Protein AF-A0A0G4NI22-F1 (afdb_monomer_lite)

Sequence (1110 aa):
MLSGRLVSCSNNASRALAFSVPRPTSPIKALARFSTSAVIMAPDKTALDFIDFVNASPTPYHACANAAARLEKAGFSKIKERDSWASTLRPGGKYYLTRNGSSIVAFAIGKKWRPGNPVGMIGAHTDSPCLRIKPVSKKGNNGFLQVGVETYGGGIWHSWFDRDLSIAGRVLVKDSTGTFTQKLIKVDKPLLRIPTLAIHLDRSSSFDPNKEVELFPIAGLASAELNKSASETQVEGNEETEEDFKPLRDLTERHHPHIIDVIASHAEVDVSNVVDFELVLYDTQPACLGGLNDEFVFSPRLDNLGMTYCSIMGLITSLRDSAALDEDHTIRLVTCFDHEEIGSTSAQGANSNLLPAILRRLSVLPAGRSDTASDASYDSVNDAIPHLEESIQSTAYEQTLSRSFLVSADMAHSVHPNYAGKYEASHQPAMNGGTVIKINANQRYATNSPGIVLLQESARHAGVPLQLFVVRNDSPCGSTIGPMLSAKLGVRTLDLGNPQLSMHSIRETGGSKDVEFAVRLFESFYERYGELEEKILTAVDAPFAENPRIAAEADLSRDEDAVNTIAIGQKKPGGSNKAPTFVYAGINSSTAELEKGKNEHFRVFSMAPSSSKSEKTAHTAVLSEVSRTALFQHGEGDKETYQRLLRVSAPNPQRPGQKQVGAVATGFAKRSQIVIFEVTPGQAPKSRGVLDISREATDLDVIQTGDDSFQVAYCDEREVFIINVTKNDVTGPDLAYSMPEDGTGVQPSFRAIRYISPVFIMALSNLPRNSGVCLNGIRLPSGDIEEGRLAVSAKLPRFMTRAASFAVRNVNTPPGPGDRLGNTQFVIAVASFQAISLYTVEHRSAAHLDLLIELVPVMALKDVHPLNITSLALSAFAPPKAPNPTNLVINLASVSLNNDVAIHTIPLKKLKQEGAPAKKAGGPPRPSRYAVALAPPSKATRPLILLAVVVVILAAIAQYVLKSGVDPSEFFPKGTMVTPREGGARAVEAVLPEVLTPGEFLARLVPGATTPQEGEVYVVREDAMPHADLERAQGKENVAVPPQIKAELHKDTLKGKPAQSWDELSAEQKALWKARLENAGHWAEHLGTGVFKGLVFSQIAGAVGQAVGG

InterPro domains:
  IPR001948 Peptidase M18 [PF02127] (53-526)
  IPR001948 Peptidase M18 [PR00932] (119-135)
  IPR001948 Peptidase M18 [PR00932] (152-172)
  IPR001948 Peptidase M18 [PR00932] (188-205)
  IPR001948 Peptidase M18 [PR00932] (337-355)
  IPR001948 Peptidase M18 [PR00932] (493-508)
  IPR001948 Peptidase M18 [PTHR28570] (44-537)
  IPR015943 WD40/YVTN repeat-like-containing domain superfamily [G3DSA:2.130.10.10] (535-813)
  IPR023358 Peptidase M18, domain 2 [G3DSA:2.30.250.10] (130-286)

pLDDT: mean 76.21, std 23.01, range [23.28, 98.88]

Organism: Verticillium longisporum (NCBI:txid100787)

Foldseek 3Di:
DDDDDDDDDDDDDDDDDDDDDDDDDDDDDDPDDPDPDPPLPDFDPLLVVLLVQQLQQQALLSNLVSLVVVQVVLVADEDEPPDACQVPDAAQHKYKYDDPSRKIKIKHHFLQAAQLAAAAEEEAASDFWFWKFDQQQADDDPQFTWGFTATFFDFPLVLQAPFQKDKWFWFWFQDPVRDTDIDTFDDLGRQWHQYDDDCVVPVDPDDDDDRGPRSITTRGGNVVVVVVVVVVDDDDDDDDDPPDDDPDDQPCRSHPVVVLVSVCVRRVHDSVRTDGTIMTMAGSPRWAQDDPSSFKIKHFCVFPSLQSSLQSLLNSLLPPDSCSRHPDRYMYMYMHFYSFSVPQPDCGGLLHCVVVVVLLSVSQHDSDDDPDDDDDDPDDPDDDDDPPVVVSSVCSSVSRQALYEYEHEGADAAQDPVPNVQFDPQQHHHFLQAKEWEDDPVPLWLDDDLVVVLLVVLLVVLVAGYGYGDGDPPDDDHHGSFSVNCVVRVHHYTYIYFHWAPGSRSIIMGTSNNSVRSSSSSSSSSSCVSVVSLVSADPVRPPDPDDDDQQEDDDDDPQKADFQDKDWDAFDPPDDVQTWTKMKTFIWGGLVCLVVVDTQGIWIKTWGADPDPDDPDDHRTYIDTLDTGDQDDDDPPFSPKGWNAKDKADDDPLDGPQWIKMWIWIPPTPWTKIWIWTDDPRHDTHTPDIDTDPDGFLYKYKYFQASFKIKIWTDDFFWIFIWIGGNNDIDDRDTWDGHDDPPPPFAWTWRYWDDPAPQWIWTKIQGPPLQFIKIWIKGTDDDPRPHIGTQDMDTDDRVQSDWQDKEKAWQDDDNGRNPDPAWTKMWMWTFGWQKIWIWIWIWHDDDDDIHIHRGATQDMDGNQDPTGWNDKYKDYFDPDPDPDDDFRWIWMWIAGPVRDIDIDIFTKDWDDDPDDDDDDPPDDDDDIYMDTPGDGPPPPCVVVVVVVVVVVVVVVVVVVCVVVVDDPCVVPPPDDPPDPDPDDPDDPDPDFFDFDDQQQVVCVVAPPDGDDDDPWDKDKDFDDDDPVVVVVVVVDPDDDDDTDIDIDTDDPDDPDDDDDAPVPDDPVRVVVVQVVCVVVVQDDPPPDPVCRVPNVPPPSRRVVRPPDSD

Secondary structure (DSSP, 8-state):
----------------------------------------PPPPHHHHHHHHHHHH-SSHHHHHHHHHHHHHHTTPEE--TTS--TTT--TT-EEEEEETTTEEEEEEE-TT--TT--EEEEEEE----EEEEEEEEEEEETTEEEEEEEEESS--GGGGTT--EEEEEEEEEE-TTS-EEEEEEE--S--BB-PPPPTTT---S-----TTTTS--EEEEHHHHHHHHHHS--------------SS--HHHHS-HHHHHHHHHHTTS-GGGEEEEEEEEEE-S--EEESSSS-EEEETTHHHHHHHHHHHHHHHHTT-STTTTTS--SEEEEEEES-GGGTS-SSSSTTSSHHHHHHHHHTTPPPPPPS---S--S---SSS--HHHHHHHHTHHHHHHHH-EEEEE--EEPPPGGGGGGS-TT--PPTTS-EEEE--TTTTS---HHHHHHHHHHHHHHT--EEEE---TTS-----HHHHHHHHH--EEEEEE-EEESTTSSSEEEEHHHHHHHHHHHHHHHHHHHHHHTT---TTTSPPSSS-------PPPTTSPP--EEEEPPPPTT--TTPPEEEEEE-PPPHHHHTTT----EEEEEEEE------SS---EEEEEEEEE--S---TT-TT-EEEEEEEPPP-TTSTT--EEEEEEEES-SSEEEEEEEE-TTSPPEEEEEEEESS--SEEEEEEEETTEEEEEEE-SSEEEEEEE-SS-EEEEEEEEEPPP-SSS---EEEEEEEEETTEEEEEEEPGGG--EEEEEEEPPBTTB-S-EEEEEEEPPTT-S---EEEEEESS--SSTT----SEEEEEEEEETTEEEEEEEEEEEETTEEEEEEEEEEEEE-S-SSS-EEEEEEPPP---SSSS-S--EEEEEEEETTS-EEEEEEEEEEEPPPSPPPPPTTPPPPPPEEEE-SPPPP---HHHHHHHHHHHHHHHHHHHHHHHT--GGGTS-TT------S-S--------PPPPPHHHHHHHHTTTPPPPPTT--EEEEEEPPPHHHHHHHHTSTT--PPPEEEEEE--TT-SSPPPPPGGGS-HHHHHHHHHHHHHTT---TTS-GGGGTS-TTTTHHHHSTTTS--

Radius of gyration: 41.21 Å; chains: 1; bounding box: 103×124×120 Å

Structure (mmCIF, N/CA/C/O backbone):
data_AF-A0A0G4NI22-F1
#
_entry.id   AF-A0A0G4NI22-F1
#
loop_
_atom_site.group_PDB
_atom_site.id
_atom_site.type_symbol
_atom_site.label_atom_id
_atom_site.label_alt_id
_atom_site.label_comp_id
_atom_site.label_asym_id
_atom_site.label_entity_id
_atom_site.label_seq_id
_atom_site.pdbx_PDB_ins_code
_atom_site.Cartn_x
_atom_site.Cartn_y
_atom_site.Cartn_z
_atom_site.occupancy
_atom_site.B_iso_or_equiv
_atom_site.auth_seq_id
_atom_site.auth_comp_id
_atom_site.auth_asym_id
_atom_site.auth_atom_id
_atom_site.pdbx_PDB_model_num
ATOM 1 N N . MET A 1 1 ? -44.911 -48.246 -53.755 1.00 34.31 1 MET A N 1
ATOM 2 C CA . MET A 1 1 ? -45.136 -49.709 -53.756 1.00 34.31 1 MET A CA 1
ATOM 3 C C . MET A 1 1 ? -44.261 -50.327 -52.669 1.00 34.31 1 MET A C 1
ATOM 5 O O . MET A 1 1 ? -43.132 -49.880 -52.572 1.00 34.31 1 MET A O 1
ATOM 9 N N . LEU A 1 2 ? -44.809 -51.270 -51.882 1.00 34.28 2 LEU A N 1
ATOM 10 C CA . LEU A 1 2 ? -44.167 -52.420 -51.187 1.00 34.28 2 LEU A CA 1
ATOM 11 C C . LEU A 1 2 ? -42.784 -52.205 -50.500 1.00 34.28 2 LEU A C 1
ATOM 13 O O . LEU A 1 2 ? -41.808 -51.892 -51.159 1.00 34.28 2 LEU A O 1
ATOM 17 N N . SER A 1 3 ? -42.693 -52.314 -49.161 1.00 35.72 3 SER A N 1
ATOM 18 C CA . SER A 1 3 ? -42.321 -53.543 -48.392 1.00 35.72 3 SER A CA 1
ATOM 19 C C . SER A 1 3 ? -40.799 -53.832 -48.363 1.00 35.72 3 SER A C 1
ATOM 21 O O . SER A 1 3 ? -40.170 -53.761 -49.404 1.00 35.72 3 SER A O 1
ATOM 23 N N . GLY A 1 4 ? -40.118 -54.208 -47.267 1.00 32.03 4 GLY A N 1
ATOM 24 C CA . GLY A 1 4 ? -40.501 -54.408 -45.859 1.00 32.03 4 GLY A CA 1
ATOM 25 C C . GLY A 1 4 ? -39.488 -55.316 -45.110 1.00 32.03 4 GLY A C 1
ATOM 26 O O . GLY A 1 4 ? -39.093 -56.333 -45.660 1.00 32.03 4 GLY A O 1
ATOM 27 N N . ARG A 1 5 ? -39.127 -54.979 -43.851 1.00 30.58 5 ARG A N 1
ATOM 28 C CA . ARG A 1 5 ? -38.324 -55.754 -42.849 1.00 30.58 5 ARG A CA 1
ATOM 29 C C . ARG A 1 5 ? -36.886 -56.225 -43.199 1.00 30.58 5 ARG A C 1
ATOM 31 O O . ARG A 1 5 ? -36.727 -57.159 -43.970 1.00 30.58 5 ARG A O 1
ATOM 38 N N . LEU A 1 6 ? -35.882 -55.780 -42.419 1.00 26.77 6 LEU A N 1
ATOM 39 C CA . LEU A 1 6 ? -35.139 -56.605 -41.425 1.00 26.77 6 LEU A CA 1
ATOM 40 C C . LEU A 1 6 ? -34.053 -55.801 -40.666 1.00 26.77 6 LEU A C 1
ATOM 42 O O . LEU A 1 6 ? -33.779 -54.652 -40.998 1.00 26.77 6 LEU A O 1
ATOM 46 N N . VAL A 1 7 ? -33.497 -56.395 -39.602 1.00 26.72 7 VAL A N 1
ATOM 47 C CA . VAL A 1 7 ? -32.613 -55.772 -38.593 1.00 26.72 7 VAL A CA 1
ATOM 48 C C . VAL A 1 7 ? -31.165 -56.262 -38.727 1.00 26.72 7 VAL A C 1
ATOM 50 O O . VAL A 1 7 ? -30.954 -57.471 -38.713 1.00 26.72 7 VAL A O 1
ATOM 53 N N . SER A 1 8 ? -30.176 -55.357 -38.708 1.00 24.33 8 SER A N 1
ATOM 54 C CA . SER A 1 8 ? -28.879 -55.561 -38.023 1.00 24.33 8 SER A CA 1
ATOM 55 C C . SER A 1 8 ? -28.103 -54.240 -37.853 1.00 24.33 8 SER A C 1
ATOM 57 O O . SER A 1 8 ? -28.353 -53.257 -38.549 1.00 24.33 8 SER A O 1
ATOM 59 N N . CYS A 1 9 ? -27.193 -54.196 -36.877 1.00 23.94 9 CYS A N 1
ATOM 60 C CA . CYS A 1 9 ? -26.447 -52.997 -36.485 1.00 23.94 9 CYS A CA 1
ATOM 61 C C . CYS A 1 9 ? -25.287 -52.645 -37.435 1.00 23.94 9 CYS A C 1
ATOM 63 O O . CYS A 1 9 ? -24.419 -53.486 -37.657 1.00 23.94 9 CYS A O 1
ATOM 65 N N . SER A 1 10 ? -25.148 -51.367 -37.807 1.00 24.12 10 SER A N 1
ATOM 66 C CA . SER A 1 10 ? -23.854 -50.652 -37.813 1.00 24.12 10 SER A CA 1
ATOM 67 C C . SER A 1 10 ? -24.042 -49.132 -37.963 1.00 24.12 10 SER A C 1
ATOM 69 O O . SER A 1 10 ? -24.979 -48.660 -38.603 1.00 24.12 10 SER A O 1
ATOM 71 N N . ASN A 1 11 ? -23.153 -48.347 -37.348 1.00 24.86 11 ASN A N 1
ATOM 72 C CA . ASN A 1 11 ? -23.120 -46.889 -37.504 1.00 24.86 11 ASN A CA 1
ATOM 73 C C . ASN A 1 11 ? -22.604 -46.495 -38.900 1.00 24.86 11 ASN A C 1
ATOM 75 O O . ASN A 1 11 ? -21.512 -46.928 -39.263 1.00 24.86 11 ASN A O 1
ATOM 79 N N . ASN A 1 12 ? -23.263 -45.547 -39.584 1.00 23.30 12 ASN A N 1
ATOM 80 C CA . ASN A 1 12 ? -22.648 -44.223 -39.803 1.00 23.30 12 ASN A CA 1
ATOM 81 C C . ASN A 1 12 ? -23.550 -43.165 -40.479 1.00 23.30 12 ASN A C 1
ATOM 83 O O . ASN A 1 12 ? -24.084 -43.358 -41.562 1.00 23.30 12 ASN A O 1
ATOM 87 N N . ALA A 1 13 ? -23.595 -42.006 -39.817 1.00 26.69 13 ALA A N 1
ATOM 88 C CA . ALA A 1 13 ? -23.632 -40.628 -40.322 1.00 26.69 13 ALA A CA 1
ATOM 89 C C . ALA A 1 13 ? -24.213 -40.282 -41.719 1.00 26.69 13 ALA A C 1
ATOM 91 O O . ALA A 1 13 ? -23.634 -40.568 -42.763 1.00 26.69 13 ALA A O 1
ATOM 92 N N . SER A 1 14 ? -25.207 -39.388 -41.698 1.00 23.33 14 SER A N 1
ATOM 93 C CA . SER A 1 14 ? -25.353 -38.261 -42.644 1.00 23.33 14 SER A CA 1
ATOM 94 C C . SER A 1 14 ? -25.295 -36.975 -41.790 1.00 23.33 14 SER A C 1
ATOM 96 O O . SER A 1 14 ? -25.897 -36.959 -40.721 1.00 23.33 14 SER A O 1
ATOM 98 N N . ARG A 1 15 ? -24.452 -35.951 -42.016 1.00 27.30 15 ARG A N 1
ATOM 99 C CA . ARG A 1 15 ? -24.302 -35.042 -43.181 1.00 27.30 15 ARG A CA 1
ATOM 100 C C . ARG A 1 15 ? -25.642 -34.426 -43.634 1.00 27.30 15 ARG A C 1
ATOM 102 O O . ARG A 1 15 ? -26.572 -35.172 -43.882 1.00 27.30 15 ARG A O 1
ATOM 109 N N . ALA A 1 16 ? -25.778 -33.111 -43.835 1.00 26.52 16 ALA A N 1
ATOM 110 C CA . ALA A 1 16 ? -24.878 -31.971 -43.576 1.00 26.52 16 ALA A CA 1
ATOM 111 C C . ALA A 1 16 ? -25.655 -30.629 -43.684 1.00 26.52 16 ALA A C 1
ATOM 113 O O . ALA A 1 16 ? -26.835 -30.657 -44.019 1.00 26.52 16 ALA A O 1
ATOM 114 N N . LEU A 1 17 ? -24.927 -29.500 -43.541 1.00 27.00 17 LEU A N 1
ATOM 115 C CA . LEU A 1 17 ? -25.322 -28.084 -43.756 1.00 27.00 17 LEU A CA 1
ATOM 116 C C . LEU A 1 17 ? -26.060 -27.440 -42.556 1.00 27.00 17 LEU A C 1
ATOM 118 O O . LEU A 1 17 ? -26.987 -28.038 -42.031 1.00 27.00 17 LEU A O 1
ATOM 122 N N . ALA A 1 18 ? -25.751 -26.225 -42.071 1.00 26.52 18 ALA A N 1
ATOM 123 C CA . ALA A 1 18 ? -24.691 -25.224 -42.340 1.00 26.52 18 ALA A CA 1
ATOM 124 C C . ALA A 1 18 ? -24.815 -24.080 -41.286 1.00 26.52 18 ALA A C 1
ATOM 126 O O . ALA A 1 18 ? -25.938 -23.836 -40.861 1.00 26.52 18 ALA A O 1
ATOM 127 N N . PHE A 1 19 ? -23.842 -23.272 -40.824 1.00 26.38 19 PHE A N 1
ATOM 128 C CA . PHE A 1 19 ? -22.364 -23.236 -40.641 1.00 26.38 19 PHE A CA 1
ATOM 129 C C . PHE A 1 19 ? -22.204 -22.330 -39.367 1.00 26.38 19 PHE A C 1
ATOM 131 O O . PHE A 1 19 ? -22.878 -21.309 -39.295 1.00 26.38 19 PHE A O 1
ATOM 138 N N . SER A 1 20 ? -21.575 -22.693 -38.234 1.00 25.27 20 SER A N 1
ATOM 139 C CA . SER A 1 20 ? -20.126 -22.677 -37.882 1.00 25.27 20 SER A CA 1
ATOM 140 C C . SER A 1 20 ? -19.413 -21.326 -38.138 1.00 25.27 20 SER A C 1
ATOM 142 O O . SER A 1 20 ? -19.685 -20.715 -39.163 1.00 25.27 20 SER A O 1
ATOM 144 N N . VAL A 1 21 ? -18.481 -20.789 -37.326 1.00 29.05 21 VAL A N 1
ATOM 145 C CA . VAL A 1 21 ? -17.215 -21.310 -36.715 1.00 29.05 21 VAL A CA 1
ATOM 146 C C . VAL A 1 21 ? -16.710 -20.266 -35.655 1.00 29.05 21 VAL A C 1
ATOM 148 O O . VAL A 1 21 ? -17.130 -19.118 -35.797 1.00 29.05 21 VAL A O 1
ATOM 151 N N . PRO A 1 22 ? -15.769 -20.497 -34.690 1.00 30.41 22 PRO A N 1
ATOM 152 C CA . PRO A 1 22 ? -15.272 -21.712 -34.009 1.00 30.41 22 PRO A CA 1
ATOM 153 C C . PRO A 1 22 ? -15.441 -21.714 -32.460 1.00 30.41 22 PRO A C 1
ATOM 155 O O . PRO A 1 22 ? -15.470 -20.675 -31.806 1.00 30.41 22 PRO A O 1
ATOM 158 N N . ARG A 1 23 ? -15.346 -22.904 -31.848 1.00 24.48 23 ARG A N 1
ATOM 159 C CA . ARG A 1 23 ? -14.772 -23.106 -30.496 1.00 24.48 23 ARG A CA 1
ATOM 160 C C . ARG A 1 23 ? -13.546 -24.026 -30.619 1.00 24.48 23 ARG A C 1
ATOM 162 O O . ARG A 1 23 ? -13.605 -24.936 -31.447 1.00 24.48 23 ARG A O 1
ATOM 169 N N . PRO A 1 24 ? -12.481 -23.864 -29.813 1.00 29.17 24 PRO A N 1
ATOM 170 C CA . PRO A 1 24 ? -11.438 -24.877 -29.705 1.00 29.17 24 PRO A CA 1
ATOM 171 C C . PRO A 1 24 ? -11.923 -26.095 -28.896 1.00 29.17 24 PRO A C 1
ATOM 173 O O . PRO A 1 24 ? -12.610 -25.968 -27.882 1.00 29.17 24 PRO A O 1
ATOM 176 N N . THR A 1 25 ? -11.564 -27.281 -29.381 1.00 28.39 25 THR A N 1
ATOM 177 C CA . THR A 1 25 ? -11.714 -28.604 -28.744 1.00 28.39 25 THR A CA 1
ATOM 178 C C . THR A 1 25 ? -10.692 -28.759 -27.597 1.00 28.39 25 THR A C 1
ATOM 180 O O . THR A 1 25 ? -9.658 -28.103 -27.630 1.00 28.39 25 THR A O 1
ATOM 183 N N . SER A 1 26 ? -10.877 -29.571 -26.547 1.00 26.66 26 SER A N 1
ATOM 184 C CA . SER A 1 26 ? -11.292 -30.988 -26.536 1.00 26.66 26 SER A CA 1
ATOM 185 C C . SER A 1 26 ? -11.802 -31.431 -25.142 1.00 26.66 26 SER A C 1
ATOM 187 O O . SER A 1 26 ? -11.435 -30.805 -24.151 1.00 26.66 26 SER A O 1
ATOM 189 N N . PRO A 1 27 ? -12.596 -32.517 -25.017 1.00 28.78 27 PRO A N 1
ATOM 190 C CA . PRO A 1 27 ? -13.159 -32.955 -23.736 1.00 28.78 27 PRO A CA 1
ATOM 191 C C . PRO A 1 27 ? -12.311 -34.024 -23.019 1.00 28.78 27 PRO A C 1
ATOM 193 O O . PRO A 1 27 ? -11.946 -35.038 -23.616 1.00 28.78 27 PRO A O 1
ATOM 196 N N . ILE A 1 28 ? -12.098 -33.866 -21.708 1.00 28.12 28 ILE A N 1
ATOM 197 C CA . ILE A 1 28 ? -11.627 -34.951 -20.830 1.00 28.12 28 ILE A CA 1
ATOM 198 C C . ILE A 1 28 ? -12.846 -35.660 -20.229 1.00 28.12 28 ILE A C 1
ATOM 200 O O . ILE A 1 28 ? -13.726 -35.030 -19.646 1.00 28.12 28 ILE A O 1
ATOM 204 N N . LYS A 1 29 ? -12.902 -36.990 -20.367 1.00 31.83 29 LYS A N 1
ATOM 205 C CA . LYS A 1 29 ? -13.912 -37.827 -19.705 1.00 31.83 29 LYS A CA 1
ATOM 206 C C . LYS A 1 29 ? -13.604 -37.931 -18.209 1.00 31.83 29 LYS A C 1
ATOM 208 O O . LYS A 1 29 ? -12.635 -38.588 -17.843 1.00 31.83 29 LYS A O 1
ATOM 213 N N . ALA A 1 30 ? -14.486 -37.408 -17.364 1.00 27.61 30 ALA A N 1
ATOM 214 C CA . ALA A 1 30 ? -14.576 -37.791 -15.957 1.00 27.61 30 ALA A CA 1
ATOM 215 C C . ALA A 1 30 ? -16.007 -38.266 -15.670 1.00 27.61 30 ALA A C 1
ATOM 217 O O . ALA A 1 30 ? -16.941 -37.471 -15.602 1.00 27.61 30 ALA A O 1
ATOM 218 N N . LEU A 1 31 ? -16.190 -39.585 -15.556 1.00 32.88 31 LEU A N 1
ATOM 219 C CA . LEU A 1 31 ? -17.489 -40.193 -15.269 1.00 32.88 31 LEU A CA 1
ATOM 220 C C . LEU A 1 31 ? -17.731 -40.194 -13.750 1.00 32.88 31 LEU A C 1
ATOM 222 O O . LEU A 1 31 ? -17.595 -41.223 -13.089 1.00 32.88 31 LEU A O 1
ATOM 226 N N . ALA A 1 32 ? -18.052 -39.032 -13.182 1.00 29.80 32 ALA A N 1
ATOM 227 C CA . ALA A 1 32 ? -18.428 -38.934 -11.775 1.00 29.80 32 ALA A CA 1
ATOM 228 C C . ALA A 1 32 ? -19.846 -39.494 -11.573 1.00 29.80 32 ALA A C 1
ATOM 230 O O . ALA A 1 32 ? -20.826 -38.953 -12.088 1.00 29.80 32 ALA A O 1
ATOM 231 N N . ARG A 1 33 ? -19.963 -40.594 -10.820 1.00 29.12 33 ARG A N 1
ATOM 232 C CA . ARG A 1 33 ? -21.258 -41.086 -10.334 1.00 29.12 33 ARG A CA 1
ATOM 233 C C . ARG A 1 33 ? -21.850 -40.037 -9.391 1.00 29.12 33 ARG A C 1
ATOM 235 O O . ARG A 1 33 ? -21.222 -39.714 -8.386 1.00 29.12 33 ARG A O 1
ATOM 242 N N . PHE A 1 34 ? -23.063 -39.565 -9.669 1.00 34.69 34 PHE A N 1
ATOM 243 C CA . PHE A 1 34 ? -23.845 -38.814 -8.687 1.00 34.69 34 PHE A CA 1
ATOM 244 C C . PHE A 1 34 ? -24.236 -39.751 -7.539 1.00 34.69 34 PHE A C 1
ATOM 246 O O . PHE A 1 34 ? -25.210 -40.494 -7.632 1.00 34.69 34 PHE A O 1
ATOM 253 N N . SER A 1 35 ? -23.449 -39.731 -6.464 1.00 28.94 35 SER A N 1
ATOM 254 C CA . SER A 1 35 ? -23.831 -40.334 -5.191 1.00 28.94 35 SER A CA 1
ATOM 255 C C . SER A 1 35 ? -24.686 -39.330 -4.430 1.00 28.94 35 SER A C 1
ATOM 257 O O . SER A 1 35 ? -24.164 -38.363 -3.879 1.00 28.94 35 SER A O 1
ATOM 259 N N . THR A 1 36 ? -26.001 -39.544 -4.395 1.00 36.59 36 THR A N 1
ATOM 260 C CA . THR A 1 36 ? -26.929 -38.768 -3.560 1.00 36.59 36 THR A CA 1
ATOM 261 C C . THR A 1 36 ? -26.802 -39.186 -2.097 1.00 36.59 36 THR A C 1
ATOM 263 O O . THR A 1 36 ? -27.689 -39.804 -1.513 1.00 36.59 36 THR A O 1
ATOM 266 N N . SER A 1 37 ? -25.669 -38.834 -1.503 1.00 32.56 37 SER A N 1
ATOM 267 C CA . SER A 1 37 ? -25.500 -38.745 -0.061 1.00 32.56 37 SER A CA 1
ATOM 268 C C . SER A 1 37 ? -25.000 -37.340 0.209 1.00 32.56 37 SER A C 1
ATOM 270 O O . SER A 1 37 ? -23.852 -37.024 -0.099 1.00 32.56 37 SER A O 1
ATOM 272 N N . ALA A 1 38 ? -25.878 -36.491 0.743 1.00 38.69 38 ALA A N 1
ATOM 273 C CA . ALA A 1 38 ? -25.471 -35.223 1.322 1.00 38.69 38 ALA A CA 1
ATOM 274 C C . ALA A 1 38 ? -24.629 -35.545 2.561 1.00 38.69 38 ALA A C 1
ATOM 276 O O . ALA A 1 38 ? -25.144 -35.702 3.666 1.00 38.69 38 ALA A O 1
ATOM 277 N N . VAL A 1 39 ? -23.326 -35.732 2.347 1.00 37.66 39 VAL A N 1
ATOM 278 C CA . VAL A 1 39 ? -22.353 -35.740 3.430 1.00 37.66 39 VAL A CA 1
ATOM 279 C C . VAL A 1 39 ? -22.415 -34.342 4.018 1.00 37.66 39 VAL A C 1
ATOM 281 O O . VAL A 1 39 ? -21.981 -33.388 3.374 1.00 37.66 39 VAL A O 1
ATOM 284 N N . ILE A 1 40 ? -22.979 -34.233 5.221 1.00 43.50 40 ILE A N 1
ATOM 285 C CA . ILE A 1 40 ? -22.802 -33.059 6.070 1.00 43.50 40 ILE A CA 1
ATOM 286 C C . ILE A 1 40 ? -21.297 -32.994 6.328 1.00 43.50 40 ILE A C 1
ATOM 288 O O . ILE A 1 40 ? -20.752 -33.751 7.134 1.00 43.50 40 ILE A O 1
ATOM 292 N N . MET A 1 41 ? -20.606 -32.192 5.521 1.00 55.06 41 MET A N 1
ATOM 293 C CA . MET A 1 41 ? -19.178 -31.968 5.670 1.00 55.06 41 MET A CA 1
ATOM 294 C C . MET A 1 41 ? -18.983 -31.282 7.015 1.00 55.06 41 MET A C 1
ATOM 296 O O . MET A 1 41 ? -19.703 -30.337 7.330 1.00 55.06 41 MET A O 1
ATOM 300 N N . ALA A 1 42 ? -18.039 -31.774 7.816 1.00 63.06 42 ALA A N 1
ATOM 301 C CA . ALA A 1 42 ? -17.708 -31.109 9.066 1.00 63.06 42 ALA A CA 1
ATOM 302 C C . ALA A 1 42 ? -17.315 -29.644 8.777 1.00 63.06 42 ALA A C 1
ATOM 304 O O . ALA A 1 42 ? -16.629 -29.410 7.774 1.00 63.06 42 ALA A O 1
ATOM 305 N N . PRO A 1 43 ? -17.732 -28.683 9.621 1.00 71.06 43 PRO A N 1
ATOM 306 C CA . PRO A 1 43 ? -17.433 -27.270 9.422 1.00 71.06 43 PRO A CA 1
ATOM 307 C C . PRO A 1 43 ? -15.928 -27.017 9.275 1.00 71.06 43 PRO A C 1
ATOM 309 O O . PRO A 1 43 ? -15.097 -27.701 9.883 1.00 71.06 43 PRO A O 1
ATOM 312 N N . ASP A 1 44 ? -15.586 -26.025 8.452 1.00 83.94 44 ASP A N 1
ATOM 313 C CA . ASP A 1 44 ? -14.202 -25.670 8.144 1.00 83.94 44 ASP A CA 1
ATOM 314 C C . ASP A 1 44 ? -13.449 -25.276 9.424 1.00 83.94 44 ASP A C 1
ATOM 316 O O . ASP A 1 44 ? -13.810 -24.327 10.125 1.00 83.94 44 ASP A O 1
ATOM 320 N N . LYS A 1 45 ? -12.377 -26.014 9.731 1.00 92.88 45 LYS A N 1
ATOM 321 C CA . LYS A 1 45 ? -11.563 -25.799 10.936 1.00 92.88 45 LYS A CA 1
ATOM 322 C C . LYS A 1 45 ? -10.904 -24.418 10.962 1.00 92.88 45 LYS A C 1
ATOM 324 O O . LYS A 1 45 ? -10.673 -23.888 12.043 1.00 92.88 45 LYS A O 1
ATOM 329 N N . THR A 1 46 ? -10.612 -23.850 9.797 1.00 95.31 46 THR A N 1
ATOM 330 C CA . THR A 1 46 ? -10.021 -22.516 9.636 1.00 95.31 46 THR A CA 1
ATOM 331 C C . THR A 1 46 ? -11.057 -21.439 9.933 1.00 95.31 46 THR A C 1
ATOM 333 O O . THR A 1 46 ? -10.765 -20.477 10.637 1.00 95.31 46 THR A O 1
ATOM 336 N N . ALA A 1 47 ? -12.296 -21.631 9.471 1.00 96.56 47 ALA A N 1
ATOM 337 C CA . ALA A 1 47 ? -13.404 -20.733 9.787 1.00 96.56 47 ALA A CA 1
ATOM 338 C C . ALA A 1 47 ? -13.774 -20.773 11.282 1.00 96.56 47 ALA A C 1
ATOM 340 O O . ALA A 1 47 ? -14.066 -19.732 11.867 1.00 96.56 47 ALA A O 1
ATOM 341 N N . LEU A 1 48 ? -13.707 -21.947 11.922 1.00 97.75 48 LEU A N 1
ATOM 342 C CA . LEU A 1 48 ? -13.896 -22.081 13.372 1.00 97.75 48 LEU A CA 1
ATOM 343 C C . LEU A 1 48 ? -12.775 -21.397 14.176 1.00 97.75 48 LEU A C 1
ATOM 345 O O . LEU A 1 48 ? -13.065 -20.644 15.099 1.00 97.75 48 LEU A O 1
ATOM 349 N N . ASP A 1 49 ? -11.507 -21.582 13.799 1.00 98.12 49 ASP A N 1
ATOM 350 C CA . ASP A 1 49 ? -10.379 -20.905 14.459 1.00 98.12 49 ASP A CA 1
ATOM 351 C C . ASP A 1 49 ? -10.392 -19.375 14.236 1.00 98.12 49 ASP A C 1
ATOM 353 O O . ASP A 1 49 ? -9.975 -18.613 15.112 1.00 98.12 49 ASP A O 1
ATOM 357 N N . PHE A 1 50 ? -10.939 -18.905 13.107 1.00 98.50 50 PHE A N 1
ATOM 358 C CA . PHE A 1 50 ? -11.263 -17.491 12.905 1.00 98.50 50 PHE A CA 1
ATOM 359 C C . PHE A 1 50 ? -12.388 -17.005 13.836 1.00 98.50 50 PHE A C 1
ATOM 361 O O . PHE A 1 50 ? -12.275 -15.921 14.410 1.00 98.50 50 PHE A O 1
ATOM 368 N N . ILE A 1 51 ? -13.448 -17.795 14.036 1.00 98.44 51 ILE A N 1
ATOM 369 C CA . ILE A 1 51 ? -14.533 -17.471 14.980 1.00 98.44 51 ILE A CA 1
ATOM 370 C C . ILE A 1 51 ? -13.992 -17.329 16.411 1.00 98.44 51 ILE A C 1
ATOM 372 O O . ILE A 1 51 ? -14.325 -16.361 17.098 1.00 98.44 51 ILE A O 1
ATOM 376 N N . ASP A 1 52 ? -13.103 -18.226 16.839 1.00 98.38 52 ASP A N 1
ATOM 377 C CA . ASP A 1 52 ? -12.413 -18.110 18.129 1.00 98.38 52 ASP A CA 1
ATOM 378 C C . ASP A 1 52 ? -11.537 -16.846 18.191 1.00 98.38 52 ASP A C 1
ATOM 380 O O . ASP A 1 52 ? -11.519 -16.144 19.207 1.00 98.38 52 ASP A O 1
ATOM 384 N N . PHE A 1 53 ? -10.847 -16.502 17.095 1.00 98.69 53 PHE A N 1
ATOM 385 C CA . PHE A 1 53 ? -10.056 -15.274 17.006 1.00 98.69 53 PHE A CA 1
ATOM 386 C C . PHE A 1 53 ? -10.915 -14.013 17.188 1.00 98.69 53 PHE A C 1
ATOM 388 O O . PHE A 1 53 ? -10.652 -13.214 18.086 1.00 98.69 53 PHE A O 1
ATOM 395 N N . VAL A 1 54 ? -11.969 -13.841 16.386 1.00 98.44 54 VAL A N 1
ATOM 396 C CA . VAL A 1 54 ? -12.791 -12.619 16.391 1.00 98.44 54 VAL A CA 1
ATOM 397 C C . VAL A 1 54 ? -13.623 -12.461 17.671 1.00 98.44 54 VAL A C 1
ATOM 399 O O . VAL A 1 54 ? -13.809 -11.335 18.142 1.00 98.44 54 VAL A O 1
ATOM 402 N N . ASN A 1 55 ? -14.051 -13.564 18.299 1.00 98.44 55 ASN A N 1
ATOM 403 C CA . ASN A 1 55 ? -14.739 -13.553 19.598 1.00 98.44 55 ASN A CA 1
ATOM 404 C C . ASN A 1 55 ? -13.821 -13.139 20.759 1.00 98.44 55 ASN A C 1
ATOM 406 O O . ASN A 1 55 ? -14.246 -12.413 21.662 1.00 98.44 55 ASN A O 1
ATOM 410 N N . ALA A 1 56 ? -12.552 -13.552 20.725 1.00 98.25 56 ALA A N 1
ATOM 411 C CA . ALA A 1 56 ? -11.539 -13.119 21.686 1.00 98.25 56 ALA A CA 1
ATOM 412 C C . ALA A 1 56 ? -10.988 -11.706 21.398 1.00 98.25 56 ALA A C 1
ATOM 414 O O . ALA A 1 56 ? -10.262 -11.152 22.223 1.00 98.25 56 ALA A O 1
ATOM 415 N N . SER A 1 57 ? -11.349 -11.098 20.263 1.00 98.50 57 SER A N 1
ATOM 416 C CA . SER A 1 57 ? -10.824 -9.808 19.804 1.00 98.50 57 SER A CA 1
ATOM 417 C C . SER A 1 57 ? -11.925 -8.751 19.595 1.00 98.50 57 SER A C 1
ATOM 419 O O . SER A 1 57 ? -12.213 -8.373 18.459 1.00 98.50 57 SER A O 1
ATOM 421 N N . PRO A 1 58 ? -12.548 -8.229 20.677 1.00 98.19 58 PRO A N 1
ATOM 422 C CA . PRO A 1 58 ? -13.540 -7.151 20.597 1.00 98.19 58 PRO A CA 1
ATOM 423 C C . PRO A 1 58 ? -12.953 -5.777 20.237 1.00 98.19 58 PRO A C 1
ATOM 425 O O . PRO A 1 58 ? -13.708 -4.891 19.849 1.00 98.19 58 PRO A O 1
ATOM 428 N N . THR A 1 59 ? -11.635 -5.579 20.374 1.00 98.69 59 THR A N 1
ATOM 429 C CA . THR A 1 59 ? -10.945 -4.300 20.113 1.00 98.69 59 THR A CA 1
ATOM 430 C C . THR A 1 59 ? -9.582 -4.513 19.436 1.00 98.69 59 THR A C 1
ATOM 432 O O . THR A 1 59 ? -9.030 -5.613 19.565 1.00 98.69 59 THR A O 1
ATOM 435 N N . PRO A 1 60 ? -8.973 -3.475 18.820 1.00 98.62 60 PRO A N 1
ATOM 436 C CA . PRO A 1 60 ? -7.625 -3.552 18.238 1.00 98.62 60 PRO A CA 1
ATOM 437 C C . PRO A 1 60 ? -6.562 -4.088 19.206 1.00 98.62 60 PRO A C 1
ATOM 439 O O . PRO A 1 60 ? -5.707 -4.889 18.828 1.00 98.62 60 PRO A O 1
ATOM 442 N N . TYR A 1 61 ? -6.647 -3.710 20.488 1.00 98.62 61 TYR A N 1
ATOM 443 C CA . TYR A 1 61 ? -5.715 -4.184 21.513 1.00 98.62 61 TYR A CA 1
ATOM 444 C C . TYR A 1 61 ? -5.833 -5.696 21.756 1.00 98.62 61 TYR A C 1
ATOM 446 O O . TYR A 1 61 ? -4.825 -6.389 21.893 1.00 98.62 61 TYR A O 1
ATOM 454 N N . HIS A 1 62 ? -7.061 -6.223 21.763 1.00 98.81 62 HIS A N 1
ATOM 455 C CA . HIS A 1 62 ? -7.304 -7.659 21.892 1.00 98.81 62 HIS A CA 1
ATOM 456 C C . HIS A 1 62 ? -6.965 -8.417 20.601 1.00 98.81 62 HIS A C 1
ATOM 458 O O . HIS A 1 62 ? -6.508 -9.554 20.673 1.00 98.81 62 HIS A O 1
ATOM 464 N N . ALA A 1 63 ? -7.147 -7.808 19.424 1.00 98.75 63 ALA A N 1
ATOM 465 C CA . ALA A 1 63 ? -6.695 -8.367 18.148 1.00 98.75 63 ALA A CA 1
ATOM 466 C C . ALA A 1 63 ? -5.169 -8.546 18.131 1.00 98.75 63 ALA A C 1
ATOM 468 O O . ALA A 1 63 ? -4.677 -9.640 17.855 1.00 98.75 63 ALA A O 1
ATOM 469 N N . CYS A 1 64 ? -4.418 -7.516 18.532 1.00 98.75 64 CYS A N 1
ATOM 470 C CA . CYS A 1 64 ? -2.964 -7.596 18.662 1.00 98.75 64 CYS A CA 1
ATOM 471 C C . CYS A 1 64 ? -2.504 -8.596 19.729 1.00 98.75 64 CYS A C 1
ATOM 473 O O . CYS A 1 64 ? -1.557 -9.338 19.480 1.00 98.75 64 CYS A O 1
ATOM 475 N N . ALA A 1 65 ? -3.158 -8.656 20.894 1.00 98.69 65 ALA A N 1
ATOM 476 C CA . ALA A 1 65 ? -2.814 -9.621 21.942 1.00 98.69 65 ALA A CA 1
ATOM 477 C C . ALA A 1 65 ? -3.046 -11.079 21.494 1.00 98.69 65 ALA A C 1
ATOM 479 O O . ALA A 1 65 ? -2.191 -11.939 21.704 1.00 98.69 65 ALA A O 1
ATOM 480 N N . ASN A 1 66 ? -4.164 -11.347 20.815 1.00 98.56 66 ASN A N 1
ATOM 481 C CA . ASN A 1 66 ? -4.508 -12.666 20.278 1.00 98.56 66 ASN A CA 1
ATOM 482 C C . ASN A 1 66 ? -3.560 -13.079 19.135 1.00 98.56 66 ASN A C 1
ATOM 484 O O . ASN A 1 66 ? -3.031 -14.192 19.124 1.00 98.56 66 ASN A O 1
ATOM 488 N N . ALA A 1 67 ? -3.257 -12.156 18.215 1.00 98.75 67 ALA A N 1
ATOM 489 C CA . ALA A 1 67 ? -2.270 -12.372 17.158 1.00 98.75 67 ALA A CA 1
ATOM 490 C C . ALA A 1 67 ? -0.864 -12.638 17.727 1.00 98.75 67 ALA A C 1
ATOM 492 O O . ALA A 1 67 ? -0.193 -13.571 17.288 1.00 98.75 67 ALA A O 1
ATOM 493 N N . ALA A 1 68 ? -0.440 -11.881 18.745 1.00 98.75 68 ALA A N 1
ATOM 494 C CA . ALA A 1 68 ? 0.827 -12.091 19.443 1.00 98.75 68 ALA A CA 1
ATOM 495 C C . ALA A 1 68 ? 0.911 -13.485 20.089 1.00 98.75 68 ALA A C 1
ATOM 497 O O . ALA A 1 68 ? 1.880 -14.199 19.849 1.00 98.75 68 ALA A O 1
ATOM 498 N N . ALA A 1 69 ? -0.123 -13.921 20.816 1.00 98.69 69 ALA A N 1
ATOM 499 C CA . ALA A 1 69 ? -0.158 -15.255 21.425 1.00 98.69 69 ALA A CA 1
ATOM 500 C C . ALA A 1 69 ? -0.073 -16.388 20.379 1.00 98.69 69 ALA A C 1
ATOM 502 O O . ALA A 1 69 ? 0.584 -17.409 20.600 1.00 98.69 69 ALA A O 1
ATOM 503 N N . ARG A 1 70 ? -0.698 -16.205 19.207 1.00 98.56 70 ARG A N 1
ATOM 504 C CA . ARG A 1 70 ? -0.619 -17.145 18.072 1.00 98.56 70 ARG A CA 1
ATOM 505 C C . ARG A 1 70 ? 0.780 -17.185 17.446 1.00 98.56 70 ARG A C 1
ATOM 507 O O . ARG A 1 70 ? 1.274 -18.272 17.150 1.00 98.56 70 ARG A O 1
ATOM 514 N N . LEU A 1 71 ? 1.434 -16.033 17.300 1.00 98.81 71 LEU A N 1
ATOM 515 C CA . LEU A 1 71 ? 2.815 -15.916 16.822 1.00 98.81 71 LEU A CA 1
ATOM 516 C C . LEU A 1 71 ? 3.818 -16.544 17.807 1.00 98.81 71 LEU A C 1
ATOM 518 O O . LEU A 1 71 ? 4.679 -17.317 17.391 1.00 98.81 71 LEU A O 1
ATOM 522 N N . GLU A 1 72 ? 3.683 -16.285 19.109 1.00 98.62 72 GLU A N 1
ATOM 523 C CA . GLU A 1 72 ? 4.527 -16.884 20.155 1.00 98.62 72 GLU A CA 1
ATOM 524 C C . GLU A 1 72 ? 4.395 -18.412 20.172 1.00 98.62 72 GLU A C 1
ATOM 526 O O . GLU A 1 72 ? 5.400 -19.123 20.175 1.00 98.62 72 GLU A O 1
ATOM 531 N N . LYS A 1 73 ? 3.167 -18.936 20.046 1.00 98.25 73 LYS A N 1
ATOM 532 C CA . LYS A 1 73 ? 2.903 -20.377 19.881 1.00 98.25 73 LYS A CA 1
ATOM 533 C C . LYS A 1 73 ? 3.533 -20.972 18.607 1.00 98.25 73 LYS A C 1
ATOM 535 O O . LYS A 1 73 ? 3.812 -22.167 18.575 1.00 98.25 73 LYS A O 1
ATOM 540 N N . ALA A 1 74 ? 3.786 -20.157 17.580 1.00 97.88 74 ALA A N 1
ATOM 541 C CA . ALA A 1 74 ? 4.500 -20.529 16.353 1.00 97.88 74 ALA A CA 1
ATOM 542 C C . ALA A 1 74 ? 6.033 -20.309 16.423 1.00 97.88 74 ALA A C 1
ATOM 544 O O . ALA A 1 74 ? 6.739 -20.486 15.421 1.00 97.88 74 ALA A O 1
ATOM 545 N N . GLY A 1 75 ? 6.561 -19.935 17.595 1.00 97.81 75 GLY A N 1
ATOM 546 C CA . GLY A 1 75 ? 7.990 -19.734 17.840 1.00 97.81 75 GLY A CA 1
ATOM 547 C C . GLY A 1 75 ? 8.528 -18.364 17.418 1.00 97.81 75 GLY A C 1
ATOM 548 O O . GLY A 1 75 ? 9.715 -18.255 17.116 1.00 97.81 75 GLY A O 1
ATOM 549 N N . PHE A 1 76 ? 7.685 -17.329 17.356 1.00 98.50 76 PHE A N 1
ATOM 550 C CA . PHE A 1 76 ? 8.137 -15.947 17.167 1.00 98.50 76 PHE A CA 1
ATOM 551 C C . PHE A 1 76 ? 8.550 -15.307 18.495 1.00 98.50 76 PHE A C 1
ATOM 553 O O . PHE A 1 76 ? 7.816 -15.364 19.480 1.00 98.50 76 PHE A O 1
ATOM 560 N N . SER A 1 77 ? 9.683 -14.608 18.492 1.00 98.19 77 SER A N 1
ATOM 561 C CA . SER A 1 77 ? 10.181 -13.863 19.651 1.00 98.19 77 SER A CA 1
ATOM 562 C C . SER A 1 77 ? 9.698 -12.413 19.645 1.00 98.19 77 SER A C 1
ATOM 564 O O . SER A 1 77 ? 9.857 -11.696 18.653 1.00 98.19 77 SER A O 1
ATOM 566 N N . LYS A 1 78 ? 9.163 -11.940 20.775 1.00 98.19 78 LYS A N 1
ATOM 567 C CA . LYS A 1 78 ? 8.810 -10.526 20.954 1.00 98.19 78 LYS A CA 1
ATOM 568 C C . LYS A 1 78 ? 10.066 -9.656 21.014 1.00 98.19 78 LYS A C 1
ATOM 570 O O . LYS A 1 78 ? 10.934 -9.886 21.854 1.00 98.19 78 LYS A O 1
ATOM 575 N N . ILE A 1 79 ? 10.131 -8.615 20.189 1.00 97.62 79 ILE A N 1
ATOM 576 C CA . ILE A 1 79 ? 11.168 -7.577 20.248 1.00 97.62 79 ILE A CA 1
ATOM 577 C C . ILE A 1 79 ? 10.553 -6.234 20.648 1.00 97.62 79 ILE A C 1
ATOM 579 O O . ILE A 1 79 ? 9.392 -5.943 20.351 1.00 97.62 79 ILE A O 1
ATOM 583 N N . LYS A 1 80 ? 11.327 -5.391 21.335 1.00 95.62 80 LYS A N 1
ATOM 584 C CA . LYS A 1 80 ? 10.903 -4.028 21.677 1.00 95.62 80 LYS A CA 1
ATOM 585 C C . LYS A 1 80 ? 11.363 -3.063 20.594 1.00 95.62 80 LYS A C 1
ATOM 587 O O . LYS A 1 80 ? 12.496 -3.129 20.127 1.00 95.62 80 LYS A O 1
ATOM 592 N N . GLU A 1 81 ? 10.498 -2.124 20.223 1.00 93.75 81 GLU A N 1
ATOM 593 C CA . GLU A 1 81 ? 10.826 -1.122 19.201 1.00 93.75 81 GLU A CA 1
ATOM 594 C C . GLU A 1 81 ? 11.948 -0.167 19.649 1.00 93.75 81 GLU A C 1
ATOM 596 O O . GLU A 1 81 ? 12.756 0.265 18.829 1.00 93.75 81 GLU A O 1
ATOM 601 N N . ARG A 1 82 ? 12.018 0.129 20.955 1.00 93.75 82 ARG A N 1
ATOM 602 C CA . ARG A 1 82 ? 12.994 1.052 21.563 1.00 93.75 82 ARG A CA 1
ATOM 603 C C . ARG A 1 82 ? 14.415 0.488 21.663 1.00 93.75 82 ARG A C 1
ATOM 605 O O . ARG A 1 82 ? 15.352 1.268 21.788 1.00 93.75 82 ARG A O 1
ATOM 612 N N . ASP A 1 83 ? 14.571 -0.831 21.615 1.00 93.12 83 ASP A N 1
ATOM 613 C CA . ASP A 1 83 ? 15.859 -1.493 21.830 1.00 93.12 83 ASP A CA 1
ATOM 614 C C . ASP A 1 83 ? 16.649 -1.557 20.511 1.00 93.12 83 ASP A C 1
ATOM 616 O O . ASP A 1 83 ? 16.063 -1.558 19.422 1.00 93.12 83 ASP A O 1
ATOM 620 N N . SER A 1 84 ? 17.982 -1.651 20.581 1.00 89.19 84 SER A N 1
ATOM 621 C CA . SER A 1 84 ? 18.789 -1.997 19.401 1.00 89.19 84 SER A CA 1
ATOM 622 C C . SER A 1 84 ? 18.504 -3.437 18.975 1.00 89.19 84 SER A C 1
ATOM 624 O O . SER A 1 84 ? 18.316 -4.316 19.810 1.00 89.19 84 SER A O 1
ATOM 626 N N . TRP A 1 85 ? 18.468 -3.686 17.666 1.00 91.69 85 TRP A N 1
ATOM 627 C CA . TRP A 1 85 ? 18.121 -4.998 17.104 1.00 91.69 85 TRP A CA 1
ATOM 628 C C . TRP A 1 85 ? 19.325 -5.792 16.591 1.00 91.69 85 TRP A C 1
ATOM 630 O O . TRP A 1 85 ? 19.183 -6.979 16.308 1.00 91.69 85 TRP A O 1
ATOM 640 N N . ALA A 1 86 ? 20.502 -5.165 16.491 1.00 81.50 86 ALA A N 1
ATOM 641 C CA . ALA A 1 86 ? 21.680 -5.737 15.834 1.00 81.50 86 ALA A CA 1
ATOM 642 C C . ALA A 1 86 ? 22.201 -7.032 16.491 1.00 81.50 86 ALA A C 1
ATOM 644 O O . ALA A 1 86 ? 22.749 -7.886 15.804 1.00 81.50 86 ALA A O 1
ATOM 645 N N . SER A 1 87 ? 22.009 -7.200 17.803 1.00 80.62 87 SER A N 1
ATOM 646 C CA . SER A 1 87 ? 22.375 -8.415 18.548 1.00 80.62 87 SER A CA 1
ATOM 647 C C . SER A 1 87 ? 21.260 -9.470 18.606 1.00 80.62 87 SER A C 1
ATOM 649 O O . SER A 1 87 ? 21.520 -10.626 18.948 1.00 80.62 87 SER A O 1
ATOM 651 N N . THR A 1 88 ? 20.017 -9.086 18.295 1.00 88.25 88 THR A N 1
ATOM 652 C CA . THR A 1 88 ? 18.810 -9.911 18.473 1.00 88.25 88 THR A CA 1
ATOM 653 C C . THR A 1 88 ? 18.338 -10.549 17.171 1.00 88.25 88 THR A C 1
ATOM 655 O O . THR A 1 88 ? 17.948 -11.719 17.171 1.00 88.25 88 THR A O 1
ATOM 658 N N . LEU A 1 89 ? 18.351 -9.793 16.070 1.00 92.25 89 LEU A N 1
ATOM 659 C CA . LEU A 1 89 ? 17.873 -10.247 14.768 1.00 92.25 89 LEU A CA 1
ATOM 660 C C . LEU A 1 89 ? 18.954 -11.053 14.045 1.00 92.25 89 LEU A C 1
ATOM 662 O O . LEU A 1 89 ? 20.080 -10.591 13.879 1.00 92.25 89 LEU A O 1
ATOM 666 N N . ARG A 1 90 ? 18.601 -12.266 13.611 1.00 88.38 90 ARG A N 1
ATOM 667 C CA . ARG A 1 90 ? 19.489 -13.200 12.908 1.00 88.38 90 ARG A CA 1
ATOM 668 C C . ARG A 1 90 ? 18.771 -13.808 11.695 1.00 88.38 90 ARG A C 1
ATOM 670 O O . ARG A 1 90 ? 17.565 -14.055 11.785 1.00 88.38 90 ARG A O 1
ATOM 677 N N . PRO A 1 91 ? 19.478 -14.103 10.588 1.00 91.12 91 PRO A N 1
ATOM 678 C CA . PRO A 1 91 ? 18.938 -14.927 9.507 1.00 91.12 91 PRO A CA 1
ATOM 679 C C . PRO A 1 91 ? 18.431 -16.279 10.038 1.00 91.12 91 PRO A C 1
ATOM 681 O O . PRO A 1 91 ? 19.075 -16.901 10.882 1.00 91.12 91 PRO A O 1
ATOM 684 N N . GLY A 1 92 ? 17.261 -16.718 9.576 1.00 93.50 92 GLY A N 1
ATOM 685 C CA . GLY A 1 92 ? 16.516 -17.864 10.113 1.00 93.50 92 GLY A CA 1
ATOM 686 C C . GLY A 1 92 ? 15.631 -17.556 11.333 1.00 93.50 92 GLY A C 1
ATOM 687 O O . GLY A 1 92 ? 14.882 -18.429 11.768 1.00 93.50 92 GLY A O 1
ATOM 688 N N . GLY A 1 93 ? 15.698 -16.348 11.903 1.00 95.25 93 GLY A N 1
ATOM 689 C CA . GLY A 1 93 ? 14.906 -15.958 13.072 1.00 95.25 93 GLY A CA 1
ATOM 690 C C . GLY A 1 93 ? 13.487 -15.474 12.741 1.00 95.25 93 GLY A C 1
ATOM 691 O O . GLY A 1 93 ? 13.222 -14.950 11.655 1.00 95.25 93 GLY A O 1
ATOM 692 N N . LYS A 1 94 ? 12.579 -15.623 13.716 1.00 98.12 94 LYS A N 1
ATOM 693 C CA . LYS A 1 94 ? 11.162 -15.221 13.660 1.00 98.12 94 LYS A CA 1
ATOM 694 C C . LYS A 1 94 ? 10.874 -14.210 14.774 1.00 98.12 94 LYS A C 1
ATOM 696 O O . LYS A 1 94 ? 11.138 -14.505 15.941 1.00 98.12 94 LYS A O 1
ATOM 701 N N . TYR A 1 95 ? 10.336 -13.038 14.446 1.00 98.56 95 TYR A N 1
ATOM 702 C CA . TYR A 1 95 ? 10.212 -11.925 15.394 1.00 98.56 95 TYR A CA 1
ATOM 703 C C . TYR A 1 95 ? 8.920 -11.134 15.220 1.00 98.56 95 TYR A C 1
ATOM 705 O O . TYR A 1 95 ? 8.395 -11.026 14.113 1.00 98.56 95 TYR A O 1
ATOM 713 N N . TYR A 1 96 ? 8.420 -10.539 16.302 1.00 98.75 96 TYR A N 1
ATOM 714 C CA . TYR A 1 96 ? 7.277 -9.632 16.235 1.00 98.75 96 TYR A CA 1
ATOM 715 C C . TYR A 1 96 ? 7.394 -8.467 17.224 1.00 98.75 96 TYR A C 1
ATOM 717 O O . TYR A 1 96 ? 8.050 -8.574 18.260 1.00 98.75 96 TYR A O 1
ATOM 725 N N . LEU A 1 97 ? 6.732 -7.351 16.920 1.00 98.56 97 LEU A N 1
ATOM 726 C CA . LEU A 1 97 ? 6.562 -6.217 17.826 1.00 98.56 97 LEU A CA 1
ATOM 727 C C . LEU A 1 97 ? 5.158 -5.617 17.717 1.00 98.56 97 LEU A C 1
ATOM 729 O O . LEU A 1 97 ? 4.448 -5.819 16.734 1.00 98.56 97 LEU A O 1
ATOM 733 N N . THR A 1 98 ? 4.783 -4.824 18.717 1.00 98.31 98 THR A N 1
ATOM 734 C CA . THR A 1 98 ? 3.519 -4.077 18.746 1.00 98.31 98 THR A CA 1
ATOM 735 C C . THR A 1 98 ? 3.775 -2.599 19.003 1.00 98.31 98 THR A C 1
ATOM 737 O O . THR A 1 98 ? 4.527 -2.270 19.926 1.00 98.31 98 THR A O 1
ATOM 740 N N . ARG A 1 99 ? 3.093 -1.708 18.278 1.00 97.94 99 ARG A N 1
ATOM 741 C CA . ARG A 1 99 ? 3.064 -0.263 18.560 1.00 97.94 99 ARG A CA 1
ATOM 742 C C . ARG A 1 99 ? 1.691 0.130 19.099 1.00 97.94 99 ARG A C 1
ATOM 744 O O . ARG A 1 99 ? 0.676 -0.379 18.636 1.00 97.94 99 ARG A O 1
ATOM 751 N N . ASN A 1 100 ? 1.668 0.975 20.136 1.00 97.25 100 ASN A N 1
ATOM 752 C CA . ASN A 1 100 ? 0.475 1.334 20.926 1.00 97.25 100 ASN A CA 1
ATOM 753 C C . ASN A 1 100 ? -0.283 0.141 21.566 1.00 97.25 100 ASN A C 1
ATOM 755 O O . ASN A 1 100 ? -1.280 0.339 22.249 1.00 97.25 100 ASN A O 1
ATOM 759 N N . GLY A 1 101 ? 0.166 -1.099 21.349 1.00 96.88 101 GLY A N 1
ATOM 760 C CA . GLY A 1 101 ? -0.605 -2.304 21.650 1.00 96.88 101 GLY A CA 1
ATOM 761 C C . GLY A 1 101 ? -1.778 -2.551 20.694 1.00 96.88 101 GLY A C 1
ATOM 762 O O . GLY A 1 101 ? -2.427 -3.575 20.851 1.00 96.88 101 GLY A O 1
ATOM 763 N N . SER A 1 102 ? -2.046 -1.656 19.735 1.00 98.44 102 SER A N 1
ATOM 764 C CA . SER A 1 102 ? -3.142 -1.764 18.761 1.00 98.44 102 SER A CA 1
ATOM 765 C C . SER A 1 102 ? -2.682 -2.049 17.333 1.00 98.44 102 SER A C 1
ATOM 767 O O . SER A 1 102 ? -3.501 -2.487 16.547 1.00 98.44 102 SER A O 1
ATOM 769 N N . SER A 1 103 ? -1.399 -1.891 16.993 1.00 98.81 103 SER A N 1
ATOM 770 C CA . SER A 1 103 ? -0.843 -2.382 15.719 1.00 98.81 103 SER A CA 1
ATOM 771 C C . SER A 1 103 ? 0.270 -3.392 15.960 1.00 98.81 103 SER A C 1
ATOM 773 O O . SER A 1 103 ? 1.075 -3.222 16.882 1.00 98.81 103 SER A O 1
ATOM 775 N N . ILE A 1 104 ? 0.352 -4.416 15.110 1.00 98.81 104 ILE A N 1
ATOM 776 C CA . ILE A 1 104 ? 1.314 -5.519 15.219 1.00 98.81 104 ILE A CA 1
ATOM 777 C C . ILE A 1 104 ? 2.080 -5.710 13.909 1.00 98.81 104 ILE A C 1
ATOM 779 O O . ILE A 1 104 ? 1.506 -5.667 12.823 1.00 98.81 104 ILE A O 1
ATOM 783 N N . VAL A 1 105 ? 3.388 -5.937 14.021 1.00 98.88 105 VAL A N 1
ATOM 784 C CA . VAL A 1 105 ? 4.263 -6.305 12.903 1.00 98.88 105 VAL A CA 1
ATOM 785 C C . VAL A 1 105 ? 4.983 -7.587 13.266 1.00 98.88 105 VAL A C 1
ATOM 787 O O . VAL A 1 105 ? 5.610 -7.654 14.322 1.00 98.88 105 VAL A O 1
ATOM 790 N N . ALA A 1 106 ? 4.919 -8.588 12.395 1.00 98.88 106 ALA A N 1
ATOM 791 C CA . ALA A 1 106 ? 5.650 -9.838 12.551 1.00 98.88 106 ALA A CA 1
ATOM 792 C C . ALA A 1 106 ? 6.402 -10.170 11.265 1.00 98.88 106 ALA A C 1
ATOM 794 O O . ALA A 1 106 ? 5.924 -9.894 10.166 1.00 98.88 106 ALA A O 1
ATOM 795 N N . PHE A 1 107 ? 7.596 -10.735 11.397 1.00 98.75 107 PHE A N 1
ATOM 796 C CA . PHE A 1 107 ? 8.431 -11.084 10.259 1.00 98.75 107 PHE A CA 1
ATOM 797 C C . PHE A 1 107 ? 9.341 -12.277 10.549 1.00 98.75 107 PHE A C 1
ATOM 799 O O . PHE A 1 107 ? 9.752 -12.519 11.685 1.00 98.75 107 PHE A O 1
ATOM 806 N N . ALA A 1 108 ? 9.674 -13.010 9.494 1.00 98.50 108 ALA A N 1
ATOM 807 C CA . ALA A 1 108 ? 10.648 -14.089 9.506 1.00 98.50 108 ALA A CA 1
ATOM 808 C C . ALA A 1 108 ? 11.719 -13.825 8.445 1.00 98.50 108 ALA A C 1
ATOM 810 O O . ALA A 1 108 ? 11.409 -13.426 7.321 1.00 98.50 108 ALA A O 1
ATOM 811 N N . ILE A 1 109 ? 12.982 -14.012 8.825 1.00 97.62 109 ILE A N 1
ATOM 812 C CA . ILE A 1 109 ? 14.143 -13.665 8.003 1.00 97.62 109 ILE A CA 1
ATOM 813 C C . ILE A 1 109 ? 14.680 -14.946 7.364 1.00 97.62 109 ILE A C 1
ATOM 815 O O . ILE A 1 109 ? 15.099 -15.849 8.086 1.00 97.62 109 ILE A O 1
ATOM 819 N N . GLY A 1 110 ? 14.709 -15.039 6.034 1.00 96.62 110 GLY A N 1
ATOM 820 C CA . GLY A 1 110 ? 15.331 -16.168 5.339 1.00 96.62 110 GLY A CA 1
ATOM 821 C C . GLY A 1 110 ? 16.835 -16.277 5.624 1.00 96.62 110 GLY A C 1
ATOM 822 O O . GLY A 1 110 ? 17.529 -15.264 5.739 1.00 96.62 110 GLY A O 1
ATOM 823 N N . LYS A 1 111 ? 17.384 -17.495 5.739 1.00 95.25 111 LYS A N 1
ATOM 824 C CA . LYS A 1 111 ? 18.824 -17.715 6.000 1.00 95.25 111 LYS A CA 1
ATOM 825 C C . LYS A 1 111 ? 19.707 -17.188 4.857 1.00 95.25 111 LYS A C 1
ATOM 827 O O . LYS A 1 111 ? 20.857 -16.791 5.086 1.00 95.25 111 LYS A O 1
ATOM 832 N N . LYS A 1 112 ? 19.173 -17.120 3.632 1.00 93.31 112 LYS A N 1
ATOM 833 C CA . LYS A 1 112 ? 19.853 -16.559 2.452 1.00 93.31 112 LYS A CA 1
ATOM 834 C C . LYS A 1 112 ? 19.551 -15.080 2.212 1.00 93.31 112 LYS A C 1
ATOM 836 O O . LYS A 1 112 ? 20.107 -14.515 1.275 1.00 93.31 112 LYS A O 1
ATOM 841 N N . TRP A 1 113 ? 18.733 -14.429 3.046 1.00 93.12 113 TRP A N 1
ATOM 842 C CA . TRP A 1 113 ? 18.482 -12.993 2.913 1.00 93.12 113 TRP A CA 1
ATOM 843 C C . TRP A 1 113 ? 19.764 -12.179 3.145 1.00 93.12 113 TRP A C 1
ATOM 845 O O . TRP A 1 113 ? 20.576 -12.506 4.018 1.00 93.12 113 TRP A O 1
ATOM 855 N N . ARG A 1 114 ? 19.962 -11.128 2.347 1.00 90.00 114 ARG A N 1
ATOM 856 C CA . ARG A 1 114 ? 21.087 -10.182 2.411 1.00 90.00 114 ARG A CA 1
ATOM 857 C C . ARG A 1 114 ? 20.570 -8.751 2.183 1.00 90.00 114 ARG A C 1
ATOM 859 O O . ARG A 1 114 ? 19.537 -8.606 1.533 1.00 90.00 114 ARG A O 1
ATOM 866 N N . PRO A 1 115 ? 21.271 -7.703 2.655 1.00 89.81 115 PRO A N 1
ATOM 867 C CA . PRO A 1 115 ? 20.951 -6.312 2.323 1.00 89.81 115 PRO A CA 1
ATOM 868 C C . PRO A 1 115 ? 20.693 -6.115 0.819 1.00 89.81 115 PRO A C 1
ATOM 870 O O . PRO A 1 115 ? 21.516 -6.512 -0.002 1.00 89.81 115 PRO A O 1
ATOM 873 N N . GLY A 1 116 ? 19.537 -5.542 0.467 1.00 88.25 116 GLY A N 1
ATOM 874 C CA . GLY A 1 116 ? 19.076 -5.375 -0.920 1.00 88.25 116 GLY A CA 1
ATOM 875 C C . GLY A 1 116 ? 18.134 -6.476 -1.440 1.00 88.25 116 GLY A C 1
ATOM 876 O O . GLY A 1 116 ? 17.491 -6.281 -2.471 1.00 88.25 116 GLY A O 1
ATOM 877 N N . ASN A 1 117 ? 17.992 -7.607 -0.738 1.00 93.38 117 ASN A N 1
ATOM 878 C CA . ASN A 1 117 ? 17.029 -8.654 -1.096 1.00 93.38 117 ASN A CA 1
ATOM 879 C C . ASN A 1 117 ? 15.578 -8.266 -0.744 1.00 93.38 117 ASN A C 1
ATOM 881 O O . ASN A 1 117 ? 15.353 -7.561 0.243 1.00 93.38 117 ASN A O 1
ATOM 885 N N . PRO A 1 118 ? 14.576 -8.780 -1.483 1.00 95.31 118 PRO A N 1
ATOM 886 C CA . PRO A 1 118 ? 13.182 -8.370 -1.335 1.00 95.31 118 PRO A CA 1
ATOM 887 C C . PRO A 1 118 ? 12.532 -8.766 -0.000 1.00 95.31 118 PRO A C 1
ATOM 889 O O . PRO A 1 118 ? 12.891 -9.757 0.645 1.00 95.31 118 PRO A O 1
ATOM 892 N N . VAL A 1 119 ? 11.491 -8.012 0.362 1.00 97.94 119 VAL A N 1
ATOM 893 C CA . VAL A 1 119 ? 10.534 -8.336 1.425 1.00 97.94 119 VAL A CA 1
ATOM 894 C C . VAL A 1 119 ? 9.180 -8.648 0.787 1.00 97.94 119 VAL A C 1
ATOM 896 O O . VAL A 1 119 ? 8.608 -7.811 0.084 1.00 97.94 119 VAL A O 1
ATOM 899 N N . GLY A 1 120 ? 8.657 -9.846 1.044 1.00 98.19 120 GLY A N 1
ATOM 900 C CA . GLY A 1 120 ? 7.267 -10.187 0.750 1.00 98.19 120 GLY A CA 1
ATOM 901 C C . GLY A 1 120 ? 6.396 -9.694 1.895 1.00 98.19 120 GLY A C 1
ATOM 902 O O . GLY A 1 120 ? 6.556 -10.159 3.025 1.00 98.19 120 GLY A O 1
ATOM 903 N N . MET A 1 121 ? 5.511 -8.734 1.634 1.00 98.69 121 MET A N 1
ATOM 904 C CA . MET A 1 121 ? 4.712 -8.074 2.668 1.00 98.69 121 MET A CA 1
ATOM 905 C C . MET A 1 121 ? 3.217 -8.319 2.489 1.00 98.69 121 MET A C 1
ATOM 907 O O . MET A 1 121 ? 2.701 -8.245 1.375 1.00 98.69 121 MET A O 1
ATOM 911 N N . ILE A 1 122 ? 2.511 -8.501 3.604 1.00 98.88 122 ILE A N 1
ATOM 912 C CA . ILE A 1 122 ? 1.049 -8.410 3.677 1.00 98.88 122 ILE A CA 1
ATOM 913 C C . ILE A 1 122 ? 0.678 -7.345 4.717 1.00 98.88 122 ILE A C 1
ATOM 915 O O . ILE A 1 122 ? 1.205 -7.343 5.830 1.00 98.88 122 ILE A O 1
ATOM 919 N N . GLY A 1 123 ? -0.190 -6.409 4.348 1.00 98.56 123 GLY A N 1
ATOM 920 C CA . GLY A 1 123 ? -0.730 -5.368 5.217 1.00 98.56 123 GLY A CA 1
ATOM 921 C C . GLY A 1 123 ? -2.226 -5.577 5.441 1.00 98.56 123 GLY A C 1
ATOM 922 O O . GLY A 1 123 ? -2.929 -5.807 4.471 1.00 98.56 123 GLY A O 1
ATOM 923 N N . ALA A 1 124 ? -2.719 -5.457 6.670 1.00 98.75 124 ALA A N 1
ATOM 924 C CA . ALA A 1 124 ? -4.148 -5.476 7.017 1.00 98.75 124 ALA A CA 1
ATOM 925 C C . ALA A 1 124 ? -4.440 -4.419 8.102 1.00 98.75 124 ALA A C 1
ATOM 927 O O . ALA A 1 124 ? -3.536 -3.655 8.462 1.00 98.75 124 ALA A O 1
ATOM 928 N N . HIS A 1 125 ? -5.654 -4.380 8.665 1.00 98.81 125 HIS A N 1
ATOM 929 C CA . HIS A 1 125 ? -5.945 -3.577 9.863 1.00 98.81 125 HIS A CA 1
ATOM 930 C C . HIS A 1 125 ? -6.741 -4.309 10.948 1.00 98.81 125 HIS A C 1
ATOM 932 O O . HIS A 1 125 ? -7.440 -5.293 10.708 1.00 98.81 125 HIS A O 1
ATOM 938 N N . THR A 1 126 ? -6.549 -3.840 12.179 1.00 98.81 126 THR A N 1
ATOM 939 C CA . THR A 1 126 ? -7.056 -4.410 13.434 1.00 98.81 126 THR A CA 1
ATOM 940 C C . THR A 1 126 ? -8.279 -3.682 13.983 1.00 98.81 126 THR A C 1
ATOM 942 O O . THR A 1 126 ? -8.886 -4.158 14.943 1.00 98.81 126 THR A O 1
ATOM 945 N N . ASP A 1 127 ? -8.577 -2.497 13.452 1.00 98.69 127 ASP A N 1
ATOM 946 C CA . ASP A 1 127 ? -9.741 -1.694 13.804 1.00 98.69 127 ASP A CA 1
ATOM 947 C C . ASP A 1 127 ? -10.927 -1.927 12.868 1.00 98.69 127 ASP A C 1
ATOM 949 O O . ASP A 1 127 ? -10.783 -2.447 11.762 1.00 98.69 127 ASP A O 1
ATOM 953 N N . SER A 1 128 ? -12.093 -1.553 13.389 1.00 98.69 128 SER A N 1
ATOM 954 C CA . SER A 1 128 ? -13.416 -1.660 12.779 1.00 98.69 128 SER A CA 1
ATOM 955 C C . SER A 1 128 ? -14.276 -0.498 13.296 1.00 98.69 128 SER A C 1
ATOM 957 O O . SER A 1 128 ? -13.999 0.019 14.392 1.00 98.69 128 SER A O 1
ATOM 959 N N . PRO A 1 129 ? -15.371 -0.121 12.615 1.00 98.62 129 PRO A N 1
ATOM 960 C CA . PRO A 1 129 ? -16.251 0.936 13.085 1.00 98.62 129 PRO A CA 1
ATOM 961 C C . PRO A 1 129 ? -16.921 0.545 14.402 1.00 98.62 129 PRO A C 1
ATOM 963 O O . PRO A 1 129 ? -17.442 -0.562 14.547 1.00 98.62 129 PRO A O 1
ATOM 966 N N . CYS A 1 130 ? -16.920 1.450 15.378 1.00 98.50 130 CYS A N 1
ATOM 967 C CA . CYS A 1 130 ? -17.465 1.180 16.706 1.00 98.50 130 CYS A CA 1
ATOM 968 C C . CYS A 1 130 ? -17.942 2.443 17.429 1.00 98.50 130 CYS A C 1
ATOM 970 O O . CYS A 1 130 ? -17.733 3.568 16.974 1.00 98.50 130 CYS A O 1
ATOM 972 N N . LEU A 1 131 ? -18.598 2.254 18.574 1.00 98.62 131 LEU A N 1
ATOM 973 C CA . LEU A 1 131 ? -18.916 3.334 19.505 1.00 98.62 131 LEU A CA 1
ATOM 974 C C . LEU A 1 131 ? -17.889 3.330 20.642 1.00 98.62 131 LEU A C 1
ATOM 976 O O . LEU A 1 131 ? -17.782 2.338 21.362 1.00 98.62 131 LEU A O 1
ATOM 980 N N . ARG A 1 132 ? -17.129 4.415 20.819 1.00 98.31 132 ARG A N 1
ATOM 981 C CA . ARG A 1 132 ? -16.150 4.553 21.917 1.00 98.31 132 ARG A CA 1
ATOM 982 C C . ARG A 1 132 ? -16.764 5.328 23.081 1.00 98.31 132 ARG A C 1
ATOM 984 O O . ARG A 1 132 ? -17.606 6.197 22.867 1.00 98.31 132 ARG A O 1
ATOM 991 N N . ILE A 1 133 ? -16.371 5.023 24.316 1.00 98.38 133 ILE A N 1
ATOM 992 C CA . ILE A 1 133 ? -16.828 5.774 25.496 1.00 98.38 133 ILE A CA 1
ATOM 993 C C . ILE A 1 133 ? -16.125 7.138 25.518 1.00 98.38 133 ILE A C 1
ATOM 995 O O . ILE A 1 133 ? -14.899 7.195 25.469 1.00 98.38 133 ILE A O 1
ATOM 999 N N . LYS A 1 134 ? -16.887 8.237 25.613 1.00 98.25 134 LYS A N 1
ATOM 1000 C CA . LYS A 1 134 ? -16.320 9.597 25.674 1.00 98.25 134 LYS A CA 1
ATOM 1001 C C . LYS A 1 134 ? -15.511 9.809 26.973 1.00 98.25 134 LYS A C 1
ATOM 1003 O O . LYS A 1 134 ? -15.945 9.327 28.022 1.00 98.25 134 LYS A O 1
ATOM 1008 N N . PRO A 1 135 ? -14.435 10.628 26.972 1.00 96.62 135 PRO A N 1
ATOM 1009 C CA . PRO A 1 135 ? -13.652 10.961 28.178 1.00 96.62 135 PRO A CA 1
ATOM 1010 C C . PRO A 1 135 ? -14.448 11.612 29.323 1.00 96.62 135 PRO A C 1
ATOM 1012 O O . PRO A 1 135 ? -13.988 11.636 30.462 1.00 96.62 135 PRO A O 1
ATOM 1015 N N . VAL A 1 136 ? -15.641 12.136 29.022 1.00 97.12 136 VAL A N 1
ATOM 1016 C CA . VAL A 1 136 ? -16.696 12.472 29.987 1.00 97.12 136 VAL A CA 1
ATOM 1017 C C . VAL A 1 136 ? -17.988 11.829 29.481 1.00 97.12 136 VAL A C 1
ATOM 1019 O O . VAL A 1 136 ? -18.672 12.376 28.611 1.00 97.12 136 VAL A O 1
ATOM 1022 N N . SER A 1 137 ? -18.300 10.636 29.988 1.00 97.44 137 SER A N 1
ATOM 1023 C CA . SER A 1 137 ? -19.439 9.829 29.533 1.00 97.44 137 SER A CA 1
ATOM 1024 C C . SER A 1 137 ? -20.626 9.817 30.493 1.00 97.44 137 SER A C 1
ATOM 1026 O O . SER A 1 137 ? -21.666 9.268 30.135 1.00 97.44 137 SER A O 1
ATOM 1028 N N . LYS A 1 138 ? -20.534 10.442 31.674 1.00 96.69 138 LYS A N 1
ATOM 1029 C CA . LYS A 1 138 ? -21.665 10.557 32.606 1.00 96.69 138 LYS A CA 1
ATOM 1030 C C . LYS A 1 138 ? -22.810 11.347 31.960 1.00 96.69 138 LYS A C 1
ATOM 1032 O O . LYS A 1 138 ? -22.713 12.559 31.762 1.00 96.69 138 LYS A O 1
ATOM 1037 N N . LYS A 1 139 ? -23.888 10.651 31.592 1.00 95.94 139 LYS A N 1
ATOM 1038 C CA . LYS A 1 139 ? -25.122 11.216 31.025 1.00 95.94 139 LYS A CA 1
ATOM 1039 C C . LYS A 1 139 ? -26.334 10.618 31.737 1.00 95.94 139 LYS A C 1
ATOM 1041 O O . LYS A 1 139 ? -26.259 9.539 32.321 1.00 95.94 139 LYS A O 1
ATOM 1046 N N . GLY A 1 140 ? -27.466 11.300 31.680 1.00 92.94 140 GLY A N 1
ATOM 1047 C CA . GLY A 1 140 ? -28.716 10.773 32.208 1.00 92.94 140 GLY A CA 1
ATOM 1048 C C . GLY A 1 140 ? -29.894 11.624 31.771 1.00 92.94 140 GLY A C 1
ATOM 1049 O O . GLY A 1 140 ? -29.752 12.831 31.576 1.00 92.94 140 GLY A O 1
ATOM 1050 N N . ASN A 1 141 ? -31.041 10.980 31.591 1.00 93.19 141 ASN A N 1
ATOM 1051 C CA . ASN A 1 141 ? -32.283 11.627 31.190 1.00 93.19 141 ASN A CA 1
ATOM 1052 C C . ASN A 1 141 ? -33.474 10.758 31.620 1.00 93.19 141 ASN A C 1
ATOM 1054 O O . ASN A 1 141 ? -33.368 9.534 31.620 1.00 93.19 141 ASN A O 1
ATOM 1058 N N . ASN A 1 142 ? -34.602 11.371 31.989 1.00 94.19 142 ASN A N 1
ATOM 1059 C CA . ASN A 1 142 ? -35.857 10.682 32.334 1.00 94.19 142 ASN A CA 1
ATOM 1060 C C . ASN A 1 142 ? -35.707 9.488 33.309 1.00 94.19 142 ASN A C 1
ATOM 1062 O O . ASN A 1 142 ? -36.372 8.466 33.162 1.00 94.19 142 ASN A O 1
ATOM 1066 N N . GLY A 1 143 ? -34.812 9.598 34.299 1.00 93.25 143 GLY A N 1
ATOM 1067 C CA . GLY A 1 143 ? -34.553 8.541 35.288 1.00 93.25 143 GLY A CA 1
ATOM 1068 C C . GLY A 1 143 ? -33.629 7.406 34.825 1.00 93.25 143 GLY A C 1
ATOM 1069 O O . GLY A 1 143 ? -33.357 6.504 35.616 1.00 93.25 143 GLY A O 1
ATOM 1070 N N . PHE A 1 144 ? -33.102 7.451 33.599 1.00 95.69 144 PHE A N 1
ATOM 1071 C CA . PHE A 1 144 ? -32.099 6.510 33.097 1.00 95.69 144 PHE A CA 1
ATOM 1072 C C . PHE A 1 144 ? -30.676 7.043 33.275 1.00 95.69 144 PHE A C 1
ATOM 1074 O O . PHE A 1 144 ? -30.394 8.216 33.020 1.00 95.69 144 PHE A O 1
ATOM 1081 N N . LEU A 1 145 ? -29.767 6.140 33.640 1.00 95.81 145 LEU A N 1
ATOM 1082 C CA . LEU A 1 145 ? -28.326 6.335 33.532 1.00 95.81 145 LEU A CA 1
ATOM 1083 C C . LEU A 1 145 ? -27.918 6.027 32.090 1.00 95.81 145 LEU A C 1
ATOM 1085 O O . LEU A 1 145 ? -28.205 4.940 31.585 1.00 95.81 145 LEU A O 1
ATOM 1089 N N . GLN A 1 146 ? -27.256 6.973 31.431 1.00 97.38 146 GLN A N 1
ATOM 1090 C CA . GLN A 1 146 ? -26.784 6.837 30.052 1.00 97.38 146 GLN A CA 1
ATOM 1091 C C . GLN A 1 146 ? -25.267 7.008 29.964 1.00 97.38 146 GLN A C 1
ATOM 1093 O O . GLN A 1 146 ? -24.663 7.711 30.778 1.00 97.38 146 GLN A O 1
ATOM 1098 N N . VAL A 1 147 ? -24.656 6.403 28.946 1.00 97.75 147 VAL A N 1
ATOM 1099 C CA . VAL A 1 147 ? -23.222 6.554 28.662 1.00 97.75 147 VAL A CA 1
ATOM 1100 C C . VAL A 1 147 ? -23.041 7.381 27.398 1.00 97.75 147 VAL A C 1
ATOM 1102 O O . VAL A 1 147 ? -23.491 7.003 26.323 1.00 97.75 147 VAL A O 1
ATOM 1105 N N . GLY A 1 148 ? -22.364 8.519 27.520 1.00 98.00 148 GLY A N 1
ATOM 1106 C CA . GLY A 1 148 ? -21.943 9.319 26.376 1.00 98.00 148 GLY A CA 1
ATOM 1107 C C . GLY A 1 148 ? -20.915 8.561 25.537 1.00 98.00 148 GLY A C 1
ATOM 1108 O O . GLY A 1 148 ? -19.846 8.207 26.040 1.00 98.00 148 GLY A O 1
ATOM 1109 N N . VAL A 1 149 ? -21.229 8.349 24.262 1.00 98.44 149 VAL A N 1
ATOM 1110 C CA . VAL A 1 149 ? -20.361 7.668 23.290 1.00 98.44 149 VAL A CA 1
ATOM 1111 C C . VAL A 1 149 ? -20.050 8.557 22.087 1.00 98.44 149 VAL A C 1
ATOM 1113 O O . VAL A 1 149 ? -20.751 9.539 21.831 1.00 98.44 149 VAL A O 1
ATOM 1116 N N . GLU A 1 150 ? -18.977 8.229 21.374 1.00 97.62 150 GLU A N 1
ATOM 1117 C CA . GLU A 1 150 ? -18.571 8.826 20.099 1.00 97.62 150 GLU A CA 1
ATOM 1118 C C . GLU A 1 150 ? -18.537 7.769 18.986 1.00 97.62 150 GLU A C 1
ATOM 1120 O O . GLU A 1 150 ? -18.246 6.597 19.233 1.00 97.62 150 GLU A O 1
ATOM 1125 N N . THR A 1 151 ? -18.830 8.183 17.754 1.00 98.38 151 THR A N 1
ATOM 1126 C CA . THR A 1 151 ? -18.762 7.327 16.563 1.00 98.38 151 THR A CA 1
ATOM 1127 C C . THR A 1 151 ? -17.338 7.259 16.021 1.00 98.38 151 THR A C 1
ATOM 1129 O O . THR A 1 151 ? -16.783 8.287 15.633 1.00 98.38 151 THR A O 1
ATOM 1132 N N . TYR A 1 152 ? -16.782 6.055 15.927 1.00 98.38 152 TYR A N 1
ATOM 1133 C CA . TYR A 1 152 ? -15.484 5.775 15.321 1.00 98.38 152 TYR A CA 1
ATOM 1134 C C . TYR A 1 152 ? -15.666 5.022 13.999 1.00 98.38 152 TYR A C 1
ATOM 1136 O O . TYR A 1 152 ? -16.355 4.004 13.965 1.00 98.38 152 TYR A O 1
ATOM 1144 N N . GLY A 1 153 ? -15.038 5.495 12.922 1.00 97.25 153 GLY A N 1
ATOM 1145 C CA . GLY A 1 153 ? -15.120 4.867 11.599 1.00 97.25 153 GLY A CA 1
ATOM 1146 C C . GLY A 1 153 ? -16.442 5.077 10.852 1.00 97.25 153 GLY A C 1
ATOM 1147 O O . GLY A 1 153 ? -17.318 5.843 11.269 1.00 97.25 153 GLY A O 1
ATOM 1148 N N . GLY A 1 154 ? -16.593 4.389 9.718 1.00 96.31 154 GLY A N 1
ATOM 1149 C CA . GLY A 1 154 ? -17.721 4.544 8.790 1.00 96.31 154 GLY A CA 1
ATOM 1150 C C . GLY A 1 154 ? -18.983 3.737 9.127 1.00 96.31 154 GLY A C 1
ATOM 1151 O O . GLY A 1 154 ? -19.625 3.233 8.207 1.00 96.31 154 GLY A O 1
ATOM 1152 N N . GLY A 1 155 ? -19.325 3.567 10.408 1.00 96.75 155 GLY A N 1
ATOM 1153 C CA . GLY A 1 155 ? -20.291 2.565 10.885 1.00 96.75 155 GLY A CA 1
ATOM 1154 C C . GLY A 1 155 ? -21.735 2.689 10.373 1.00 96.75 155 GLY A C 1
ATOM 1155 O O . GLY A 1 155 ? -22.291 3.783 10.241 1.00 96.75 155 GLY A O 1
ATOM 1156 N N . ILE A 1 156 ? -22.398 1.542 10.175 1.00 97.31 156 ILE A N 1
ATOM 1157 C CA . ILE A 1 156 ? -23.847 1.454 9.932 1.00 97.31 156 ILE A CA 1
ATOM 1158 C C . ILE A 1 156 ? -24.578 1.557 11.280 1.00 97.31 156 ILE A C 1
ATOM 1160 O O . ILE A 1 156 ? -24.992 0.559 11.874 1.00 97.31 156 ILE A O 1
ATOM 1164 N N . TRP A 1 157 ? -24.718 2.780 11.796 1.00 97.56 157 TRP A N 1
ATOM 1165 C CA . TRP A 1 157 ? -25.145 3.036 13.181 1.00 97.56 157 TRP A CA 1
ATOM 1166 C C . TRP A 1 157 ? -26.519 2.478 13.556 1.00 97.56 157 TRP A C 1
ATOM 1168 O O . TRP A 1 157 ? -26.699 2.054 14.692 1.00 97.56 157 TRP A O 1
ATOM 1178 N N . HIS A 1 158 ? -27.463 2.370 12.616 1.00 95.75 158 HIS A N 1
ATOM 1179 C CA . HIS A 1 158 ? -28.756 1.746 12.908 1.00 95.75 158 HIS A CA 1
ATOM 1180 C C . HIS A 1 158 ? -28.648 0.261 13.297 1.00 95.75 158 HIS A C 1
ATOM 1182 O O . HIS A 1 158 ? -29.504 -0.237 14.018 1.00 95.75 158 HIS A O 1
ATOM 1188 N N . SER A 1 159 ? -27.592 -0.446 12.873 1.00 97.62 159 SER A N 1
ATOM 1189 C CA . SER A 1 159 ? -27.381 -1.855 13.242 1.00 97.62 159 SER A CA 1
ATOM 1190 C C . SER A 1 159 ? -27.001 -2.050 14.718 1.00 97.62 159 SER A C 1
ATOM 1192 O O . SER A 1 159 ? -27.172 -3.151 15.241 1.00 97.62 159 SER A O 1
ATOM 1194 N N . TRP A 1 160 ? -26.536 -0.986 15.389 1.00 98.44 160 TRP A N 1
ATOM 1195 C CA . TRP A 1 160 ? -26.165 -0.966 16.810 1.00 98.44 160 TRP A CA 1
ATOM 1196 C C . TRP A 1 160 ? -27.367 -0.820 17.754 1.00 98.44 160 TRP A C 1
ATOM 1198 O O . TRP A 1 160 ? -27.228 -1.043 18.958 1.00 98.44 160 TRP A O 1
ATOM 1208 N N . PHE A 1 161 ? -28.540 -0.460 17.229 1.00 98.31 161 PHE A N 1
ATOM 1209 C CA . PHE A 1 161 ? -29.765 -0.383 18.018 1.00 98.31 161 PHE A CA 1
ATOM 1210 C C . PHE A 1 161 ? -30.285 -1.775 18.374 1.00 98.31 161 PHE A C 1
ATOM 1212 O O . PHE A 1 161 ? -30.130 -2.736 17.622 1.00 98.31 161 PHE A O 1
ATOM 1219 N N . ASP A 1 162 ? -30.909 -1.867 19.547 1.00 98.00 162 ASP A N 1
ATOM 1220 C CA . ASP A 1 162 ? -31.508 -3.075 20.116 1.00 98.00 162 ASP A CA 1
ATOM 1221 C C . ASP A 1 162 ? -30.571 -4.291 20.221 1.00 98.00 162 ASP A C 1
ATOM 1223 O O . ASP A 1 162 ? -31.012 -5.435 20.367 1.00 98.00 162 ASP A O 1
ATOM 1227 N N . ARG A 1 163 ? -29.265 -4.011 20.235 1.00 98.38 163 ARG A N 1
ATOM 1228 C CA . ARG A 1 163 ? -28.184 -4.941 20.546 1.00 98.38 163 ARG A CA 1
ATOM 1229 C C . ARG A 1 163 ? -27.917 -4.984 22.044 1.00 98.38 163 ARG A C 1
ATOM 1231 O O . ARG A 1 163 ? -28.006 -3.967 22.733 1.00 98.38 163 ARG A O 1
ATOM 1238 N N . ASP A 1 164 ? -27.524 -6.162 22.507 1.00 98.56 164 ASP A N 1
ATOM 1239 C CA . ASP A 1 164 ? -27.031 -6.373 23.860 1.00 98.56 164 ASP A CA 1
ATOM 1240 C C . ASP A 1 164 ? -25.522 -6.090 23.847 1.00 98.56 164 ASP A C 1
ATOM 1242 O O . ASP A 1 164 ? -24.724 -6.844 23.287 1.00 98.56 164 ASP A O 1
ATOM 1246 N N . LEU A 1 165 ? -25.148 -4.920 24.367 1.00 98.69 165 LEU A N 1
ATOM 1247 C CA . LEU A 1 165 ? -23.809 -4.354 24.237 1.00 98.69 165 LEU A CA 1
ATOM 1248 C C . LEU A 1 165 ? -23.048 -4.454 25.559 1.00 98.69 165 LEU A C 1
ATOM 1250 O O . LEU A 1 165 ? -23.610 -4.347 26.652 1.00 98.69 165 LEU A O 1
ATOM 1254 N N . SER A 1 166 ? -21.735 -4.600 25.461 1.00 98.50 166 SER A N 1
ATOM 1255 C CA . SER A 1 166 ? -20.819 -4.515 26.596 1.00 98.50 166 SER A CA 1
ATOM 1256 C C . SER A 1 166 ? -19.586 -3.687 26.246 1.00 98.50 166 SER A C 1
ATOM 1258 O O . SER A 1 166 ? -19.485 -3.169 25.137 1.00 98.50 166 SER A O 1
ATOM 1260 N N . ILE A 1 167 ? -18.666 -3.527 27.197 1.00 98.56 167 ILE A N 1
ATOM 1261 C CA . ILE A 1 167 ? -17.467 -2.697 27.091 1.00 98.56 167 ILE A CA 1
ATOM 1262 C C . ILE A 1 167 ? -16.199 -3.558 27.066 1.00 98.56 167 ILE A C 1
ATOM 1264 O O . ILE A 1 167 ? -16.055 -4.520 27.825 1.00 98.56 167 ILE A O 1
ATOM 1268 N N . ALA A 1 168 ? -15.260 -3.196 26.196 1.00 98.69 168 ALA A N 1
ATOM 1269 C CA . ALA A 1 168 ? -13.930 -3.794 26.143 1.00 98.69 168 ALA A CA 1
ATOM 1270 C C . ALA A 1 168 ? -12.886 -2.766 25.691 1.00 98.69 168 ALA A C 1
ATOM 1272 O O . ALA A 1 168 ? -13.217 -1.792 25.016 1.00 98.69 168 ALA A O 1
ATOM 1273 N N . GLY A 1 169 ? -11.615 -2.978 26.026 1.00 98.38 169 GLY A N 1
ATOM 1274 C CA . GLY A 1 169 ? -10.524 -2.102 25.594 1.00 98.38 169 GLY A CA 1
ATOM 1275 C C . GLY A 1 169 ? -9.323 -2.135 26.528 1.00 98.38 169 GLY A C 1
ATOM 1276 O O . GLY A 1 169 ? -9.004 -3.190 27.075 1.00 98.38 169 GLY A O 1
ATOM 1277 N N . ARG A 1 170 ? -8.646 -0.991 26.680 1.00 98.00 170 ARG A N 1
ATOM 1278 C CA . ARG A 1 170 ? -7.499 -0.842 27.585 1.00 98.00 170 ARG A CA 1
ATOM 1279 C C . ARG A 1 170 ? -7.793 0.105 28.740 1.00 98.00 170 ARG A C 1
ATOM 1281 O O . ARG A 1 170 ? -8.493 1.099 28.572 1.00 98.00 170 ARG A O 1
ATOM 1288 N N . VAL A 1 171 ? -7.186 -0.188 29.880 1.00 98.06 171 VAL A N 1
ATOM 1289 C CA . VAL A 1 171 ? -7.219 0.617 31.102 1.00 98.06 171 VAL A CA 1
ATOM 1290 C C . VAL A 1 171 ? -5.778 0.900 31.503 1.00 98.06 171 VAL A C 1
ATOM 1292 O O . VAL A 1 171 ? -4.946 -0.012 31.508 1.00 98.06 171 VAL A O 1
ATOM 1295 N N . LEU A 1 172 ? -5.472 2.155 31.814 1.00 97.50 172 LEU A N 1
ATOM 1296 C CA . LEU A 1 172 ? -4.202 2.541 32.412 1.00 97.50 172 LEU A CA 1
ATOM 1297 C C . LEU A 1 172 ? -4.394 2.539 33.926 1.00 97.50 172 LEU A C 1
ATOM 1299 O O . LEU A 1 172 ? -5.257 3.245 34.451 1.00 97.50 172 LEU A O 1
ATOM 1303 N N . VAL A 1 173 ? -3.602 1.721 34.612 1.00 96.81 173 VAL A N 1
ATOM 1304 C CA . VAL A 1 173 ? -3.653 1.554 36.066 1.00 96.81 173 VAL A CA 1
ATOM 1305 C C . VAL A 1 173 ? -2.318 1.933 36.691 1.00 96.81 173 VAL A C 1
ATOM 1307 O O . VAL A 1 173 ? -1.257 1.709 36.102 1.00 96.81 173 VAL A O 1
ATOM 1310 N N . LYS A 1 174 ? -2.367 2.508 37.889 1.00 95.38 174 LYS A N 1
ATOM 1311 C CA . LYS A 1 174 ? -1.198 2.738 38.736 1.00 95.38 174 LYS A CA 1
ATOM 1312 C C . LYS A 1 174 ? -0.986 1.491 39.592 1.00 95.38 174 LYS A C 1
ATOM 1314 O O . LYS A 1 174 ? -1.903 1.062 40.285 1.00 95.38 174 LYS A O 1
ATOM 1319 N N . ASP A 1 175 ? 0.193 0.885 39.516 1.00 90.38 175 ASP A N 1
ATOM 1320 C CA . ASP A 1 175 ? 0.540 -0.244 40.381 1.00 90.38 175 ASP A CA 1
ATOM 1321 C C . ASP A 1 175 ? 1.063 0.213 41.756 1.00 90.38 175 ASP A C 1
ATOM 1323 O O . ASP A 1 175 ? 1.271 1.402 42.013 1.00 90.38 175 ASP A O 1
ATOM 1327 N N . SER A 1 176 ? 1.301 -0.748 42.651 1.00 87.31 176 SER A N 1
ATOM 1328 C CA . SER A 1 176 ? 1.802 -0.500 44.010 1.00 87.31 176 SER A CA 1
ATOM 1329 C C . SER A 1 176 ? 3.213 0.101 44.070 1.00 87.31 176 SER A C 1
ATOM 1331 O O . SER A 1 176 ? 3.621 0.576 45.127 1.00 87.31 176 SER A O 1
ATOM 1333 N N . THR A 1 177 ? 3.957 0.120 42.958 1.00 89.31 177 THR A N 1
ATOM 1334 C CA . THR A 1 177 ? 5.258 0.804 42.842 1.00 89.31 177 THR A CA 1
ATOM 1335 C C . THR A 1 177 ? 5.118 2.257 42.382 1.00 89.31 177 THR A C 1
ATOM 1337 O O . THR A 1 177 ? 6.101 2.995 42.351 1.00 89.31 177 THR A O 1
ATOM 1340 N N . GLY A 1 178 ? 3.902 2.681 42.020 1.00 89.56 178 GLY A N 1
ATOM 1341 C CA . GLY A 1 178 ? 3.630 3.965 41.381 1.00 89.56 178 GLY A CA 1
ATOM 1342 C C . GLY A 1 178 ? 3.863 3.965 39.868 1.00 89.56 178 GLY A C 1
ATOM 1343 O O . GLY A 1 178 ? 3.777 5.028 39.252 1.00 89.56 178 GLY A O 1
ATOM 1344 N N . THR A 1 179 ? 4.129 2.806 39.257 1.00 94.19 179 THR A N 1
ATOM 1345 C CA . THR A 1 179 ? 4.329 2.687 37.809 1.00 94.19 179 THR A CA 1
ATOM 1346 C C . THR A 1 179 ? 2.981 2.595 37.095 1.00 94.19 179 THR A C 1
ATOM 1348 O O . THR A 1 179 ? 2.061 1.907 37.535 1.00 94.19 179 THR A O 1
ATOM 1351 N N . PHE A 1 180 ? 2.857 3.285 35.960 1.00 95.94 180 PHE A N 1
ATOM 1352 C CA . PHE A 1 180 ? 1.667 3.226 35.113 1.00 95.94 180 PHE A CA 1
ATOM 1353 C C . PHE A 1 180 ? 1.768 2.054 34.135 1.00 95.94 180 PHE A C 1
ATOM 1355 O O . PHE A 1 180 ? 2.681 2.000 33.307 1.00 95.94 180 PHE A O 1
ATOM 1362 N N . THR A 1 181 ? 0.819 1.124 34.210 1.00 95.00 181 THR A N 1
ATOM 1363 C CA . THR A 1 181 ? 0.773 -0.079 33.370 1.00 95.00 181 THR A CA 1
ATOM 1364 C C . THR A 1 181 ? -0.557 -0.182 32.625 1.00 95.00 181 THR A C 1
ATOM 1366 O O . THR A 1 181 ? -1.575 0.367 33.043 1.00 95.00 181 THR A O 1
ATOM 1369 N N . GLN A 1 182 ? -0.549 -0.860 31.476 1.00 95.81 182 GLN A N 1
ATOM 1370 C CA . GLN A 1 182 ? -1.750 -1.095 30.677 1.00 95.81 182 GLN A CA 1
ATOM 1371 C C . GLN A 1 182 ? -2.310 -2.486 30.990 1.00 95.81 182 GLN A C 1
ATOM 1373 O O . GLN A 1 182 ? -1.624 -3.482 30.762 1.00 95.81 182 GLN A O 1
ATOM 1378 N N . LYS A 1 183 ? -3.574 -2.559 31.410 1.00 97.31 183 LYS A N 1
ATOM 1379 C CA . LYS A 1 183 ? -4.359 -3.801 31.451 1.00 97.31 183 LYS A CA 1
ATOM 1380 C C . LYS A 1 183 ? -5.407 -3.794 30.334 1.00 97.31 183 LYS A C 1
ATOM 1382 O O . LYS A 1 183 ? -5.873 -2.733 29.918 1.00 97.31 183 LYS A O 1
ATOM 1387 N N . LEU A 1 184 ? -5.747 -4.971 29.810 1.00 98.31 184 LEU A N 1
ATOM 1388 C CA . LEU A 1 184 ? -6.864 -5.141 28.875 1.00 98.31 184 LEU A CA 1
ATOM 1389 C C . LEU A 1 184 ? -8.068 -5.683 29.636 1.00 98.31 184 LEU A C 1
ATOM 1391 O O . LEU A 1 184 ? -7.900 -6.572 30.467 1.00 98.31 184 LEU A O 1
ATOM 1395 N N . ILE A 1 185 ? -9.259 -5.162 29.340 1.00 98.38 185 ILE A N 1
ATOM 1396 C CA . ILE A 1 185 ? -10.514 -5.661 29.908 1.00 98.38 185 ILE A CA 1
ATOM 1397 C C . ILE A 1 185 ? -11.519 -5.991 28.807 1.00 98.38 185 ILE A C 1
ATOM 1399 O O . ILE A 1 185 ? -11.610 -5.291 27.794 1.00 98.38 185 ILE A O 1
ATOM 1403 N N . LYS A 1 186 ? -12.315 -7.029 29.053 1.00 98.12 186 LYS A N 1
ATOM 1404 C CA . LYS A 1 186 ? -13.474 -7.447 28.263 1.00 98.12 186 LYS A CA 1
ATOM 1405 C C . LYS A 1 186 ? -14.543 -7.887 29.255 1.00 98.12 186 LYS A C 1
ATOM 1407 O O . LYS A 1 186 ? -14.316 -8.829 30.008 1.00 98.12 186 LYS A O 1
ATOM 1412 N N . VAL A 1 187 ? -15.668 -7.177 29.307 1.00 98.06 187 VAL A N 1
ATOM 1413 C CA . VAL A 1 187 ? -16.741 -7.490 30.258 1.00 98.06 187 VAL A CA 1
ATOM 1414 C C . VAL A 1 187 ? -17.739 -8.438 29.601 1.00 98.06 187 VAL A C 1
ATOM 1416 O O . VAL A 1 187 ? -18.572 -8.014 28.806 1.00 98.06 187 VAL A O 1
ATOM 1419 N N . ASP A 1 188 ? -17.706 -9.723 29.947 1.00 95.38 188 ASP A N 1
ATOM 1420 C CA . ASP A 1 188 ? -18.586 -10.745 29.355 1.00 95.38 188 ASP A CA 1
ATOM 1421 C C . ASP A 1 188 ? -19.991 -10.784 29.989 1.00 95.38 188 ASP A C 1
ATOM 1423 O O . ASP A 1 188 ? -20.489 -11.809 30.449 1.00 95.38 188 ASP A O 1
ATOM 1427 N N . LYS A 1 189 ? -20.643 -9.618 30.002 1.00 95.25 189 LYS A N 1
ATOM 1428 C CA . LYS A 1 189 ? -22.017 -9.389 30.460 1.00 95.25 189 LYS A CA 1
ATOM 1429 C C . LYS A 1 189 ? -22.630 -8.251 29.637 1.00 95.25 189 LYS A C 1
ATOM 1431 O O . LYS A 1 189 ? -21.978 -7.220 29.522 1.00 95.25 189 LYS A O 1
ATOM 1436 N N . PRO A 1 190 ? -23.870 -8.355 29.129 1.00 97.25 190 PRO A N 1
ATOM 1437 C CA . PRO A 1 190 ? -24.534 -7.220 28.497 1.00 97.25 190 PRO A CA 1
ATOM 1438 C C . PRO A 1 190 ? -24.822 -6.136 29.547 1.00 97.25 190 PRO A C 1
ATOM 1440 O O . PRO A 1 190 ? -25.582 -6.346 30.495 1.00 97.25 190 PRO A O 1
ATOM 1443 N N . LEU A 1 191 ? -24.149 -4.994 29.409 1.00 97.06 191 LEU A N 1
ATOM 1444 C CA . LEU A 1 191 ? -24.232 -3.842 30.316 1.00 97.06 191 LEU A CA 1
ATOM 1445 C C . LEU A 1 191 ? -25.063 -2.697 29.738 1.00 97.06 191 LEU A C 1
ATOM 1447 O O . LEU A 1 191 ? -25.575 -1.866 30.484 1.00 97.06 191 LEU A O 1
ATOM 1451 N N . LEU A 1 192 ? -25.105 -2.604 28.410 1.00 98.25 192 LEU A N 1
ATOM 1452 C CA . LEU A 1 192 ? -25.514 -1.424 27.667 1.00 98.25 192 LEU A CA 1
ATOM 1453 C C . LEU A 1 192 ? -26.500 -1.816 26.570 1.00 98.25 192 LEU A C 1
ATOM 1455 O O . LEU A 1 192 ? -26.382 -2.876 25.961 1.00 98.25 192 LEU A O 1
ATOM 1459 N N . ARG A 1 193 ? -27.456 -0.934 26.280 1.00 98.44 193 ARG A N 1
ATOM 1460 C CA . ARG A 1 193 ? -28.377 -1.096 25.148 1.00 98.44 193 ARG A CA 1
ATOM 1461 C C . ARG A 1 193 ? -28.761 0.259 24.576 1.00 98.44 193 ARG A C 1
ATOM 1463 O O . ARG A 1 193 ? -29.020 1.188 25.336 1.00 98.44 193 ARG A O 1
ATOM 1470 N N . ILE A 1 194 ? -28.825 0.366 23.252 1.00 98.44 194 ILE A N 1
ATOM 1471 C CA . ILE A 1 194 ? -29.352 1.543 22.548 1.00 98.44 194 ILE A CA 1
ATOM 1472 C C . ILE A 1 194 ? -30.757 1.170 22.043 1.00 98.44 194 ILE A C 1
ATOM 1474 O O . ILE A 1 194 ? -30.859 0.501 21.018 1.00 98.44 194 ILE A O 1
ATOM 1478 N N . PRO A 1 195 ? -31.844 1.479 22.772 1.00 97.31 195 PRO A N 1
ATOM 1479 C CA . PRO A 1 195 ? -33.193 1.083 22.364 1.00 97.31 195 PRO A CA 1
ATOM 1480 C C . PRO A 1 195 ? -33.677 1.907 21.165 1.00 97.31 195 PRO A C 1
ATOM 1482 O O . PRO A 1 195 ? -33.439 3.115 21.108 1.00 97.31 195 PRO A O 1
ATOM 1485 N N . THR A 1 196 ? -34.401 1.291 20.225 1.00 95.94 196 THR A N 1
ATOM 1486 C CA . THR A 1 196 ? -35.147 2.064 19.216 1.00 95.94 196 THR A CA 1
ATOM 1487 C C . THR A 1 196 ? -36.286 2.864 19.855 1.00 95.94 196 THR A C 1
ATOM 1489 O O . THR A 1 196 ? -36.897 2.452 20.845 1.00 95.94 196 THR A O 1
ATOM 1492 N N . LEU A 1 197 ? -36.620 4.015 19.261 1.00 95.56 197 LEU A N 1
ATOM 1493 C CA . LEU A 1 197 ? -37.888 4.680 19.546 1.00 95.56 197 LEU A CA 1
ATOM 1494 C C . LEU A 1 197 ? -39.029 3.834 18.965 1.00 95.56 197 LEU A C 1
ATOM 1496 O O . LEU A 1 197 ? -38.980 3.411 17.811 1.00 95.56 197 LEU A O 1
ATOM 1500 N N . ALA A 1 198 ? -40.077 3.596 19.753 1.00 95.75 198 ALA A N 1
ATOM 1501 C CA . ALA A 1 198 ? -41.215 2.810 19.295 1.00 95.75 198 ALA A CA 1
ATOM 1502 C C . ALA A 1 198 ? -41.912 3.481 18.095 1.00 95.75 198 ALA A C 1
ATOM 1504 O O . ALA A 1 198 ? -42.321 4.637 18.186 1.00 95.75 198 ALA A O 1
ATOM 1505 N N . ILE A 1 199 ? -42.165 2.713 17.027 1.00 94.94 199 ILE A N 1
ATOM 1506 C CA . ILE A 1 199 ? -42.822 3.150 15.770 1.00 94.94 199 ILE A CA 1
ATOM 1507 C C . ILE A 1 199 ? -44.197 3.836 15.946 1.00 94.94 199 ILE A C 1
ATOM 1509 O O . ILE A 1 199 ? -44.735 4.485 15.052 1.00 94.94 199 ILE A O 1
ATOM 1513 N N . HIS A 1 200 ? -44.810 3.701 17.119 1.00 96.00 200 HIS A N 1
ATOM 1514 C CA . HIS A 1 200 ? -46.041 4.408 17.465 1.00 96.00 200 HIS A CA 1
ATOM 1515 C C . HIS A 1 200 ? -45.823 5.915 17.690 1.00 96.00 200 HIS A C 1
ATOM 1517 O O . HIS A 1 200 ? -46.776 6.677 17.535 1.00 96.00 200 HIS A O 1
ATOM 1523 N N . LEU A 1 201 ? -44.597 6.315 18.051 1.00 95.25 201 LEU A N 1
ATOM 1524 C CA . LEU A 1 201 ? -44.179 7.681 18.383 1.00 95.25 201 LEU A CA 1
ATOM 1525 C C . LEU A 1 201 ? -43.437 8.371 17.229 1.00 95.25 201 LEU A C 1
ATOM 1527 O O . LEU A 1 201 ? -43.585 9.579 17.073 1.00 95.25 201 LEU A O 1
ATOM 1531 N N . ASP A 1 202 ? -42.719 7.614 16.395 1.00 89.25 202 ASP A N 1
ATOM 1532 C CA . ASP A 1 202 ? -42.263 8.075 15.081 1.00 89.25 202 ASP A CA 1
ATOM 1533 C C . ASP A 1 202 ? -42.670 7.078 13.986 1.00 89.25 202 ASP A C 1
ATOM 1535 O O . ASP A 1 202 ? -42.339 5.896 14.040 1.00 89.25 202 ASP A O 1
ATOM 1539 N N . ARG A 1 203 ? -43.405 7.578 12.987 1.00 91.06 203 ARG A N 1
ATOM 1540 C CA . ARG A 1 203 ? -43.877 6.827 11.812 1.00 91.06 203 ARG A CA 1
ATOM 1541 C C . ARG A 1 203 ? -43.126 7.211 10.535 1.00 91.06 203 ARG A C 1
ATOM 1543 O O . ARG A 1 203 ? -43.629 6.963 9.437 1.00 91.06 203 ARG A O 1
ATOM 1550 N N . SER A 1 204 ? -41.971 7.864 10.660 1.00 88.88 204 SER A N 1
ATOM 1551 C CA . SER A 1 2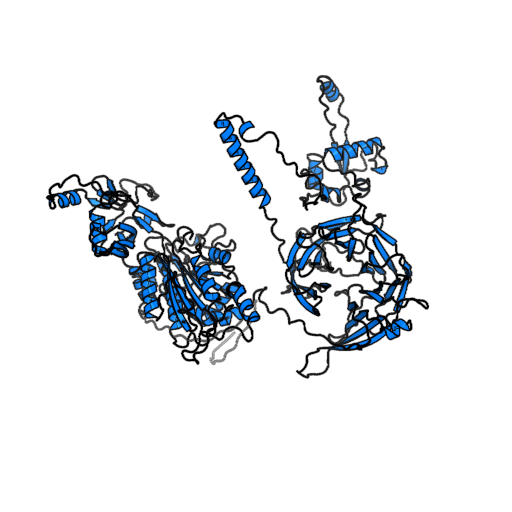04 ? -41.097 8.170 9.534 1.00 88.88 204 SER A CA 1
ATOM 1552 C C . SER A 1 204 ? -40.740 6.898 8.752 1.00 88.88 204 SER A C 1
ATOM 1554 O O . SER A 1 204 ? -40.603 5.802 9.294 1.00 88.88 204 SER A O 1
ATOM 1556 N N . SER A 1 205 ? -40.606 7.027 7.431 1.00 82.56 205 SER A N 1
ATOM 1557 C CA . SER A 1 205 ? -40.221 5.912 6.554 1.00 82.56 205 SER A CA 1
ATOM 1558 C C . SER A 1 205 ? -38.706 5.668 6.515 1.00 82.56 205 SER A C 1
ATOM 1560 O O . SER A 1 205 ? -38.242 4.819 5.755 1.00 82.56 205 SER A O 1
ATOM 1562 N N . SER A 1 206 ? -37.925 6.448 7.265 1.00 87.88 206 SER A N 1
ATOM 1563 C CA . SER A 1 206 ? -36.464 6.500 7.210 1.00 87.88 206 SER A CA 1
ATOM 1564 C C . SER A 1 206 ? -35.889 6.585 8.618 1.00 87.88 206 SER A C 1
ATOM 1566 O O . SER A 1 206 ? -36.075 7.589 9.298 1.00 87.88 206 SER A O 1
ATOM 1568 N N . PHE A 1 207 ? -35.149 5.559 9.027 1.00 91.50 207 PHE A N 1
ATOM 1569 C CA . PHE A 1 207 ? -34.496 5.519 10.330 1.00 91.50 207 PHE A CA 1
ATOM 1570 C C . PHE A 1 207 ? -33.068 6.081 10.230 1.00 91.50 207 PHE A C 1
ATOM 1572 O O . PHE A 1 207 ? -32.139 5.366 9.848 1.00 91.50 207 PHE A O 1
ATOM 1579 N N . ASP A 1 208 ? -32.915 7.373 10.536 1.00 90.69 208 ASP A N 1
ATOM 1580 C CA . ASP A 1 208 ? -31.639 8.110 10.534 1.00 90.69 208 ASP A CA 1
ATOM 1581 C C . ASP A 1 208 ? -31.416 8.808 11.894 1.00 90.69 208 ASP A C 1
ATOM 1583 O O . ASP A 1 208 ? -31.697 9.999 12.037 1.00 90.69 208 ASP A O 1
ATOM 1587 N N . PRO A 1 209 ? -30.998 8.058 12.932 1.00 92.12 209 PRO A N 1
ATOM 1588 C CA . PRO A 1 209 ? -30.911 8.573 14.294 1.00 92.12 209 PRO A CA 1
ATOM 1589 C C . PRO A 1 209 ? -29.769 9.581 14.475 1.00 92.12 209 PRO A C 1
ATOM 1591 O O . PRO A 1 209 ? -28.651 9.403 13.975 1.00 92.12 209 PRO A O 1
ATOM 1594 N N . ASN A 1 210 ? -30.017 10.622 15.270 1.00 94.88 210 ASN A N 1
ATOM 1595 C CA . ASN A 1 210 ? -29.030 11.647 15.575 1.00 94.88 210 ASN A CA 1
ATOM 1596 C C . ASN A 1 210 ? -27.853 11.073 16.381 1.00 94.88 210 ASN A C 1
ATOM 1598 O O . ASN A 1 210 ? -27.983 10.680 17.543 1.00 94.88 210 ASN A O 1
ATOM 1602 N N . LYS A 1 211 ? -26.663 11.110 15.777 1.00 95.94 211 LYS A N 1
ATOM 1603 C CA . LYS A 1 211 ? -25.448 10.476 16.308 1.00 95.94 211 LYS A CA 1
ATOM 1604 C C . LYS A 1 211 ? -24.963 11.022 17.657 1.00 95.94 211 LYS A C 1
ATOM 1606 O O . LYS A 1 211 ? -24.234 10.313 18.342 1.00 95.94 211 LYS A O 1
ATOM 1611 N N . GLU A 1 212 ? -25.342 12.242 18.047 1.00 95.50 212 GLU A N 1
ATOM 1612 C CA . GLU A 1 212 ? -24.929 12.827 19.334 1.00 95.50 212 GLU A CA 1
ATOM 1613 C C . GLU A 1 212 ? -25.939 12.585 20.460 1.00 95.50 212 GLU A C 1
ATOM 1615 O O . GLU A 1 212 ? -25.524 12.525 21.610 1.00 95.50 212 GLU A O 1
ATOM 1620 N N . VAL A 1 213 ? -27.241 12.449 20.175 1.00 92.94 213 VAL A N 1
ATOM 1621 C CA . VAL A 1 213 ? -28.277 12.379 21.233 1.00 92.94 213 VAL A CA 1
ATOM 1622 C C . VAL A 1 213 ? -29.100 11.090 21.254 1.00 92.94 213 VAL A C 1
ATOM 1624 O O . VAL A 1 213 ? -29.624 10.734 22.306 1.00 92.94 213 VAL A O 1
ATOM 1627 N N . GLU A 1 214 ? -29.171 10.352 20.145 1.00 95.56 214 GLU A N 1
ATOM 1628 C CA . GLU A 1 214 ? -29.968 9.118 20.017 1.00 95.56 214 GLU A CA 1
ATOM 1629 C C . GLU A 1 214 ? -29.109 7.838 20.014 1.00 95.56 214 GLU A C 1
ATOM 1631 O O . GLU A 1 214 ? -29.651 6.738 20.055 1.00 95.56 214 GLU A O 1
ATOM 1636 N N . LEU A 1 215 ? -27.773 7.959 20.037 1.00 96.50 215 LEU A N 1
ATOM 1637 C CA . LEU A 1 215 ? -26.836 6.827 20.165 1.00 96.50 215 LEU A CA 1
ATOM 1638 C C . LEU A 1 215 ? -26.366 6.539 21.601 1.00 96.50 215 LEU A C 1
ATOM 1640 O O . LEU A 1 215 ? -25.560 5.633 21.798 1.00 96.50 215 LEU A O 1
ATOM 1644 N N . PHE A 1 216 ? -26.817 7.286 22.613 1.00 96.50 216 PHE A N 1
ATOM 1645 C CA . PHE A 1 216 ? -26.378 7.067 23.996 1.00 96.50 216 PHE A CA 1
ATOM 1646 C C . PHE A 1 216 ? -27.059 5.836 24.615 1.00 96.50 216 PHE A C 1
ATOM 1648 O O . PHE A 1 216 ? -28.254 5.909 24.930 1.00 96.50 216 PHE A O 1
ATOM 1655 N N . PRO A 1 217 ? -26.334 4.723 24.853 1.00 97.88 217 PRO A N 1
ATOM 1656 C CA . PRO A 1 217 ? -26.911 3.551 25.493 1.00 97.88 217 PRO A CA 1
ATOM 1657 C C . PRO A 1 217 ? -27.383 3.858 26.915 1.00 97.88 217 PRO A C 1
ATOM 1659 O O . PRO A 1 217 ? -26.741 4.612 27.656 1.00 97.88 217 PRO A O 1
ATOM 1662 N N . ILE A 1 218 ? -28.465 3.196 27.317 1.00 97.81 218 ILE A N 1
ATOM 1663 C CA . ILE A 1 218 ? -28.848 3.075 28.723 1.00 97.81 218 ILE A CA 1
ATOM 1664 C C . ILE A 1 218 ? -27.952 2.038 29.414 1.00 97.81 218 ILE A C 1
ATOM 1666 O O . ILE A 1 218 ? -27.628 1.006 28.827 1.00 97.81 218 ILE A O 1
ATOM 1670 N N . ALA A 1 219 ? -27.566 2.327 30.657 1.00 95.44 219 ALA A N 1
ATOM 1671 C CA . ALA A 1 219 ? -26.770 1.458 31.533 1.00 95.44 219 ALA A CA 1
ATOM 1672 C C . ALA A 1 219 ? -27.536 1.004 32.790 1.00 95.44 219 ALA A C 1
ATOM 1674 O O . ALA A 1 219 ? -27.136 0.058 33.462 1.00 95.44 219 ALA A O 1
ATOM 1675 N N . GLY A 1 220 ? -28.631 1.687 33.135 1.00 93.00 220 GLY A N 1
ATOM 1676 C CA . GLY A 1 220 ? -29.430 1.387 34.320 1.00 93.00 220 GLY A CA 1
ATOM 1677 C C . GLY A 1 220 ? -30.461 2.471 34.629 1.00 93.00 220 GLY A C 1
ATOM 1678 O O . GLY A 1 220 ? -30.641 3.417 33.861 1.00 93.00 220 GLY A O 1
ATOM 1679 N N . LEU A 1 221 ? -31.126 2.334 35.775 1.00 92.69 221 LEU A N 1
ATOM 1680 C CA . LEU A 1 221 ? -32.050 3.327 36.325 1.00 92.69 221 LEU A CA 1
ATOM 1681 C C . LEU A 1 221 ? -31.367 4.099 37.457 1.00 92.69 221 LEU A C 1
ATOM 1683 O O . LEU A 1 221 ? -30.700 3.496 38.295 1.00 92.69 221 LEU A O 1
ATOM 1687 N N . ALA A 1 222 ? -31.592 5.409 37.537 1.00 84.81 222 ALA A N 1
ATOM 1688 C CA . ALA A 1 222 ? -31.028 6.262 38.586 1.00 84.81 222 ALA A CA 1
ATOM 1689 C C . ALA A 1 222 ? -31.472 5.837 40.001 1.00 84.81 222 ALA A C 1
ATOM 1691 O O . ALA A 1 222 ? -30.722 5.979 40.963 1.00 84.81 222 ALA A O 1
ATOM 1692 N N . SER A 1 223 ? -32.660 5.237 40.129 1.00 79.50 223 SER A N 1
ATOM 1693 C CA . SER A 1 223 ? -33.137 4.640 41.382 1.00 79.50 223 SER A CA 1
ATOM 1694 C C . SER A 1 223 ? -32.263 3.484 41.880 1.00 79.50 223 SER A C 1
ATOM 1696 O O . SER A 1 223 ? -32.146 3.299 43.087 1.00 79.50 223 SER A O 1
ATOM 1698 N N . ALA A 1 224 ? -31.619 2.721 40.991 1.00 70.12 224 ALA A N 1
ATOM 1699 C CA . ALA A 1 224 ? -30.734 1.628 41.389 1.00 70.12 224 ALA A CA 1
ATOM 1700 C C . ALA A 1 224 ? -29.424 2.148 42.009 1.00 70.12 224 ALA A C 1
ATOM 1702 O O . ALA A 1 224 ? -28.924 1.561 42.965 1.00 70.12 224 ALA A O 1
ATOM 1703 N N . GLU A 1 225 ? -28.905 3.273 41.511 1.00 68.69 225 GLU A N 1
ATOM 1704 C CA . GLU A 1 225 ? -27.705 3.923 42.051 1.00 68.69 225 GLU A CA 1
ATOM 1705 C C . GLU A 1 225 ? -27.997 4.608 43.398 1.00 68.69 225 GLU A C 1
ATOM 1707 O O . GLU A 1 225 ? -27.244 4.419 44.351 1.00 68.69 225 GLU A O 1
ATOM 1712 N N . LEU A 1 226 ? -29.149 5.285 43.522 1.00 61.38 226 LEU A N 1
ATOM 1713 C CA . LEU A 1 226 ? -29.642 5.847 44.791 1.00 61.38 226 LEU A CA 1
ATOM 1714 C C . LEU A 1 226 ? -29.876 4.777 45.872 1.00 61.38 226 LEU A C 1
ATOM 1716 O O . LEU A 1 226 ? -29.606 5.010 47.047 1.00 61.38 226 LEU A O 1
ATOM 1720 N N . ASN A 1 227 ? -30.354 3.589 45.489 1.00 58.91 227 ASN A N 1
ATOM 1721 C CA . ASN A 1 227 ? -30.536 2.481 46.428 1.00 58.91 227 ASN A CA 1
ATOM 1722 C C . ASN A 1 227 ? -29.199 1.866 46.880 1.00 58.91 227 ASN A C 1
ATOM 1724 O O . ASN A 1 227 ? -29.116 1.381 48.007 1.00 58.91 227 ASN A O 1
ATOM 1728 N N . LYS A 1 228 ? -28.152 1.895 46.038 1.00 61.94 228 LYS A N 1
ATOM 1729 C CA . LYS A 1 228 ? -26.811 1.409 46.406 1.00 61.94 228 LYS A CA 1
ATOM 1730 C C . LYS A 1 228 ? -26.138 2.361 47.402 1.00 61.94 228 LYS A C 1
ATOM 1732 O O . LYS A 1 228 ? -25.696 1.910 48.458 1.00 61.94 228 LYS A O 1
ATOM 1737 N N . SER A 1 229 ? -26.155 3.670 47.135 1.00 54.78 229 SER A N 1
ATOM 1738 C CA . SER A 1 229 ? -25.599 4.673 48.058 1.00 54.78 229 SER A CA 1
ATOM 1739 C C . SER A 1 229 ? -26.341 4.732 49.401 1.00 54.78 229 SER A C 1
ATOM 1741 O O . SER A 1 229 ? -25.708 4.945 50.432 1.00 54.78 229 SER A O 1
ATOM 1743 N N . ALA A 1 230 ? -27.646 4.436 49.428 1.00 48.50 230 ALA A N 1
ATOM 1744 C CA . ALA A 1 230 ? -28.411 4.290 50.670 1.00 48.50 230 ALA A CA 1
ATOM 1745 C C . ALA A 1 230 ? -28.036 3.049 51.512 1.00 48.50 230 ALA A C 1
ATOM 1747 O O . ALA A 1 230 ? -28.291 3.042 52.715 1.00 48.50 230 ALA A O 1
ATOM 1748 N N . SER A 1 231 ? -27.434 2.007 50.920 1.00 45.16 231 SER A N 1
ATOM 1749 C CA . SER A 1 231 ? -26.886 0.857 51.669 1.00 45.16 231 SER A CA 1
ATOM 1750 C C . SER A 1 231 ? -25.425 1.033 52.099 1.00 45.16 231 SER A C 1
ATOM 1752 O O . SER A 1 231 ? -24.983 0.379 53.039 1.00 45.16 231 SER A O 1
ATOM 1754 N N . GLU A 1 232 ? -24.695 1.944 51.453 1.00 46.50 232 GLU A N 1
ATOM 1755 C CA . GLU A 1 232 ? -23.285 2.264 51.717 1.00 46.50 232 GLU A CA 1
ATOM 1756 C C . GLU A 1 232 ? -23.153 3.674 52.331 1.00 46.50 232 GLU A C 1
ATOM 1758 O O . GLU A 1 232 ? -22.331 4.487 51.915 1.00 46.50 232 GLU A O 1
ATOM 1763 N N . THR A 1 233 ? -23.979 3.993 53.336 1.00 35.41 233 THR A N 1
ATOM 1764 C CA . THR A 1 233 ? -23.873 5.256 54.088 1.00 35.41 233 THR A CA 1
ATOM 1765 C C . THR A 1 233 ? -23.223 5.033 55.456 1.00 35.41 233 THR A C 1
ATOM 1767 O O . THR A 1 233 ? -23.919 4.743 56.423 1.00 35.41 233 THR A O 1
ATOM 1770 N N . GLN A 1 234 ? -21.898 5.191 55.530 1.00 35.06 234 GLN A N 1
ATOM 1771 C CA . GLN A 1 234 ? -21.178 5.961 56.563 1.00 35.06 234 GLN A CA 1
ATOM 1772 C C . GLN A 1 234 ? -19.660 5.832 56.347 1.00 35.06 234 GLN A C 1
ATOM 1774 O O . GLN A 1 234 ? -19.029 4.871 56.780 1.00 35.06 234 GLN A O 1
ATOM 1779 N N . VAL A 1 235 ? -19.069 6.849 55.723 1.00 34.41 235 VAL A N 1
ATOM 1780 C CA . VAL A 1 235 ? -17.705 7.277 56.050 1.00 34.41 235 VAL A CA 1
ATOM 1781 C C . VAL A 1 235 ? -17.858 8.699 56.564 1.00 34.41 235 VAL A C 1
ATOM 1783 O O . VAL A 1 235 ? -18.406 9.556 55.870 1.00 34.41 235 VAL A O 1
ATOM 1786 N N . GLU A 1 236 ? -17.490 8.908 57.824 1.00 34.44 236 GLU A N 1
ATOM 1787 C CA . GLU A 1 236 ? -17.593 10.206 58.485 1.00 34.44 236 GLU A CA 1
ATOM 1788 C C . GLU A 1 236 ? -16.650 11.215 57.818 1.00 34.44 236 GLU A C 1
ATOM 1790 O O . GLU A 1 236 ? -15.598 10.853 57.287 1.00 34.44 236 GLU A O 1
ATOM 1795 N N . GLY A 1 237 ? -17.047 12.489 57.811 1.00 45.47 237 GLY A N 1
ATOM 1796 C CA . GLY A 1 237 ? -16.229 13.543 57.225 1.00 45.47 237 GLY A CA 1
ATOM 1797 C C . GLY A 1 237 ? -14.953 13.749 58.034 1.00 45.47 237 GLY A C 1
ATOM 1798 O O . GLY A 1 237 ? -15.032 14.102 59.208 1.00 45.47 237 GLY A O 1
ATOM 1799 N N . ASN A 1 238 ? -13.800 13.594 57.386 1.00 32.88 238 ASN A N 1
ATOM 1800 C CA . ASN A 1 238 ? -12.524 14.070 57.902 1.00 32.88 238 ASN A CA 1
ATOM 1801 C C . ASN A 1 238 ? -12.094 15.312 57.120 1.00 32.88 238 ASN A C 1
ATOM 1803 O O . ASN A 1 238 ? -11.976 15.254 55.902 1.00 32.88 238 ASN A O 1
ATOM 1807 N N . GLU A 1 239 ? -11.914 16.386 57.889 1.00 37.62 239 GLU A N 1
ATOM 1808 C CA . GLU A 1 239 ? -10.915 17.462 57.803 1.00 37.62 239 GLU A CA 1
ATOM 1809 C C . GLU A 1 239 ? -10.463 17.990 56.427 1.00 37.62 239 GLU A C 1
ATOM 1811 O O . GLU A 1 239 ? -10.105 17.254 55.514 1.00 37.62 239 GLU A O 1
ATOM 1816 N N . GLU A 1 240 ? -10.368 19.321 56.338 1.00 40.81 240 GLU A N 1
ATOM 1817 C CA . GLU A 1 240 ? -9.754 20.065 55.231 1.00 40.81 240 GLU A CA 1
ATOM 1818 C C . GLU A 1 240 ? -8.235 19.794 55.143 1.00 40.81 240 GLU A C 1
ATOM 1820 O O . GLU A 1 240 ? -7.403 20.636 55.482 1.00 40.81 240 GLU A O 1
ATOM 1825 N N . THR A 1 241 ? -7.846 18.607 54.675 1.00 46.47 241 THR A N 1
ATOM 1826 C CA . THR A 1 241 ? -6.519 18.395 54.089 1.00 46.47 241 THR A CA 1
ATOM 1827 C C . THR A 1 241 ? -6.426 19.196 52.795 1.00 46.47 241 THR A C 1
ATOM 1829 O O . THR A 1 241 ? -7.385 19.183 52.022 1.00 46.47 241 THR A O 1
ATOM 1832 N N . GLU A 1 242 ? -5.289 19.860 52.543 1.00 46.62 242 GLU A N 1
ATOM 1833 C CA . GLU A 1 242 ? -5.037 20.576 51.282 1.00 46.62 242 GLU A CA 1
ATOM 1834 C C . GLU A 1 242 ? -5.458 19.707 50.085 1.00 46.62 242 GLU A C 1
ATOM 1836 O O . GLU A 1 242 ? -5.023 18.558 49.978 1.00 46.62 242 GLU A O 1
ATOM 1841 N N . GLU A 1 243 ? -6.326 20.225 49.207 1.00 59.53 243 GLU A N 1
ATOM 1842 C CA . GLU A 1 243 ? -6.756 19.479 48.021 1.00 59.53 243 GLU A CA 1
ATOM 1843 C C . GLU A 1 243 ? -5.540 19.211 47.124 1.00 59.53 243 GLU A C 1
ATOM 1845 O O . GLU A 1 243 ? -5.066 20.100 46.411 1.00 59.53 243 GLU A O 1
ATOM 1850 N N . ASP A 1 244 ? -5.046 17.968 47.160 1.00 71.12 244 ASP A N 1
ATOM 1851 C CA . ASP A 1 244 ? -4.006 17.467 46.262 1.00 71.12 244 ASP A CA 1
ATOM 1852 C C . ASP A 1 244 ? -4.338 17.876 44.820 1.00 71.12 244 ASP A C 1
ATOM 1854 O O . ASP A 1 244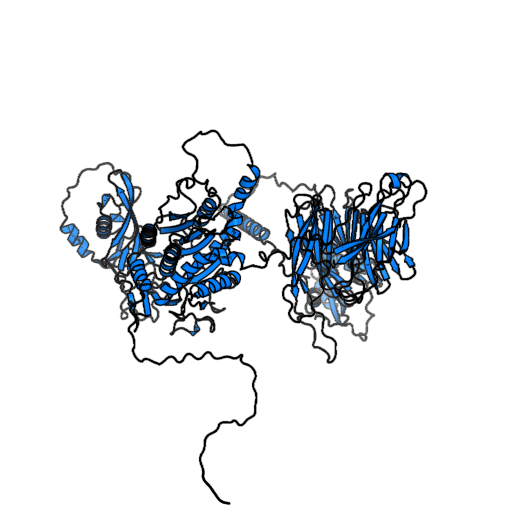 ? -5.446 17.640 44.332 1.00 71.12 244 ASP A O 1
ATOM 1858 N N . PHE A 1 245 ? -3.384 18.495 44.119 1.00 83.38 245 PHE A N 1
ATOM 1859 C CA . PHE A 1 245 ? -3.635 19.068 42.796 1.00 83.38 245 PHE A CA 1
ATOM 1860 C C . PHE A 1 245 ? -4.097 17.999 41.788 1.00 83.38 245 PHE A C 1
ATOM 1862 O O . PHE A 1 245 ? -3.304 17.198 41.282 1.00 83.38 245 PHE A O 1
ATOM 1869 N N . LYS A 1 246 ? -5.389 18.029 41.439 1.00 82.94 246 LYS A N 1
ATOM 1870 C CA . LYS A 1 246 ? -5.993 17.154 40.428 1.00 82.94 246 LYS A CA 1
ATOM 1871 C C . LYS A 1 246 ? -5.983 17.833 39.050 1.00 82.94 246 LYS A C 1
ATOM 1873 O O . LYS A 1 246 ? -6.687 18.824 38.856 1.00 82.94 246 LYS A O 1
ATOM 1878 N N . PRO A 1 247 ? -5.250 17.307 38.047 1.00 86.94 247 PRO A N 1
ATOM 1879 C CA . PRO A 1 247 ? -5.189 17.911 36.710 1.00 86.94 247 PRO A CA 1
ATOM 1880 C C . PRO A 1 247 ? -6.476 17.722 35.887 1.00 86.94 247 PRO A C 1
ATOM 1882 O O . PRO A 1 247 ? -6.660 18.387 34.869 1.00 86.94 247 PRO A O 1
ATOM 1885 N N . LEU A 1 248 ? -7.357 16.807 36.304 1.00 90.56 248 LEU A N 1
ATOM 1886 C CA . LEU A 1 248 ? -8.674 16.535 35.728 1.00 90.56 248 LEU A CA 1
ATOM 1887 C C . LEU A 1 248 ? -9.661 16.223 36.859 1.00 90.56 248 LEU A C 1
ATOM 1889 O O . LEU A 1 248 ? -9.253 15.813 37.942 1.00 90.56 248 LEU A O 1
ATOM 1893 N N . ARG A 1 249 ? -10.962 16.350 36.576 1.00 91.31 249 ARG A N 1
ATOM 1894 C CA . ARG A 1 249 ? -12.029 15.851 37.459 1.00 91.31 249 ARG A CA 1
ATOM 1895 C C . ARG A 1 249 ? -11.913 14.344 37.687 1.00 91.31 249 ARG A C 1
ATOM 1897 O O . ARG A 1 249 ? -11.540 13.607 36.764 1.00 91.31 249 ARG A O 1
ATOM 1904 N N . ASP A 1 250 ? -12.314 13.905 38.878 1.00 89.69 250 ASP A N 1
ATOM 1905 C CA . ASP A 1 250 ? -12.307 12.496 39.275 1.00 89.69 250 ASP A CA 1
ATOM 1906 C C . ASP A 1 250 ? -13.109 11.622 38.296 1.00 89.69 250 ASP A C 1
ATOM 1908 O O . ASP A 1 250 ? -14.114 12.040 37.709 1.00 89.69 250 ASP A O 1
ATOM 1912 N N . LEU A 1 251 ? -12.688 10.366 38.125 1.00 91.38 251 LEU A N 1
ATOM 1913 C CA . LEU A 1 251 ? -13.337 9.425 37.202 1.00 91.38 251 LEU A CA 1
ATOM 1914 C C . LEU A 1 251 ? -14.826 9.204 37.525 1.00 91.38 251 LEU A C 1
ATOM 1916 O O . LEU A 1 251 ? -15.630 9.032 36.613 1.00 91.38 251 LEU A O 1
ATOM 1920 N N . THR A 1 252 ? -15.211 9.268 38.799 1.00 91.81 252 THR A N 1
ATOM 1921 C CA . THR A 1 252 ? -16.597 9.142 39.291 1.00 91.81 252 THR A CA 1
ATOM 1922 C C . THR A 1 252 ? -17.460 10.392 39.049 1.00 91.81 252 THR A C 1
ATOM 1924 O O . THR A 1 252 ? -18.693 10.325 39.124 1.00 91.81 252 THR A O 1
ATOM 1927 N N . GLU A 1 253 ? -16.845 11.528 38.706 1.00 92.56 253 GLU A N 1
ATOM 1928 C CA . GLU A 1 253 ? -17.528 12.709 38.167 1.00 92.56 253 GLU A CA 1
ATOM 1929 C C . GLU A 1 253 ? -17.640 12.642 36.640 1.00 92.56 253 GLU A C 1
ATOM 1931 O O . GLU A 1 253 ? -18.687 12.972 36.076 1.00 92.56 253 GLU A O 1
ATOM 1936 N N . ARG A 1 254 ? -16.570 12.199 35.961 1.00 95.62 254 ARG A N 1
ATOM 1937 C CA . ARG A 1 254 ? -16.522 12.074 34.492 1.00 95.62 254 ARG A CA 1
ATOM 1938 C C . ARG A 1 254 ? -17.395 10.936 33.956 1.00 95.62 254 ARG A C 1
ATOM 1940 O O . ARG A 1 254 ? -17.907 11.034 32.837 1.00 95.62 254 ARG A O 1
ATOM 1947 N N . HIS A 1 255 ? -17.598 9.890 34.750 1.00 96.56 255 HIS A N 1
ATOM 1948 C CA . HIS A 1 255 ? -18.324 8.665 34.410 1.00 96.56 255 HIS A CA 1
ATOM 1949 C C . HIS A 1 255 ? -19.253 8.254 35.567 1.00 96.56 255 HIS A C 1
ATOM 1951 O O . HIS A 1 255 ? -19.147 8.774 36.677 1.00 96.56 255 HIS A O 1
ATOM 1957 N N . HIS A 1 256 ? -20.189 7.330 35.336 1.00 95.00 256 HIS A N 1
ATOM 1958 C CA . HIS A 1 256 ? -21.000 6.783 36.435 1.00 95.00 256 HIS A CA 1
ATOM 1959 C C . HIS A 1 256 ? -20.126 5.907 37.349 1.00 95.00 256 HIS A C 1
ATOM 1961 O O . HIS A 1 256 ? -19.450 5.024 36.815 1.00 95.00 256 HIS A O 1
ATOM 1967 N N . PRO A 1 257 ? -20.143 6.094 38.686 1.00 93.25 257 PRO A N 1
ATOM 1968 C CA . PRO A 1 257 ? -19.372 5.289 39.636 1.00 93.25 257 PRO A CA 1
ATOM 1969 C C . PRO A 1 257 ? -19.446 3.784 39.376 1.00 93.25 257 PRO A C 1
ATOM 1971 O O . PRO A 1 257 ? -18.412 3.132 39.292 1.00 93.25 257 PRO A O 1
ATOM 1974 N N . HIS A 1 258 ? -20.641 3.247 39.106 1.00 91.38 258 HIS A N 1
ATOM 1975 C CA . HIS A 1 258 ? -20.798 1.814 38.857 1.00 91.38 258 HIS A CA 1
ATOM 1976 C C . HIS A 1 258 ? -20.069 1.300 37.597 1.00 91.38 258 HIS A C 1
ATOM 1978 O O . HIS A 1 258 ? -19.665 0.141 37.539 1.00 91.38 258 HIS A O 1
ATOM 1984 N N . ILE A 1 259 ? -19.847 2.153 36.590 1.00 93.75 259 ILE A N 1
ATOM 1985 C CA . ILE A 1 259 ? -19.023 1.792 35.425 1.00 93.75 259 ILE A CA 1
ATOM 1986 C C . ILE A 1 259 ? -17.551 1.703 35.837 1.00 93.75 259 ILE A C 1
ATOM 1988 O O . ILE A 1 259 ? -16.850 0.799 35.385 1.00 93.75 259 ILE A O 1
ATOM 1992 N N . ILE A 1 260 ? -17.091 2.588 36.726 1.00 96.31 260 ILE A N 1
ATOM 1993 C CA . ILE A 1 260 ? -15.728 2.538 37.261 1.00 96.31 260 ILE A CA 1
ATOM 1994 C C . ILE A 1 260 ? -15.536 1.309 38.165 1.00 96.31 260 ILE A C 1
ATOM 1996 O O . ILE A 1 260 ? -14.517 0.642 38.012 1.00 96.31 260 ILE A O 1
ATOM 2000 N N . ASP A 1 261 ? -16.521 0.932 38.998 1.00 94.81 261 ASP A N 1
ATOM 2001 C CA . ASP A 1 261 ? -16.505 -0.336 39.759 1.00 94.81 261 ASP A CA 1
ATOM 2002 C C . ASP A 1 261 ? -16.243 -1.535 38.829 1.00 94.81 261 ASP A C 1
ATOM 2004 O O . ASP A 1 261 ? -15.384 -2.379 39.088 1.00 94.81 261 ASP A O 1
ATOM 2008 N N . VAL A 1 262 ? -16.990 -1.608 37.719 1.00 95.88 262 VAL A N 1
ATOM 2009 C CA . VAL A 1 262 ? -16.890 -2.694 36.735 1.00 95.88 262 VAL A CA 1
ATOM 2010 C C . VAL A 1 262 ? -15.522 -2.695 36.054 1.00 95.88 262 VAL A C 1
ATOM 2012 O O . VAL A 1 262 ? -14.926 -3.763 35.907 1.00 95.88 262 VAL A O 1
ATOM 2015 N N . ILE A 1 263 ? -15.008 -1.523 35.668 1.00 97.31 263 ILE A N 1
ATOM 2016 C CA . ILE A 1 263 ? -13.682 -1.367 35.054 1.00 97.31 263 ILE A CA 1
ATOM 2017 C C . ILE A 1 263 ? -12.580 -1.806 36.023 1.00 97.31 263 ILE A C 1
ATOM 2019 O O . ILE A 1 263 ? -11.735 -2.611 35.641 1.00 97.31 263 ILE A O 1
ATOM 2023 N N . ALA A 1 264 ? -12.609 -1.323 37.267 1.00 96.75 264 ALA A N 1
ATOM 2024 C CA . ALA A 1 264 ? -11.633 -1.641 38.306 1.00 96.75 264 ALA A CA 1
ATOM 2025 C C . ALA A 1 264 ? -11.633 -3.144 38.637 1.00 96.75 264 ALA A C 1
ATOM 2027 O O . ALA A 1 264 ? -10.583 -3.784 38.629 1.00 96.75 264 ALA A O 1
ATOM 2028 N N . SER A 1 265 ? -12.824 -3.736 38.795 1.00 96.81 265 SER A N 1
ATOM 2029 C CA . SER A 1 265 ? -13.000 -5.170 39.041 1.00 96.81 265 SER A CA 1
ATOM 2030 C C . SER A 1 265 ? -12.436 -6.043 37.912 1.00 96.81 265 SER A C 1
ATOM 2032 O O . SER A 1 265 ? -11.698 -6.983 38.198 1.00 96.81 265 SER A O 1
ATOM 2034 N N . HIS A 1 266 ? -12.707 -5.724 36.639 1.00 97.06 266 HIS A N 1
ATOM 2035 C CA . HIS A 1 266 ? -12.161 -6.487 35.502 1.00 97.06 266 HIS A CA 1
ATOM 2036 C C . HIS A 1 266 ? -10.684 -6.180 35.225 1.00 97.06 266 HIS A C 1
ATOM 2038 O O . HIS A 1 266 ? -9.996 -6.983 34.600 1.00 97.06 266 HIS A O 1
ATOM 2044 N N . ALA A 1 267 ? -10.191 -5.029 35.680 1.00 96.38 267 ALA A N 1
ATOM 2045 C CA . ALA A 1 267 ? -8.775 -4.703 35.679 1.00 96.38 267 ALA A CA 1
ATOM 2046 C C . ALA A 1 267 ? -8.042 -5.261 36.911 1.00 96.38 267 ALA A C 1
ATOM 2048 O O . ALA A 1 267 ? -6.836 -5.064 37.002 1.00 96.38 267 ALA A O 1
ATOM 2049 N N . GLU A 1 268 ? -8.704 -5.956 37.843 1.00 96.06 268 GLU A N 1
ATOM 2050 C CA . GLU A 1 268 ? -8.098 -6.492 39.073 1.00 96.06 268 GLU A CA 1
ATOM 2051 C C . GLU A 1 268 ? -7.282 -5.423 39.835 1.00 96.06 268 GLU A C 1
ATOM 2053 O O . GLU A 1 268 ? -6.094 -5.609 40.120 1.00 96.06 268 GLU A O 1
ATOM 2058 N N . VAL A 1 269 ? -7.891 -4.256 40.074 1.00 95.62 269 VAL A N 1
ATOM 2059 C CA . VAL A 1 269 ? -7.334 -3.143 40.866 1.00 95.62 269 VAL A CA 1
ATOM 2060 C C . VAL A 1 269 ? -8.443 -2.422 41.636 1.00 95.62 269 VAL A C 1
ATOM 2062 O O . VAL A 1 269 ? -9.615 -2.514 41.276 1.00 95.62 269 VAL A O 1
ATOM 2065 N N . ASP A 1 270 ? -8.079 -1.650 42.659 1.00 93.38 270 ASP A N 1
ATOM 2066 C CA . ASP A 1 270 ? -9.002 -0.709 43.303 1.00 93.38 270 ASP A CA 1
ATOM 2067 C C . ASP A 1 270 ? -9.381 0.455 42.374 1.00 93.38 270 ASP A C 1
ATOM 2069 O O . ASP A 1 270 ? -8.603 0.870 41.512 1.00 93.38 270 ASP A O 1
ATOM 2073 N N . VAL A 1 271 ? -10.556 1.048 42.604 1.00 92.62 271 VAL A N 1
ATOM 2074 C CA . VAL A 1 271 ? -11.069 2.205 41.844 1.00 92.62 271 VAL A CA 1
ATOM 2075 C C . VAL A 1 271 ? -10.088 3.386 41.834 1.00 92.62 271 VAL A C 1
ATOM 2077 O O . VAL A 1 271 ? -9.912 4.022 40.799 1.00 92.62 271 VAL A O 1
ATOM 2080 N N . SER A 1 272 ? -9.398 3.642 42.949 1.00 91.62 272 SER A N 1
ATOM 2081 C CA . SER A 1 272 ? -8.384 4.702 43.085 1.00 91.62 272 SER A CA 1
ATOM 2082 C C . SER A 1 272 ? -7.111 4.470 42.260 1.00 91.62 272 SER A C 1
ATOM 2084 O O . SER A 1 272 ? -6.356 5.411 42.023 1.00 91.62 272 SER A O 1
ATOM 2086 N N . ASN A 1 273 ? -6.871 3.235 41.812 1.00 94.38 273 ASN A N 1
ATOM 2087 C CA . ASN A 1 273 ? -5.723 2.860 40.990 1.00 94.38 273 ASN A CA 1
ATOM 2088 C C . ASN A 1 273 ? -6.038 2.882 39.483 1.00 94.38 273 ASN A C 1
ATOM 2090 O O . ASN A 1 273 ? -5.123 2.735 38.670 1.00 94.38 273 ASN A O 1
ATOM 2094 N N . VAL A 1 274 ? -7.299 3.099 39.085 1.00 95.56 274 VAL A N 1
ATOM 2095 C CA . VAL A 1 274 ? -7.677 3.375 37.690 1.00 95.56 274 VAL A CA 1
ATOM 2096 C C . VAL A 1 274 ? -7.341 4.832 37.365 1.00 95.56 274 VAL A C 1
ATOM 2098 O O . VAL A 1 274 ? -7.752 5.739 38.081 1.00 95.56 274 VAL A O 1
ATOM 2101 N N . VAL A 1 275 ? -6.593 5.067 36.284 1.00 94.50 275 VAL A N 1
ATOM 2102 C CA . VAL A 1 275 ? -6.090 6.406 35.923 1.00 94.50 275 VAL A CA 1
ATOM 2103 C C . VAL A 1 275 ? -6.889 6.998 34.764 1.00 94.50 275 VAL A C 1
ATOM 2105 O O . VAL A 1 275 ? -7.453 8.082 34.888 1.00 94.50 275 VAL A O 1
ATOM 2108 N N . ASP A 1 276 ? -6.965 6.274 33.648 1.00 96.19 276 ASP A N 1
ATOM 2109 C CA . ASP A 1 276 ? -7.864 6.566 32.525 1.00 96.19 276 ASP A CA 1
ATOM 2110 C C . ASP A 1 276 ? -8.016 5.313 31.639 1.00 96.19 276 ASP A C 1
ATOM 2112 O O . ASP A 1 276 ? -7.355 4.293 31.871 1.00 96.19 276 ASP A O 1
ATOM 2116 N N . PHE A 1 277 ? -8.884 5.350 30.629 1.00 97.62 277 PHE A N 1
ATOM 2117 C CA . PHE A 1 277 ? -9.165 4.192 29.780 1.00 97.62 277 PHE A CA 1
ATOM 2118 C C . PHE A 1 277 ? -9.568 4.551 28.345 1.00 97.62 277 PHE A C 1
ATOM 2120 O O . PHE A 1 277 ? -10.109 5.610 28.051 1.00 97.62 277 PHE A O 1
ATOM 2127 N N . GLU A 1 278 ? -9.371 3.594 27.439 1.00 98.00 278 GLU A N 1
ATOM 2128 C CA . GLU A 1 278 ? -9.907 3.620 26.080 1.00 98.00 278 GLU A CA 1
ATOM 2129 C C . GLU A 1 278 ? -10.749 2.364 25.872 1.00 98.00 278 GLU A C 1
ATOM 2131 O O . GLU A 1 278 ? -10.228 1.285 25.569 1.00 98.00 278 GLU A O 1
ATOM 2136 N N . LEU A 1 279 ? -12.061 2.518 26.052 1.00 98.44 279 LEU A N 1
ATOM 2137 C CA . LEU A 1 279 ? -13.044 1.444 25.953 1.00 98.44 279 LEU A CA 1
ATOM 2138 C C . LEU A 1 279 ? -14.022 1.706 24.810 1.00 98.44 279 LEU A C 1
ATOM 2140 O O . LEU A 1 279 ? -14.415 2.845 24.545 1.00 98.44 279 LEU A O 1
ATOM 2144 N N . VAL A 1 280 ? -14.428 0.628 24.152 1.00 98.44 280 VAL A N 1
ATOM 2145 C CA . VAL A 1 280 ? -15.419 0.617 23.075 1.00 98.44 280 VAL A CA 1
ATOM 2146 C C . VAL A 1 280 ? -16.581 -0.284 23.460 1.00 98.44 280 VAL A C 1
ATOM 2148 O O . VAL A 1 280 ? -16.421 -1.218 24.251 1.00 98.44 280 VAL A O 1
ATOM 2151 N N . LEU A 1 281 ? -17.744 -0.011 22.883 1.00 98.62 281 LEU A N 1
ATOM 2152 C CA . LEU A 1 281 ? -18.884 -0.909 22.921 1.00 98.62 281 LEU A CA 1
ATOM 2153 C C . LEU A 1 281 ? -18.692 -2.045 21.910 1.00 98.62 281 LEU A C 1
ATOM 2155 O O . LEU A 1 281 ? -18.226 -1.814 20.794 1.00 98.62 281 LEU A O 1
ATOM 2159 N N . TYR A 1 282 ? -19.114 -3.253 22.274 1.00 98.50 282 TYR A N 1
ATOM 2160 C CA . TYR A 1 282 ? -19.158 -4.410 21.379 1.00 98.50 282 TYR A CA 1
ATOM 2161 C C . TYR A 1 282 ? -20.436 -5.236 21.589 1.00 98.50 282 TYR A C 1
ATOM 2163 O O . TYR A 1 282 ? -20.972 -5.278 22.696 1.00 98.50 282 TYR A O 1
ATOM 2171 N N . ASP A 1 283 ? -20.919 -5.890 20.525 1.00 98.44 283 ASP A N 1
ATOM 2172 C CA . ASP A 1 283 ? -22.023 -6.862 20.587 1.00 98.44 283 ASP A CA 1
ATOM 2173 C C . ASP A 1 283 ? -21.598 -8.095 21.393 1.00 98.44 283 ASP A C 1
ATOM 2175 O O . ASP A 1 283 ? -20.585 -8.726 21.071 1.00 98.44 283 ASP A O 1
ATOM 2179 N N . THR A 1 284 ? -22.368 -8.453 22.424 1.00 98.19 284 THR A N 1
ATOM 2180 C CA . THR A 1 284 ? -22.108 -9.663 23.215 1.00 98.19 284 THR A CA 1
ATOM 2181 C C . THR A 1 284 ? -22.531 -10.949 22.505 1.00 98.19 284 THR A C 1
ATOM 2183 O O . THR A 1 284 ? -22.141 -12.026 22.948 1.00 98.19 284 THR A O 1
ATOM 2186 N N . GLN A 1 285 ? -23.304 -10.875 21.411 1.00 98.44 285 GLN A N 1
ATOM 2187 C CA . GLN A 1 285 ? -23.678 -12.040 20.606 1.00 98.44 285 GLN A CA 1
ATOM 2188 C C . GLN A 1 285 ? -22.434 -12.636 19.909 1.00 98.44 285 GLN A C 1
ATOM 2190 O O . GLN A 1 285 ? -21.926 -12.021 18.963 1.00 98.44 285 GLN A O 1
ATOM 2195 N N . PRO A 1 286 ? -21.962 -13.847 20.274 1.00 98.19 286 PRO A N 1
ATOM 2196 C CA . PRO A 1 286 ? -20.746 -14.417 19.692 1.00 98.19 286 PRO A CA 1
ATOM 2197 C C . PRO A 1 286 ? -20.856 -14.589 18.176 1.00 98.19 286 PRO A C 1
ATOM 2199 O O . PRO A 1 286 ? -21.936 -14.882 17.659 1.00 98.19 286 PRO A O 1
ATOM 2202 N N . ALA A 1 287 ? -19.748 -14.425 17.458 1.00 98.38 287 ALA A N 1
ATOM 2203 C CA . ALA A 1 287 ? -19.615 -14.839 16.067 1.00 98.38 287 ALA A CA 1
ATOM 2204 C C . ALA A 1 287 ? -19.866 -16.348 15.930 1.00 98.38 287 ALA A C 1
ATOM 2206 O O . ALA A 1 287 ? -19.524 -17.120 16.829 1.00 98.38 287 ALA A O 1
ATOM 2207 N N . CYS A 1 288 ? -20.457 -16.763 14.812 1.00 98.06 288 CYS A N 1
ATOM 2208 C CA . CYS A 1 288 ? -20.803 -18.158 14.550 1.00 98.06 288 CYS A CA 1
ATOM 2209 C C . CYS A 1 288 ? -20.793 -18.485 13.051 1.00 98.06 288 CYS A C 1
ATOM 2211 O O . CYS A 1 288 ? -20.841 -17.588 12.205 1.00 98.06 288 CYS A O 1
ATOM 2213 N N . LEU A 1 289 ? -20.770 -19.783 12.733 1.00 97.81 289 LEU A N 1
ATOM 2214 C CA . LEU A 1 289 ? -21.178 -20.261 11.414 1.00 97.81 289 LEU A CA 1
ATOM 2215 C C . LEU A 1 289 ? -22.708 -20.244 11.295 1.00 97.81 289 LEU A C 1
ATOM 2217 O O . LEU A 1 289 ? -23.427 -20.282 12.298 1.00 97.81 289 LEU A O 1
ATOM 2221 N N . GLY A 1 290 ? -23.196 -20.173 10.062 1.00 95.25 290 GLY A N 1
ATOM 2222 C CA . GLY A 1 290 ? -24.616 -20.256 9.749 1.00 95.25 290 GLY A CA 1
ATOM 2223 C C . GLY A 1 290 ? -24.888 -20.393 8.254 1.00 95.25 290 GLY A C 1
ATOM 2224 O O . GLY A 1 290 ? -23.980 -20.583 7.447 1.00 95.25 290 GLY A O 1
ATOM 2225 N N . GLY A 1 291 ? -26.163 -20.304 7.883 1.00 95.19 291 GLY A N 1
ATOM 2226 C CA . GLY A 1 291 ? -26.661 -20.801 6.597 1.00 95.19 291 GLY A CA 1
ATOM 2227 C C . GLY A 1 291 ? -27.364 -22.146 6.778 1.00 95.19 291 GLY A C 1
ATOM 2228 O O . GLY A 1 291 ? -27.615 -22.568 7.904 1.00 95.19 291 GLY A O 1
ATOM 2229 N N . LEU A 1 292 ? -27.715 -22.810 5.678 1.00 95.25 292 LEU A N 1
ATOM 2230 C CA . LEU A 1 292 ? -28.295 -24.157 5.723 1.00 95.25 292 LEU A CA 1
ATOM 2231 C C . LEU A 1 292 ? -27.209 -25.240 5.821 1.00 95.25 292 LEU A C 1
ATOM 2233 O O . LEU A 1 292 ? -27.501 -26.347 6.265 1.00 95.25 292 LEU A O 1
ATOM 2237 N N . ASN A 1 293 ? -25.977 -24.916 5.416 1.00 93.44 293 ASN A N 1
ATOM 2238 C CA . ASN A 1 293 ? -24.833 -25.831 5.376 1.00 93.44 293 ASN A CA 1
ATOM 2239 C C . ASN A 1 293 ? -23.591 -25.277 6.111 1.00 93.44 293 ASN A C 1
ATOM 2241 O O . ASN A 1 293 ? -22.470 -25.591 5.710 1.00 93.44 293 ASN A O 1
ATOM 2245 N N . ASP A 1 294 ? -23.768 -24.402 7.112 1.00 94.50 294 ASP A N 1
ATOM 2246 C CA . ASP A 1 294 ? -22.673 -23.683 7.804 1.00 94.50 294 ASP A CA 1
ATOM 2247 C C . ASP A 1 294 ? -21.717 -22.939 6.833 1.00 94.50 294 ASP A C 1
ATOM 2249 O O . ASP A 1 294 ? -20.506 -22.801 7.041 1.00 94.50 294 ASP A O 1
ATOM 2253 N N . GLU A 1 295 ? -22.276 -22.465 5.716 1.00 95.31 295 GLU A N 1
ATOM 2254 C CA . GLU A 1 295 ? -21.547 -21.874 4.588 1.00 95.31 295 GLU A CA 1
ATOM 2255 C C . GLU A 1 295 ? -21.206 -20.383 4.762 1.00 95.31 295 GLU A C 1
ATOM 2257 O O . GLU A 1 295 ? -20.421 -19.833 3.984 1.00 95.31 295 GLU A O 1
ATOM 2262 N N . PHE A 1 296 ? -21.765 -19.730 5.783 1.00 97.94 296 PHE A N 1
ATOM 2263 C CA . PHE A 1 296 ? -21.526 -18.328 6.116 1.00 97.94 296 PHE A CA 1
ATOM 2264 C C . PHE A 1 296 ? -20.889 -18.168 7.493 1.00 97.94 296 PHE A C 1
ATOM 2266 O O . PHE A 1 296 ? -21.134 -18.955 8.404 1.00 97.94 296 PHE A O 1
ATOM 2273 N N . VAL A 1 297 ? -20.133 -17.085 7.659 1.00 98.44 297 VAL A N 1
ATOM 2274 C CA . VAL A 1 297 ? -19.654 -16.584 8.949 1.00 98.44 297 VAL A CA 1
ATOM 2275 C C . VAL A 1 297 ? -20.463 -15.341 9.306 1.00 98.44 297 VAL A C 1
ATOM 2277 O O . VAL A 1 297 ? -20.374 -14.330 8.609 1.00 98.44 297 VAL A O 1
ATOM 2280 N N . PHE A 1 298 ? -21.236 -15.396 10.391 1.00 98.69 298 PHE A N 1
ATOM 2281 C CA . PHE A 1 298 ? -21.946 -14.244 10.949 1.00 98.69 298 PHE A CA 1
ATOM 2282 C C . PHE A 1 298 ? -21.124 -13.666 12.098 1.00 98.69 298 PHE A C 1
ATOM 2284 O O . PHE A 1 298 ? -21.087 -14.249 13.183 1.00 98.69 298 PHE A O 1
ATOM 2291 N N . SER A 1 299 ? -20.472 -12.523 11.876 1.00 98.25 299 SER A N 1
ATOM 2292 C CA . SER A 1 299 ? -19.499 -11.968 12.823 1.00 98.25 299 SER A CA 1
ATOM 2293 C C . SER A 1 299 ? -19.566 -10.443 12.903 1.00 98.25 299 SER A C 1
ATOM 2295 O O . SER A 1 299 ? -19.733 -9.803 11.869 1.00 98.25 299 SER A O 1
ATOM 2297 N N . PRO A 1 300 ? -19.385 -9.830 14.085 1.00 98.00 300 PRO A N 1
ATOM 2298 C CA . PRO A 1 300 ? -18.893 -8.457 14.157 1.00 98.00 300 PRO A CA 1
ATOM 2299 C C . PRO A 1 300 ? -17.451 -8.379 13.622 1.00 98.00 300 PRO A C 1
ATOM 2301 O O . PRO A 1 300 ? -16.726 -9.373 13.714 1.00 98.00 300 PRO A O 1
ATOM 2304 N N . ARG A 1 301 ? -17.004 -7.199 13.170 1.00 98.62 301 ARG A N 1
ATOM 2305 C CA . ARG A 1 301 ? -15.580 -6.897 12.890 1.00 98.62 301 ARG A CA 1
ATOM 2306 C C . ARG A 1 301 ? -14.908 -7.848 11.886 1.00 98.62 301 ARG A C 1
ATOM 2308 O O . ARG A 1 301 ? -13.696 -8.052 11.943 1.00 98.62 301 ARG A O 1
ATOM 2315 N N . LEU A 1 302 ? -15.683 -8.480 11.004 1.00 98.31 302 LEU A N 1
ATOM 2316 C CA . LEU A 1 302 ? -15.136 -9.253 9.893 1.00 98.31 302 LEU A CA 1
ATOM 2317 C C . LEU A 1 302 ? -14.270 -8.329 9.029 1.00 98.31 302 LEU A C 1
ATOM 2319 O O . LEU A 1 302 ? -13.152 -8.705 8.673 1.00 98.31 302 LEU A O 1
ATOM 2323 N N . ASP A 1 303 ? -14.754 -7.105 8.829 1.00 98.62 303 ASP A N 1
ATOM 2324 C CA . ASP A 1 303 ? -13.970 -5.951 8.421 1.00 98.62 303 ASP A CA 1
ATOM 2325 C C . ASP A 1 303 ? -13.197 -5.367 9.631 1.00 98.62 303 ASP A C 1
ATOM 2327 O O . ASP A 1 303 ? -13.797 -4.841 10.570 1.00 98.62 303 ASP A O 1
ATOM 2331 N N . ASN A 1 304 ? -11.877 -5.517 9.759 1.00 98.62 304 ASN A N 1
ATOM 2332 C CA . ASN A 1 304 ? -10.975 -6.334 8.940 1.00 98.62 304 ASN A CA 1
ATOM 2333 C C . ASN A 1 304 ? -10.217 -7.392 9.765 1.00 98.62 304 ASN A C 1
ATOM 2335 O O . ASN A 1 304 ? -9.109 -7.828 9.424 1.00 98.62 304 ASN A O 1
ATOM 2339 N N . LEU A 1 305 ? -10.821 -7.875 10.859 1.00 98.88 305 LEU A N 1
ATOM 2340 C CA . LEU A 1 305 ? -10.250 -9.002 11.601 1.00 98.88 305 LEU A CA 1
ATOM 2341 C C . LEU A 1 305 ? -10.221 -10.283 10.757 1.00 98.88 305 LEU A C 1
ATOM 2343 O O . LEU A 1 305 ? -9.375 -11.138 11.014 1.00 98.88 305 LEU A O 1
ATOM 2347 N N . GLY A 1 306 ? -11.055 -10.380 9.714 1.00 98.62 306 GLY A N 1
ATOM 2348 C CA . GLY A 1 306 ? -10.997 -11.418 8.687 1.00 98.62 306 GLY A CA 1
ATOM 2349 C C . GLY A 1 306 ? -9.639 -11.474 7.984 1.00 98.62 306 GLY A C 1
ATOM 2350 O O . GLY A 1 306 ? -8.957 -12.501 8.061 1.00 98.62 306 GLY A O 1
ATOM 2351 N N . MET A 1 307 ? -9.190 -10.384 7.346 1.00 98.81 307 MET A N 1
ATOM 2352 C CA . MET A 1 307 ? -7.888 -10.403 6.666 1.00 98.81 307 MET A CA 1
ATOM 2353 C C . MET A 1 307 ? -6.712 -10.275 7.635 1.00 98.81 307 MET A C 1
ATOM 2355 O O . MET A 1 307 ? -5.663 -10.850 7.350 1.00 98.81 307 MET A O 1
ATOM 2359 N N . THR A 1 308 ? -6.862 -9.632 8.799 1.00 98.88 308 THR A N 1
ATOM 2360 C CA . THR A 1 308 ? -5.839 -9.668 9.865 1.00 98.88 308 THR A CA 1
ATOM 2361 C C . THR A 1 308 ? -5.570 -11.104 10.325 1.00 98.88 308 THR A C 1
ATOM 2363 O O . THR A 1 308 ? -4.414 -11.531 10.339 1.00 98.88 308 THR A O 1
ATOM 2366 N N . TYR A 1 309 ? -6.615 -11.890 10.617 1.00 98.88 309 TYR A N 1
ATOM 2367 C CA . TYR A 1 309 ? -6.475 -13.315 10.931 1.00 98.88 309 TYR A CA 1
ATOM 2368 C C . TYR A 1 309 ? -5.799 -14.068 9.783 1.00 98.88 309 TYR A C 1
ATOM 2370 O O . TYR A 1 309 ? -4.790 -14.742 10.004 1.00 98.88 309 TYR A O 1
ATOM 2378 N N . CYS A 1 310 ? -6.304 -13.914 8.552 1.00 98.81 310 CYS A N 1
ATOM 2379 C CA . CYS A 1 310 ? -5.764 -14.635 7.401 1.00 98.81 310 CYS A CA 1
ATOM 2380 C C . CYS A 1 310 ? -4.282 -14.309 7.166 1.00 98.81 310 CYS A C 1
ATOM 2382 O O . CYS A 1 310 ? -3.504 -15.216 6.889 1.00 98.81 310 CYS A O 1
ATOM 2384 N N . SER A 1 311 ? -3.874 -13.047 7.325 1.00 98.75 311 SER A N 1
ATOM 2385 C CA . SER A 1 311 ? -2.492 -12.586 7.112 1.00 98.75 311 SER A CA 1
ATOM 2386 C C . SER A 1 311 ? -1.530 -13.125 8.174 1.00 98.75 311 SER A C 1
ATOM 2388 O O . SER A 1 311 ? -0.456 -13.627 7.839 1.00 98.75 311 SER A O 1
ATOM 2390 N N . ILE A 1 312 ? -1.923 -13.079 9.455 1.00 98.88 312 ILE A N 1
ATOM 2391 C CA . ILE A 1 312 ? -1.143 -13.657 10.562 1.00 98.88 312 ILE A CA 1
ATOM 2392 C C . ILE A 1 312 ? -1.010 -15.173 10.383 1.00 98.88 312 ILE A C 1
ATOM 2394 O O . ILE A 1 312 ? 0.090 -15.719 10.498 1.00 98.88 312 ILE A O 1
ATOM 2398 N N . MET A 1 313 ? -2.113 -15.854 10.064 1.00 98.81 313 MET A N 1
ATOM 2399 C CA . MET A 1 313 ? -2.101 -17.299 9.871 1.00 98.81 313 MET A CA 1
ATOM 2400 C C . MET A 1 313 ? -1.325 -17.700 8.618 1.00 98.81 313 MET A C 1
ATOM 2402 O O . MET A 1 313 ? -0.537 -18.626 8.720 1.00 98.81 313 MET A O 1
ATOM 2406 N N . GLY A 1 314 ? -1.433 -16.979 7.498 1.00 98.62 314 GLY A N 1
ATOM 2407 C CA . GLY A 1 314 ? -0.644 -17.220 6.283 1.00 98.62 314 GLY A CA 1
ATOM 2408 C C . GLY A 1 314 ? 0.869 -17.123 6.512 1.00 98.62 314 GLY A C 1
ATOM 2409 O O . GLY A 1 314 ? 1.636 -17.947 6.010 1.00 98.62 314 GLY A O 1
ATOM 2410 N N . LEU A 1 315 ? 1.316 -16.167 7.340 1.00 98.81 315 LEU A N 1
ATOM 2411 C CA . LEU A 1 315 ? 2.720 -16.096 7.754 1.00 98.81 315 LEU A CA 1
ATOM 2412 C C . LEU A 1 315 ? 3.110 -17.319 8.599 1.00 98.81 315 LEU A C 1
ATOM 2414 O O . LEU A 1 315 ? 4.125 -17.955 8.317 1.00 98.81 315 LEU A O 1
ATOM 2418 N N . ILE A 1 316 ? 2.300 -17.671 9.605 1.00 98.75 316 ILE A N 1
ATOM 2419 C CA . ILE A 1 316 ? 2.537 -18.826 10.489 1.00 98.75 316 ILE A CA 1
ATOM 2420 C C . ILE A 1 316 ? 2.552 -20.148 9.707 1.00 98.75 316 ILE A C 1
ATOM 2422 O O . ILE A 1 316 ? 3.420 -20.987 9.953 1.00 98.75 316 ILE A O 1
ATOM 2426 N N . THR A 1 317 ? 1.616 -20.351 8.777 1.00 98.25 317 THR A N 1
ATOM 2427 C CA . THR A 1 317 ? 1.490 -21.592 8.006 1.00 98.25 317 THR A CA 1
ATOM 2428 C C . THR A 1 317 ? 2.680 -21.794 7.075 1.00 98.25 317 THR A C 1
ATOM 2430 O O . THR A 1 317 ? 3.284 -22.865 7.121 1.00 98.25 317 THR A O 1
ATOM 2433 N N . SER A 1 318 ? 3.136 -20.735 6.393 1.00 98.44 318 SER A N 1
ATOM 2434 C CA . SER A 1 318 ? 4.343 -20.768 5.546 1.00 98.44 318 SER A CA 1
ATOM 2435 C C . SER A 1 318 ? 5.632 -21.159 6.299 1.00 98.44 318 SER A C 1
ATOM 2437 O O . SER A 1 318 ? 6.642 -21.495 5.683 1.00 98.44 318 SER A O 1
ATOM 2439 N N . LEU A 1 319 ? 5.620 -21.112 7.639 1.00 98.00 319 LEU A N 1
ATOM 2440 C CA . LEU A 1 319 ? 6.753 -21.391 8.531 1.00 98.00 319 LEU A CA 1
ATOM 2441 C C . LEU A 1 319 ? 6.558 -22.664 9.378 1.00 98.00 319 LEU A C 1
ATOM 2443 O O . LEU A 1 319 ? 7.217 -22.813 10.416 1.00 98.00 319 LEU A O 1
ATOM 2447 N N . ARG A 1 320 ? 5.633 -23.546 8.968 1.00 94.38 320 ARG A N 1
ATOM 2448 C CA . ARG A 1 320 ? 5.369 -24.850 9.604 1.00 94.38 320 ARG A CA 1
ATOM 2449 C C . ARG A 1 320 ? 6.510 -25.842 9.418 1.00 94.38 320 ARG A C 1
ATOM 2451 O O . ARG A 1 320 ? 6.812 -26.578 10.353 1.00 94.38 320 ARG A O 1
ATOM 2458 N N . ASP A 1 321 ? 7.128 -25.868 8.238 1.00 93.50 321 ASP A N 1
ATOM 2459 C CA . ASP A 1 321 ? 8.350 -26.642 8.023 1.00 93.50 321 ASP A CA 1
ATOM 2460 C C . ASP A 1 321 ? 9.526 -25.943 8.724 1.00 93.50 321 ASP A C 1
ATOM 2462 O O . ASP A 1 321 ? 9.760 -24.744 8.558 1.00 93.50 321 ASP A O 1
ATOM 2466 N N . SER A 1 322 ? 10.289 -26.703 9.507 1.00 90.56 322 SER A N 1
ATOM 2467 C CA . SER A 1 322 ? 11.530 -26.245 10.132 1.00 90.56 322 SER A CA 1
ATOM 2468 C C . SER A 1 322 ? 12.580 -25.762 9.125 1.00 90.56 322 SER A C 1
ATOM 2470 O O . SER A 1 322 ? 13.377 -24.893 9.469 1.00 90.56 322 SER A O 1
ATOM 2472 N N . ALA A 1 323 ? 12.565 -26.290 7.896 1.00 93.94 323 ALA A N 1
ATOM 2473 C CA . ALA A 1 323 ? 13.465 -25.912 6.809 1.00 93.94 323 ALA A CA 1
ATOM 2474 C C . ALA A 1 323 ? 12.932 -24.750 5.944 1.00 93.94 323 ALA A C 1
ATOM 2476 O O . ALA A 1 323 ? 13.618 -24.313 5.021 1.00 93.94 323 ALA A O 1
ATOM 2477 N N . ALA A 1 324 ? 11.739 -24.207 6.233 1.00 94.56 324 ALA A N 1
ATOM 2478 C CA . ALA A 1 324 ? 11.068 -23.206 5.391 1.00 94.56 324 ALA A CA 1
ATOM 2479 C C . ALA A 1 324 ? 11.884 -21.925 5.129 1.00 94.56 324 ALA A C 1
ATOM 2481 O O . ALA A 1 324 ? 11.621 -21.228 4.151 1.00 94.56 324 ALA A O 1
ATOM 2482 N N . LEU A 1 325 ? 12.850 -21.603 5.997 1.00 96.25 325 LEU A N 1
ATOM 2483 C CA . LEU A 1 325 ? 13.725 -20.431 5.883 1.00 96.25 325 LEU A CA 1
ATOM 2484 C C . LEU A 1 325 ? 15.132 -20.761 5.355 1.00 96.25 325 LEU A C 1
ATOM 2486 O O . LEU A 1 325 ? 15.935 -19.843 5.203 1.00 96.25 325 LEU A O 1
ATOM 2490 N N . ASP A 1 326 ? 15.464 -22.028 5.096 1.00 94.81 326 ASP A N 1
ATOM 2491 C CA . ASP A 1 326 ? 16.849 -22.451 4.831 1.00 94.81 326 ASP A CA 1
ATOM 2492 C C . ASP A 1 326 ? 17.351 -22.000 3.460 1.00 94.81 326 ASP A C 1
ATOM 2494 O O . ASP A 1 326 ? 18.453 -21.464 3.329 1.00 94.81 326 ASP A O 1
ATOM 2498 N N . GLU A 1 327 ? 16.496 -22.154 2.454 1.00 93.81 327 GLU A N 1
ATOM 2499 C CA . GLU A 1 327 ? 16.737 -21.718 1.079 1.00 93.81 327 GLU A CA 1
ATOM 2500 C C . GLU A 1 327 ? 16.126 -20.336 0.781 1.00 93.81 327 GLU A C 1
ATOM 2502 O O . GLU A 1 327 ? 16.330 -19.782 -0.299 1.00 93.81 327 GLU A O 1
ATOM 2507 N N . ASP A 1 328 ? 15.405 -19.755 1.743 1.00 95.12 328 ASP A N 1
ATOM 2508 C CA . ASP A 1 328 ? 14.694 -18.493 1.572 1.00 95.12 328 ASP A CA 1
ATOM 2509 C C . ASP A 1 328 ? 15.665 -17.302 1.575 1.00 95.12 328 ASP A C 1
ATOM 2511 O O . ASP A 1 328 ? 16.454 -17.102 2.507 1.00 95.12 328 ASP A O 1
ATOM 2515 N N . HIS A 1 329 ? 15.604 -16.509 0.507 1.00 95.12 329 HIS A N 1
ATOM 2516 C CA . HIS A 1 329 ? 16.395 -15.299 0.318 1.00 95.12 329 HIS A CA 1
ATOM 2517 C C . HIS A 1 329 ? 15.596 -14.013 0.579 1.00 95.12 329 HIS A C 1
ATOM 2519 O O . HIS A 1 329 ? 16.143 -12.925 0.409 1.00 95.12 329 HIS A O 1
ATOM 2525 N N . THR A 1 330 ? 14.337 -14.126 1.008 1.00 96.94 330 THR A N 1
ATOM 2526 C CA . THR A 1 330 ? 13.408 -13.027 1.296 1.00 96.94 330 THR A CA 1
ATOM 2527 C C . THR A 1 330 ? 13.262 -12.775 2.805 1.00 96.94 330 THR A C 1
ATOM 2529 O O . THR A 1 330 ? 13.697 -13.569 3.645 1.00 96.94 330 THR A O 1
ATOM 2532 N N . ILE A 1 331 ? 12.632 -11.656 3.167 1.00 98.25 331 ILE A N 1
ATOM 2533 C CA . ILE A 1 331 ? 11.954 -11.523 4.465 1.00 98.25 331 ILE A CA 1
ATOM 2534 C C . ILE A 1 331 ? 10.452 -11.662 4.221 1.00 98.25 331 ILE A C 1
ATOM 2536 O O . ILE A 1 331 ? 9.886 -10.950 3.392 1.00 98.25 331 ILE A O 1
ATOM 2540 N N . ARG A 1 332 ? 9.798 -12.537 4.984 1.00 98.56 332 ARG A N 1
ATOM 2541 C CA . ARG A 1 332 ? 8.335 -12.668 5.019 1.00 98.56 332 ARG A CA 1
ATOM 2542 C C . ARG A 1 332 ? 7.811 -11.771 6.125 1.00 98.56 332 ARG A C 1
ATOM 2544 O O . ARG A 1 332 ? 8.214 -11.950 7.272 1.00 98.56 332 ARG A O 1
ATOM 2551 N N . LEU A 1 333 ? 6.953 -10.807 5.809 1.00 98.88 333 LEU A N 1
ATOM 2552 C CA . LEU A 1 333 ? 6.487 -9.796 6.760 1.00 98.88 333 LEU A CA 1
ATOM 2553 C C . LEU A 1 333 ? 4.968 -9.614 6.694 1.00 98.88 333 LEU A C 1
ATOM 2555 O O . LEU A 1 333 ? 4.377 -9.571 5.615 1.00 98.88 333 LEU A O 1
ATOM 2559 N N . VAL A 1 334 ? 4.340 -9.460 7.856 1.00 98.88 334 VAL A N 1
ATOM 2560 C CA . VAL A 1 334 ? 2.946 -9.033 8.011 1.00 98.88 334 VAL A CA 1
ATOM 2561 C C . VAL A 1 334 ? 2.882 -7.789 8.893 1.00 98.88 334 VAL A C 1
ATOM 2563 O O . VAL A 1 334 ? 3.597 -7.691 9.891 1.00 98.88 334 VAL A O 1
ATOM 2566 N N . THR A 1 335 ? 2.031 -6.828 8.540 1.00 98.69 335 THR A N 1
ATOM 2567 C CA . THR A 1 335 ? 1.681 -5.686 9.398 1.00 98.69 335 THR A CA 1
ATOM 2568 C C . THR A 1 335 ? 0.173 -5.531 9.473 1.00 98.69 335 THR A C 1
ATOM 2570 O O . THR A 1 335 ? -0.474 -5.364 8.448 1.00 98.69 335 THR A O 1
ATOM 2573 N N . CYS A 1 336 ? -0.384 -5.531 10.680 1.00 98.81 336 CYS A N 1
ATOM 2574 C CA . CYS A 1 336 ? -1.783 -5.183 10.906 1.00 98.81 336 CYS A CA 1
ATOM 2575 C C . CYS A 1 336 ? -1.813 -3.815 11.602 1.00 98.81 336 CYS A C 1
ATOM 2577 O O . CYS A 1 336 ? -1.339 -3.679 12.734 1.00 98.81 336 CYS A O 1
ATOM 2579 N N . PHE A 1 337 ? -2.274 -2.797 10.876 1.00 98.75 337 PHE A N 1
ATOM 2580 C CA . PHE A 1 337 ? -2.341 -1.404 11.315 1.00 98.75 337 PHE A CA 1
ATOM 2581 C C . PHE A 1 337 ? -3.612 -1.126 12.125 1.00 98.75 337 PHE A C 1
ATOM 2583 O O . PHE A 1 337 ? -4.564 -1.889 12.090 1.00 98.75 337 PHE A O 1
ATOM 2590 N N . ASP A 1 338 ? -3.622 -0.012 12.839 1.00 98.62 338 ASP A N 1
ATOM 2591 C CA . ASP A 1 338 ? -4.778 0.528 13.561 1.00 98.62 338 ASP A CA 1
ATOM 2592 C C . ASP A 1 338 ? -5.187 1.862 12.915 1.00 98.62 338 ASP A C 1
ATOM 2594 O O . ASP A 1 338 ? -4.383 2.476 12.207 1.00 98.62 338 ASP A O 1
ATOM 2598 N N . HIS A 1 339 ? -6.384 2.362 13.203 1.00 98.56 339 HIS A N 1
ATOM 2599 C CA . HIS A 1 339 ? -6.920 3.609 12.649 1.00 98.56 339 HIS A CA 1
ATOM 2600 C C . HIS A 1 339 ? -7.115 3.630 11.120 1.00 98.56 339 HIS A C 1
ATOM 2602 O O . HIS A 1 339 ? -7.072 4.717 10.537 1.00 98.56 339 HIS A O 1
ATOM 2608 N N . GLU A 1 340 ? -7.333 2.495 10.452 1.00 98.56 340 GLU A N 1
ATOM 2609 C CA . GLU A 1 340 ? -7.662 2.485 9.018 1.00 98.56 340 GLU A CA 1
ATOM 2610 C C . GLU A 1 340 ? -8.942 3.279 8.745 1.00 98.56 340 GLU A C 1
ATOM 2612 O O . GLU A 1 340 ? -8.903 4.273 8.013 1.00 98.56 340 GLU A O 1
ATOM 2617 N N . GLU A 1 341 ? -9.985 2.961 9.513 1.00 98.12 341 GLU A N 1
ATOM 2618 C CA . GLU A 1 341 ? -11.360 3.469 9.436 1.00 98.12 341 GLU A CA 1
ATOM 2619 C C . GLU A 1 341 ? -11.498 4.992 9.573 1.00 98.12 341 GLU A C 1
ATOM 2621 O O . GLU A 1 341 ? -12.540 5.588 9.287 1.00 98.12 341 GLU A O 1
ATOM 2626 N N . ILE A 1 342 ? -10.437 5.645 10.051 1.00 97.31 342 ILE A N 1
ATOM 2627 C CA . ILE A 1 342 ? -10.350 7.094 10.250 1.00 97.31 342 ILE A CA 1
ATOM 2628 C C . ILE A 1 342 ? -9.214 7.736 9.429 1.00 97.31 342 ILE A C 1
ATOM 2630 O O . ILE A 1 342 ? -8.770 8.847 9.722 1.00 97.31 342 ILE A O 1
ATOM 2634 N N . GLY A 1 343 ? -8.740 7.058 8.379 1.00 95.56 343 GLY A N 1
ATOM 2635 C CA . GLY A 1 343 ? -7.780 7.584 7.403 1.00 95.56 343 GLY A CA 1
ATOM 2636 C C . GLY A 1 343 ? -6.303 7.333 7.731 1.00 95.56 343 GLY A C 1
ATOM 2637 O O . GLY A 1 343 ? -5.435 8.074 7.258 1.00 95.56 343 GLY A O 1
ATOM 2638 N N . SER A 1 344 ? -5.994 6.320 8.548 1.00 97.62 344 SER A N 1
ATOM 2639 C CA . SER A 1 344 ? -4.644 5.795 8.840 1.00 97.62 344 SER A CA 1
ATOM 2640 C C . SER A 1 344 ? -3.607 6.788 9.397 1.00 97.62 344 SER A C 1
ATOM 2642 O O . SER A 1 344 ? -2.424 6.455 9.522 1.00 97.62 344 SER A O 1
ATOM 2644 N N . THR A 1 345 ? -4.009 8.013 9.741 1.00 97.06 345 THR A N 1
ATOM 2645 C CA . THR A 1 345 ? -3.096 9.115 10.085 1.00 97.06 345 THR A CA 1
ATOM 2646 C C . THR A 1 345 ? -2.896 9.214 11.597 1.00 97.06 345 THR A C 1
ATOM 2648 O O . THR A 1 345 ? -3.455 10.067 12.279 1.00 97.06 345 THR A O 1
ATOM 2651 N N . SER A 1 346 ? -2.081 8.298 12.124 1.00 98.00 346 SER A N 1
ATOM 2652 C CA . SER A 1 346 ? -1.672 8.232 13.533 1.00 98.00 346 SER A CA 1
ATOM 2653 C C . SER A 1 346 ? -0.221 7.749 13.675 1.00 98.00 346 SER A C 1
ATOM 2655 O O . SER A 1 346 ? 0.477 7.551 12.680 1.00 98.00 346 SER A O 1
ATOM 2657 N N . ALA A 1 347 ? 0.263 7.556 14.907 1.00 97.62 347 ALA A N 1
ATOM 2658 C CA . ALA A 1 347 ? 1.599 7.008 15.158 1.00 97.62 347 ALA A CA 1
ATOM 2659 C C . ALA A 1 347 ? 1.706 5.501 14.847 1.00 97.62 347 ALA A C 1
ATOM 2661 O O . ALA A 1 347 ? 2.817 4.995 14.663 1.00 97.62 347 ALA A O 1
ATOM 2662 N N . GLN A 1 348 ? 0.572 4.798 14.789 1.00 97.75 348 GLN A N 1
ATOM 2663 C CA . GLN A 1 348 ? 0.483 3.350 14.595 1.00 97.75 348 GLN A CA 1
ATOM 2664 C C . GLN A 1 348 ? -0.229 2.923 13.296 1.00 97.75 348 GLN A C 1
ATOM 2666 O O . GLN A 1 348 ? 0.003 1.812 12.833 1.00 97.75 348 GLN A O 1
ATOM 2671 N N . GLY A 1 349 ? -1.014 3.802 12.662 1.00 98.12 349 GLY A N 1
ATOM 2672 C CA . GLY A 1 349 ? -1.715 3.505 11.408 1.00 98.12 349 GLY A CA 1
ATOM 2673 C C . GLY A 1 349 ? -0.827 3.462 10.165 1.00 98.12 349 GLY A C 1
ATOM 2674 O O . GLY A 1 349 ? 0.379 3.720 10.234 1.00 98.12 349 GLY A O 1
ATOM 2675 N N . ALA A 1 350 ? -1.405 3.146 9.004 1.00 97.50 350 ALA A N 1
ATOM 2676 C CA . ALA A 1 350 ? -0.632 2.946 7.771 1.00 97.50 350 ALA A CA 1
ATOM 2677 C C . ALA A 1 350 ? 0.090 4.217 7.279 1.00 97.50 350 ALA A C 1
ATOM 2679 O O . ALA A 1 350 ? 1.157 4.129 6.668 1.00 97.50 350 ALA A O 1
ATOM 2680 N N . ASN A 1 351 ? -0.405 5.414 7.627 1.00 96.50 351 ASN A N 1
ATOM 2681 C CA . ASN A 1 351 ? 0.282 6.674 7.335 1.00 96.50 351 ASN A CA 1
ATOM 2682 C C . ASN A 1 351 ? 1.363 7.032 8.373 1.00 96.50 351 ASN A C 1
ATOM 2684 O O . ASN A 1 351 ? 1.942 8.118 8.319 1.00 96.50 351 ASN A O 1
ATOM 2688 N N . SER A 1 352 ? 1.681 6.148 9.316 1.00 97.00 352 SER A N 1
ATOM 2689 C CA . SER A 1 352 ? 2.777 6.344 10.269 1.00 97.00 352 SER A CA 1
ATOM 2690 C C . SER A 1 352 ? 4.150 6.063 9.640 1.00 97.00 352 SER A C 1
ATOM 2692 O O . SER A 1 352 ? 4.273 5.724 8.459 1.00 97.00 352 SER A O 1
ATOM 2694 N N . ASN A 1 353 ? 5.220 6.206 10.421 1.00 96.25 353 ASN A N 1
ATOM 2695 C CA . ASN A 1 353 ? 6.543 5.701 10.050 1.00 96.25 353 ASN A CA 1
ATOM 2696 C C . ASN A 1 353 ? 6.761 4.222 10.433 1.00 96.25 353 ASN A C 1
ATOM 2698 O O . ASN A 1 353 ? 7.879 3.757 10.248 1.00 96.25 353 ASN A O 1
ATOM 2702 N N . LEU A 1 354 ? 5.752 3.496 10.947 1.00 97.62 354 LEU A N 1
ATOM 2703 C CA . LEU A 1 354 ? 5.891 2.136 11.494 1.00 97.62 354 LEU A CA 1
ATOM 2704 C C . LEU A 1 354 ? 6.587 1.187 10.514 1.00 97.62 354 LEU A C 1
ATOM 2706 O O . LEU A 1 354 ? 7.725 0.785 10.749 1.00 97.62 354 LEU A O 1
ATOM 2710 N N . LEU A 1 355 ? 5.938 0.883 9.388 1.00 97.75 355 LEU A N 1
ATOM 2711 C CA . LEU A 1 355 ? 6.497 -0.016 8.382 1.00 97.75 355 LEU A CA 1
ATOM 2712 C C . LEU A 1 355 ? 7.784 0.547 7.728 1.00 97.75 355 LEU A C 1
ATOM 2714 O O . LEU A 1 355 ? 8.774 -0.182 7.706 1.00 97.75 355 LEU A O 1
ATOM 2718 N N . PRO A 1 356 ? 7.865 1.828 7.297 1.00 96.88 356 PRO A N 1
ATOM 2719 C CA . PRO A 1 356 ? 9.114 2.406 6.785 1.00 96.88 356 PRO A CA 1
ATOM 2720 C C . PRO A 1 356 ? 10.317 2.292 7.739 1.00 96.88 356 PRO A C 1
ATOM 2722 O O . PRO A 1 356 ? 11.420 1.970 7.305 1.00 96.88 356 PRO A O 1
ATOM 2725 N N . ALA A 1 357 ? 10.133 2.547 9.039 1.00 95.75 357 ALA A N 1
ATOM 2726 C CA . ALA A 1 357 ? 11.214 2.479 10.024 1.00 95.75 357 ALA A CA 1
ATOM 2727 C C . ALA A 1 357 ? 11.664 1.035 10.276 1.00 95.75 357 ALA A C 1
ATOM 2729 O O . ALA A 1 357 ? 12.859 0.783 10.424 1.00 95.75 357 ALA A O 1
ATOM 2730 N N . ILE A 1 358 ? 10.728 0.082 10.283 1.00 96.81 358 ILE A N 1
ATOM 2731 C CA . ILE A 1 358 ? 11.034 -1.347 10.403 1.00 96.81 358 ILE A CA 1
ATOM 2732 C C . ILE A 1 358 ? 11.817 -1.819 9.177 1.00 96.81 358 ILE A C 1
ATOM 2734 O O . ILE A 1 358 ? 12.893 -2.387 9.336 1.00 96.81 358 ILE A O 1
ATOM 2738 N N . LEU A 1 359 ? 11.347 -1.510 7.965 1.00 97.12 359 LEU A N 1
ATOM 2739 C CA . LEU A 1 359 ? 12.024 -1.891 6.724 1.00 97.12 359 LEU A CA 1
ATOM 2740 C C . LEU A 1 359 ? 13.443 -1.306 6.632 1.00 97.12 359 LEU A C 1
ATOM 2742 O O . LEU A 1 359 ? 14.358 -2.043 6.280 1.00 97.12 359 LEU A O 1
ATOM 2746 N N . ARG A 1 360 ? 13.667 -0.043 7.039 1.00 94.25 360 ARG A N 1
ATOM 2747 C CA . ARG A 1 360 ? 15.023 0.549 7.121 1.00 94.25 360 ARG A CA 1
ATOM 2748 C C . ARG A 1 360 ? 15.945 -0.189 8.092 1.00 94.25 360 ARG A C 1
ATOM 2750 O O . ARG A 1 360 ? 17.133 -0.316 7.821 1.00 94.25 360 ARG A O 1
ATOM 2757 N N . ARG A 1 361 ? 15.419 -0.660 9.228 1.00 92.69 361 ARG A N 1
ATOM 2758 C CA . ARG A 1 361 ? 16.193 -1.429 10.220 1.00 92.69 361 ARG A CA 1
ATOM 2759 C C . ARG A 1 361 ? 16.486 -2.850 9.742 1.00 92.69 361 ARG A C 1
ATOM 2761 O O . ARG A 1 361 ? 17.536 -3.386 10.077 1.00 92.69 361 ARG A O 1
ATOM 2768 N N . LEU A 1 362 ? 15.580 -3.443 8.964 1.00 93.12 362 LEU A N 1
ATOM 2769 C CA . LEU A 1 362 ? 15.762 -4.763 8.362 1.00 93.12 362 LEU A CA 1
ATOM 2770 C C . LEU A 1 362 ? 16.745 -4.729 7.183 1.00 93.12 362 LEU A C 1
ATOM 2772 O O . LEU A 1 362 ? 17.595 -5.606 7.089 1.00 93.12 362 LEU A O 1
ATOM 2776 N N . SER A 1 363 ? 16.706 -3.698 6.334 1.00 90.19 363 SER A N 1
ATOM 2777 C CA . SER A 1 363 ? 17.572 -3.600 5.148 1.00 90.19 363 SER A CA 1
ATOM 2778 C C . SER A 1 363 ? 19.071 -3.482 5.454 1.00 90.19 363 SER A C 1
ATOM 2780 O O . SER A 1 363 ? 19.878 -3.697 4.558 1.00 90.19 363 SER A O 1
ATOM 2782 N N . VAL A 1 364 ? 19.447 -3.154 6.696 1.00 83.00 364 VAL A N 1
ATOM 2783 C CA . VAL A 1 364 ? 20.846 -3.012 7.155 1.00 83.00 364 VAL A CA 1
ATOM 2784 C C . VAL A 1 364 ? 21.254 -4.077 8.183 1.00 83.00 364 VAL A C 1
ATOM 2786 O O . VAL A 1 364 ? 22.193 -3.879 8.953 1.00 83.00 364 VAL A O 1
ATOM 2789 N N . LEU A 1 365 ? 20.546 -5.211 8.234 1.00 76.69 365 LEU A N 1
ATOM 2790 C CA . LEU A 1 365 ? 20.940 -6.325 9.097 1.00 76.69 365 LEU A CA 1
ATOM 2791 C C . LEU A 1 365 ? 22.343 -6.844 8.726 1.00 76.69 365 LEU A C 1
ATOM 2793 O O . LEU A 1 365 ? 22.616 -7.031 7.536 1.00 76.69 365 LEU A O 1
ATOM 2797 N N . PRO A 1 366 ? 23.216 -7.135 9.713 1.00 65.69 366 PRO A N 1
ATOM 2798 C CA . PRO A 1 366 ? 24.530 -7.701 9.439 1.00 65.69 366 PRO A CA 1
ATOM 2799 C C . PRO A 1 366 ? 24.413 -9.017 8.666 1.00 65.69 366 PRO A C 1
ATOM 2801 O O . PRO A 1 366 ? 23.682 -9.924 9.076 1.00 65.69 366 PRO A O 1
ATOM 2804 N N . ALA A 1 367 ? 25.170 -9.153 7.575 1.00 55.81 367 ALA A N 1
ATOM 2805 C CA . ALA A 1 367 ? 25.376 -10.456 6.958 1.00 55.81 367 ALA A CA 1
ATOM 2806 C C . ALA A 1 367 ? 26.052 -11.364 7.998 1.00 55.81 367 ALA A C 1
ATOM 2808 O O . ALA A 1 367 ? 27.098 -11.017 8.546 1.00 55.81 367 ALA A O 1
ATOM 2809 N N . GLY A 1 368 ? 25.410 -12.485 8.336 1.00 48.81 368 GLY A N 1
ATOM 2810 C CA . GLY A 1 368 ? 25.816 -13.287 9.489 1.00 48.81 368 GLY A CA 1
ATOM 2811 C C . GLY A 1 368 ? 27.259 -13.780 9.378 1.00 48.81 368 GLY A C 1
ATOM 2812 O O . GLY A 1 368 ? 27.568 -14.570 8.486 1.00 48.81 368 GLY A O 1
ATOM 2813 N N . ARG A 1 369 ? 28.121 -13.372 10.323 1.00 41.38 369 ARG A N 1
ATOM 2814 C CA . ARG A 1 369 ? 29.367 -14.097 10.607 1.00 41.38 369 ARG A CA 1
ATOM 2815 C C . ARG A 1 369 ? 28.987 -15.529 10.985 1.00 41.38 369 ARG A C 1
ATOM 2817 O O . ARG A 1 369 ? 28.207 -15.727 11.912 1.00 41.38 369 ARG A O 1
ATOM 2824 N N . SER A 1 370 ? 29.518 -16.510 10.264 1.00 36.16 370 SER A N 1
ATOM 2825 C CA . SER A 1 370 ? 29.396 -17.921 10.630 1.00 36.16 370 SER A CA 1
ATOM 2826 C C . SER A 1 370 ? 30.159 -18.196 11.926 1.00 36.16 370 SER A C 1
ATOM 2828 O O . SER A 1 370 ? 31.313 -17.784 12.055 1.00 36.16 370 SER A O 1
ATOM 2830 N N . ASP A 1 371 ? 29.536 -18.915 12.858 1.00 37.91 371 ASP A N 1
ATOM 2831 C CA . ASP A 1 371 ? 30.106 -19.237 14.169 1.00 37.91 371 ASP A CA 1
ATOM 2832 C C . ASP A 1 371 ? 31.319 -20.191 14.074 1.00 37.91 371 ASP A C 1
ATOM 2834 O O . ASP A 1 371 ? 31.166 -21.404 14.188 1.00 37.91 371 ASP A O 1
ATOM 2838 N N . THR A 1 372 ? 32.537 -19.651 13.929 1.00 36.62 372 THR A N 1
ATOM 2839 C CA . THR A 1 372 ? 33.798 -20.335 14.300 1.00 36.62 372 THR A CA 1
ATOM 2840 C C . THR A 1 372 ? 34.884 -19.353 14.772 1.00 36.62 372 THR A C 1
ATOM 2842 O O . THR A 1 372 ? 35.925 -19.221 14.129 1.00 36.62 372 THR A O 1
ATOM 2845 N N . ALA A 1 373 ? 34.673 -18.676 15.903 1.00 32.19 373 ALA A N 1
ATOM 2846 C CA . ALA A 1 373 ? 35.761 -18.178 16.757 1.00 32.19 373 ALA A CA 1
ATOM 2847 C C . ALA A 1 373 ? 35.235 -17.883 18.170 1.00 32.19 373 ALA A C 1
ATOM 2849 O O . ALA A 1 373 ? 34.247 -17.173 18.336 1.00 32.19 373 ALA A O 1
ATOM 2850 N N . SER A 1 374 ? 35.903 -18.449 19.174 1.00 39.88 374 SER A N 1
ATOM 2851 C CA . SER A 1 374 ? 35.707 -18.174 20.601 1.00 39.88 374 SER A CA 1
ATOM 2852 C C . SER A 1 374 ? 36.050 -16.731 20.981 1.00 39.88 374 SER A C 1
ATOM 2854 O O . SER A 1 374 ? 36.773 -16.065 20.243 1.00 39.88 374 SER A O 1
ATOM 2856 N N . ASP A 1 375 ? 35.627 -16.312 22.180 1.00 40.44 375 ASP A N 1
ATOM 2857 C CA . ASP A 1 375 ? 36.058 -15.092 22.881 1.00 40.44 375 ASP A CA 1
ATOM 2858 C C . ASP A 1 375 ? 37.544 -14.749 22.652 1.00 40.44 375 ASP A C 1
ATOM 2860 O O . ASP A 1 375 ? 38.437 -15.313 23.288 1.00 40.44 375 ASP A O 1
ATOM 2864 N N . ALA A 1 376 ? 37.817 -13.811 21.740 1.00 33.00 376 ALA A N 1
ATOM 2865 C CA . ALA A 1 376 ? 39.159 -13.310 21.472 1.00 33.00 376 ALA A CA 1
ATOM 2866 C C . ALA A 1 376 ? 39.132 -11.892 20.877 1.00 33.00 376 ALA A C 1
ATOM 2868 O O . ALA A 1 376 ? 38.634 -11.672 19.776 1.00 33.00 376 ALA A O 1
ATOM 2869 N N . SER A 1 377 ? 39.758 -10.967 21.613 1.00 36.50 377 SER A N 1
ATOM 2870 C CA . SER A 1 377 ? 40.261 -9.642 21.203 1.00 36.50 377 SER A CA 1
ATOM 2871 C C . SER A 1 377 ? 39.301 -8.639 20.545 1.00 36.50 377 SER A C 1
ATOM 2873 O O . SER A 1 377 ? 38.826 -8.803 19.426 1.00 36.50 377 SER A O 1
ATOM 2875 N N . TYR A 1 378 ? 39.200 -7.481 21.200 1.00 35.28 378 TYR A N 1
ATOM 2876 C CA . TYR A 1 378 ? 38.600 -6.234 20.712 1.00 35.28 378 TYR A CA 1
ATOM 2877 C C . TYR A 1 378 ? 39.428 -5.537 19.600 1.00 35.28 378 TYR A C 1
ATOM 2879 O O . TYR A 1 378 ? 39.129 -4.404 19.236 1.00 35.28 378 TYR A O 1
ATOM 2887 N N . ASP A 1 379 ? 40.454 -6.210 19.060 1.00 36.22 379 ASP A N 1
ATOM 2888 C CA . ASP A 1 379 ? 41.456 -5.682 18.127 1.00 36.22 379 ASP A CA 1
ATOM 2889 C C . ASP A 1 379 ? 41.590 -6.594 16.894 1.00 36.22 379 ASP A C 1
ATOM 2891 O O . ASP A 1 379 ? 42.393 -7.524 16.863 1.00 36.22 379 ASP A O 1
ATOM 2895 N N . SER A 1 380 ? 40.766 -6.353 15.872 1.00 33.16 380 SER A N 1
ATOM 2896 C CA . SER A 1 380 ? 40.989 -6.788 14.475 1.00 33.16 380 SER A CA 1
ATOM 2897 C C . SER A 1 380 ? 39.924 -6.180 13.552 1.00 33.16 380 SER A C 1
ATOM 2899 O O . SER A 1 380 ? 39.129 -6.868 12.910 1.00 33.16 380 SER A O 1
ATOM 2901 N N . VAL A 1 381 ? 39.894 -4.848 13.505 1.00 40.19 381 VAL A N 1
ATOM 2902 C CA . VAL A 1 381 ? 39.112 -4.078 12.527 1.00 40.19 381 VAL A CA 1
ATOM 2903 C C . VAL A 1 381 ? 40.097 -3.240 11.713 1.00 40.19 381 VAL A C 1
ATOM 2905 O O . VAL A 1 381 ? 40.983 -2.627 12.303 1.00 40.19 381 VAL A O 1
ATOM 2908 N N . ASN A 1 382 ? 39.911 -3.202 10.389 1.00 37.22 382 ASN A N 1
ATOM 2909 C CA . ASN A 1 382 ? 40.748 -2.534 9.376 1.00 37.22 382 ASN A CA 1
ATOM 2910 C C . ASN A 1 382 ? 41.992 -3.294 8.882 1.00 37.22 382 ASN A C 1
ATOM 2912 O O . ASN A 1 382 ? 43.094 -2.773 8.978 1.00 37.22 382 ASN A O 1
ATOM 2916 N N . ASP A 1 383 ? 41.805 -4.442 8.224 1.00 34.22 383 ASP A N 1
ATOM 2917 C CA . ASP A 1 383 ? 42.618 -4.766 7.041 1.00 34.22 383 ASP A CA 1
ATOM 2918 C C . ASP A 1 383 ? 41.865 -5.710 6.080 1.00 34.22 383 ASP A C 1
ATOM 2920 O O . ASP A 1 383 ? 41.224 -6.666 6.509 1.00 34.22 383 ASP A O 1
ATOM 2924 N N . ALA A 1 384 ? 41.963 -5.416 4.776 1.00 36.31 384 ALA A N 1
ATOM 2925 C CA . ALA A 1 384 ? 41.284 -6.047 3.627 1.00 36.31 384 ALA A CA 1
ATOM 2926 C C . ALA A 1 384 ? 39.752 -5.808 3.447 1.00 36.31 384 ALA A C 1
ATOM 2928 O O . ALA A 1 384 ? 38.907 -6.416 4.091 1.00 36.31 384 ALA A O 1
ATOM 2929 N N . ILE A 1 385 ? 39.427 -5.012 2.412 1.00 38.78 385 ILE A N 1
ATOM 2930 C CA . ILE A 1 385 ? 38.104 -4.759 1.777 1.00 38.78 385 ILE A CA 1
ATOM 2931 C C . ILE A 1 385 ? 37.030 -3.974 2.592 1.00 38.78 385 ILE A C 1
ATOM 2933 O O . ILE A 1 385 ? 35.961 -4.512 2.860 1.00 38.78 385 ILE A O 1
ATOM 2937 N N . PRO A 1 386 ? 37.209 -2.662 2.880 1.00 36.56 386 PRO A N 1
ATOM 2938 C CA . PRO A 1 386 ? 36.144 -1.842 3.491 1.00 36.56 386 PRO A CA 1
ATOM 2939 C C . PRO A 1 386 ? 35.145 -1.233 2.482 1.00 36.56 386 PRO A C 1
ATOM 2941 O O . PRO A 1 386 ? 33.934 -1.260 2.685 1.00 36.56 386 PRO A O 1
ATOM 2944 N N . HIS A 1 387 ? 35.634 -0.668 1.370 1.00 39.12 387 HIS A N 1
ATOM 2945 C CA . HIS A 1 387 ? 34.857 0.320 0.600 1.00 39.12 387 HIS A CA 1
ATOM 2946 C C . HIS A 1 387 ? 33.712 -0.233 -0.265 1.00 39.12 387 HIS A C 1
ATOM 2948 O O . HIS A 1 387 ? 32.852 0.540 -0.688 1.00 39.12 387 HIS A O 1
ATOM 2954 N N . LEU A 1 388 ? 33.677 -1.540 -0.551 1.00 38.69 388 LEU A N 1
ATOM 2955 C CA . LEU A 1 388 ? 32.624 -2.116 -1.395 1.00 38.69 388 LEU A CA 1
ATOM 2956 C C . LEU A 1 388 ? 31.359 -2.445 -0.585 1.00 38.69 388 LEU A C 1
ATOM 2958 O O . LEU A 1 388 ? 30.269 -2.033 -0.979 1.00 38.69 388 LEU A O 1
ATOM 2962 N N . GLU A 1 389 ? 31.489 -3.116 0.565 1.00 42.72 389 GLU A N 1
ATOM 2963 C CA . GLU A 1 389 ? 30.340 -3.484 1.411 1.00 42.72 389 GLU A CA 1
ATOM 2964 C C . GLU A 1 389 ? 29.647 -2.261 2.028 1.00 42.72 389 GLU A C 1
ATOM 2966 O O . GLU A 1 389 ? 28.416 -2.200 2.053 1.00 42.72 389 GLU A O 1
ATOM 2971 N N . GLU A 1 390 ? 30.416 -1.250 2.442 1.00 46.47 390 GLU A N 1
ATOM 2972 C CA . GLU A 1 390 ? 29.886 0.008 2.985 1.00 46.47 390 GLU A CA 1
ATOM 2973 C C . GLU A 1 390 ? 29.032 0.759 1.938 1.00 46.47 390 GLU A C 1
ATOM 2975 O O . GLU A 1 390 ? 27.950 1.268 2.244 1.00 46.47 390 GLU A O 1
ATOM 2980 N N . SER A 1 391 ? 29.442 0.725 0.660 1.00 46.25 391 SER A N 1
ATOM 2981 C CA . SER A 1 391 ? 28.654 1.286 -0.448 1.00 46.25 391 SER A CA 1
ATOM 2982 C C . SER A 1 391 ? 27.357 0.507 -0.718 1.00 46.25 391 SER A C 1
ATOM 2984 O O . SER A 1 391 ? 26.311 1.117 -0.953 1.00 46.25 391 SER A O 1
ATOM 2986 N N . ILE A 1 392 ? 27.386 -0.827 -0.613 1.00 51.34 392 ILE A N 1
ATOM 2987 C CA . ILE A 1 392 ? 26.217 -1.695 -0.832 1.00 51.34 392 ILE A CA 1
ATOM 2988 C C . ILE A 1 392 ? 25.172 -1.472 0.270 1.00 51.34 392 ILE A C 1
ATOM 2990 O O . ILE A 1 392 ? 23.989 -1.308 -0.031 1.00 51.34 392 ILE A O 1
ATOM 2994 N N . GLN A 1 393 ? 25.592 -1.377 1.536 1.00 63.22 393 GLN A N 1
ATOM 2995 C CA . GLN A 1 393 ? 24.679 -1.101 2.651 1.00 63.22 393 GLN A CA 1
ATOM 2996 C C . GLN A 1 393 ? 24.010 0.278 2.547 1.00 63.22 393 GLN A C 1
ATOM 2998 O O . GLN A 1 393 ? 22.835 0.407 2.894 1.00 63.22 393 GLN A O 1
ATOM 3003 N N . SER A 1 394 ? 24.710 1.288 2.015 1.00 73.19 394 SER A N 1
ATOM 3004 C CA . SER A 1 394 ? 24.196 2.665 1.915 1.00 73.19 394 SER A CA 1
ATOM 3005 C C . SER A 1 394 ? 22.940 2.827 1.043 1.00 73.19 394 SER A C 1
ATOM 3007 O O . SER A 1 394 ? 22.192 3.783 1.234 1.00 73.19 394 SER A O 1
ATOM 3009 N N . THR A 1 395 ? 22.686 1.886 0.124 1.00 84.38 395 THR A N 1
ATOM 3010 C CA . THR A 1 395 ? 21.510 1.875 -0.773 1.00 84.38 395 THR A CA 1
ATOM 3011 C C . THR A 1 395 ? 20.644 0.621 -0.613 1.00 84.38 395 THR A C 1
ATOM 3013 O O . THR A 1 395 ? 19.703 0.396 -1.379 1.00 84.38 395 THR A O 1
ATOM 3016 N N . ALA A 1 396 ? 20.931 -0.214 0.392 1.00 87.31 396 ALA A N 1
ATOM 3017 C CA . ALA A 1 396 ? 20.247 -1.488 0.590 1.00 87.31 396 ALA A CA 1
ATOM 3018 C C . ALA A 1 396 ? 18.743 -1.325 0.856 1.00 87.31 396 ALA A C 1
ATOM 3020 O O . ALA A 1 396 ? 17.970 -2.203 0.479 1.00 87.31 396 ALA A O 1
ATOM 3021 N N . TYR A 1 397 ? 18.305 -0.219 1.468 1.00 91.94 397 TYR A N 1
ATOM 3022 C CA . TYR A 1 397 ? 16.883 0.068 1.684 1.00 91.94 397 TYR A CA 1
ATOM 3023 C C . TYR A 1 397 ? 16.153 0.294 0.355 1.00 91.94 397 TYR A C 1
ATOM 3025 O O . TYR A 1 397 ? 15.149 -0.356 0.077 1.00 91.94 397 TYR A O 1
ATOM 3033 N N . GLU A 1 398 ? 16.691 1.158 -0.499 1.00 91.75 398 GLU A N 1
ATOM 3034 C CA . GLU A 1 398 ? 16.137 1.497 -1.808 1.00 91.75 398 GLU A CA 1
ATOM 3035 C C . GLU A 1 398 ? 16.109 0.274 -2.744 1.00 91.75 398 GLU A C 1
ATOM 3037 O O . GLU A 1 398 ? 15.102 0.034 -3.413 1.00 91.75 398 GLU A O 1
ATOM 3042 N N . GLN A 1 399 ? 17.171 -0.542 -2.734 1.00 89.94 399 GLN A N 1
ATOM 3043 C CA . GLN A 1 399 ? 17.243 -1.814 -3.470 1.00 89.94 399 GLN A CA 1
ATOM 3044 C C . GLN A 1 399 ? 16.240 -2.856 -2.948 1.00 89.94 399 GLN A C 1
ATOM 3046 O O . GLN A 1 399 ? 15.568 -3.525 -3.732 1.00 89.94 399 GLN A O 1
ATOM 3051 N N . THR A 1 400 ? 16.104 -2.965 -1.622 1.00 93.50 400 THR A N 1
ATOM 3052 C CA . THR A 1 400 ? 15.125 -3.855 -0.982 1.00 93.50 400 THR A CA 1
ATOM 3053 C C . THR A 1 400 ? 13.711 -3.481 -1.421 1.00 93.50 400 THR A C 1
ATOM 3055 O O . THR A 1 400 ? 12.939 -4.348 -1.826 1.00 93.50 400 THR A O 1
ATOM 3058 N N . LEU A 1 401 ? 13.360 -2.191 -1.374 1.00 94.44 401 LEU A N 1
ATOM 3059 C CA . LEU A 1 401 ? 12.020 -1.708 -1.713 1.00 94.44 401 LEU A CA 1
ATOM 3060 C C . LEU A 1 401 ? 11.660 -1.907 -3.189 1.00 94.44 401 LEU A C 1
ATOM 3062 O O . LEU A 1 401 ? 10.539 -2.328 -3.466 1.00 94.44 401 LEU A O 1
ATOM 3066 N N . SER A 1 402 ? 12.576 -1.645 -4.127 1.00 91.25 402 SER A N 1
ATOM 3067 C CA . SER A 1 402 ? 12.285 -1.801 -5.562 1.00 91.25 402 SER A CA 1
ATOM 3068 C C . SER A 1 402 ? 11.958 -3.249 -5.935 1.00 91.25 402 SER A C 1
ATOM 3070 O O . SER A 1 402 ? 11.059 -3.492 -6.741 1.00 91.25 402 SER A O 1
ATOM 3072 N N . ARG A 1 403 ? 12.622 -4.208 -5.280 1.00 92.81 403 ARG A N 1
ATOM 3073 C CA . ARG A 1 403 ? 12.351 -5.640 -5.435 1.00 92.81 403 ARG A CA 1
ATOM 3074 C C . ARG A 1 403 ? 11.154 -6.125 -4.627 1.00 92.81 403 ARG A C 1
ATOM 3076 O O . ARG A 1 403 ? 10.585 -7.132 -5.009 1.00 92.81 403 ARG A O 1
ATOM 3083 N N . SER A 1 404 ? 10.739 -5.425 -3.569 1.00 96.00 404 SER A N 1
ATOM 3084 C CA . SER A 1 404 ? 9.655 -5.840 -2.658 1.00 96.00 404 SER A CA 1
ATOM 3085 C C . SER A 1 404 ? 8.241 -5.749 -3.259 1.00 96.00 404 SER A C 1
ATOM 3087 O O . SER A 1 404 ? 8.006 -5.127 -4.303 1.00 96.00 404 SER A O 1
ATOM 3089 N N . PHE A 1 405 ? 7.274 -6.363 -2.567 1.00 97.62 405 PHE A N 1
ATOM 3090 C CA . PHE A 1 405 ? 5.857 -6.359 -2.934 1.00 97.62 405 PHE A CA 1
ATOM 3091 C C . PHE A 1 405 ? 4.968 -6.334 -1.688 1.00 97.62 405 PHE A C 1
ATOM 3093 O O . PHE A 1 405 ? 5.265 -7.001 -0.696 1.00 97.62 405 PHE A O 1
ATOM 3100 N N . LEU A 1 406 ? 3.864 -5.589 -1.756 1.00 98.44 406 LEU A N 1
ATOM 3101 C CA . LEU A 1 406 ? 2.868 -5.476 -0.694 1.00 98.44 406 LEU A CA 1
ATOM 3102 C C . LEU A 1 406 ? 1.496 -5.979 -1.161 1.00 98.44 406 LEU A C 1
ATOM 3104 O O . LEU A 1 406 ? 0.892 -5.427 -2.079 1.00 98.44 406 LEU A O 1
ATOM 3108 N N . VAL A 1 407 ? 0.962 -6.985 -0.477 1.00 98.69 407 VAL A N 1
ATOM 3109 C CA . VAL A 1 407 ? -0.459 -7.333 -0.541 1.00 98.69 407 VAL A CA 1
ATOM 3110 C C . VAL A 1 407 ? -1.196 -6.500 0.506 1.00 98.69 407 VAL A C 1
ATOM 3112 O O . VAL A 1 407 ? -1.013 -6.698 1.701 1.00 98.69 407 VAL A O 1
ATOM 3115 N N . SER A 1 408 ? -2.017 -5.558 0.066 1.00 98.69 408 SER A N 1
ATOM 3116 C CA . SER A 1 408 ? -2.980 -4.839 0.897 1.00 98.69 408 SER A CA 1
ATOM 3117 C C . SER A 1 408 ? -4.227 -5.715 1.042 1.00 98.69 408 SER A C 1
ATOM 3119 O O . SER A 1 408 ? -4.969 -5.937 0.086 1.00 98.69 408 SER A O 1
ATOM 3121 N N . ALA A 1 409 ? -4.385 -6.307 2.219 1.00 98.75 409 ALA A N 1
ATOM 3122 C CA . ALA A 1 409 ? -5.376 -7.311 2.557 1.00 98.75 409 ALA A CA 1
ATOM 3123 C C . ALA A 1 409 ? -6.492 -6.685 3.403 1.00 98.75 409 ALA A C 1
ATOM 3125 O O . ALA A 1 409 ? -6.362 -6.469 4.607 1.00 98.75 409 ALA A O 1
ATOM 3126 N N . ASP A 1 410 ? -7.600 -6.390 2.741 1.00 98.75 410 ASP A N 1
ATOM 3127 C CA . ASP A 1 410 ? -8.770 -5.725 3.301 1.00 98.75 410 ASP A CA 1
ATOM 3128 C C . ASP A 1 410 ? -10.014 -6.215 2.554 1.00 98.75 410 ASP A C 1
ATOM 3130 O O . ASP A 1 410 ? -9.972 -6.395 1.337 1.00 98.75 410 ASP A O 1
ATOM 3134 N N . MET A 1 411 ? -11.102 -6.461 3.277 1.00 98.50 411 MET A N 1
ATOM 3135 C CA . MET A 1 411 ? -12.310 -7.143 2.822 1.00 98.50 411 MET A CA 1
ATOM 3136 C C . MET A 1 411 ? -12.913 -6.555 1.526 1.00 98.50 411 MET A C 1
ATOM 3138 O O . MET A 1 411 ? -12.659 -5.426 1.099 1.00 98.50 411 MET A O 1
ATOM 3142 N N . ALA A 1 412 ? -13.698 -7.369 0.821 1.00 98.00 412 ALA A N 1
ATOM 3143 C CA . ALA A 1 412 ? -14.280 -7.034 -0.477 1.00 98.00 412 ALA A CA 1
ATOM 3144 C C . ALA A 1 412 ? -15.808 -7.152 -0.449 1.00 98.00 412 ALA A C 1
ATOM 3146 O O . ALA A 1 412 ? -16.374 -7.967 0.275 1.00 98.00 412 ALA A O 1
ATOM 3147 N N . HIS A 1 413 ? -16.503 -6.378 -1.280 1.00 97.75 413 HIS A N 1
ATOM 3148 C CA . HIS A 1 413 ? -17.960 -6.456 -1.362 1.00 97.75 413 HIS A CA 1
ATOM 3149 C C . HIS A 1 413 ? -18.395 -7.665 -2.212 1.00 97.75 413 HIS A C 1
ATOM 3151 O O . HIS A 1 413 ? -18.236 -7.662 -3.435 1.00 97.75 413 HIS A O 1
ATOM 3157 N N . SER A 1 414 ? -18.996 -8.679 -1.585 1.00 97.56 414 SER A N 1
ATOM 3158 C CA . SER A 1 414 ? -19.749 -9.722 -2.295 1.00 97.56 414 SER A CA 1
ATOM 3159 C C . SER A 1 414 ? -20.966 -9.108 -2.984 1.00 97.56 414 SER A C 1
ATOM 3161 O O . SER A 1 414 ? -21.535 -8.139 -2.479 1.00 97.56 414 SER A O 1
ATOM 3163 N N . VAL A 1 415 ? -21.424 -9.694 -4.092 1.00 97.00 415 VAL A N 1
ATOM 3164 C CA . VAL A 1 415 ? -22.678 -9.302 -4.747 1.00 97.00 415 VAL A CA 1
ATOM 3165 C C . VAL A 1 415 ? -23.865 -9.521 -3.808 1.00 97.00 415 VAL A C 1
ATOM 3167 O O . VAL A 1 415 ? -24.163 -10.640 -3.393 1.00 97.00 415 VAL A O 1
ATOM 3170 N N . HIS A 1 416 ? -24.546 -8.435 -3.441 1.00 97.81 416 HIS A N 1
ATOM 3171 C CA . HIS A 1 416 ? -25.707 -8.498 -2.563 1.00 97.81 416 HIS A CA 1
ATOM 3172 C C . HIS A 1 416 ? -26.956 -8.877 -3.378 1.00 97.81 416 HIS A C 1
ATOM 3174 O O . HIS A 1 416 ? -27.357 -8.092 -4.242 1.00 97.81 416 HIS A O 1
ATOM 3180 N N . PRO A 1 417 ? -27.642 -10.004 -3.097 1.00 96.75 417 PRO A N 1
ATOM 3181 C CA . PRO A 1 417 ? -28.731 -10.504 -3.947 1.00 96.75 417 PRO A CA 1
ATOM 3182 C C . PRO A 1 417 ? -29.878 -9.493 -4.098 1.00 96.75 417 PRO A C 1
ATOM 3184 O O . PRO A 1 417 ? -30.326 -9.223 -5.208 1.00 96.75 417 PRO A O 1
ATOM 3187 N N . ASN A 1 418 ? -30.276 -8.837 -3.002 1.00 98.00 418 ASN A N 1
ATOM 3188 C CA . ASN A 1 418 ? -31.351 -7.832 -3.012 1.00 98.00 418 ASN A CA 1
ATOM 3189 C C . ASN A 1 418 ? -30.965 -6.493 -3.683 1.00 98.00 418 ASN A C 1
ATOM 3191 O O . ASN A 1 418 ? -31.834 -5.656 -3.904 1.00 98.00 418 ASN A O 1
ATOM 3195 N N . TYR A 1 419 ? -29.681 -6.271 -3.998 1.00 96.81 419 TYR A N 1
ATOM 3196 C CA . TYR A 1 419 ? -29.161 -5.003 -4.533 1.00 96.81 419 TYR A CA 1
ATOM 3197 C C . TYR A 1 419 ? -28.190 -5.207 -5.709 1.00 96.81 419 TYR A C 1
ATOM 3199 O O . TYR A 1 419 ? -27.345 -4.351 -5.966 1.00 96.81 419 TYR A O 1
ATOM 3207 N N . ALA A 1 420 ? -28.314 -6.311 -6.456 1.00 93.50 420 ALA A N 1
ATOM 3208 C CA . ALA A 1 420 ? -27.372 -6.701 -7.514 1.00 93.50 420 ALA A CA 1
ATOM 3209 C C . ALA A 1 420 ? -27.107 -5.597 -8.564 1.00 93.50 420 ALA A C 1
ATOM 3211 O O . ALA A 1 420 ? -25.995 -5.475 -9.072 1.00 93.50 420 ALA A O 1
ATOM 3212 N N . GLY A 1 421 ? -28.084 -4.718 -8.828 1.00 94.12 421 GLY A N 1
ATOM 3213 C CA . GLY A 1 421 ? -27.921 -3.558 -9.716 1.00 94.12 421 GLY A CA 1
ATOM 3214 C C . GLY A 1 421 ? -26.890 -2.507 -9.261 1.00 94.12 421 GLY A C 1
ATOM 3215 O O . GLY A 1 421 ? -26.520 -1.647 -10.060 1.00 94.12 421 GLY A O 1
ATOM 3216 N N . LYS A 1 422 ? -26.405 -2.557 -8.012 1.00 94.50 422 LYS A N 1
ATOM 3217 C CA . LYS A 1 422 ? -25.329 -1.689 -7.494 1.00 94.50 422 LYS A CA 1
ATOM 3218 C C . LYS A 1 422 ? -23.922 -2.116 -7.933 1.00 94.50 422 LYS A C 1
ATOM 3220 O O . LYS A 1 422 ? -22.993 -1.328 -7.792 1.00 94.50 422 LYS A O 1
ATOM 3225 N N . TYR A 1 423 ? -23.763 -3.318 -8.480 1.00 96.19 423 TYR A N 1
ATOM 3226 C CA . TYR A 1 423 ? -22.469 -3.881 -8.866 1.00 96.19 423 TYR A CA 1
ATOM 3227 C C . TYR A 1 423 ? -22.208 -3.673 -10.361 1.00 96.19 423 TYR A C 1
ATOM 3229 O O . TYR A 1 423 ? -23.139 -3.489 -11.147 1.00 96.19 423 TYR A O 1
ATOM 3237 N N . GLU A 1 424 ? -20.938 -3.694 -10.765 1.00 96.69 424 GLU A N 1
ATOM 3238 C CA . GLU A 1 424 ? -20.581 -3.802 -12.182 1.00 96.69 424 GLU A CA 1
ATOM 3239 C C . GLU A 1 424 ? -20.965 -5.217 -12.660 1.00 96.69 424 GLU A C 1
ATOM 3241 O O . GLU A 1 424 ? -20.805 -6.188 -11.922 1.00 96.69 424 GLU A O 1
ATOM 3246 N N . ALA A 1 425 ? -21.536 -5.350 -13.858 1.00 93.81 425 ALA A N 1
ATOM 3247 C CA . ALA A 1 425 ? -22.187 -6.583 -14.303 1.00 93.81 425 ALA A CA 1
ATOM 3248 C C . ALA A 1 425 ? -21.220 -7.760 -14.532 1.00 93.81 425 ALA A C 1
ATOM 3250 O O . ALA A 1 425 ? -21.649 -8.910 -14.495 1.00 93.81 425 ALA A O 1
ATOM 3251 N N . SER A 1 426 ? -19.932 -7.484 -14.757 1.00 96.25 426 SER A N 1
ATOM 3252 C CA . SER A 1 426 ? -18.886 -8.487 -15.012 1.00 96.25 426 SER A CA 1
ATOM 3253 C C . SER A 1 426 ? -17.944 -8.703 -13.820 1.00 96.25 426 SER A C 1
ATOM 3255 O O . SER A 1 426 ? -17.100 -9.594 -13.871 1.00 96.25 426 SER A O 1
ATOM 3257 N N . HIS A 1 427 ? -18.080 -7.910 -12.751 1.00 96.69 427 HIS A N 1
ATOM 3258 C CA . HIS A 1 427 ? -17.204 -7.927 -11.574 1.00 96.69 427 HIS A CA 1
ATOM 3259 C C . HIS A 1 427 ? -18.041 -8.077 -10.294 1.00 96.69 427 HIS A C 1
ATOM 3261 O O . HIS A 1 427 ? -18.135 -7.164 -9.473 1.00 96.69 427 HIS A O 1
ATOM 3267 N N . GLN A 1 428 ? -18.695 -9.235 -10.162 1.00 96.50 428 GLN A N 1
ATOM 3268 C CA . GLN A 1 428 ? -19.625 -9.574 -9.079 1.00 96.50 428 GLN A CA 1
ATOM 3269 C C . GLN A 1 428 ? -19.054 -10.715 -8.220 1.00 96.50 428 GLN A C 1
ATOM 3271 O O . GLN A 1 428 ? -19.262 -11.880 -8.563 1.00 96.50 428 GLN A O 1
ATOM 3276 N N . PRO A 1 429 ? -18.323 -10.427 -7.126 1.00 97.81 429 PRO A N 1
ATOM 3277 C CA . PRO A 1 429 ? -17.719 -11.472 -6.306 1.00 97.81 429 PRO A CA 1
ATOM 3278 C C . PRO A 1 429 ? -18.784 -12.287 -5.570 1.00 97.81 429 PRO A C 1
ATOM 3280 O O . PRO A 1 429 ? -19.677 -11.719 -4.945 1.00 97.81 429 PRO A O 1
ATOM 3283 N N . ALA A 1 430 ? -18.681 -13.610 -5.614 1.00 97.06 430 ALA A N 1
ATOM 3284 C CA . ALA A 1 430 ? -19.522 -14.527 -4.855 1.00 97.06 430 ALA A CA 1
ATOM 3285 C C . ALA A 1 430 ? -18.836 -14.940 -3.542 1.00 97.06 430 ALA A C 1
ATOM 3287 O O . ALA A 1 430 ? -17.638 -15.227 -3.535 1.00 97.06 430 ALA A O 1
ATOM 3288 N N . MET A 1 431 ? -19.595 -15.035 -2.445 1.00 95.94 431 MET A N 1
ATOM 3289 C CA . MET A 1 431 ? -19.137 -15.715 -1.222 1.00 95.94 431 MET A CA 1
ATOM 3290 C C . MET A 1 431 ? -18.788 -17.181 -1.500 1.00 95.94 431 MET A C 1
ATOM 3292 O O . MET A 1 431 ? -19.442 -17.844 -2.307 1.00 95.94 431 MET A O 1
ATOM 3296 N N . ASN A 1 432 ? -17.765 -17.683 -0.809 1.00 97.12 432 ASN A N 1
ATOM 3297 C CA . ASN A 1 432 ? -17.131 -18.988 -1.005 1.00 97.12 432 ASN A CA 1
ATOM 3298 C C . ASN A 1 432 ? -16.542 -19.202 -2.415 1.00 97.12 432 ASN A C 1
ATOM 3300 O O . ASN A 1 432 ? -16.260 -20.338 -2.806 1.00 97.12 432 ASN A O 1
ATOM 3304 N N . GLY A 1 433 ? -16.377 -18.122 -3.186 1.00 96.06 433 GLY A N 1
ATOM 3305 C CA . GLY A 1 433 ? -15.831 -18.117 -4.543 1.00 96.06 433 GLY A CA 1
ATOM 3306 C C . GLY A 1 433 ? -14.327 -17.843 -4.616 1.00 96.06 433 GLY A C 1
ATOM 3307 O O . GLY A 1 433 ? -13.781 -17.845 -5.719 1.00 96.06 433 GLY A O 1
ATOM 3308 N N . GLY A 1 434 ? -13.656 -17.608 -3.483 1.00 96.00 434 GLY A N 1
ATOM 3309 C CA . GLY A 1 434 ? -12.237 -17.259 -3.427 1.00 96.00 434 GLY A CA 1
ATOM 3310 C C . GLY A 1 434 ? -11.975 -15.775 -3.207 1.00 96.00 434 GLY A C 1
ATOM 3311 O O . GLY A 1 434 ? -12.830 -14.917 -3.447 1.00 96.00 434 GLY A O 1
ATOM 3312 N N . THR A 1 435 ? -10.754 -15.474 -2.773 1.00 97.88 435 THR A N 1
ATOM 3313 C CA . THR A 1 435 ? -10.302 -14.115 -2.469 1.00 97.88 435 THR A CA 1
ATOM 3314 C C . THR A 1 435 ? -10.378 -13.210 -3.705 1.00 97.88 435 THR A C 1
ATOM 3316 O O . THR A 1 435 ? -10.078 -13.602 -4.835 1.00 97.88 435 THR A O 1
ATOM 3319 N N . VAL A 1 436 ? -10.813 -11.974 -3.490 1.00 98.62 436 VAL A N 1
ATOM 3320 C CA . VAL A 1 436 ? -11.166 -11.006 -4.525 1.00 98.62 436 VAL A CA 1
ATOM 3321 C C . VAL A 1 436 ? -10.039 -10.001 -4.705 1.00 98.62 436 VAL A C 1
ATOM 3323 O O . VAL A 1 436 ? -9.722 -9.268 -3.775 1.00 98.62 436 VAL A O 1
ATOM 3326 N N . ILE A 1 437 ? -9.472 -9.898 -5.904 1.00 98.56 437 ILE A N 1
ATOM 3327 C CA . ILE A 1 437 ? -8.546 -8.818 -6.254 1.00 98.56 437 ILE A CA 1
ATOM 3328 C C . ILE A 1 437 ? -9.356 -7.550 -6.563 1.00 98.56 437 ILE A C 1
ATOM 3330 O O . ILE A 1 437 ? -10.216 -7.551 -7.449 1.00 98.56 437 ILE A O 1
ATOM 3334 N N . LYS A 1 438 ? -9.067 -6.460 -5.847 1.00 98.12 438 LYS A N 1
ATOM 3335 C CA . LYS A 1 438 ? -9.771 -5.173 -5.941 1.00 98.12 438 LYS A CA 1
ATOM 3336 C C . LYS A 1 438 ? -9.030 -4.253 -6.915 1.00 98.12 438 LYS A C 1
ATOM 3338 O O . LYS A 1 438 ? -7.844 -3.992 -6.738 1.00 98.12 438 LYS A O 1
ATOM 3343 N N . ILE A 1 439 ? -9.694 -3.769 -7.967 1.00 96.88 439 ILE A N 1
ATOM 3344 C CA . ILE A 1 439 ? -9.079 -2.977 -9.047 1.00 96.88 439 ILE A CA 1
ATOM 3345 C C . ILE A 1 439 ? -9.805 -1.635 -9.192 1.00 96.88 439 ILE A C 1
ATOM 3347 O O . ILE A 1 439 ? -11.025 -1.584 -9.344 1.00 96.88 439 ILE A O 1
ATOM 3351 N N . ASN A 1 440 ? -9.057 -0.528 -9.177 1.00 96.00 440 ASN A N 1
ATOM 3352 C CA . ASN A 1 440 ? -9.603 0.800 -9.453 1.00 96.00 440 ASN A CA 1
ATOM 3353 C C . ASN A 1 440 ? -8.566 1.686 -10.162 1.00 96.00 440 ASN A C 1
ATOM 3355 O O . ASN A 1 440 ? -7.524 2.012 -9.599 1.00 96.00 440 ASN A O 1
ATOM 3359 N N . ALA A 1 441 ? -8.870 2.120 -11.388 1.00 91.62 441 ALA A N 1
ATOM 3360 C CA . ALA A 1 441 ? -7.946 2.912 -12.206 1.00 91.62 441 ALA A CA 1
ATOM 3361 C C . ALA A 1 441 ? -7.565 4.270 -11.580 1.00 91.62 441 ALA A C 1
ATOM 3363 O O . ALA A 1 441 ? -6.475 4.772 -11.839 1.00 91.62 441 ALA A O 1
ATOM 3364 N N . ASN A 1 442 ? -8.414 4.829 -10.708 1.00 92.50 442 ASN A N 1
ATOM 3365 C CA . ASN A 1 442 ? -8.167 6.085 -9.994 1.00 92.50 442 ASN A CA 1
ATOM 3366 C C . ASN A 1 442 ? -7.363 5.891 -8.691 1.00 92.50 442 ASN A C 1
ATOM 3368 O O . ASN A 1 442 ? -7.393 6.763 -7.827 1.00 92.50 442 ASN A O 1
ATOM 3372 N N . GLN A 1 443 ? -6.678 4.751 -8.527 1.00 91.25 443 GLN A N 1
ATOM 3373 C CA . GLN A 1 443 ? -5.808 4.448 -7.382 1.00 91.25 443 GLN A CA 1
ATOM 3374 C C . GLN A 1 443 ? -6.518 4.527 -6.017 1.00 91.25 443 GLN A C 1
ATOM 3376 O O . GLN A 1 443 ? -5.923 4.887 -5.008 1.00 91.25 443 GLN A O 1
ATOM 3381 N N . ARG A 1 444 ? -7.804 4.147 -5.975 1.00 94.81 444 ARG A N 1
ATOM 3382 C CA . ARG A 1 444 ? -8.496 3.765 -4.724 1.00 94.81 444 ARG A CA 1
ATOM 3383 C C . ARG A 1 444 ? -8.028 2.402 -4.200 1.00 94.81 444 ARG A C 1
ATOM 3385 O O . ARG A 1 444 ? -8.087 2.142 -3.007 1.00 94.81 444 ARG A O 1
ATOM 3392 N N . TYR A 1 445 ? -7.516 1.592 -5.121 1.00 96.50 445 TYR A N 1
ATOM 3393 C CA . TYR A 1 445 ? -6.775 0.358 -4.916 1.00 96.50 445 TYR A CA 1
ATOM 3394 C C . TYR A 1 445 ? -5.487 0.477 -5.750 1.00 96.50 445 TYR A C 1
ATOM 3396 O O . TYR A 1 445 ? -5.549 0.975 -6.877 1.00 96.50 445 TYR A O 1
ATOM 3404 N N . ALA A 1 446 ? -4.337 0.053 -5.229 1.00 95.25 446 ALA A N 1
ATOM 3405 C CA . ALA A 1 446 ? -3.027 0.175 -5.885 1.00 95.25 446 ALA A CA 1
ATOM 3406 C C . ALA A 1 446 ? -2.793 -0.867 -7.000 1.00 95.25 446 ALA A C 1
ATOM 3408 O O . ALA A 1 446 ? -1.835 -0.775 -7.773 1.00 95.25 446 ALA A O 1
ATOM 3409 N N . THR A 1 447 ? -3.680 -1.861 -7.082 1.00 96.12 447 THR A N 1
ATOM 3410 C CA . THR A 1 447 ? -3.601 -3.025 -7.967 1.00 96.12 447 THR A CA 1
ATOM 3411 C C . THR A 1 447 ? -3.293 -2.696 -9.424 1.00 96.12 447 THR A C 1
ATOM 3413 O O . THR A 1 447 ? -3.989 -1.922 -10.084 1.00 96.12 447 THR A O 1
ATOM 3416 N N . ASN A 1 448 ? -2.296 -3.398 -9.961 1.00 89.12 448 ASN A N 1
ATOM 3417 C CA . ASN A 1 448 ? -1.876 -3.349 -11.356 1.00 89.12 448 ASN A CA 1
ATOM 3418 C C . ASN A 1 448 ? -1.552 -4.758 -11.894 1.00 89.12 448 ASN A C 1
ATOM 3420 O O . ASN A 1 448 ? -1.472 -5.727 -11.137 1.00 89.12 448 ASN A O 1
ATOM 3424 N N . SER A 1 449 ? -1.376 -4.883 -13.213 1.00 90.50 449 SER A N 1
ATOM 3425 C CA . SER A 1 449 ? -1.231 -6.183 -13.885 1.00 90.50 449 SER A CA 1
ATOM 3426 C C . SER A 1 449 ? -0.062 -7.052 -13.384 1.00 90.50 449 SER A C 1
ATOM 3428 O O . SER A 1 449 ? -0.293 -8.245 -13.205 1.00 90.50 449 SER A O 1
ATOM 3430 N N . PRO A 1 450 ? 1.152 -6.523 -13.108 1.00 89.50 450 PRO A N 1
ATOM 3431 C CA . PRO A 1 450 ? 2.225 -7.302 -12.478 1.00 89.50 450 PRO A CA 1
ATOM 3432 C C . PRO A 1 450 ? 1.810 -7.956 -11.153 1.00 89.50 450 PRO A C 1
ATOM 3434 O O . PRO A 1 450 ? 2.049 -9.146 -10.956 1.00 89.50 450 PRO A O 1
ATOM 3437 N N . GLY A 1 451 ? 1.118 -7.215 -10.280 1.00 92.06 451 GLY A N 1
ATOM 3438 C CA . GLY A 1 451 ? 0.577 -7.768 -9.038 1.00 92.06 451 GLY A CA 1
ATOM 3439 C C . GLY A 1 451 ? -0.488 -8.840 -9.276 1.00 92.06 451 GLY A C 1
ATOM 3440 O O . GLY A 1 451 ? -0.473 -9.877 -8.618 1.00 92.06 451 GLY A O 1
ATOM 3441 N N . ILE A 1 452 ? -1.378 -8.632 -10.253 1.00 95.62 452 ILE A N 1
ATOM 3442 C CA . ILE A 1 452 ? -2.402 -9.626 -10.619 1.00 95.62 452 ILE A CA 1
ATOM 3443 C C . ILE A 1 452 ? -1.744 -10.939 -11.057 1.00 95.62 452 ILE A C 1
ATOM 3445 O O . ILE A 1 452 ? -2.170 -11.999 -10.609 1.00 95.62 452 ILE A O 1
ATOM 3449 N N . VAL A 1 453 ? -0.691 -10.882 -11.881 1.00 95.69 453 VAL A N 1
ATOM 3450 C CA . VAL A 1 453 ? 0.055 -12.079 -12.306 1.00 95.69 453 VAL A CA 1
ATOM 3451 C C . VAL A 1 453 ? 0.692 -12.777 -11.101 1.00 95.69 453 VAL A C 1
ATOM 3453 O O . VAL A 1 453 ? 0.497 -13.976 -10.937 1.00 95.69 453 VAL A O 1
ATOM 3456 N N . LEU A 1 454 ? 1.364 -12.043 -10.206 1.00 96.12 454 LEU A N 1
ATOM 3457 C CA . LEU A 1 454 ? 2.000 -12.611 -9.007 1.00 96.12 454 LEU A CA 1
ATOM 3458 C C . LEU A 1 454 ? 1.015 -13.384 -8.116 1.00 96.12 454 LEU A C 1
ATOM 3460 O O . LEU A 1 454 ? 1.316 -14.490 -7.656 1.00 96.12 454 LEU A O 1
ATOM 3464 N N . LEU A 1 455 ? -0.180 -12.825 -7.907 1.00 96.94 455 LEU A N 1
ATOM 3465 C CA . LEU A 1 455 ? -1.226 -13.469 -7.114 1.00 96.94 455 LEU A CA 1
ATOM 3466 C C . LEU A 1 455 ? -1.903 -14.615 -7.879 1.00 96.94 455 LEU A C 1
ATOM 3468 O O . LEU A 1 455 ? -2.248 -15.615 -7.259 1.00 96.94 455 LEU A O 1
ATOM 3472 N N . GLN A 1 456 ? -2.042 -14.535 -9.207 1.00 97.25 456 GLN A N 1
ATOM 3473 C CA . GLN A 1 456 ? -2.545 -15.644 -10.032 1.00 97.25 456 GLN A CA 1
ATOM 3474 C C . GLN A 1 456 ? -1.597 -16.850 -10.051 1.00 97.25 456 GLN A C 1
ATOM 3476 O O . GLN A 1 456 ? -2.070 -17.986 -9.994 1.00 97.25 456 GLN A O 1
ATOM 3481 N N . GLU A 1 457 ? -0.282 -16.630 -10.111 1.00 97.56 457 GLU A N 1
ATOM 3482 C CA . GLU A 1 457 ? 0.712 -17.702 -9.993 1.00 97.56 457 GLU A CA 1
ATOM 3483 C C . GLU A 1 457 ? 0.657 -18.335 -8.592 1.00 97.56 457 GLU A C 1
ATOM 3485 O O . GLU A 1 457 ? 0.482 -19.549 -8.477 1.00 97.56 457 GLU A O 1
ATOM 3490 N N . SER A 1 458 ? 0.687 -17.515 -7.532 1.00 97.50 458 SER A N 1
ATOM 3491 C CA . SER A 1 458 ? 0.541 -17.972 -6.136 1.00 97.50 458 SER A CA 1
ATOM 3492 C C . SER A 1 458 ? -0.746 -18.782 -5.922 1.00 97.50 458 SER A C 1
ATOM 3494 O O . SER A 1 458 ? -0.711 -19.895 -5.401 1.00 97.50 458 SER A O 1
ATOM 3496 N N . ALA A 1 459 ? -1.890 -18.284 -6.400 1.00 97.75 459 ALA A N 1
ATOM 3497 C CA . ALA A 1 459 ? -3.172 -18.978 -6.291 1.00 97.75 459 ALA A CA 1
ATOM 3498 C C . ALA A 1 459 ? -3.194 -20.315 -7.046 1.00 97.75 459 ALA A C 1
ATOM 3500 O O . ALA A 1 459 ? -3.780 -21.287 -6.565 1.00 97.75 459 ALA A O 1
ATOM 3501 N N . ARG A 1 460 ? -2.523 -20.400 -8.205 1.00 97.81 460 ARG A N 1
ATOM 3502 C CA . ARG A 1 460 ? -2.413 -21.649 -8.970 1.00 97.81 460 ARG A CA 1
ATOM 3503 C C . ARG A 1 460 ? -1.556 -22.689 -8.252 1.00 97.81 460 ARG A C 1
ATOM 3505 O O . ARG A 1 460 ? -1.908 -23.865 -8.295 1.00 97.81 460 ARG A O 1
ATOM 3512 N N . HIS A 1 461 ? -0.484 -22.270 -7.578 1.00 95.62 461 HIS A N 1
ATOM 3513 C CA . HIS A 1 461 ? 0.323 -23.149 -6.728 1.00 95.62 461 HIS A CA 1
ATOM 3514 C C . HIS A 1 461 ? -0.450 -23.625 -5.491 1.00 95.62 461 HIS A C 1
ATOM 3516 O O . HIS A 1 461 ? -0.443 -24.819 -5.199 1.00 95.62 461 HIS A O 1
ATOM 3522 N N . ALA A 1 462 ? -1.181 -22.729 -4.822 1.00 96.62 462 ALA A N 1
ATOM 3523 C CA . ALA A 1 462 ? -2.049 -23.073 -3.695 1.00 96.62 462 ALA A CA 1
ATOM 3524 C C . ALA A 1 462 ? -3.281 -23.913 -4.089 1.00 96.62 462 ALA A C 1
ATOM 3526 O O . ALA A 1 462 ? -3.890 -24.552 -3.228 1.00 96.62 462 ALA A O 1
ATOM 3527 N N . GLY A 1 463 ? -3.682 -23.901 -5.365 1.00 96.88 463 GLY A N 1
ATOM 3528 C CA . GLY A 1 463 ? -4.907 -24.542 -5.851 1.00 96.88 463 GLY A CA 1
ATOM 3529 C C . GLY A 1 463 ? -6.190 -23.855 -5.368 1.00 96.88 463 GLY A C 1
ATOM 3530 O O . GLY A 1 463 ? -7.193 -24.536 -5.158 1.00 96.88 463 GLY A O 1
ATOM 3531 N N . VAL A 1 464 ? -6.156 -22.534 -5.158 1.00 96.94 464 VAL A N 1
ATOM 3532 C CA . VAL A 1 464 ? -7.286 -21.735 -4.646 1.00 96.94 464 VAL A CA 1
ATOM 3533 C C . VAL A 1 464 ? -7.880 -20.831 -5.736 1.00 96.94 464 VAL A C 1
ATOM 3535 O O . VAL A 1 464 ? -7.151 -20.377 -6.622 1.00 96.94 464 VAL A O 1
ATOM 3538 N N . PRO A 1 465 ? -9.198 -20.564 -5.714 1.00 97.62 465 PRO A N 1
ATOM 3539 C CA . PRO A 1 465 ? -9.826 -19.661 -6.669 1.00 97.62 465 PRO A CA 1
ATOM 3540 C C . PRO A 1 465 ? -9.556 -18.185 -6.334 1.00 97.62 465 PRO A C 1
ATOM 3542 O O . PRO A 1 465 ? -9.352 -17.814 -5.178 1.00 97.62 465 PRO A O 1
ATOM 3545 N N . LEU A 1 466 ? -9.597 -17.339 -7.366 1.00 98.31 466 LEU A N 1
ATOM 3546 C CA . LEU A 1 466 ? -9.532 -15.880 -7.265 1.00 98.31 466 LEU A CA 1
ATOM 3547 C C . LEU A 1 466 ? -10.692 -15.246 -8.031 1.00 98.31 466 LEU A C 1
ATOM 3549 O O . LEU A 1 466 ? -11.113 -15.755 -9.072 1.00 98.31 466 LEU A O 1
ATOM 3553 N N . GLN A 1 467 ? -11.142 -14.090 -7.554 1.00 98.38 467 GLN A N 1
ATOM 3554 C CA . GLN A 1 467 ? -12.186 -13.277 -8.182 1.00 98.38 467 GLN A CA 1
ATOM 3555 C C . GLN A 1 467 ? -11.665 -11.865 -8.483 1.00 98.38 467 GLN A C 1
ATOM 3557 O O . GLN A 1 467 ? -10.633 -11.455 -7.953 1.00 98.38 467 GLN A O 1
ATOM 3562 N N . LEU A 1 468 ? -12.369 -11.106 -9.327 1.00 97.62 468 LEU A N 1
ATOM 3563 C CA . LEU A 1 468 ? -12.034 -9.714 -9.651 1.00 97.62 468 LEU A CA 1
ATOM 3564 C C . LEU A 1 468 ? -13.182 -8.784 -9.252 1.00 97.62 468 LEU A C 1
ATOM 3566 O O . LEU A 1 468 ? -14.345 -9.081 -9.526 1.00 97.62 468 LEU A O 1
ATOM 3570 N N . PHE A 1 469 ? -12.848 -7.635 -8.665 1.00 97.00 469 PHE A N 1
ATOM 3571 C CA . PHE A 1 469 ? -13.805 -6.590 -8.311 1.00 97.00 469 PHE A CA 1
ATOM 3572 C C . PHE A 1 469 ? -13.403 -5.230 -8.879 1.00 97.00 469 PHE A C 1
ATOM 3574 O O . PHE A 1 469 ? -12.277 -4.768 -8.695 1.00 97.00 469 PHE A O 1
ATOM 3581 N N . VAL A 1 470 ? -14.365 -4.582 -9.532 1.00 96.25 470 VAL A N 1
ATOM 3582 C CA . VAL A 1 470 ? -14.307 -3.207 -10.032 1.00 96.25 470 VAL A CA 1
ATOM 3583 C C . VAL A 1 470 ? -15.665 -2.581 -9.721 1.00 96.25 470 VAL A C 1
ATOM 3585 O O . VAL A 1 470 ? -16.702 -3.184 -10.002 1.00 96.25 470 VAL A O 1
ATOM 3588 N N . VAL A 1 471 ? -15.682 -1.383 -9.136 1.00 95.00 471 VAL A N 1
ATOM 3589 C CA . VAL A 1 471 ? -16.936 -0.640 -8.931 1.00 95.00 471 VAL A CA 1
ATOM 3590 C C . VAL A 1 471 ? -17.481 -0.083 -10.242 1.00 95.00 471 VAL A C 1
ATOM 3592 O O . VAL A 1 471 ? -16.736 0.180 -11.184 1.00 95.00 471 VAL A O 1
ATOM 3595 N N . ARG A 1 472 ? -18.796 0.150 -10.297 1.00 95.06 472 ARG A N 1
ATOM 3596 C CA . ARG A 1 472 ? -19.406 0.879 -11.415 1.00 95.06 472 ARG A CA 1
ATOM 3597 C C . ARG A 1 472 ? -18.796 2.280 -11.530 1.00 95.06 472 ARG A C 1
ATOM 3599 O O . ARG A 1 472 ? -18.566 2.935 -10.519 1.00 95.06 472 ARG A O 1
ATOM 3606 N N . ASN A 1 473 ? -18.634 2.780 -12.754 1.00 94.31 473 ASN A N 1
ATOM 3607 C CA . ASN A 1 473 ? -18.075 4.116 -13.012 1.00 94.31 473 ASN A CA 1
ATOM 3608 C C . ASN A 1 473 ? -18.900 5.273 -12.404 1.00 94.31 473 ASN A C 1
ATOM 3610 O O . ASN A 1 473 ? -18.369 6.362 -12.217 1.00 94.31 473 ASN A O 1
ATOM 3614 N N . ASP A 1 474 ? -20.187 5.048 -12.118 1.00 94.00 474 ASP A N 1
ATOM 3615 C CA . ASP A 1 474 ? -21.107 6.002 -11.485 1.00 94.00 474 ASP A CA 1
ATOM 3616 C C . ASP A 1 474 ? -21.199 5.854 -9.952 1.00 94.00 474 ASP A C 1
ATOM 3618 O O . ASP A 1 474 ? -21.980 6.561 -9.316 1.00 94.00 474 ASP A O 1
ATOM 3622 N N . SER A 1 475 ? -20.393 4.972 -9.345 1.00 89.31 475 SER A N 1
ATOM 3623 C CA . SER A 1 475 ? -20.318 4.780 -7.896 1.00 89.31 475 SER A CA 1
ATOM 3624 C C . SER A 1 475 ? -18.904 5.065 -7.376 1.00 89.31 475 SER A C 1
ATOM 3626 O O . SER A 1 475 ? -17.951 4.431 -7.835 1.00 89.31 475 SER A O 1
ATOM 3628 N N . PRO A 1 476 ? -18.724 5.954 -6.381 1.00 86.62 476 PRO A N 1
ATOM 3629 C CA . PRO A 1 476 ? -17.455 6.046 -5.668 1.00 86.62 476 PRO A CA 1
ATOM 3630 C C . PRO A 1 476 ? -17.184 4.754 -4.879 1.00 86.62 476 PRO A C 1
ATOM 3632 O O . PRO A 1 476 ? -18.095 3.968 -4.607 1.00 86.62 476 PRO A O 1
ATOM 3635 N N . CYS A 1 477 ? -15.930 4.565 -4.474 1.00 87.38 477 CYS A N 1
ATOM 3636 C CA . CYS A 1 477 ? -15.515 3.541 -3.520 1.00 87.38 477 CYS A CA 1
ATOM 3637 C C . CYS A 1 477 ? -14.563 4.137 -2.478 1.00 87.38 477 CYS A C 1
ATOM 3639 O O . CYS A 1 477 ? -13.942 5.181 -2.724 1.00 87.38 477 CYS A O 1
ATOM 3641 N N . GLY A 1 478 ? -14.445 3.462 -1.332 1.00 83.12 478 GLY A N 1
ATOM 3642 C CA . GLY A 1 478 ? -13.420 3.758 -0.332 1.00 83.12 478 GLY A CA 1
ATOM 3643 C C . GLY A 1 478 ? -12.004 3.606 -0.896 1.00 83.12 478 GLY A C 1
ATOM 3644 O O . GLY A 1 478 ? -11.802 3.038 -1.972 1.00 83.12 478 GLY A O 1
ATOM 3645 N N . SER A 1 479 ? -11.035 4.158 -0.171 1.00 91.19 479 SER A N 1
ATOM 3646 C CA . SER A 1 479 ? -9.612 3.853 -0.342 1.00 91.19 479 SER A CA 1
ATOM 3647 C C . SER A 1 479 ? -9.192 2.913 0.779 1.00 91.19 479 SER A C 1
ATOM 3649 O O . SER A 1 479 ? -9.828 2.929 1.823 1.00 91.19 479 SER A O 1
ATOM 3651 N N . THR A 1 480 ? -8.107 2.181 0.569 1.00 95.81 480 THR A N 1
ATOM 3652 C CA . THR A 1 480 ? -7.491 1.290 1.562 1.00 95.81 480 THR A CA 1
ATOM 3653 C C . THR A 1 480 ? -6.127 1.833 2.011 1.00 95.81 480 THR A C 1
ATOM 3655 O O . THR A 1 480 ? -5.639 2.849 1.488 1.00 95.81 480 THR A O 1
ATOM 3658 N N . ILE A 1 481 ? -5.429 1.089 2.875 1.00 97.44 481 ILE A N 1
ATOM 3659 C CA . ILE A 1 481 ? -3.989 1.266 3.149 1.00 97.44 481 ILE A CA 1
ATOM 3660 C C . ILE A 1 481 ? -3.087 1.114 1.907 1.00 97.44 481 ILE A C 1
ATOM 3662 O O . ILE A 1 481 ? -1.967 1.631 1.900 1.00 97.44 481 ILE A O 1
ATOM 3666 N N . GLY A 1 482 ? -3.538 0.417 0.858 1.00 97.25 482 GLY A N 1
ATOM 3667 C CA . GLY A 1 482 ? -2.725 -0.000 -0.289 1.00 97.25 482 GLY A CA 1
ATOM 3668 C C . GLY A 1 482 ? -2.106 1.164 -1.071 1.00 97.25 482 GLY A C 1
ATOM 3669 O O . GLY A 1 482 ? -0.876 1.275 -1.113 1.00 97.25 482 GLY A O 1
ATOM 3670 N N . PRO A 1 483 ? -2.908 2.080 -1.650 1.00 96.19 483 PRO A N 1
ATOM 3671 C CA . PRO A 1 483 ? -2.400 3.263 -2.351 1.00 96.19 483 PRO A CA 1
ATOM 3672 C C . PRO A 1 483 ? -1.495 4.140 -1.480 1.00 96.19 483 PRO A C 1
ATOM 3674 O O . PRO A 1 483 ? -0.483 4.662 -1.952 1.00 96.19 483 PRO A O 1
ATOM 3677 N N . MET A 1 484 ? -1.834 4.273 -0.195 1.00 94.00 484 MET A N 1
ATOM 3678 C CA . MET A 1 484 ? -1.089 5.075 0.773 1.00 94.00 484 MET A CA 1
ATOM 3679 C C . MET A 1 484 ? 0.312 4.503 1.026 1.00 94.00 484 MET A C 1
ATOM 3681 O O . MET A 1 484 ? 1.302 5.232 0.939 1.00 94.00 484 MET A O 1
ATOM 3685 N N . LEU A 1 485 ? 0.410 3.201 1.302 1.00 96.12 485 LEU A N 1
ATOM 3686 C CA . LEU A 1 485 ? 1.686 2.523 1.526 1.00 96.12 485 LEU A CA 1
ATOM 3687 C C . LEU A 1 485 ? 2.507 2.419 0.239 1.00 96.12 485 LEU A C 1
ATOM 3689 O O . LEU A 1 485 ? 3.717 2.642 0.286 1.00 96.12 485 LEU A O 1
ATOM 3693 N N . SER A 1 486 ? 1.870 2.183 -0.912 1.00 95.31 486 SER A N 1
ATOM 3694 C CA . SER A 1 486 ? 2.547 2.182 -2.213 1.00 95.31 486 SER A CA 1
ATOM 3695 C C . SER A 1 486 ? 3.198 3.536 -2.507 1.00 95.31 486 SER A C 1
ATOM 3697 O O . SER A 1 486 ? 4.394 3.593 -2.788 1.00 95.31 486 SER A O 1
ATOM 3699 N N . ALA A 1 487 ? 2.464 4.642 -2.333 1.00 93.44 487 ALA A N 1
ATOM 3700 C CA . ALA A 1 487 ? 3.001 5.991 -2.510 1.00 93.44 487 ALA A CA 1
ATOM 3701 C C . ALA A 1 487 ? 4.106 6.341 -1.494 1.00 93.44 487 ALA A C 1
ATOM 3703 O O . ALA A 1 487 ? 5.029 7.089 -1.818 1.00 93.44 487 ALA A O 1
ATOM 3704 N N . LYS A 1 488 ? 4.025 5.808 -0.268 1.00 93.50 488 LYS A N 1
ATOM 3705 C CA . LYS A 1 488 ? 4.974 6.098 0.817 1.00 93.50 488 LYS A CA 1
ATOM 3706 C C . LYS A 1 488 ? 6.272 5.293 0.749 1.00 93.50 488 LYS A C 1
ATOM 3708 O O . LYS A 1 488 ? 7.311 5.782 1.191 1.00 93.50 488 LYS A O 1
ATOM 3713 N N . LEU A 1 489 ? 6.205 4.065 0.241 1.00 94.12 489 LEU A N 1
ATOM 3714 C CA . LEU A 1 489 ? 7.337 3.140 0.145 1.00 94.12 489 LEU A CA 1
ATOM 3715 C C . LEU A 1 489 ? 7.925 3.050 -1.270 1.00 94.12 489 LEU A C 1
ATOM 3717 O O . LEU A 1 489 ? 9.046 2.582 -1.417 1.00 94.12 489 LEU A O 1
ATOM 3721 N N . GLY A 1 490 ? 7.191 3.453 -2.313 1.00 91.25 490 GLY A N 1
ATOM 3722 C CA . GLY A 1 490 ? 7.575 3.199 -3.708 1.00 91.25 490 GLY A CA 1
ATOM 3723 C C . GLY A 1 490 ? 7.462 1.722 -4.119 1.00 91.25 490 GLY A C 1
ATOM 3724 O O . GLY A 1 490 ? 8.006 1.328 -5.146 1.00 91.25 490 GLY A O 1
ATOM 3725 N N . VAL A 1 491 ? 6.773 0.905 -3.317 1.00 93.31 491 VAL A N 1
ATOM 3726 C CA . VAL A 1 491 ? 6.676 -0.555 -3.472 1.00 93.31 491 VAL A CA 1
ATOM 3727 C C . VAL A 1 491 ? 5.480 -0.940 -4.347 1.00 93.31 491 VAL A C 1
ATOM 3729 O O . VAL A 1 491 ? 4.382 -0.379 -4.217 1.00 93.31 491 VAL A O 1
ATOM 3732 N N . ARG A 1 492 ? 5.669 -1.953 -5.206 1.00 93.31 492 ARG A N 1
ATOM 3733 C CA . ARG A 1 492 ? 4.590 -2.593 -5.979 1.00 93.31 492 ARG A CA 1
ATOM 3734 C C . ARG A 1 492 ? 3.536 -3.149 -5.022 1.00 93.31 492 ARG A C 1
ATOM 3736 O O . ARG A 1 492 ? 3.854 -3.964 -4.164 1.00 93.31 492 ARG A O 1
ATOM 3743 N N . THR A 1 493 ? 2.292 -2.698 -5.161 1.00 96.75 493 THR A N 1
ATOM 3744 C CA . THR A 1 493 ? 1.203 -3.047 -4.238 1.00 96.75 493 THR A CA 1
ATOM 3745 C C . THR A 1 493 ? -0.013 -3.575 -4.999 1.00 96.75 493 THR A C 1
ATOM 3747 O O . THR A 1 493 ? -0.298 -3.126 -6.110 1.00 96.75 493 THR A O 1
ATOM 3750 N N . LEU A 1 494 ? -0.731 -4.527 -4.405 1.00 97.44 494 LEU A N 1
ATOM 3751 C CA . LEU A 1 494 ? -2.030 -5.018 -4.870 1.00 97.44 494 LEU A CA 1
ATOM 3752 C C . LEU A 1 494 ? -3.003 -5.077 -3.700 1.00 97.44 494 LEU A C 1
ATOM 3754 O O . LEU A 1 494 ? -2.631 -5.528 -2.624 1.00 97.44 494 LEU A O 1
ATOM 3758 N N . ASP A 1 495 ? -4.247 -4.676 -3.933 1.00 98.69 495 ASP A N 1
ATOM 3759 C CA . ASP A 1 495 ? -5.346 -4.804 -2.983 1.00 98.69 495 ASP A CA 1
ATOM 3760 C C . ASP A 1 495 ? -6.187 -6.047 -3.266 1.00 98.69 495 ASP A C 1
ATOM 3762 O O . ASP A 1 495 ? -6.606 -6.296 -4.402 1.00 98.69 495 ASP A O 1
ATOM 3766 N N . LEU A 1 496 ? -6.480 -6.807 -2.215 1.00 98.56 496 LEU A N 1
ATOM 3767 C CA . LEU A 1 496 ? -7.402 -7.933 -2.253 1.00 98.56 496 LEU A CA 1
ATOM 3768 C C . LEU A 1 496 ? -8.147 -8.098 -0.926 1.00 98.56 496 LEU A C 1
ATOM 3770 O O . LEU A 1 496 ? -7.710 -7.581 0.096 1.00 98.56 496 LEU A O 1
ATOM 3774 N N . GLY A 1 497 ? -9.243 -8.853 -0.945 1.00 98.50 497 GLY A N 1
ATOM 3775 C CA . GLY A 1 497 ? -10.048 -9.153 0.237 1.00 98.50 497 GLY A CA 1
ATOM 3776 C C . GLY A 1 497 ? -10.949 -10.353 0.051 1.00 98.50 497 GLY A C 1
ATOM 3777 O O . GLY A 1 497 ? -11.294 -10.704 -1.076 1.00 98.50 497 GLY A O 1
ATOM 3778 N N . ASN A 1 498 ? -11.383 -10.969 1.144 1.00 98.62 498 ASN A N 1
ATOM 3779 C CA . ASN A 1 498 ? -12.453 -11.955 1.070 1.00 98.62 498 ASN A CA 1
ATOM 3780 C C . ASN A 1 498 ? -13.815 -11.268 0.849 1.00 98.62 498 ASN A C 1
ATOM 3782 O O . ASN A 1 498 ? -14.014 -10.140 1.300 1.00 98.62 498 ASN A O 1
ATOM 3786 N N . PRO A 1 499 ? -14.751 -11.901 0.125 1.00 98.12 499 PRO A N 1
ATOM 3787 C CA . PRO A 1 499 ? -16.053 -11.315 -0.175 1.00 98.12 499 PRO A CA 1
ATOM 3788 C C . PRO A 1 499 ? -16.992 -11.363 1.046 1.00 98.12 499 PRO A C 1
ATOM 3790 O O . PRO A 1 499 ? -17.224 -12.425 1.624 1.00 98.12 499 PRO A O 1
ATOM 3793 N N . GLN A 1 500 ? -17.587 -10.222 1.405 1.00 98.44 500 GLN A N 1
ATOM 3794 C CA . GLN A 1 500 ? -18.589 -10.100 2.470 1.00 98.44 500 GLN A CA 1
ATOM 3795 C C . GLN A 1 500 ? -19.799 -9.235 2.086 1.00 98.44 500 GLN A C 1
ATOM 3797 O O . GLN A 1 500 ? -19.776 -8.468 1.122 1.00 98.44 500 GLN A O 1
ATOM 3802 N N . LEU A 1 501 ? -20.854 -9.336 2.890 1.00 98.62 501 LEU A N 1
ATOM 3803 C CA . LEU A 1 501 ? -22.030 -8.472 2.903 1.00 98.62 501 LEU A CA 1
ATOM 3804 C C . LEU A 1 501 ? -22.068 -7.628 4.187 1.00 98.62 501 LEU A C 1
ATOM 3806 O O . LEU A 1 501 ? -21.412 -7.947 5.180 1.00 98.62 501 LEU A O 1
ATOM 3810 N N . SER A 1 502 ? -22.878 -6.565 4.161 1.00 97.88 502 SER A N 1
ATOM 3811 C CA . SER A 1 502 ? -23.156 -5.690 5.313 1.00 97.88 502 SER A CA 1
ATOM 3812 C C . SER A 1 502 ? -21.911 -5.077 5.967 1.00 97.88 502 SER A C 1
ATOM 3814 O O . SER A 1 502 ? -21.878 -4.910 7.179 1.00 97.88 502 SER A O 1
ATOM 3816 N N . MET A 1 503 ? -20.899 -4.750 5.159 1.00 98.44 503 MET A N 1
ATOM 3817 C CA . MET A 1 503 ? -19.655 -4.103 5.589 1.00 98.44 503 MET A CA 1
ATOM 3818 C C . MET A 1 503 ? -19.910 -2.865 6.465 1.00 98.44 503 MET A C 1
ATOM 3820 O O . MET A 1 503 ? -20.816 -2.091 6.158 1.00 98.44 503 MET A O 1
ATOM 3824 N N . HIS A 1 504 ? -19.147 -2.714 7.553 1.00 98.44 504 HIS A N 1
ATOM 3825 C CA . HIS A 1 504 ? -19.322 -1.701 8.612 1.00 98.44 504 HIS A CA 1
ATOM 3826 C C . HIS A 1 504 ? -20.594 -1.851 9.488 1.00 98.44 504 HIS A C 1
ATOM 3828 O O . HIS A 1 504 ? -20.927 -0.956 10.277 1.00 98.44 504 HIS A O 1
ATOM 3834 N N . SER A 1 505 ? -21.337 -2.956 9.380 1.00 98.69 505 SER A N 1
ATOM 3835 C CA . SER A 1 505 ? -22.392 -3.318 10.343 1.00 98.69 505 SER A CA 1
ATOM 3836 C C . SER A 1 505 ? -21.782 -3.781 11.667 1.00 98.69 505 SER A C 1
ATOM 3838 O O . SER A 1 505 ? -20.693 -4.349 11.690 1.00 98.69 505 SER A O 1
ATOM 3840 N N . ILE A 1 506 ? -22.523 -3.659 12.777 1.00 98.44 506 ILE A N 1
ATOM 3841 C CA . ILE A 1 506 ? -22.148 -4.350 14.023 1.00 98.44 506 ILE A CA 1
ATOM 3842 C C . ILE A 1 506 ? -22.105 -5.876 13.840 1.00 98.44 506 ILE A C 1
ATOM 3844 O O . ILE A 1 506 ? -21.457 -6.574 14.611 1.00 98.44 506 ILE A O 1
ATOM 3848 N N . ARG A 1 507 ? -22.805 -6.412 12.831 1.00 98.38 507 ARG A N 1
ATOM 3849 C CA . ARG A 1 507 ? -22.784 -7.832 12.480 1.00 98.38 507 ARG A CA 1
ATOM 3850 C C . ARG A 1 507 ? -22.846 -8.010 10.967 1.00 98.38 507 ARG A C 1
ATOM 3852 O O . ARG A 1 507 ? -23.837 -7.661 10.323 1.00 98.38 507 ARG A O 1
ATOM 3859 N N . GLU A 1 508 ? -21.760 -8.533 10.430 1.00 98.75 508 GLU A N 1
ATOM 3860 C CA . GLU A 1 508 ? -21.442 -8.665 9.014 1.00 98.75 508 GLU A CA 1
ATOM 3861 C C . GLU A 1 508 ? -21.608 -10.128 8.572 1.00 98.75 508 GLU A C 1
ATOM 3863 O O . GLU A 1 508 ? -21.982 -11.001 9.366 1.00 98.75 508 GLU A O 1
ATOM 3868 N N . THR A 1 509 ? -21.391 -10.427 7.289 1.00 98.75 509 THR A N 1
ATOM 3869 C CA . THR A 1 509 ? -21.546 -11.796 6.765 1.00 98.75 509 THR A CA 1
ATOM 3870 C C . THR A 1 509 ? -20.511 -12.110 5.692 1.00 98.75 509 THR A C 1
ATOM 3872 O O . THR A 1 509 ? -20.518 -11.469 4.647 1.00 98.75 509 THR A O 1
ATOM 3875 N N . GLY A 1 510 ? -19.657 -13.107 5.927 1.00 98.19 510 GLY A N 1
ATOM 3876 C CA . GLY A 1 510 ? -18.660 -13.601 4.964 1.00 98.19 510 GLY A CA 1
ATOM 3877 C C . GLY A 1 510 ? -18.870 -15.069 4.590 1.00 98.19 510 GLY A C 1
ATOM 3878 O O . GLY A 1 510 ? -19.695 -15.752 5.197 1.00 98.19 510 GLY A O 1
ATOM 3879 N N . GLY A 1 511 ? -18.115 -15.573 3.611 1.00 97.50 511 GLY A N 1
ATOM 3880 C CA . GLY A 1 511 ? -18.062 -17.005 3.292 1.00 97.50 511 GLY A CA 1
ATOM 3881 C C . GLY A 1 511 ? -17.122 -17.778 4.224 1.00 97.50 511 GLY A C 1
ATOM 3882 O O . GLY A 1 511 ? -16.020 -17.313 4.517 1.00 97.50 511 GLY A O 1
ATOM 3883 N N . SER A 1 512 ? -17.527 -18.967 4.682 1.00 97.00 512 SER A N 1
ATOM 3884 C CA . SER A 1 512 ? -16.688 -19.806 5.552 1.00 97.00 512 SER A CA 1
ATOM 3885 C C . SER A 1 512 ? -15.436 -20.347 4.850 1.00 97.00 512 SER A C 1
ATOM 3887 O O . SER A 1 512 ? -14.358 -20.337 5.440 1.00 97.00 512 SER A O 1
ATOM 3889 N N . LYS A 1 513 ? -15.532 -20.725 3.570 1.00 96.62 513 LYS A N 1
ATOM 3890 C CA . LYS A 1 513 ? -14.403 -21.270 2.787 1.00 96.62 513 LYS A CA 1
ATOM 3891 C C . LYS A 1 513 ? -13.396 -20.216 2.345 1.00 96.62 513 LYS A C 1
ATOM 3893 O O . LYS A 1 513 ? -12.231 -20.536 2.115 1.00 96.62 513 LYS A O 1
ATOM 3898 N N . ASP A 1 514 ? -13.824 -18.960 2.221 1.00 98.06 514 ASP A N 1
ATOM 3899 C CA . ASP A 1 514 ? -12.927 -17.879 1.803 1.00 98.06 514 ASP A CA 1
ATOM 3900 C C . ASP A 1 514 ? -11.796 -17.668 2.828 1.00 98.06 514 ASP A C 1
ATOM 3902 O O . ASP A 1 514 ? -10.692 -17.272 2.454 1.00 98.06 514 ASP A O 1
ATOM 3906 N N . VAL A 1 515 ? -12.026 -18.007 4.105 1.00 98.06 515 VAL A N 1
ATOM 3907 C CA . VAL A 1 515 ? -10.996 -17.990 5.158 1.00 98.06 515 VAL A CA 1
ATOM 3908 C C . VAL A 1 515 ? -9.865 -18.984 4.842 1.00 98.06 515 VAL A C 1
ATOM 3910 O O . VAL A 1 515 ? -8.700 -18.589 4.826 1.00 98.06 515 VAL A O 1
ATOM 3913 N N . GLU A 1 516 ? -10.180 -20.248 4.523 1.00 97.62 516 GLU A N 1
ATOM 3914 C CA . GLU A 1 516 ? -9.170 -21.249 4.129 1.00 97.62 516 GLU A CA 1
ATOM 3915 C C . GLU A 1 516 ? -8.447 -20.834 2.838 1.00 97.62 516 GLU A C 1
ATOM 3917 O O . GLU A 1 516 ? -7.217 -20.916 2.754 1.00 97.62 516 GLU A O 1
ATOM 3922 N N . PHE A 1 517 ? -9.193 -20.334 1.845 1.00 98.25 517 PHE A N 1
ATOM 3923 C CA . PHE A 1 517 ? -8.624 -19.875 0.577 1.00 98.25 517 PHE A CA 1
ATOM 3924 C C . PHE A 1 517 ? -7.633 -18.718 0.763 1.00 98.25 517 PHE A C 1
ATOM 3926 O O . PHE A 1 517 ? -6.551 -18.766 0.179 1.00 98.25 517 PHE A O 1
ATOM 3933 N N . ALA A 1 518 ? -7.948 -17.724 1.600 1.00 98.50 518 ALA A N 1
ATOM 3934 C CA . ALA A 1 518 ? -7.050 -16.604 1.878 1.00 98.50 518 ALA A CA 1
ATOM 3935 C C . ALA A 1 518 ? -5.792 -17.033 2.646 1.00 98.50 518 ALA A C 1
ATOM 3937 O O . ALA A 1 518 ? -4.690 -16.635 2.271 1.00 98.50 518 ALA A O 1
ATOM 3938 N N . VAL A 1 519 ? -5.923 -17.883 3.674 1.00 98.75 519 VAL A N 1
ATOM 3939 C CA . VAL A 1 519 ? -4.760 -18.400 4.423 1.00 98.75 519 VAL A CA 1
ATOM 3940 C C . VAL A 1 519 ? -3.807 -19.157 3.492 1.00 98.75 519 VAL A C 1
ATOM 3942 O O . VAL A 1 519 ? -2.605 -18.899 3.516 1.00 98.75 519 VAL A O 1
ATOM 3945 N N . ARG A 1 520 ? -4.331 -20.030 2.620 1.00 98.62 520 ARG A N 1
ATOM 3946 C CA . ARG A 1 520 ? -3.533 -20.796 1.642 1.00 98.62 520 ARG A CA 1
ATOM 3947 C C . ARG A 1 520 ? -2.948 -19.932 0.523 1.00 98.62 520 ARG A C 1
ATOM 3949 O O . ARG A 1 520 ? -1.841 -20.198 0.056 1.00 98.62 520 ARG A O 1
ATOM 3956 N N . LEU A 1 521 ? -3.659 -18.886 0.097 1.00 98.81 521 LEU A N 1
ATOM 3957 C CA . LEU A 1 521 ? -3.138 -17.895 -0.846 1.00 98.81 521 LEU A CA 1
ATOM 3958 C C . LEU A 1 521 ? -1.929 -17.159 -0.257 1.00 98.81 521 LEU A C 1
ATOM 3960 O O . LEU A 1 521 ? -0.932 -16.967 -0.949 1.00 98.81 521 LEU A O 1
ATOM 3964 N N . PHE A 1 522 ? -2.007 -16.771 1.016 1.00 98.81 522 PHE A N 1
ATOM 3965 C CA . PHE A 1 522 ? -0.943 -16.057 1.720 1.00 98.81 522 PHE A CA 1
ATOM 3966 C C . PHE A 1 522 ? 0.242 -16.955 2.080 1.00 98.81 522 PHE A C 1
ATOM 3968 O O . PHE A 1 522 ? 1.384 -16.534 1.907 1.00 98.81 522 PHE A O 1
ATOM 3975 N N . GLU A 1 523 ? -0.015 -18.204 2.477 1.00 98.62 523 GLU A N 1
ATOM 3976 C CA . GLU A 1 523 ? 0.996 -19.261 2.614 1.00 98.62 523 GLU A CA 1
ATOM 3977 C C . GLU A 1 523 ? 1.810 -19.394 1.317 1.00 98.62 523 GLU A C 1
ATOM 3979 O O . GLU A 1 523 ? 3.021 -19.167 1.315 1.00 98.62 523 GLU A O 1
ATOM 3984 N N . SER A 1 524 ? 1.136 -19.636 0.185 1.00 98.50 524 SER A N 1
ATOM 3985 C CA . SER A 1 524 ? 1.811 -19.780 -1.108 1.00 98.50 524 SER A CA 1
ATOM 3986 C C . SER A 1 524 ? 2.428 -18.481 -1.629 1.00 98.50 524 SER A C 1
ATOM 3988 O O . SER A 1 524 ? 3.410 -18.563 -2.363 1.00 98.50 524 SER A O 1
ATOM 3990 N N . PHE A 1 525 ? 1.887 -17.303 -1.302 1.00 98.62 525 PHE A N 1
ATOM 3991 C CA . PHE A 1 525 ? 2.536 -16.030 -1.622 1.00 98.62 525 PHE A CA 1
ATOM 3992 C C . PHE A 1 525 ? 3.897 -15.961 -0.929 1.00 98.62 525 PHE A C 1
ATOM 3994 O O . PHE A 1 525 ? 4.907 -15.791 -1.606 1.00 98.62 525 PHE A O 1
ATOM 4001 N N . TYR A 1 526 ? 3.954 -16.174 0.388 1.00 98.50 526 TYR A N 1
ATOM 4002 C CA . TYR A 1 526 ? 5.212 -16.122 1.134 1.00 98.50 526 TYR A CA 1
ATOM 4003 C C . TYR A 1 526 ? 6.232 -17.173 0.674 1.00 98.50 526 TYR A C 1
ATOM 4005 O O . TYR A 1 526 ? 7.411 -16.854 0.559 1.00 98.50 526 TYR A O 1
ATOM 4013 N N . GLU A 1 527 ? 5.799 -18.401 0.373 1.00 97.38 527 GLU A N 1
ATOM 4014 C CA . GLU A 1 527 ? 6.689 -19.462 -0.122 1.00 97.38 527 GLU A CA 1
ATOM 4015 C C . GLU A 1 527 ? 7.239 -19.204 -1.531 1.00 97.38 527 GLU A C 1
ATOM 4017 O O . GLU A 1 527 ? 8.350 -19.627 -1.849 1.00 97.38 527 GLU A O 1
ATOM 4022 N N . ARG A 1 528 ? 6.454 -18.560 -2.405 1.00 95.50 528 ARG A N 1
ATOM 4023 C CA . ARG A 1 528 ? 6.779 -18.418 -3.836 1.00 95.50 528 ARG A CA 1
ATOM 4024 C C . ARG A 1 528 ? 7.277 -17.046 -4.229 1.00 95.50 528 ARG A C 1
ATOM 4026 O O . ARG A 1 528 ? 7.794 -16.901 -5.334 1.00 95.50 528 ARG A O 1
ATOM 4033 N N . TYR A 1 529 ? 7.148 -16.051 -3.359 1.00 96.12 529 TYR A N 1
ATOM 4034 C CA . TYR A 1 529 ? 7.404 -14.670 -3.726 1.00 96.12 529 TYR A CA 1
ATOM 4035 C C . TYR A 1 529 ? 8.810 -14.456 -4.305 1.00 96.12 529 TYR A C 1
ATOM 4037 O O . TYR A 1 529 ? 8.917 -13.956 -5.420 1.00 96.12 529 TYR A O 1
ATOM 4045 N N . GLY A 1 530 ? 9.864 -14.929 -3.631 1.00 92.06 530 GLY A N 1
ATOM 4046 C CA . GLY A 1 530 ? 11.242 -14.808 -4.133 1.00 92.06 530 GLY A CA 1
ATOM 4047 C C . GLY A 1 530 ? 11.508 -15.544 -5.457 1.00 92.06 530 GLY A C 1
ATOM 4048 O O . GLY A 1 530 ? 12.382 -15.147 -6.211 1.00 92.06 530 GLY A O 1
ATOM 4049 N N . GLU A 1 531 ? 10.740 -16.590 -5.781 1.00 92.81 531 GLU A N 1
ATOM 4050 C CA . GLU A 1 531 ? 10.849 -17.320 -7.057 1.00 92.81 531 GLU A CA 1
ATOM 4051 C C . GLU A 1 531 ? 10.092 -16.614 -8.199 1.00 92.81 531 GLU A C 1
ATOM 4053 O O . GLU A 1 531 ? 10.477 -16.700 -9.367 1.00 92.81 531 GLU A O 1
ATOM 4058 N N . LEU A 1 532 ? 8.968 -15.967 -7.876 1.00 92.69 532 LEU A N 1
ATOM 4059 C CA . LEU A 1 532 ? 8.066 -15.336 -8.840 1.00 92.69 532 LEU A CA 1
ATOM 4060 C C . LEU A 1 532 ? 8.459 -13.889 -9.155 1.00 92.69 532 LEU A C 1
ATOM 4062 O O . LEU A 1 532 ? 8.254 -13.446 -10.282 1.00 92.69 532 LEU A O 1
ATOM 4066 N N . GLU A 1 533 ? 9.034 -13.167 -8.192 1.00 88.44 533 GLU A N 1
ATOM 4067 C CA . GLU A 1 533 ? 9.495 -11.780 -8.333 1.00 88.44 533 GLU A CA 1
ATOM 4068 C C . GLU A 1 533 ? 10.463 -11.636 -9.517 1.00 88.44 533 GLU A C 1
ATOM 4070 O O . GLU A 1 533 ? 10.174 -10.895 -10.456 1.00 88.44 533 GLU A O 1
ATOM 4075 N N . GLU A 1 534 ? 11.509 -12.468 -9.551 1.00 86.62 534 GLU A N 1
ATOM 4076 C CA . GLU A 1 534 ? 12.524 -12.506 -10.615 1.00 86.62 534 GLU A CA 1
ATOM 4077 C C . GLU A 1 534 ? 11.957 -12.866 -12.006 1.00 86.62 534 GLU A C 1
ATOM 4079 O O . GLU A 1 534 ? 12.588 -12.612 -13.034 1.00 86.62 534 GLU A O 1
ATOM 4084 N N . LYS A 1 535 ? 10.763 -13.472 -12.060 1.00 87.56 535 LYS A N 1
ATOM 4085 C CA . LYS A 1 535 ? 10.095 -13.908 -13.300 1.00 87.56 535 LYS A CA 1
ATOM 4086 C C . LYS A 1 535 ? 9.077 -12.888 -13.817 1.00 87.56 535 LYS A C 1
ATOM 4088 O O . LYS A 1 535 ? 8.735 -12.924 -15.002 1.00 87.56 535 LYS A O 1
ATOM 4093 N N . ILE A 1 536 ? 8.575 -11.990 -12.965 1.00 82.31 536 ILE A N 1
ATOM 4094 C CA . ILE A 1 536 ? 7.520 -11.021 -13.306 1.00 82.31 536 ILE A CA 1
ATOM 4095 C C . ILE A 1 536 ? 8.163 -9.687 -13.678 1.00 82.31 536 ILE A C 1
ATOM 4097 O O . ILE A 1 536 ? 8.187 -8.706 -12.937 1.00 82.31 536 ILE A O 1
ATOM 4101 N N . LEU A 1 537 ? 8.688 -9.686 -14.896 1.00 70.69 537 LEU A N 1
ATOM 4102 C CA . LEU A 1 537 ? 9.457 -8.593 -15.462 1.00 70.69 537 LEU A CA 1
ATOM 4103 C C . LEU A 1 537 ? 8.527 -7.478 -15.966 1.00 70.69 537 LEU A C 1
ATOM 4105 O O . LEU A 1 537 ? 7.798 -7.669 -16.946 1.00 70.69 537 LEU A O 1
ATOM 4109 N N . THR A 1 538 ? 8.546 -6.298 -15.340 1.00 58.75 538 THR A N 1
ATOM 4110 C CA . THR A 1 538 ? 7.886 -5.111 -15.914 1.00 58.75 538 THR A CA 1
ATOM 4111 C C . THR A 1 538 ? 8.769 -4.466 -16.990 1.00 58.75 538 THR A C 1
ATOM 4113 O O . THR A 1 538 ? 9.896 -4.892 -17.222 1.00 58.75 538 THR A O 1
ATOM 4116 N N . ALA A 1 539 ? 8.302 -3.413 -17.670 1.00 42.19 539 ALA A N 1
ATOM 4117 C CA . ALA A 1 539 ? 9.108 -2.723 -18.689 1.00 42.19 539 ALA A CA 1
ATOM 4118 C C . ALA A 1 539 ? 10.382 -2.035 -18.137 1.00 42.19 539 ALA A C 1
ATOM 4120 O O . ALA A 1 539 ? 11.200 -1.571 -18.929 1.00 42.19 539 ALA A O 1
ATOM 4121 N N . VAL A 1 540 ? 10.530 -1.959 -16.808 1.00 44.66 540 VAL A N 1
ATOM 4122 C CA . VAL A 1 540 ? 11.739 -1.491 -16.107 1.00 44.66 540 VAL A CA 1
ATOM 4123 C C . VAL A 1 540 ? 12.666 -2.661 -15.743 1.00 44.66 540 VAL A C 1
ATOM 4125 O O . VAL A 1 540 ? 13.881 -2.490 -15.746 1.00 44.66 540 VAL A O 1
ATOM 4128 N N . ASP A 1 541 ? 12.098 -3.844 -15.488 1.00 35.41 541 ASP A N 1
ATOM 4129 C CA . ASP A 1 541 ? 12.816 -5.026 -14.981 1.00 35.41 541 ASP A CA 1
ATOM 4130 C C . ASP A 1 541 ? 13.176 -6.028 -16.084 1.00 35.41 541 ASP A C 1
ATOM 4132 O O . ASP A 1 541 ? 14.035 -6.884 -15.885 1.00 35.41 541 ASP A O 1
ATOM 4136 N N . ALA A 1 542 ? 12.515 -5.947 -17.246 1.00 32.59 542 ALA A N 1
ATOM 4137 C CA . ALA A 1 542 ? 12.823 -6.762 -18.413 1.00 32.59 542 ALA A CA 1
ATOM 4138 C C . ALA A 1 542 ? 14.334 -6.714 -18.669 1.00 32.59 542 ALA A C 1
ATOM 4140 O O . ALA A 1 542 ? 14.866 -5.611 -18.827 1.00 32.59 542 ALA A O 1
ATOM 4141 N N . PRO A 1 543 ? 15.030 -7.871 -18.714 1.00 33.34 543 PRO A N 1
ATOM 4142 C CA . PRO A 1 543 ? 16.469 -7.885 -18.878 1.00 33.34 543 PRO A CA 1
ATOM 4143 C C . PRO A 1 543 ? 16.775 -7.123 -20.157 1.00 33.34 543 PRO A C 1
ATOM 4145 O O . PRO A 1 543 ? 16.291 -7.485 -21.237 1.00 33.34 543 PRO A O 1
ATOM 4148 N N . PHE A 1 544 ? 17.525 -6.027 -20.003 1.00 38.75 544 PHE A N 1
ATOM 4149 C CA . PHE A 1 544 ? 17.969 -5.204 -21.117 1.00 38.75 544 PHE A CA 1
ATOM 4150 C C . PHE A 1 544 ? 18.516 -6.136 -22.189 1.00 38.75 544 PHE A C 1
ATOM 4152 O O . PHE A 1 544 ? 19.241 -7.078 -21.863 1.00 38.75 544 PHE A O 1
ATOM 4159 N N . ALA A 1 545 ? 18.092 -5.917 -23.436 1.00 37.09 545 ALA A N 1
ATOM 4160 C CA . ALA A 1 545 ? 18.326 -6.833 -24.544 1.00 37.09 545 ALA A CA 1
ATOM 4161 C C . ALA A 1 545 ? 19.830 -6.980 -24.831 1.00 37.09 545 ALA A C 1
ATOM 4163 O O . ALA A 1 545 ? 20.371 -6.306 -25.701 1.00 37.09 545 ALA A O 1
ATOM 4164 N N . GLU A 1 546 ? 20.431 -7.902 -24.079 1.00 40.56 546 GLU A N 1
ATOM 4165 C CA . GLU A 1 546 ? 21.842 -8.254 -23.972 1.00 40.56 546 GLU A CA 1
ATOM 4166 C C . GLU A 1 546 ? 22.762 -7.090 -23.546 1.00 40.56 546 GLU A C 1
ATOM 4168 O O . GLU A 1 546 ? 22.773 -6.017 -24.147 1.00 40.56 546 GLU A O 1
ATOM 4173 N N . ASN A 1 547 ? 23.602 -7.326 -22.523 1.00 41.09 547 ASN A N 1
ATOM 4174 C CA . ASN A 1 547 ? 24.771 -6.478 -22.249 1.00 41.09 547 ASN A CA 1
ATOM 4175 C C . ASN A 1 547 ? 25.511 -6.203 -23.570 1.00 41.09 547 ASN A C 1
ATOM 4177 O O . ASN A 1 547 ? 25.641 -7.148 -24.358 1.00 41.09 547 ASN A O 1
ATOM 4181 N N . PRO A 1 548 ? 26.009 -4.975 -23.822 1.00 50.03 548 PRO A N 1
ATOM 4182 C CA . PRO A 1 548 ? 26.621 -4.614 -25.097 1.00 50.03 548 PRO A CA 1
ATOM 4183 C C . PRO A 1 548 ? 27.732 -5.605 -25.462 1.00 50.03 548 PRO A C 1
ATOM 4185 O O . PRO A 1 548 ? 28.815 -5.605 -24.879 1.00 50.03 548 PRO A O 1
ATOM 4188 N N . ARG A 1 549 ? 27.442 -6.490 -26.421 1.00 53.53 549 ARG A N 1
ATOM 4189 C CA . ARG A 1 549 ? 28.396 -7.490 -26.901 1.00 53.53 549 ARG A CA 1
ATOM 4190 C C . ARG A 1 549 ? 29.353 -6.833 -27.883 1.00 53.53 549 ARG A C 1
ATOM 4192 O O . ARG A 1 549 ? 28.917 -6.132 -28.797 1.00 53.53 549 ARG A O 1
ATOM 4199 N N . ILE A 1 550 ? 30.643 -7.124 -27.739 1.00 58.38 550 ILE A N 1
ATOM 4200 C CA . ILE A 1 550 ? 31.664 -6.714 -28.703 1.00 58.38 550 ILE A CA 1
ATOM 4201 C C . ILE A 1 550 ? 31.375 -7.442 -30.022 1.00 58.38 550 ILE A C 1
ATOM 4203 O O . ILE A 1 550 ? 31.609 -8.643 -30.159 1.00 58.38 550 ILE A O 1
ATOM 4207 N N . ALA A 1 551 ? 30.800 -6.721 -30.987 1.00 61.75 551 ALA A N 1
ATOM 4208 C CA . ALA A 1 551 ? 30.370 -7.300 -32.260 1.00 61.75 551 ALA A CA 1
ATOM 4209 C C . ALA A 1 551 ? 31.564 -7.862 -33.048 1.00 61.75 551 ALA A C 1
ATOM 4211 O O . ALA A 1 551 ? 31.501 -8.984 -33.550 1.00 61.75 551 ALA A O 1
ATOM 4212 N N . ALA A 1 552 ? 32.652 -7.094 -33.092 1.00 65.38 552 ALA A N 1
ATOM 4213 C CA . ALA A 1 552 ? 33.966 -7.468 -33.591 1.00 65.38 552 ALA A CA 1
ATOM 4214 C C . ALA A 1 552 ? 35.024 -6.602 -32.887 1.00 65.38 552 ALA A C 1
ATOM 4216 O O . ALA A 1 552 ? 34.702 -5.509 -32.420 1.00 65.38 552 ALA A O 1
ATOM 4217 N N . GLU A 1 553 ? 36.264 -7.074 -32.845 1.00 70.88 553 GLU A N 1
ATOM 4218 C CA . GLU A 1 553 ? 37.428 -6.350 -32.327 1.00 70.88 553 GLU A CA 1
ATOM 4219 C C . GLU A 1 553 ? 38.539 -6.372 -33.387 1.00 70.88 553 GLU A C 1
ATOM 4221 O O . GLU A 1 553 ? 38.571 -7.272 -34.232 1.00 70.88 553 GLU A O 1
ATOM 4226 N N . ALA A 1 554 ? 39.402 -5.358 -33.384 1.00 68.69 554 ALA A N 1
ATOM 4227 C CA . ALA A 1 554 ? 40.589 -5.299 -34.228 1.00 68.69 554 ALA A CA 1
ATOM 4228 C C . ALA A 1 554 ? 41.685 -4.506 -33.516 1.00 68.69 554 ALA A C 1
ATOM 4230 O O . ALA A 1 554 ? 41.471 -3.350 -33.147 1.00 68.69 554 ALA A O 1
ATOM 4231 N N . ASP A 1 555 ? 42.854 -5.122 -33.374 1.00 68.06 555 ASP A N 1
ATOM 4232 C CA . ASP A 1 555 ? 44.050 -4.458 -32.872 1.00 68.06 555 ASP A CA 1
ATOM 4233 C C . ASP A 1 555 ? 44.581 -3.478 -33.929 1.00 68.06 555 ASP A C 1
ATOM 4235 O O . ASP A 1 555 ? 44.936 -3.876 -35.043 1.00 68.06 555 ASP A O 1
ATOM 4239 N N . LEU A 1 556 ? 44.647 -2.193 -33.579 1.00 70.44 556 LEU A N 1
ATOM 4240 C CA . LEU A 1 556 ? 45.432 -1.206 -34.324 1.00 70.44 556 LEU A CA 1
ATOM 4241 C C . LEU A 1 556 ? 46.913 -1.344 -33.949 1.00 70.44 556 LEU A C 1
ATOM 4243 O O . LEU A 1 556 ? 47.244 -1.851 -32.872 1.00 70.44 556 LEU A O 1
ATOM 4247 N N . SER A 1 557 ? 47.825 -0.891 -34.816 1.00 73.56 557 SER A N 1
ATOM 4248 C CA . SER A 1 557 ? 49.243 -0.876 -34.445 1.00 73.56 557 SER A CA 1
ATOM 4249 C C . SER A 1 557 ? 49.471 0.052 -33.250 1.00 73.56 557 SER A C 1
ATOM 4251 O O . SER A 1 557 ? 48.854 1.110 -33.154 1.00 73.56 557 SER A O 1
ATOM 4253 N N . ARG A 1 558 ? 50.425 -0.291 -32.375 1.00 70.75 558 ARG A N 1
ATOM 4254 C CA . ARG A 1 558 ? 50.829 0.563 -31.238 1.00 70.75 558 ARG A CA 1
ATOM 4255 C C . ARG A 1 558 ? 51.368 1.931 -31.659 1.00 70.75 558 ARG A C 1
ATOM 4257 O O . ARG A 1 558 ? 51.434 2.827 -30.825 1.00 70.75 558 ARG A O 1
ATOM 4264 N N . ASP A 1 559 ? 51.767 2.060 -32.920 1.00 72.56 559 ASP A N 1
ATOM 4265 C CA . ASP A 1 559 ? 52.266 3.305 -33.492 1.00 72.56 559 ASP A CA 1
ATOM 4266 C C . ASP A 1 559 ? 51.140 4.178 -34.086 1.00 72.56 559 ASP A C 1
ATOM 4268 O O . ASP A 1 559 ? 51.379 5.350 -34.356 1.00 72.56 559 ASP A O 1
ATOM 4272 N N . GLU A 1 560 ? 49.939 3.638 -34.335 1.00 69.62 560 GLU A N 1
ATOM 4273 C CA . GLU A 1 560 ? 48.817 4.359 -34.966 1.00 69.62 560 GLU A CA 1
ATOM 4274 C C . GLU A 1 560 ? 48.002 5.194 -33.957 1.00 69.62 560 GLU A C 1
ATOM 4276 O O . GLU A 1 560 ? 47.965 4.902 -32.762 1.00 69.62 560 GLU A O 1
ATOM 4281 N N . ASP A 1 561 ? 47.348 6.256 -34.443 1.00 70.50 561 ASP A N 1
ATOM 4282 C CA . ASP A 1 561 ? 46.548 7.172 -33.618 1.00 70.50 561 ASP A CA 1
ATOM 4283 C C . ASP A 1 561 ? 45.209 6.553 -33.161 1.00 70.50 561 ASP A C 1
ATOM 4285 O O . ASP A 1 561 ? 44.691 5.599 -33.750 1.00 70.50 561 ASP A O 1
ATOM 4289 N N . ALA A 1 562 ? 44.609 7.130 -32.119 1.00 69.00 562 ALA A N 1
ATOM 4290 C CA . ALA A 1 562 ? 43.302 6.727 -31.617 1.00 69.00 562 ALA A CA 1
ATOM 4291 C C . ALA A 1 562 ? 42.179 6.950 -32.652 1.00 69.00 562 ALA A C 1
ATOM 4293 O O . ALA A 1 562 ? 42.240 7.816 -33.529 1.00 69.00 562 ALA A O 1
ATOM 4294 N N . VAL A 1 563 ? 41.093 6.178 -32.528 1.00 74.00 563 VAL A N 1
ATOM 4295 C CA . VAL A 1 563 ? 39.931 6.307 -33.418 1.00 74.00 563 VAL A CA 1
ATOM 4296 C C . VAL A 1 563 ? 39.143 7.574 -33.080 1.00 74.00 563 VAL A C 1
ATOM 4298 O O . VAL A 1 563 ? 38.322 7.590 -32.165 1.00 74.00 563 VAL A O 1
ATOM 4301 N N . ASN A 1 564 ? 39.365 8.640 -33.848 1.00 71.25 564 ASN A N 1
ATOM 4302 C CA . ASN A 1 564 ? 38.795 9.961 -33.575 1.00 71.25 564 ASN A CA 1
ATOM 4303 C C . ASN A 1 564 ? 37.292 10.040 -33.887 1.00 71.25 564 ASN A C 1
ATOM 4305 O O . ASN A 1 564 ? 36.522 10.656 -33.152 1.00 71.25 564 ASN A O 1
ATOM 4309 N N . THR A 1 565 ? 36.849 9.417 -34.983 1.00 78.44 565 THR A N 1
ATOM 4310 C CA . THR A 1 565 ? 35.430 9.373 -35.380 1.00 78.44 565 THR A CA 1
ATOM 4311 C C . THR A 1 565 ? 35.084 8.098 -36.144 1.00 78.44 565 THR A C 1
ATOM 4313 O O . THR A 1 565 ? 35.911 7.560 -36.876 1.00 78.44 565 THR A O 1
ATOM 4316 N N . ILE A 1 566 ? 33.837 7.631 -36.001 1.00 83.19 566 ILE A N 1
ATOM 4317 C CA . ILE A 1 566 ? 33.308 6.426 -36.660 1.00 83.19 566 ILE A CA 1
ATOM 4318 C C . ILE A 1 566 ? 31.960 6.742 -37.326 1.00 83.19 566 ILE A C 1
ATOM 4320 O O . ILE A 1 566 ? 31.126 7.446 -36.755 1.00 83.19 566 ILE A O 1
ATOM 4324 N N . ALA A 1 567 ? 31.721 6.174 -38.508 1.00 83.44 567 ALA A N 1
ATOM 4325 C CA . ALA A 1 567 ? 30.417 6.116 -39.165 1.00 83.44 567 ALA A CA 1
ATOM 4326 C C . ALA A 1 567 ? 30.128 4.699 -39.698 1.00 83.44 567 ALA A C 1
ATOM 4328 O O . ALA A 1 567 ? 31.038 3.948 -40.042 1.00 83.44 567 ALA A O 1
ATOM 4329 N N . ILE A 1 568 ? 28.848 4.328 -39.784 1.00 80.62 568 ILE A N 1
ATOM 4330 C CA . ILE A 1 568 ? 28.404 2.999 -40.235 1.00 80.62 568 ILE A CA 1
ATOM 4331 C C . ILE A 1 568 ? 27.654 3.146 -41.565 1.00 80.62 568 ILE A C 1
ATOM 4333 O O . ILE A 1 568 ? 26.694 3.912 -41.659 1.00 80.62 568 ILE A O 1
ATOM 4337 N N . GLY A 1 569 ? 28.086 2.410 -42.590 1.00 73.50 569 GLY A N 1
ATOM 4338 C CA . GLY A 1 569 ? 27.430 2.366 -43.898 1.00 73.50 569 GLY A CA 1
ATOM 4339 C C . GLY A 1 569 ? 26.319 1.319 -43.990 1.00 73.50 569 GLY A C 1
ATOM 4340 O O . GLY A 1 569 ? 26.159 0.453 -43.127 1.00 73.50 569 GLY A O 1
ATOM 4341 N N . GLN A 1 570 ? 25.547 1.372 -45.076 1.00 70.94 570 GLN A N 1
ATOM 4342 C CA . GLN A 1 570 ? 24.542 0.353 -45.380 1.00 70.94 570 GLN A CA 1
ATOM 4343 C C . GLN A 1 570 ? 25.159 -1.042 -45.590 1.00 70.94 570 GLN A C 1
ATOM 4345 O O . GLN A 1 570 ? 26.261 -1.201 -46.121 1.00 70.94 570 GLN A O 1
ATOM 4350 N N . LYS A 1 571 ? 24.388 -2.080 -45.241 1.00 67.00 571 LYS A N 1
ATOM 4351 C CA . LYS A 1 571 ? 24.645 -3.451 -45.705 1.00 67.00 571 LYS A CA 1
ATOM 4352 C C . LYS A 1 571 ? 24.440 -3.535 -47.220 1.00 67.00 571 LYS A C 1
ATOM 4354 O O . LYS A 1 571 ? 23.570 -2.861 -47.769 1.00 67.00 571 LYS A O 1
ATOM 4359 N N . LYS A 1 572 ? 25.196 -4.412 -47.888 1.00 61.66 572 LYS A N 1
ATOM 4360 C CA . LYS A 1 572 ? 25.097 -4.619 -49.344 1.00 61.66 572 LYS A CA 1
ATOM 4361 C C . LYS A 1 572 ? 23.651 -4.985 -49.760 1.00 61.66 572 LYS A C 1
ATOM 4363 O O . LYS A 1 572 ? 23.114 -5.961 -49.224 1.00 61.66 572 LYS A O 1
ATOM 4368 N N . PRO A 1 573 ? 23.017 -4.256 -50.703 1.00 52.38 573 PRO A N 1
ATOM 4369 C CA . PRO A 1 573 ? 21.639 -4.525 -51.114 1.00 52.38 573 PRO A CA 1
ATOM 4370 C C . PRO A 1 573 ? 21.467 -5.922 -51.719 1.00 52.38 573 PRO A C 1
ATOM 4372 O O . PRO A 1 573 ? 22.360 -6.439 -52.389 1.00 52.38 573 PRO A O 1
ATOM 4375 N N . GLY A 1 574 ? 20.311 -6.540 -51.458 1.00 52.81 574 GLY A N 1
ATOM 4376 C CA . GLY A 1 574 ? 19.978 -7.899 -51.911 1.00 52.81 574 GLY A CA 1
ATOM 4377 C C . GLY A 1 574 ? 20.666 -9.039 -51.145 1.00 52.81 574 GLY A C 1
ATOM 4378 O O . GLY A 1 574 ? 20.423 -10.205 -51.446 1.00 52.81 574 GLY A O 1
ATOM 4379 N N . GLY A 1 575 ? 21.515 -8.739 -50.157 1.00 47.19 575 GLY A N 1
ATOM 4380 C CA . GLY A 1 575 ? 22.191 -9.753 -49.351 1.00 47.19 575 GLY A CA 1
ATOM 4381 C C . GLY A 1 575 ? 21.289 -10.433 -48.312 1.00 47.19 575 GLY A C 1
ATOM 4382 O O . GLY A 1 575 ? 20.371 -9.826 -47.763 1.00 47.19 575 GLY A O 1
ATOM 4383 N N . SER A 1 576 ? 21.594 -11.695 -47.990 1.00 54.03 576 SER A N 1
ATOM 4384 C CA . SER A 1 576 ? 21.023 -12.374 -46.814 1.00 54.03 576 SER A CA 1
ATOM 4385 C C . SER A 1 576 ? 21.442 -11.680 -45.505 1.00 54.03 576 SER A C 1
ATOM 4387 O O . SER A 1 576 ? 22.341 -10.838 -45.501 1.00 54.03 576 SER A O 1
ATOM 4389 N N . ASN A 1 577 ? 20.886 -12.098 -44.360 1.00 55.66 577 ASN A N 1
ATOM 4390 C CA . ASN A 1 577 ? 21.298 -11.594 -43.036 1.00 55.66 577 ASN A CA 1
ATOM 4391 C C . ASN A 1 577 ? 22.811 -11.741 -42.738 1.00 55.66 577 ASN A C 1
ATOM 4393 O O . ASN A 1 577 ? 23.299 -11.120 -41.795 1.00 55.66 577 ASN A O 1
ATOM 4397 N N . LYS A 1 578 ? 23.549 -12.522 -43.545 1.00 57.38 578 LYS A N 1
ATOM 4398 C CA . LYS A 1 578 ? 25.008 -12.698 -43.481 1.00 57.38 578 LYS A CA 1
ATOM 4399 C C . LYS A 1 578 ? 25.826 -11.659 -44.269 1.00 57.38 578 LYS A C 1
ATOM 4401 O O . LYS A 1 578 ? 27.047 -11.766 -44.302 1.00 57.38 578 LYS A O 1
ATOM 4406 N N . ALA A 1 579 ? 25.196 -10.693 -44.941 1.00 67.38 579 ALA A N 1
ATOM 4407 C CA . ALA A 1 579 ? 25.915 -9.671 -45.704 1.00 67.38 579 ALA A CA 1
ATOM 4408 C C . ALA A 1 579 ? 26.772 -8.769 -44.789 1.00 67.38 579 ALA A C 1
ATOM 4410 O O . ALA A 1 579 ? 26.287 -8.370 -43.723 1.00 67.38 579 ALA A O 1
ATOM 4411 N N . PRO A 1 580 ? 28.010 -8.417 -45.196 1.00 73.38 580 PRO A N 1
ATOM 4412 C CA . PRO A 1 580 ? 28.891 -7.591 -44.383 1.00 73.38 580 PRO A CA 1
ATOM 4413 C C . PRO A 1 580 ? 28.339 -6.173 -44.204 1.00 73.38 580 PRO A C 1
ATOM 4415 O O . PRO A 1 580 ? 27.687 -5.615 -45.093 1.00 73.38 580 PRO A O 1
ATOM 4418 N N . THR A 1 581 ? 28.630 -5.600 -43.039 1.00 80.06 581 THR A N 1
ATOM 4419 C CA . THR A 1 581 ? 28.397 -4.185 -42.714 1.00 80.06 581 THR A CA 1
ATOM 4420 C C . THR A 1 581 ? 29.717 -3.439 -42.866 1.00 80.06 581 THR A C 1
ATOM 4422 O O . THR A 1 581 ? 30.749 -3.966 -42.458 1.00 80.06 581 THR A O 1
ATOM 4425 N N . PHE A 1 582 ? 29.704 -2.236 -43.436 1.00 83.56 582 PHE A N 1
ATOM 4426 C CA . PHE A 1 582 ? 30.919 -1.437 -43.609 1.00 83.56 582 PHE A CA 1
ATOM 4427 C C . PHE A 1 582 ? 31.020 -0.362 -42.528 1.00 83.56 582 PHE A C 1
ATOM 4429 O O . PHE A 1 582 ? 30.040 0.327 -42.236 1.00 83.56 582 PHE A O 1
ATOM 4436 N N . VAL A 1 583 ? 32.205 -0.239 -41.936 1.00 86.50 583 VAL A N 1
ATOM 4437 C CA . VAL A 1 583 ? 32.537 0.741 -40.900 1.00 86.50 583 VAL A CA 1
ATOM 4438 C C . VAL A 1 583 ? 33.601 1.676 -41.460 1.00 86.50 583 VAL A C 1
ATOM 4440 O O . VAL A 1 583 ? 34.589 1.227 -42.034 1.00 86.50 583 VAL A O 1
ATOM 4443 N N . TYR A 1 584 ? 33.379 2.973 -41.305 1.00 87.12 584 TYR A N 1
ATOM 4444 C CA . TYR A 1 584 ? 34.251 4.046 -41.765 1.00 87.12 584 TYR A CA 1
ATOM 4445 C C . TYR A 1 584 ? 34.838 4.721 -40.532 1.00 87.12 584 TYR A C 1
ATOM 4447 O O . TYR A 1 584 ? 34.081 5.067 -39.624 1.00 87.12 584 TYR A O 1
ATOM 4455 N N . ALA A 1 585 ? 36.156 4.895 -40.478 1.00 86.00 585 ALA A N 1
ATOM 4456 C CA . ALA A 1 585 ? 36.836 5.432 -39.304 1.00 86.00 585 ALA A CA 1
ATOM 4457 C C . ALA A 1 585 ? 37.901 6.471 -39.680 1.00 86.00 585 ALA A C 1
ATOM 4459 O O . ALA A 1 585 ? 38.618 6.305 -40.668 1.00 86.00 585 ALA A O 1
ATOM 4460 N N . GLY A 1 586 ? 37.995 7.530 -38.873 1.00 86.56 586 GLY A N 1
ATOM 4461 C CA . GLY A 1 586 ? 39.117 8.467 -38.867 1.00 86.56 586 GLY A CA 1
ATOM 4462 C C . GLY A 1 586 ? 40.197 7.986 -37.908 1.00 86.56 586 GLY A C 1
ATOM 4463 O O . GLY A 1 586 ? 39.983 8.012 -36.696 1.00 86.56 586 GLY A O 1
ATOM 4464 N N . ILE A 1 587 ? 41.317 7.526 -38.462 1.00 86.25 587 ILE A N 1
ATOM 4465 C CA . ILE A 1 587 ? 42.477 6.963 -37.760 1.00 86.25 587 ILE A CA 1
ATOM 4466 C C . ILE A 1 587 ? 43.713 7.523 -38.461 1.00 86.25 587 ILE A C 1
ATOM 4468 O O . ILE A 1 587 ? 44.012 7.120 -39.589 1.00 86.25 587 ILE A O 1
ATOM 4472 N N . ASN A 1 588 ? 44.392 8.479 -37.829 1.00 83.31 588 ASN A N 1
ATOM 4473 C CA . ASN A 1 588 ? 45.571 9.116 -38.412 1.00 83.31 588 ASN A CA 1
ATOM 4474 C C . ASN A 1 588 ? 46.766 8.154 -38.434 1.00 83.31 588 ASN A C 1
ATOM 4476 O O . ASN A 1 588 ? 46.856 7.209 -37.645 1.00 83.31 588 ASN A O 1
ATOM 4480 N N . SER A 1 589 ? 47.691 8.397 -39.360 1.00 83.00 589 SER A N 1
ATOM 4481 C CA . SER A 1 589 ? 48.976 7.694 -39.385 1.00 83.00 589 SER A CA 1
ATOM 4482 C C . SER A 1 589 ? 49.810 7.982 -38.130 1.00 83.00 589 SER A C 1
ATOM 4484 O O . SER A 1 589 ? 49.574 8.960 -37.421 1.00 83.00 589 SER A O 1
ATOM 4486 N N . SER A 1 590 ? 50.804 7.129 -37.872 1.00 80.75 590 SER A N 1
ATOM 4487 C CA . SER A 1 590 ? 51.718 7.274 -36.736 1.00 80.75 590 SER A CA 1
ATOM 4488 C C . SER A 1 590 ? 52.466 8.604 -36.747 1.00 80.75 590 SER A C 1
ATOM 4490 O O . SER A 1 590 ? 52.746 9.154 -37.813 1.00 80.75 590 SER A O 1
ATOM 4492 N N . THR A 1 591 ? 52.879 9.090 -35.575 1.00 74.88 591 THR A N 1
ATOM 4493 C CA . THR A 1 591 ? 53.684 10.321 -35.441 1.00 74.88 591 THR A CA 1
ATOM 4494 C C . THR A 1 591 ? 54.911 10.318 -36.361 1.00 74.88 591 THR A C 1
ATOM 4496 O O . THR A 1 591 ? 55.171 11.304 -37.045 1.00 74.88 591 THR A O 1
ATOM 4499 N N . ALA A 1 592 ? 55.596 9.177 -36.482 1.00 75.81 592 ALA A N 1
ATOM 4500 C CA . ALA A 1 592 ? 56.744 8.999 -37.372 1.00 75.81 592 ALA A CA 1
ATOM 4501 C C . ALA A 1 592 ? 56.404 9.052 -38.881 1.00 75.81 592 ALA A C 1
ATOM 4503 O O . ALA A 1 592 ? 57.277 9.369 -39.688 1.00 75.81 592 ALA A O 1
ATOM 4504 N N . GLU A 1 593 ? 55.172 8.740 -39.294 1.00 75.81 593 GLU A N 1
ATOM 4505 C CA . GLU A 1 593 ? 54.707 8.907 -40.682 1.00 75.81 593 GLU A CA 1
ATOM 4506 C C . GLU A 1 593 ? 54.149 10.324 -40.928 1.00 75.81 593 GLU A C 1
ATOM 4508 O O . GLU A 1 593 ? 54.395 10.900 -41.991 1.00 75.81 593 GLU A O 1
ATOM 4513 N N . LEU A 1 594 ? 53.505 10.942 -39.927 1.00 75.38 594 LEU A N 1
ATOM 4514 C CA . LEU A 1 594 ? 53.103 12.357 -39.951 1.00 75.38 594 LEU A CA 1
ATOM 4515 C C . LEU A 1 594 ? 54.321 13.284 -40.107 1.00 75.38 594 LEU A C 1
ATOM 4517 O O . LEU A 1 594 ? 54.308 14.201 -40.929 1.00 75.38 594 LEU A O 1
ATOM 4521 N N . GLU A 1 595 ? 55.425 12.996 -39.410 1.00 72.75 595 GLU A N 1
ATOM 4522 C CA . GLU A 1 595 ? 56.693 13.721 -39.560 1.00 72.75 595 GLU A CA 1
ATOM 4523 C C . GLU A 1 595 ? 57.278 13.639 -40.980 1.00 72.75 595 GLU A C 1
ATOM 4525 O O . GLU A 1 595 ? 57.929 14.590 -41.431 1.00 72.75 595 GLU A O 1
ATOM 4530 N N . LYS A 1 596 ? 57.011 12.544 -41.704 1.00 75.12 596 LYS A N 1
ATOM 4531 C CA . LYS A 1 596 ? 57.367 12.341 -43.121 1.00 75.12 596 LYS A CA 1
ATOM 4532 C C . LYS A 1 596 ? 56.334 12.931 -44.092 1.00 75.12 596 LYS A C 1
ATOM 4534 O O . LYS A 1 596 ? 56.517 12.827 -45.300 1.00 75.12 596 LYS A O 1
ATOM 4539 N N . GLY A 1 597 ? 55.261 13.547 -43.590 1.00 69.75 597 GLY A N 1
ATOM 4540 C CA . GLY A 1 597 ? 54.184 14.131 -44.394 1.00 69.75 597 GLY A CA 1
ATOM 4541 C C . GLY A 1 597 ? 53.166 13.120 -44.932 1.00 69.75 597 GLY A C 1
ATOM 4542 O O . GLY A 1 597 ? 52.389 13.466 -45.820 1.00 69.75 597 GLY A O 1
ATOM 4543 N N . LYS A 1 598 ? 53.142 11.881 -44.421 1.00 75.69 598 LYS A N 1
ATOM 4544 C CA . LYS A 1 598 ? 52.232 10.826 -44.879 1.00 75.69 598 LYS A CA 1
ATOM 4545 C C . LYS A 1 598 ? 51.124 10.572 -43.850 1.00 75.69 598 LYS A C 1
ATOM 4547 O O . LYS A 1 598 ? 51.292 9.760 -42.946 1.00 75.69 598 LYS A O 1
ATOM 4552 N N . ASN A 1 599 ? 49.971 11.228 -44.017 1.00 80.81 599 ASN A N 1
ATOM 4553 C CA . ASN A 1 599 ? 48.769 10.951 -43.219 1.00 80.81 599 ASN A CA 1
ATOM 4554 C C . ASN A 1 599 ? 47.697 10.206 -44.033 1.00 80.81 599 ASN A C 1
ATOM 4556 O O . ASN A 1 599 ? 46.814 10.818 -44.636 1.00 80.81 599 ASN A O 1
ATOM 4560 N N . GLU A 1 600 ? 47.744 8.875 -44.028 1.00 84.94 600 GLU A N 1
ATOM 4561 C CA . GLU A 1 600 ? 46.622 8.034 -44.451 1.00 84.94 600 GLU A CA 1
ATOM 4562 C C . GLU A 1 600 ? 45.614 7.995 -43.293 1.00 84.94 600 GLU A C 1
ATOM 4564 O O . GLU A 1 600 ? 45.699 7.131 -42.425 1.00 84.94 600 GLU A O 1
ATOM 4569 N N . HIS A 1 601 ? 44.674 8.942 -43.261 1.00 83.44 601 HIS A N 1
ATOM 4570 C CA . HIS A 1 601 ? 43.779 9.190 -42.117 1.00 83.44 601 HIS A CA 1
ATOM 4571 C C . HIS A 1 601 ? 42.425 8.467 -42.174 1.00 83.44 601 HIS A C 1
ATOM 4573 O O . HIS A 1 601 ? 41.724 8.381 -41.166 1.00 83.44 601 HIS A O 1
ATOM 4579 N N . PHE A 1 602 ? 42.030 7.945 -43.338 1.00 87.94 602 PHE A N 1
ATOM 4580 C CA . PHE A 1 602 ? 40.721 7.321 -43.519 1.00 87.94 602 PHE A CA 1
ATOM 4581 C C . PHE A 1 602 ? 40.843 5.798 -43.643 1.00 87.94 602 PHE A C 1
ATOM 4583 O O . PHE A 1 602 ? 41.684 5.285 -44.392 1.00 87.94 602 PHE A O 1
ATOM 4590 N N . ARG A 1 603 ? 40.006 5.057 -42.909 1.00 87.12 603 ARG A N 1
ATOM 4591 C CA . ARG A 1 603 ? 39.909 3.588 -42.963 1.00 87.12 603 ARG A CA 1
ATOM 4592 C C . ARG A 1 603 ? 38.499 3.142 -43.310 1.00 87.12 603 ARG A C 1
ATOM 4594 O O . ARG A 1 603 ? 37.517 3.702 -42.822 1.00 87.12 603 ARG A O 1
ATOM 4601 N N . VAL A 1 604 ? 38.416 2.072 -44.096 1.00 88.12 604 VAL A N 1
ATOM 4602 C CA . VAL A 1 604 ? 37.187 1.302 -44.306 1.00 88.12 604 VAL A CA 1
ATOM 4603 C C . VAL A 1 604 ? 37.425 -0.114 -43.817 1.00 88.12 604 VAL A C 1
ATOM 4605 O O . VAL A 1 604 ? 38.359 -0.771 -44.269 1.00 88.12 604 VAL A O 1
ATOM 4608 N N . PHE A 1 605 ? 36.548 -0.600 -42.949 1.00 86.31 605 PHE A N 1
ATOM 4609 C CA . PHE A 1 605 ? 36.530 -1.976 -42.474 1.00 86.31 605 PHE A CA 1
ATOM 4610 C C . PHE A 1 605 ? 35.249 -2.679 -42.929 1.00 86.31 605 PHE A C 1
ATOM 4612 O O . PHE A 1 605 ? 34.175 -2.074 -42.970 1.00 86.31 605 PHE A O 1
ATOM 4619 N N . SER A 1 606 ? 35.335 -3.972 -43.231 1.00 84.81 606 SER A N 1
ATOM 4620 C CA . SER A 1 606 ? 34.170 -4.839 -43.417 1.00 84.81 606 SER A CA 1
ATOM 4621 C C . SER A 1 606 ? 33.989 -5.746 -42.210 1.00 84.81 606 SER A C 1
ATOM 4623 O O . SER A 1 606 ? 34.904 -6.477 -41.844 1.00 84.81 606 SER A O 1
ATOM 4625 N N . MET A 1 607 ? 32.791 -5.725 -41.632 1.00 82.44 607 MET A N 1
ATOM 4626 C CA . MET A 1 607 ? 32.373 -6.575 -40.522 1.00 82.44 607 MET A CA 1
ATOM 4627 C C . MET A 1 607 ? 31.447 -7.678 -41.048 1.00 82.44 607 MET A C 1
ATOM 4629 O O . MET A 1 607 ? 30.318 -7.392 -41.466 1.00 82.44 607 MET A O 1
ATOM 4633 N N . ALA A 1 608 ? 31.909 -8.929 -41.037 1.00 76.62 608 ALA A N 1
ATOM 4634 C CA . ALA A 1 608 ? 31.165 -10.096 -41.521 1.00 76.62 608 ALA A CA 1
ATOM 4635 C C . ALA A 1 608 ? 30.934 -11.115 -40.388 1.00 76.62 608 ALA A C 1
ATOM 4637 O O . ALA A 1 608 ? 31.862 -11.375 -39.627 1.00 76.62 608 ALA A O 1
ATOM 4638 N N . PRO A 1 609 ? 29.736 -11.718 -40.250 1.00 69.06 609 PRO A N 1
ATOM 4639 C CA . PRO A 1 609 ? 29.467 -12.666 -39.169 1.00 69.06 609 PRO A CA 1
ATOM 4640 C C . PRO A 1 609 ? 30.347 -13.917 -39.275 1.00 69.06 609 PRO A C 1
ATOM 4642 O O . PRO A 1 609 ? 30.527 -14.464 -40.367 1.00 69.06 609 PRO A O 1
ATOM 4645 N N . SER A 1 610 ? 30.859 -14.381 -38.132 1.00 64.75 610 SER A N 1
ATOM 4646 C CA . SER A 1 610 ? 31.732 -15.554 -38.049 1.00 64.75 610 SER A CA 1
ATOM 4647 C C . SER A 1 610 ? 31.035 -16.825 -38.552 1.00 64.75 610 SER A C 1
ATOM 4649 O O . SER A 1 610 ? 29.836 -17.034 -38.347 1.00 64.75 610 SER A O 1
ATOM 4651 N N . SER A 1 611 ? 31.801 -17.699 -39.206 1.00 55.00 611 SER A N 1
ATOM 4652 C CA . SER A 1 611 ? 31.355 -19.024 -39.647 1.00 55.00 611 SER A CA 1
ATOM 4653 C C . SER A 1 611 ? 31.655 -20.144 -38.640 1.00 55.00 611 SER A C 1
ATOM 4655 O O . SER A 1 611 ? 31.199 -21.270 -38.850 1.00 55.00 611 SER A O 1
ATOM 4657 N N . SER A 1 612 ? 32.393 -19.871 -37.555 1.00 50.19 612 SER A N 1
ATOM 4658 C CA . SER A 1 612 ? 32.809 -20.885 -36.578 1.00 50.19 612 SER A CA 1
ATOM 4659 C C . SER A 1 612 ? 31.794 -21.069 -35.440 1.00 50.19 612 SER A C 1
ATOM 4661 O O . SER A 1 612 ? 31.366 -20.123 -34.786 1.00 50.19 612 SER A O 1
ATOM 4663 N N . LYS A 1 613 ? 31.428 -22.329 -35.167 1.00 44.59 613 LYS A N 1
ATOM 4664 C CA . LYS A 1 613 ? 30.654 -22.736 -33.980 1.00 44.59 613 LYS A CA 1
ATOM 4665 C C . LYS A 1 613 ? 31.601 -23.147 -32.843 1.00 44.59 613 LYS A C 1
ATOM 4667 O O . LYS A 1 613 ? 31.657 -24.321 -32.490 1.00 44.59 613 LYS A O 1
ATOM 4672 N N . SER A 1 614 ? 32.382 -22.203 -32.322 1.00 41.88 614 SER A N 1
ATOM 4673 C CA . SER A 1 614 ? 33.258 -22.425 -31.161 1.00 41.88 614 SER A CA 1
ATOM 4674 C C . SER A 1 614 ? 32.819 -21.526 -30.011 1.00 41.88 614 SER A C 1
ATOM 4676 O O . SER A 1 614 ? 32.743 -20.313 -30.164 1.00 41.88 614 SER A O 1
ATOM 4678 N N . GLU A 1 615 ? 32.503 -22.124 -28.867 1.00 41.41 615 GLU A N 1
ATOM 4679 C CA . GLU A 1 615 ? 31.734 -21.490 -27.785 1.00 41.41 615 GLU A CA 1
ATOM 4680 C C . GLU A 1 615 ? 32.618 -20.798 -26.724 1.00 41.41 615 GLU A C 1
ATOM 4682 O O . GLU A 1 615 ? 32.247 -20.691 -25.557 1.00 41.41 615 GLU A O 1
ATOM 4687 N N . LYS A 1 616 ? 33.827 -20.357 -27.103 1.00 39.44 616 LYS A N 1
ATOM 4688 C CA . LYS A 1 616 ? 34.787 -19.680 -26.211 1.00 39.44 616 LYS A CA 1
ATOM 4689 C C . LYS A 1 616 ? 35.424 -18.472 -26.914 1.00 39.44 616 LYS A C 1
ATOM 4691 O O . LYS A 1 616 ? 35.837 -18.593 -28.062 1.00 39.44 616 LYS A O 1
ATOM 4696 N N . THR A 1 617 ? 35.449 -17.345 -26.185 1.00 41.59 617 THR A N 1
ATOM 4697 C CA . THR A 1 617 ? 35.739 -15.943 -26.588 1.00 41.59 617 THR A CA 1
ATOM 4698 C C . THR A 1 617 ? 34.839 -15.381 -27.702 1.00 41.59 617 THR A C 1
ATOM 4700 O O . THR A 1 617 ? 34.974 -15.699 -28.879 1.00 41.59 617 THR A O 1
ATOM 4703 N N . ALA A 1 618 ? 33.879 -14.538 -27.302 1.00 45.22 618 ALA A N 1
ATOM 4704 C CA . ALA A 1 618 ? 32.672 -14.223 -28.066 1.00 45.22 618 ALA A CA 1
ATOM 4705 C C . ALA A 1 618 ? 32.741 -12.922 -28.897 1.00 45.22 618 ALA A C 1
ATOM 4707 O O . ALA A 1 618 ? 32.017 -11.969 -28.611 1.00 45.22 618 ALA A O 1
ATOM 4708 N N . HIS A 1 619 ? 33.518 -12.920 -29.985 1.00 53.44 619 HIS A N 1
ATOM 4709 C CA . HIS A 1 619 ? 33.313 -11.966 -31.088 1.00 53.44 619 HIS A CA 1
ATOM 4710 C C . HIS A 1 619 ? 32.437 -12.623 -32.160 1.00 53.44 619 HIS A C 1
ATOM 4712 O O . HIS A 1 619 ? 32.774 -13.675 -32.704 1.00 53.44 619 HIS A O 1
ATOM 4718 N N . THR A 1 620 ? 31.278 -12.031 -32.451 1.00 60.75 620 THR A N 1
ATOM 4719 C CA . THR A 1 620 ? 30.288 -12.632 -33.371 1.00 60.75 620 THR A CA 1
ATOM 4720 C C . THR A 1 620 ? 30.565 -12.337 -34.845 1.00 60.75 620 THR A C 1
ATOM 4722 O O . THR A 1 620 ? 30.033 -13.027 -35.720 1.00 60.75 620 THR A O 1
ATOM 4725 N N . ALA A 1 621 ? 31.415 -11.356 -35.141 1.00 66.44 621 ALA A N 1
ATOM 4726 C CA . ALA A 1 621 ? 31.848 -10.993 -36.478 1.00 66.44 621 ALA A CA 1
ATOM 4727 C C . ALA A 1 621 ? 33.369 -10.789 -36.547 1.00 66.44 621 ALA A C 1
ATOM 4729 O O . ALA A 1 621 ? 34.011 -10.401 -35.575 1.00 66.44 621 ALA A O 1
ATOM 4730 N N . VAL A 1 622 ? 33.929 -11.040 -37.729 1.00 76.00 622 VAL A N 1
ATOM 4731 C CA . VAL A 1 622 ? 35.316 -10.722 -38.079 1.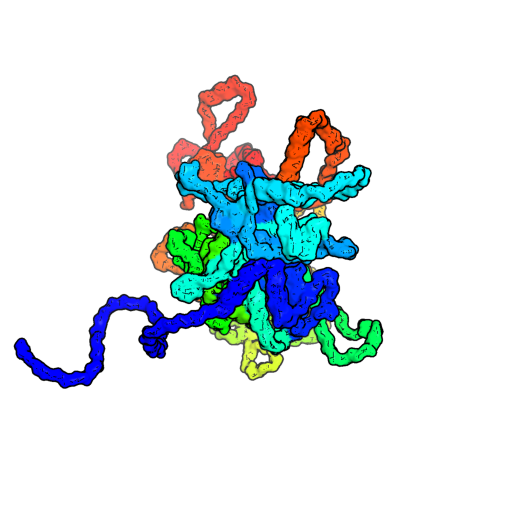00 76.00 622 VAL A CA 1
ATOM 4732 C C . VAL A 1 622 ? 35.335 -9.332 -38.707 1.00 76.00 622 VAL A C 1
ATOM 4734 O O . VAL A 1 622 ? 34.545 -9.061 -39.619 1.00 76.00 622 VAL A O 1
ATOM 4737 N N . LEU A 1 623 ? 36.226 -8.464 -38.224 1.00 80.94 623 LEU A N 1
ATOM 4738 C CA . LEU A 1 623 ? 36.515 -7.162 -38.820 1.00 80.94 623 LEU A CA 1
ATOM 4739 C C . LEU A 1 623 ? 37.787 -7.268 -39.671 1.00 80.94 623 LEU A C 1
ATOM 4741 O O . LEU A 1 623 ? 38.787 -7.820 -39.223 1.00 80.94 623 LEU A O 1
ATOM 4745 N N . SER A 1 624 ? 37.758 -6.747 -40.896 1.00 83.06 624 SER A N 1
ATOM 4746 C CA . SER A 1 624 ? 38.924 -6.721 -41.789 1.00 83.06 624 SER A CA 1
ATOM 4747 C C . SER A 1 624 ? 39.054 -5.369 -42.487 1.00 83.06 624 SER A C 1
ATOM 4749 O O . SER A 1 624 ? 38.060 -4.854 -43.006 1.00 83.06 624 SER A O 1
ATOM 4751 N N . GLU A 1 625 ? 40.262 -4.799 -42.522 1.00 85.12 625 GLU A N 1
ATOM 4752 C CA . GLU A 1 625 ? 40.548 -3.566 -43.269 1.00 85.12 625 GLU A CA 1
ATOM 4753 C C . GLU A 1 625 ? 40.362 -3.823 -44.777 1.00 85.12 625 GLU A C 1
ATOM 4755 O O . GLU A 1 625 ? 40.915 -4.766 -45.339 1.00 85.12 625 GLU A O 1
ATOM 4760 N N . VAL A 1 626 ? 39.525 -3.008 -45.420 1.00 85.56 626 VAL A N 1
ATOM 4761 C CA . VAL A 1 626 ? 39.213 -3.054 -46.860 1.00 85.56 626 VAL A CA 1
ATOM 4762 C C . VAL A 1 626 ? 40.068 -2.047 -47.622 1.00 85.56 626 VAL A C 1
ATOM 4764 O O . VAL A 1 626 ? 40.504 -2.321 -48.738 1.00 85.56 626 VAL A O 1
ATOM 4767 N N . SER A 1 627 ? 40.281 -0.865 -47.039 1.00 88.12 627 SER A N 1
ATOM 4768 C CA . SER A 1 627 ? 41.077 0.196 -47.651 1.00 88.12 627 SER A CA 1
ATOM 4769 C C . SER A 1 627 ? 41.563 1.224 -46.634 1.00 88.12 627 SER A C 1
ATOM 4771 O O . SER A 1 627 ? 40.837 1.590 -45.705 1.00 88.12 627 SER A O 1
ATOM 4773 N N . ARG A 1 628 ? 42.738 1.774 -46.928 1.00 87.25 628 ARG A N 1
ATOM 4774 C CA . ARG A 1 628 ? 43.432 2.850 -46.224 1.00 87.25 628 ARG A CA 1
ATOM 4775 C C . ARG A 1 628 ? 43.727 3.958 -47.228 1.00 87.25 628 ARG A C 1
ATOM 4777 O O . ARG A 1 628 ? 44.161 3.674 -48.344 1.00 87.25 628 ARG A O 1
ATOM 4784 N N . THR A 1 629 ? 43.374 5.200 -46.907 1.00 86.44 629 THR A N 1
ATOM 4785 C CA . THR A 1 629 ? 43.365 6.296 -47.892 1.00 86.44 629 THR A CA 1
ATOM 4786 C C . THR A 1 629 ? 43.625 7.646 -47.224 1.00 86.44 629 THR A C 1
ATOM 4788 O O . THR A 1 629 ? 43.164 7.892 -46.110 1.00 86.44 629 THR A O 1
ATOM 4791 N N . ALA A 1 630 ? 44.344 8.528 -47.920 1.00 86.06 630 ALA A N 1
ATOM 4792 C CA . ALA A 1 630 ? 44.400 9.955 -47.623 1.00 86.06 630 ALA A CA 1
ATOM 4793 C C . ALA A 1 630 ? 43.405 10.687 -48.541 1.00 86.06 630 ALA A C 1
ATOM 4795 O O . ALA A 1 630 ? 43.469 10.539 -49.760 1.00 86.06 630 ALA A O 1
ATOM 4796 N N . LEU A 1 631 ? 42.457 11.420 -47.956 1.00 85.50 631 LEU A N 1
ATOM 4797 C CA . LEU A 1 631 ? 41.408 12.160 -48.663 1.00 85.50 631 LEU A CA 1
ATOM 4798 C C . LEU A 1 631 ? 41.714 13.663 -48.786 1.00 85.50 631 LEU A C 1
ATOM 4800 O O . LEU A 1 631 ? 41.344 14.265 -49.795 1.00 85.50 631 LEU A O 1
ATOM 4804 N N . PHE A 1 632 ? 42.378 14.259 -47.790 1.00 84.81 632 PHE A N 1
ATOM 4805 C CA . PHE A 1 632 ? 42.813 15.662 -47.817 1.00 84.81 632 PHE A CA 1
ATOM 4806 C C . PHE A 1 632 ? 43.966 15.915 -48.802 1.00 84.81 632 PHE A C 1
ATOM 4808 O O . PHE A 1 632 ? 44.782 15.028 -49.063 1.00 84.81 632 PHE A O 1
ATOM 4815 N N . GLN A 1 633 ? 44.052 17.144 -49.317 1.00 73.06 633 GLN A N 1
ATOM 4816 C CA . GLN A 1 633 ? 45.078 17.575 -50.270 1.00 73.06 633 GLN A CA 1
ATOM 4817 C C . GLN A 1 633 ? 46.021 18.588 -49.609 1.00 73.06 633 GLN A C 1
ATOM 4819 O O . GLN A 1 633 ? 45.779 19.795 -49.653 1.00 73.06 633 GLN A O 1
ATOM 4824 N N . HIS A 1 634 ? 47.110 18.090 -49.017 1.00 66.75 634 HIS A N 1
ATOM 4825 C CA . HIS A 1 634 ? 48.163 18.916 -48.416 1.00 66.75 634 HIS A CA 1
ATOM 4826 C C . HIS A 1 634 ? 49.412 18.971 -49.301 1.00 66.75 634 HIS A C 1
ATOM 4828 O O . HIS A 1 634 ? 49.789 17.982 -49.929 1.00 66.75 634 HIS A O 1
ATOM 4834 N N . GLY A 1 635 ? 50.072 20.132 -49.321 1.00 58.56 635 GLY A N 1
ATOM 4835 C CA . GLY A 1 635 ? 51.428 20.278 -49.858 1.00 58.56 635 GLY A CA 1
ATOM 4836 C C . GLY A 1 635 ? 52.500 19.929 -48.819 1.00 58.56 635 GLY A C 1
ATOM 4837 O O . GLY A 1 635 ? 52.202 19.723 -47.640 1.00 58.56 635 GLY A O 1
ATOM 4838 N N . GLU A 1 636 ? 53.766 19.904 -49.241 1.00 52.56 636 GLU A N 1
ATOM 4839 C CA . GLU A 1 636 ? 54.903 19.683 -48.339 1.00 52.56 636 GLU A CA 1
ATOM 4840 C C . GLU A 1 636 ? 54.925 20.729 -47.201 1.00 52.56 636 GLU A C 1
ATOM 4842 O O . GLU A 1 636 ? 55.114 21.921 -47.442 1.00 52.56 636 GLU A O 1
ATOM 4847 N N . GLY A 1 637 ? 54.738 20.288 -45.948 1.00 55.78 637 GLY A N 1
ATOM 4848 C CA . GLY A 1 637 ? 54.871 21.136 -44.748 1.00 55.78 637 GLY A CA 1
ATOM 4849 C C . GLY A 1 637 ? 53.651 21.248 -43.816 1.00 55.78 637 GLY A C 1
ATOM 4850 O O . GLY A 1 637 ? 53.724 21.976 -42.817 1.00 55.78 637 GLY A O 1
ATOM 4851 N N . ASP A 1 638 ? 52.551 20.540 -44.087 1.00 63.88 638 ASP A N 1
ATOM 4852 C CA . ASP A 1 638 ? 51.337 20.529 -43.243 1.00 63.88 638 ASP A CA 1
ATOM 4853 C C . ASP A 1 638 ? 51.298 19.320 -42.278 1.00 63.88 638 ASP A C 1
ATOM 4855 O O . ASP A 1 638 ? 50.405 18.477 -42.316 1.00 63.88 638 ASP A O 1
ATOM 4859 N N . LYS A 1 639 ? 52.337 19.198 -41.438 1.00 64.12 639 LYS A N 1
ATOM 4860 C CA . LYS A 1 639 ? 52.607 18.003 -40.606 1.00 64.12 639 LYS A CA 1
ATOM 4861 C C . LYS A 1 639 ? 51.637 17.776 -39.434 1.00 64.12 639 LYS A C 1
ATOM 4863 O O . LYS A 1 639 ? 51.678 16.715 -38.824 1.00 64.12 639 LYS A O 1
ATOM 4868 N N . GLU A 1 640 ? 50.803 18.762 -39.108 1.00 67.69 640 GLU A N 1
ATOM 4869 C CA . GLU A 1 640 ? 49.921 18.757 -37.926 1.00 67.69 640 GLU A CA 1
ATOM 4870 C C . GLU A 1 640 ? 48.448 18.470 -38.272 1.00 67.69 640 GLU A C 1
ATOM 4872 O O . GLU A 1 640 ? 47.616 18.335 -37.375 1.00 67.69 640 GLU A O 1
ATOM 4877 N N . THR A 1 641 ? 48.105 18.335 -39.561 1.00 72.75 641 THR A N 1
ATOM 4878 C CA . THR A 1 641 ? 46.715 18.083 -39.960 1.00 72.75 641 THR A CA 1
ATOM 4879 C C . THR A 1 641 ? 46.270 16.656 -39.635 1.00 72.75 641 THR A C 1
ATOM 4881 O O . THR A 1 641 ? 46.838 15.677 -40.131 1.00 72.75 641 THR A O 1
ATOM 4884 N N . TYR A 1 642 ? 45.163 16.547 -38.897 1.00 82.19 642 TYR A N 1
ATOM 4885 C CA . TYR A 1 642 ? 44.481 15.292 -38.582 1.00 82.19 642 TYR A CA 1
ATOM 4886 C C . TYR A 1 642 ? 43.022 15.292 -39.065 1.00 82.19 642 TYR A C 1
ATOM 4888 O O . TYR A 1 642 ? 42.398 16.344 -39.225 1.00 82.19 642 TYR A O 1
ATOM 4896 N N . GLN A 1 643 ? 42.441 14.107 -39.274 1.00 83.44 643 GLN A N 1
ATOM 4897 C CA . GLN A 1 643 ? 40.999 13.978 -39.501 1.00 83.44 643 GLN A CA 1
ATOM 4898 C C . GLN A 1 643 ? 40.246 14.106 -38.173 1.00 83.44 643 GLN A C 1
ATOM 4900 O O . GLN A 1 643 ? 40.298 13.210 -37.329 1.00 83.44 643 GLN A O 1
ATOM 4905 N N . ARG A 1 644 ? 39.481 15.191 -38.021 1.00 84.81 644 ARG A N 1
ATOM 4906 C CA . ARG A 1 644 ? 38.696 15.478 -36.814 1.00 84.81 644 ARG A CA 1
ATOM 4907 C C . ARG A 1 644 ? 37.255 14.986 -36.910 1.00 84.81 644 ARG A C 1
ATOM 4909 O O . ARG A 1 644 ? 36.717 14.466 -35.937 1.00 84.81 644 ARG A O 1
ATOM 4916 N N . LEU A 1 645 ? 36.605 15.178 -38.059 1.00 89.19 645 LEU A N 1
ATOM 4917 C CA . LEU A 1 645 ? 35.172 14.916 -38.230 1.00 89.19 645 LEU A CA 1
ATOM 4918 C C . LEU A 1 645 ? 34.913 13.875 -39.322 1.00 89.19 645 LEU A C 1
ATOM 4920 O O . LEU A 1 645 ? 35.606 13.844 -40.336 1.00 89.19 645 LEU A O 1
ATOM 4924 N N . LEU A 1 646 ? 33.872 13.063 -39.119 1.00 90.56 646 LEU A N 1
ATOM 4925 C CA . LEU A 1 646 ? 33.328 12.105 -40.084 1.00 90.56 646 LEU A CA 1
ATOM 4926 C C . LEU A 1 646 ? 31.815 11.966 -39.881 1.00 90.56 646 LEU A C 1
ATOM 4928 O O . LEU A 1 646 ? 31.343 11.663 -38.778 1.00 90.56 646 LEU A O 1
ATOM 4932 N N . ARG A 1 647 ? 31.055 12.125 -40.967 1.00 91.25 647 ARG A N 1
ATOM 4933 C CA . ARG A 1 647 ? 29.649 11.714 -41.066 1.00 91.25 647 ARG A CA 1
ATOM 4934 C C . ARG A 1 647 ? 29.380 11.007 -42.384 1.00 91.25 647 ARG A C 1
ATOM 4936 O O . ARG A 1 647 ? 30.027 11.265 -43.394 1.00 91.25 647 ARG A O 1
ATOM 4943 N N . VAL A 1 648 ? 28.368 10.150 -42.362 1.00 89.56 648 VAL A N 1
ATOM 4944 C CA . VAL A 1 648 ? 27.779 9.519 -43.542 1.00 89.56 648 VAL A CA 1
ATOM 4945 C C . VAL A 1 648 ? 26.273 9.740 -43.475 1.00 89.56 648 VAL A C 1
ATOM 4947 O O . VAL A 1 648 ? 25.672 9.559 -42.415 1.00 89.56 648 VAL A O 1
ATOM 4950 N N . SER A 1 649 ? 25.676 10.124 -44.604 1.00 87.56 649 SER A N 1
ATOM 4951 C CA . SER A 1 649 ? 24.223 10.276 -44.763 1.00 87.56 649 SER A CA 1
ATOM 4952 C C . SER A 1 649 ? 23.457 9.060 -44.233 1.00 87.56 649 SER A C 1
ATOM 4954 O O . SER A 1 649 ? 23.832 7.910 -44.476 1.00 87.56 649 SER A O 1
ATOM 4956 N N . ALA A 1 650 ? 22.382 9.300 -43.479 1.00 79.44 650 ALA A N 1
ATOM 4957 C CA . ALA A 1 650 ? 21.682 8.236 -42.762 1.00 79.44 650 ALA A CA 1
ATOM 4958 C C . ALA A 1 650 ? 21.113 7.152 -43.711 1.00 79.44 650 ALA A C 1
ATOM 4960 O O . ALA A 1 650 ? 20.543 7.483 -44.752 1.00 79.44 650 ALA A O 1
ATOM 4961 N N . PRO A 1 651 ? 21.215 5.854 -43.360 1.00 73.81 651 PRO A N 1
ATOM 4962 C CA . PRO A 1 651 ? 20.640 4.780 -44.164 1.00 73.81 651 PRO A CA 1
ATOM 4963 C C . PRO A 1 651 ? 19.106 4.830 -44.134 1.00 73.81 651 PRO A C 1
ATOM 4965 O O . PRO A 1 651 ? 18.512 4.997 -43.068 1.00 73.81 651 PRO A O 1
ATOM 4968 N N . ASN A 1 652 ? 18.454 4.615 -45.280 1.00 73.38 652 ASN A N 1
ATOM 4969 C CA . ASN A 1 652 ? 16.997 4.490 -45.343 1.00 73.38 652 ASN A CA 1
ATOM 4970 C C . ASN A 1 652 ? 16.571 3.021 -45.131 1.00 73.38 652 ASN A C 1
ATOM 4972 O O . ASN A 1 652 ? 16.754 2.202 -46.036 1.00 73.38 652 ASN A O 1
ATOM 4976 N N . PRO A 1 653 ? 15.963 2.649 -43.986 1.00 66.94 653 PRO A N 1
ATOM 4977 C CA . PRO A 1 653 ? 15.546 1.269 -43.736 1.00 66.94 653 PRO A CA 1
ATOM 4978 C C . PRO A 1 653 ? 14.410 0.790 -44.658 1.00 66.94 653 PRO A C 1
ATOM 4980 O O . PRO A 1 653 ? 14.178 -0.414 -44.748 1.00 66.94 653 PRO A O 1
ATOM 4983 N N . GLN A 1 654 ? 13.702 1.699 -45.344 1.00 67.50 654 GLN A N 1
ATOM 4984 C CA . GLN A 1 654 ? 12.632 1.360 -46.289 1.00 67.50 654 GLN A CA 1
ATOM 4985 C C . GLN A 1 654 ? 13.140 1.156 -47.730 1.00 67.50 654 GLN A C 1
ATOM 4987 O O . GLN A 1 654 ? 12.469 0.477 -48.508 1.00 67.50 654 GLN A O 1
ATOM 4992 N N . ARG A 1 655 ? 14.332 1.670 -48.082 1.00 70.31 655 ARG A N 1
ATOM 4993 C CA . ARG A 1 655 ? 14.981 1.493 -49.399 1.00 70.31 655 ARG A CA 1
ATOM 4994 C C . ARG A 1 655 ? 16.437 0.998 -49.258 1.00 70.31 655 ARG A C 1
ATOM 4996 O O . ARG A 1 655 ? 17.369 1.800 -49.329 1.00 70.31 655 ARG A O 1
ATOM 5003 N N . PRO A 1 656 ? 16.668 -0.318 -49.084 1.00 64.69 656 PRO A N 1
ATOM 5004 C CA . PRO A 1 656 ? 18.020 -0.878 -49.022 1.00 64.69 656 PRO A CA 1
ATOM 5005 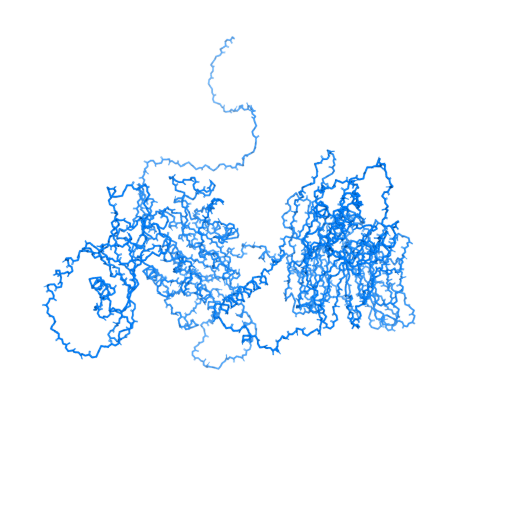C C . PRO A 1 656 ? 18.782 -0.678 -50.341 1.00 64.69 656 PRO A C 1
ATOM 5007 O O . PRO A 1 656 ? 18.273 -1.040 -51.400 1.00 64.69 656 PRO A O 1
ATOM 5010 N N . GLY A 1 657 ? 20.017 -0.168 -50.283 1.00 65.50 657 GLY A N 1
ATOM 5011 C CA . GLY A 1 657 ? 20.855 0.078 -51.467 1.00 65.50 657 GLY A CA 1
ATOM 5012 C C . GLY A 1 657 ? 20.789 1.498 -52.026 1.00 65.50 657 GLY A C 1
ATOM 5013 O O . GLY A 1 657 ? 21.358 1.759 -53.083 1.00 65.50 657 GLY A O 1
ATOM 5014 N N . GLN A 1 658 ? 20.116 2.410 -51.327 1.00 75.00 658 GLN A N 1
ATOM 5015 C CA . GLN A 1 658 ? 20.161 3.844 -51.602 1.00 75.00 658 GLN A CA 1
ATOM 5016 C C . GLN A 1 658 ? 21.607 4.353 -51.471 1.00 75.00 658 GLN A C 1
ATOM 5018 O O . GLN A 1 658 ? 22.280 4.032 -50.487 1.00 75.00 658 GLN A O 1
ATOM 5023 N N . LYS A 1 659 ? 22.085 5.137 -52.449 1.00 80.00 659 LYS A N 1
ATOM 5024 C CA . LYS A 1 659 ? 23.438 5.721 -52.428 1.00 80.00 659 LYS A CA 1
ATOM 5025 C C . LYS A 1 659 ? 23.653 6.529 -51.150 1.00 80.00 659 LYS A C 1
ATOM 5027 O O . LYS A 1 659 ? 22.744 7.217 -50.698 1.00 80.00 659 LYS A O 1
ATOM 5032 N N . GLN A 1 660 ? 24.863 6.478 -50.608 1.00 85.62 660 GLN A N 1
ATOM 5033 C CA . GLN A 1 660 ? 25.278 7.306 -49.481 1.00 85.62 660 GLN A CA 1
ATOM 5034 C C . GLN A 1 660 ? 26.455 8.191 -49.902 1.00 85.62 660 GLN A C 1
ATOM 5036 O O . GLN A 1 660 ? 27.370 7.755 -50.603 1.00 85.62 660 GLN A O 1
ATOM 5041 N N . VAL A 1 661 ? 26.430 9.434 -49.438 1.00 89.88 661 VAL A N 1
ATOM 5042 C CA . VAL A 1 661 ? 27.573 10.353 -49.429 1.00 89.88 661 VAL A CA 1
ATOM 5043 C C . VAL A 1 661 ? 28.011 10.558 -47.982 1.00 89.88 661 VAL A C 1
ATOM 5045 O O . VAL A 1 661 ? 27.176 10.568 -47.068 1.00 89.88 661 VAL A O 1
ATOM 5048 N N . GLY A 1 662 ? 29.316 10.689 -47.774 1.00 91.12 662 GLY A N 1
ATOM 5049 C CA . GLY A 1 662 ? 29.908 11.103 -46.511 1.00 91.12 662 GLY A CA 1
ATOM 5050 C C . GLY A 1 662 ? 30.756 12.358 -46.666 1.00 91.12 662 GLY A C 1
ATOM 5051 O O . GLY A 1 662 ? 31.091 12.768 -47.778 1.00 91.12 662 GLY A O 1
ATOM 5052 N N . ALA A 1 663 ? 31.093 12.957 -45.531 1.00 93.38 663 ALA A N 1
ATOM 5053 C CA . ALA A 1 663 ? 31.994 14.095 -45.443 1.00 93.38 663 ALA A CA 1
ATOM 5054 C C . ALA A 1 663 ? 32.973 13.894 -44.280 1.00 93.38 663 ALA A C 1
ATOM 5056 O O . ALA A 1 663 ? 32.580 13.434 -43.201 1.00 93.38 663 ALA A O 1
ATOM 5057 N N . VAL A 1 664 ? 34.238 14.244 -44.512 1.00 92.00 664 VAL A N 1
ATOM 5058 C CA . VAL A 1 664 ? 35.275 14.377 -43.479 1.00 92.00 664 VAL A CA 1
ATOM 5059 C C . VAL A 1 664 ? 35.775 15.810 -43.415 1.00 92.00 664 VAL A C 1
ATOM 5061 O O . VAL A 1 664 ? 35.781 16.496 -44.435 1.00 92.00 664 VAL A O 1
ATOM 5064 N N . ALA A 1 665 ? 36.221 16.245 -42.237 1.00 91.12 665 ALA A N 1
ATOM 5065 C CA . ALA A 1 665 ? 36.885 17.535 -42.070 1.00 91.12 665 ALA A CA 1
ATOM 5066 C C . ALA A 1 665 ? 38.185 17.414 -41.270 1.00 91.12 665 ALA A C 1
ATOM 5068 O O . ALA A 1 665 ? 38.296 16.591 -40.351 1.00 91.12 665 ALA A O 1
ATOM 5069 N N . THR A 1 666 ? 39.151 18.252 -41.632 1.00 88.25 666 THR A N 1
ATOM 5070 C CA . THR A 1 666 ? 40.423 18.440 -40.925 1.00 88.25 666 THR A CA 1
ATOM 5071 C C . THR A 1 666 ? 40.225 19.089 -39.553 1.00 88.25 666 THR A C 1
ATOM 5073 O O . THR A 1 666 ? 39.283 19.861 -39.372 1.00 88.25 666 THR A O 1
ATOM 5076 N N . GLY A 1 667 ? 41.163 18.881 -38.631 1.00 82.69 667 GLY A N 1
ATOM 5077 C CA . GLY A 1 667 ? 41.398 19.776 -37.493 1.00 82.69 667 GLY A CA 1
ATOM 5078 C C . GLY A 1 667 ? 42.879 20.145 -37.359 1.00 82.69 667 GLY A C 1
ATOM 5079 O O . GLY A 1 667 ? 43.724 19.476 -37.956 1.00 82.69 667 GLY A O 1
ATOM 5080 N N . PHE A 1 668 ? 43.178 21.207 -36.595 1.00 74.25 668 PHE A N 1
ATOM 5081 C CA . PHE A 1 668 ? 44.523 21.790 -36.365 1.00 74.25 668 PHE A CA 1
ATOM 5082 C C . PHE A 1 668 ? 45.351 22.018 -37.651 1.00 74.25 668 PHE A C 1
ATOM 5084 O O . PHE A 1 668 ? 46.571 22.156 -37.612 1.00 74.25 668 PHE A O 1
ATOM 5091 N N . ALA A 1 669 ? 44.681 22.083 -38.800 1.00 76.38 669 ALA A N 1
ATOM 5092 C CA . ALA A 1 669 ? 45.295 22.228 -40.108 1.00 76.38 669 ALA A CA 1
ATOM 5093 C C . ALA A 1 669 ? 45.591 23.694 -40.423 1.00 76.38 669 ALA A C 1
ATOM 5095 O O . ALA A 1 669 ? 44.766 24.571 -40.148 1.00 76.38 669 ALA A O 1
ATOM 5096 N N . LYS A 1 670 ? 46.710 23.970 -41.106 1.00 76.25 670 LYS A N 1
ATOM 5097 C CA . LYS A 1 670 ? 47.003 25.329 -41.609 1.00 76.25 670 LYS A CA 1
ATOM 5098 C C . LYS A 1 670 ? 45.990 25.788 -42.661 1.00 76.25 670 LYS A C 1
ATOM 5100 O O . LYS A 1 670 ? 45.766 26.986 -42.818 1.00 76.25 670 LYS A O 1
ATOM 5105 N N . ARG A 1 671 ? 45.385 24.838 -43.380 1.00 81.06 671 ARG A N 1
ATOM 5106 C CA . ARG A 1 671 ? 44.220 25.039 -44.249 1.00 81.06 671 ARG A CA 1
ATOM 5107 C C . ARG A 1 671 ? 43.144 24.046 -43.850 1.00 81.06 671 ARG A C 1
ATOM 5109 O O . ARG A 1 671 ? 43.354 22.841 -43.950 1.00 81.06 671 ARG A O 1
ATOM 5116 N N . SER A 1 672 ? 42.004 24.549 -43.391 1.00 87.50 672 SER A N 1
ATOM 5117 C CA . SER A 1 672 ? 40.875 23.684 -43.060 1.00 87.50 672 SER A CA 1
ATOM 5118 C C . SER A 1 672 ? 40.203 23.192 -44.342 1.00 87.50 672 SER A C 1
ATOM 5120 O O . SER A 1 672 ? 39.879 24.000 -45.208 1.00 87.50 672 SER A O 1
ATOM 5122 N N . GLN A 1 673 ? 39.983 21.884 -44.465 1.00 90.06 673 GLN A N 1
ATOM 5123 C CA . GLN A 1 673 ? 39.351 21.257 -45.628 1.00 90.06 673 GLN A CA 1
ATOM 5124 C C . GLN A 1 673 ? 38.162 20.388 -45.224 1.00 90.06 673 GLN A C 1
ATOM 5126 O O . GLN A 1 673 ? 38.210 19.673 -44.220 1.00 90.06 673 GLN A O 1
ATOM 5131 N N . ILE A 1 674 ? 37.122 20.395 -46.061 1.00 92.06 674 ILE A N 1
ATOM 5132 C CA . ILE A 1 674 ? 36.056 19.389 -46.070 1.00 92.06 674 ILE A CA 1
ATOM 5133 C C . ILE A 1 674 ? 36.193 18.562 -47.346 1.00 92.06 674 ILE A C 1
ATOM 5135 O O . ILE A 1 674 ? 36.204 19.105 -48.450 1.00 92.06 674 ILE A O 1
ATOM 5139 N N . VAL A 1 675 ? 36.259 17.239 -47.199 1.00 92.06 675 VAL A N 1
ATOM 5140 C CA . VAL A 1 675 ? 36.270 16.303 -48.330 1.00 92.06 675 VAL A CA 1
ATOM 5141 C C . VAL A 1 675 ? 34.978 15.513 -48.339 1.00 92.06 675 VAL A C 1
ATOM 5143 O O . VAL A 1 675 ? 34.622 14.852 -47.361 1.00 92.06 675 VAL A O 1
ATOM 5146 N N . ILE A 1 676 ? 34.289 15.569 -49.470 1.00 92.56 676 ILE A N 1
ATOM 5147 C CA . ILE A 1 676 ? 33.027 14.882 -49.716 1.00 92.56 676 ILE A CA 1
ATOM 5148 C C . ILE A 1 676 ? 33.336 13.631 -50.531 1.00 92.56 676 ILE A C 1
ATOM 5150 O O . ILE A 1 676 ? 34.025 13.705 -51.549 1.00 92.56 676 ILE A O 1
ATOM 5154 N N . PHE A 1 677 ? 32.841 12.473 -50.094 1.00 91.38 677 PHE A N 1
ATOM 5155 C CA . PHE A 1 677 ? 33.174 11.181 -50.694 1.00 91.38 677 PHE A CA 1
ATOM 5156 C C . PHE A 1 677 ? 31.947 10.291 -50.917 1.00 91.38 677 PHE A C 1
ATOM 5158 O O . PHE A 1 677 ? 30.970 10.320 -50.164 1.00 91.38 677 PHE A O 1
ATOM 5165 N N . GLU A 1 678 ? 32.009 9.468 -51.963 1.00 88.31 678 GLU A N 1
ATOM 5166 C CA . GLU A 1 678 ? 31.004 8.444 -52.246 1.00 88.31 678 GLU A CA 1
ATOM 5167 C C . GLU A 1 678 ? 31.232 7.198 -51.387 1.00 88.31 678 GLU A C 1
ATOM 5169 O O . GLU A 1 678 ? 32.344 6.667 -51.293 1.00 88.31 678 GLU A O 1
ATOM 5174 N N . VAL A 1 679 ? 30.153 6.702 -50.785 1.00 86.31 679 VAL A N 1
ATOM 5175 C CA . VAL A 1 679 ? 30.155 5.505 -49.943 1.00 86.31 679 VAL A CA 1
ATOM 5176 C C . VAL A 1 679 ? 29.792 4.298 -50.805 1.00 86.31 679 VAL A C 1
ATOM 5178 O O . VAL A 1 679 ? 28.617 3.967 -50.981 1.00 86.31 679 VAL A O 1
ATOM 5181 N N . THR A 1 680 ? 30.810 3.626 -51.342 1.00 80.88 680 THR A N 1
ATOM 5182 C CA . THR A 1 680 ? 30.638 2.407 -52.147 1.00 80.88 680 THR A CA 1
ATOM 5183 C C . THR A 1 680 ? 30.946 1.157 -51.309 1.00 80.88 680 THR A C 1
ATOM 5185 O O . THR A 1 680 ? 32.080 0.996 -50.854 1.00 80.88 680 THR A O 1
ATOM 5188 N N . PRO A 1 681 ? 29.979 0.241 -51.090 1.00 73.44 681 PRO A N 1
ATOM 5189 C CA . PRO A 1 681 ? 30.194 -0.961 -50.283 1.00 73.44 681 PRO A CA 1
ATOM 5190 C C . PRO A 1 681 ? 31.312 -1.863 -50.833 1.00 73.44 681 PRO A C 1
ATOM 5192 O O . PRO A 1 681 ? 31.193 -2.411 -51.930 1.00 73.44 681 PRO A O 1
ATOM 5195 N N . GLY A 1 682 ? 32.368 -2.070 -50.043 1.00 70.81 682 GLY A N 1
ATOM 5196 C CA . GLY A 1 682 ? 33.488 -2.957 -50.386 1.00 70.81 682 GLY A CA 1
ATOM 5197 C C . GLY A 1 682 ? 34.522 -2.369 -51.349 1.00 70.81 682 GLY A C 1
ATOM 5198 O O . GLY A 1 682 ? 35.274 -3.132 -51.948 1.00 70.81 682 GLY A O 1
ATOM 5199 N N . GLN A 1 683 ? 34.560 -1.046 -51.515 1.00 79.69 683 GLN A N 1
ATOM 5200 C CA . GLN A 1 683 ? 35.596 -0.337 -52.270 1.00 79.69 683 GLN A CA 1
ATOM 5201 C C . GLN A 1 683 ? 36.173 0.812 -51.436 1.00 79.69 683 GLN A C 1
ATOM 5203 O O . GLN A 1 683 ? 35.549 1.262 -50.472 1.00 79.69 683 GLN A O 1
ATOM 5208 N N . ALA A 1 684 ? 37.356 1.293 -51.824 1.00 80.19 684 ALA A N 1
ATOM 5209 C CA . ALA A 1 684 ? 37.917 2.521 -51.272 1.00 80.19 684 ALA A CA 1
ATOM 5210 C C . ALA A 1 684 ? 36.973 3.714 -51.537 1.00 80.19 684 ALA A C 1
ATOM 5212 O O . ALA A 1 684 ? 36.328 3.758 -52.592 1.00 80.19 684 ALA A O 1
ATOM 5213 N N . PRO A 1 685 ? 36.869 4.679 -50.605 1.00 84.19 685 PRO A N 1
ATOM 5214 C CA . PRO A 1 685 ? 36.032 5.860 -50.783 1.00 84.19 685 PRO A CA 1
ATOM 5215 C C . PRO A 1 685 ? 36.532 6.678 -51.974 1.00 84.19 685 PRO A C 1
ATOM 5217 O O . PRO A 1 685 ? 37.722 6.973 -52.090 1.00 84.19 685 PRO A O 1
ATOM 5220 N N . LYS A 1 686 ? 35.619 7.091 -52.853 1.00 85.56 686 LYS A N 1
ATOM 5221 C CA . LYS A 1 686 ? 35.967 7.975 -53.966 1.00 85.56 686 LYS A CA 1
ATOM 5222 C C . LYS A 1 686 ? 35.679 9.418 -53.572 1.00 85.56 686 LYS A C 1
ATOM 5224 O O . LYS A 1 686 ? 34.525 9.754 -53.313 1.00 85.56 686 LYS A O 1
ATOM 5229 N N . SER A 1 687 ? 36.708 10.266 -53.543 1.00 85.94 687 SER A N 1
ATOM 5230 C CA . SER A 1 687 ? 36.514 11.710 -53.373 1.00 85.94 687 SER A CA 1
ATOM 5231 C C . SER A 1 687 ? 35.684 12.272 -54.533 1.00 85.94 687 SER A C 1
ATOM 5233 O O . SER A 1 687 ? 35.914 11.938 -55.699 1.00 85.94 687 SER A O 1
ATOM 5235 N N . ARG A 1 688 ? 34.689 13.089 -54.188 1.00 82.94 688 ARG A N 1
ATOM 5236 C CA . ARG A 1 688 ? 33.728 13.741 -55.090 1.00 82.94 688 ARG A CA 1
ATOM 5237 C C . ARG A 1 688 ? 33.883 15.264 -55.090 1.00 82.94 688 ARG A C 1
ATOM 5239 O O . ARG A 1 688 ? 33.418 15.908 -56.020 1.00 82.94 688 ARG A O 1
ATOM 5246 N N . GLY A 1 689 ? 34.576 15.816 -54.094 1.00 83.62 689 GLY A N 1
ATOM 5247 C CA . GLY A 1 689 ? 34.993 17.214 -54.028 1.00 83.62 689 GLY A CA 1
ATOM 5248 C C . GLY A 1 689 ? 35.831 17.480 -52.777 1.00 83.62 689 GLY A C 1
ATOM 5249 O O . GLY A 1 689 ? 35.610 16.853 -51.739 1.00 83.62 689 GLY A O 1
ATOM 5250 N N . VAL A 1 690 ? 36.785 18.404 -52.887 1.00 86.88 690 VAL A N 1
ATOM 5251 C CA . VAL A 1 690 ? 37.556 18.962 -51.766 1.00 86.88 690 VAL A CA 1
ATOM 5252 C C . VAL A 1 690 ? 37.261 20.455 -51.724 1.00 86.88 690 VAL A C 1
ATOM 5254 O O . VAL A 1 690 ? 37.335 21.114 -52.757 1.00 86.88 690 VAL A O 1
ATOM 5257 N N . LEU A 1 691 ? 36.899 20.966 -50.551 1.00 88.75 691 LEU A N 1
ATOM 5258 C CA . LEU A 1 691 ? 36.573 22.370 -50.326 1.00 88.75 691 LEU A CA 1
ATOM 5259 C C . LEU A 1 691 ? 37.477 22.912 -49.220 1.00 88.75 691 LEU A C 1
ATOM 5261 O O . LEU A 1 691 ? 37.418 22.424 -48.090 1.00 88.75 691 LEU A O 1
ATOM 5265 N N . ASP A 1 692 ? 38.294 23.915 -49.539 1.00 86.81 692 ASP A N 1
ATOM 5266 C CA . ASP A 1 692 ? 38.981 24.720 -48.528 1.00 86.81 692 ASP A CA 1
ATOM 5267 C C . ASP A 1 692 ? 37.939 25.611 -47.823 1.00 86.81 692 ASP A C 1
ATOM 5269 O O . ASP A 1 692 ? 37.165 26.312 -48.477 1.00 86.81 692 ASP A O 1
ATOM 5273 N N . ILE A 1 693 ? 37.909 25.589 -46.489 1.00 88.00 693 ILE A N 1
ATOM 5274 C CA . ILE A 1 693 ? 37.008 26.400 -45.659 1.00 88.00 693 ILE A CA 1
ATOM 5275 C C . ILE A 1 693 ? 37.798 27.429 -44.841 1.00 88.00 693 ILE A C 1
ATOM 5277 O O . ILE A 1 693 ? 38.931 27.192 -44.422 1.00 88.00 693 ILE A O 1
ATOM 5281 N N . SER A 1 694 ? 37.192 28.593 -44.604 1.00 82.62 694 SER A N 1
ATOM 5282 C CA . SER A 1 694 ? 37.844 29.754 -43.976 1.00 82.62 694 SER A CA 1
ATOM 5283 C C . SER A 1 694 ? 38.170 29.581 -42.487 1.00 82.62 694 SER A C 1
ATOM 5285 O O . SER A 1 694 ? 39.048 30.271 -41.968 1.00 82.62 694 SER A O 1
ATOM 5287 N N . ARG A 1 695 ? 37.464 28.683 -41.792 1.00 86.31 695 ARG A N 1
ATOM 5288 C CA . ARG A 1 695 ? 37.607 28.371 -40.361 1.00 86.31 695 ARG A CA 1
ATOM 5289 C C . ARG A 1 695 ? 37.387 26.878 -40.133 1.00 86.31 695 ARG A C 1
ATOM 5291 O O . ARG A 1 695 ? 36.677 26.242 -40.905 1.00 86.31 695 ARG A O 1
ATOM 5298 N N . GLU A 1 696 ? 37.961 26.327 -39.066 1.00 88.88 696 GLU A N 1
ATOM 5299 C CA . GLU A 1 696 ? 37.807 24.907 -38.730 1.00 88.88 696 GLU A CA 1
ATOM 5300 C C . GLU A 1 696 ? 36.340 24.557 -38.411 1.00 88.88 696 GLU A C 1
ATOM 5302 O O . GLU A 1 696 ? 35.682 25.223 -37.608 1.00 88.88 696 GLU A O 1
ATOM 5307 N N . ALA A 1 697 ? 35.828 23.483 -39.019 1.00 91.62 697 ALA A N 1
ATOM 5308 C CA . ALA A 1 697 ? 34.474 23.006 -38.761 1.00 91.62 697 ALA A CA 1
ATOM 5309 C C . ALA A 1 697 ? 34.348 22.464 -37.324 1.00 91.62 697 ALA A C 1
ATOM 5311 O O . ALA A 1 697 ? 35.044 21.532 -36.914 1.00 91.62 697 ALA A O 1
ATOM 5312 N N . THR A 1 698 ? 33.414 23.024 -36.556 1.00 91.81 698 THR A N 1
ATOM 5313 C CA . THR A 1 698 ? 33.133 22.595 -35.183 1.00 91.81 698 THR A CA 1
ATOM 5314 C C . THR A 1 698 ? 32.434 21.236 -35.160 1.00 91.81 698 THR A C 1
ATOM 5316 O O . THR A 1 698 ? 32.890 20.332 -34.454 1.00 91.81 698 THR A O 1
ATOM 5319 N N . ASP A 1 699 ? 31.384 21.076 -35.968 1.00 93.31 699 ASP A N 1
ATOM 5320 C CA . ASP A 1 699 ? 30.684 19.819 -36.261 1.00 93.31 699 ASP A CA 1
ATOM 5321 C C . ASP A 1 699 ? 30.084 19.902 -37.676 1.00 93.31 699 ASP A C 1
ATOM 5323 O O . ASP A 1 699 ? 29.960 20.987 -38.252 1.00 93.31 699 ASP A O 1
ATOM 5327 N N . LEU A 1 700 ? 29.702 18.755 -38.236 1.00 94.38 700 LEU A N 1
ATOM 5328 C CA . LEU A 1 700 ? 29.035 18.666 -39.534 1.00 94.38 700 LEU A CA 1
ATOM 5329 C C . LEU A 1 700 ? 27.973 17.558 -39.533 1.00 94.38 700 LEU A C 1
ATOM 5331 O O . LEU A 1 700 ? 27.985 16.677 -38.668 1.00 94.38 700 LEU A O 1
ATOM 5335 N N . ASP A 1 701 ? 27.061 17.595 -40.504 1.00 94.31 701 ASP A N 1
ATOM 5336 C CA . ASP A 1 701 ? 26.071 16.543 -40.765 1.00 94.31 701 ASP A CA 1
ATOM 5337 C C . ASP A 1 701 ? 25.723 16.445 -42.263 1.00 94.31 701 ASP A C 1
ATOM 5339 O O . ASP A 1 701 ? 25.995 17.365 -43.036 1.00 94.31 701 ASP A O 1
ATOM 5343 N N . VAL A 1 702 ? 25.136 15.320 -42.690 1.00 92.94 702 VAL A N 1
ATOM 5344 C CA . VAL A 1 702 ? 24.810 15.051 -44.105 1.00 92.94 702 VAL A CA 1
ATOM 5345 C C . VAL A 1 702 ? 23.400 14.479 -44.245 1.00 92.94 702 VAL A C 1
ATOM 5347 O O . VAL A 1 702 ? 23.094 13.413 -43.706 1.00 92.94 702 VAL A O 1
ATOM 5350 N N . ILE A 1 703 ? 22.560 15.134 -45.049 1.00 90.12 703 ILE A N 1
ATOM 5351 C CA . ILE A 1 703 ? 21.225 14.653 -45.425 1.00 90.12 703 ILE A CA 1
ATOM 5352 C C . ILE A 1 703 ? 21.136 14.396 -46.932 1.00 90.12 703 ILE A C 1
ATOM 5354 O O . ILE A 1 703 ? 21.822 15.024 -47.736 1.00 90.12 703 ILE A O 1
ATOM 5358 N N . GLN A 1 704 ? 20.284 13.453 -47.330 1.00 87.62 704 GLN A N 1
ATOM 5359 C CA . GLN A 1 704 ? 19.966 13.209 -48.733 1.00 87.62 704 GLN A CA 1
ATOM 5360 C C . GLN A 1 704 ? 18.674 13.942 -49.116 1.00 87.62 704 GLN A C 1
ATOM 5362 O O . GLN A 1 704 ? 17.643 13.767 -48.465 1.00 87.62 704 GLN A O 1
ATOM 5367 N N . THR A 1 705 ? 18.737 14.754 -50.171 1.00 86.56 705 THR A N 1
ATOM 5368 C CA . THR A 1 705 ? 17.651 15.636 -50.633 1.00 86.56 705 THR A CA 1
ATOM 5369 C C . THR A 1 705 ? 16.913 15.097 -51.861 1.00 86.56 705 THR A C 1
ATOM 5371 O O . THR A 1 705 ? 15.877 15.637 -52.228 1.00 86.56 705 THR A O 1
ATOM 5374 N N . GLY A 1 706 ? 17.422 14.027 -52.476 1.00 84.19 706 GLY A N 1
ATOM 5375 C CA . GLY A 1 706 ? 16.847 13.337 -53.634 1.00 84.19 706 GLY A CA 1
ATOM 5376 C C . GLY A 1 706 ? 17.685 12.106 -53.999 1.00 84.19 706 GLY A C 1
ATOM 5377 O O . GLY A 1 706 ? 18.725 11.866 -53.387 1.00 84.19 706 GLY A O 1
ATOM 5378 N N . ASP A 1 707 ? 17.273 11.301 -54.982 1.00 81.12 707 ASP A N 1
ATOM 5379 C CA . ASP A 1 707 ? 17.930 10.008 -55.276 1.00 81.12 707 ASP A CA 1
ATOM 5380 C C . ASP A 1 707 ? 19.438 10.124 -55.613 1.00 81.12 707 ASP A C 1
ATOM 5382 O O . ASP A 1 707 ? 20.207 9.217 -55.289 1.00 81.12 707 ASP A O 1
ATOM 5386 N N . ASP A 1 708 ? 19.871 11.248 -56.199 1.00 84.12 708 ASP A N 1
ATOM 5387 C CA . ASP A 1 708 ? 21.273 11.550 -56.549 1.00 84.12 708 ASP A CA 1
ATOM 5388 C C . ASP A 1 708 ? 21.773 12.915 -56.009 1.00 84.12 708 ASP A C 1
ATOM 5390 O O . ASP A 1 708 ? 22.842 13.390 -56.409 1.00 84.12 708 ASP A O 1
ATOM 5394 N N . SER A 1 709 ? 21.019 13.540 -55.091 1.00 88.88 709 SER A N 1
ATOM 5395 C CA . SER A 1 709 ? 21.334 14.845 -54.491 1.00 88.88 709 SER A CA 1
ATOM 5396 C C . SER A 1 709 ? 21.401 14.794 -52.961 1.00 88.88 709 SER A C 1
ATOM 5398 O O . SER A 1 709 ? 20.567 14.180 -52.292 1.00 88.88 709 SER A O 1
ATOM 5400 N N . PHE A 1 710 ? 22.405 15.461 -52.402 1.00 91.75 710 PHE A N 1
ATOM 5401 C CA . PHE A 1 710 ? 22.717 15.495 -50.976 1.00 91.75 710 PHE A CA 1
ATOM 5402 C C . PHE A 1 710 ? 23.034 16.925 -50.546 1.00 91.75 710 PHE A C 1
ATOM 5404 O O . PHE A 1 710 ? 23.376 17.774 -51.368 1.00 91.75 710 PHE A O 1
ATOM 5411 N N . GLN A 1 711 ? 22.945 17.172 -49.245 1.00 92.56 711 GLN A N 1
ATOM 5412 C CA . GLN A 1 711 ? 23.299 18.439 -48.633 1.00 92.56 711 GLN A CA 1
ATOM 5413 C C . GLN A 1 711 ? 24.159 18.172 -47.395 1.00 92.56 711 GLN A C 1
ATOM 5415 O O . GLN A 1 711 ? 23.805 17.360 -46.535 1.00 92.56 711 GLN A O 1
ATOM 5420 N N . VAL A 1 712 ? 25.314 18.828 -47.330 1.00 94.50 712 VAL A N 1
ATOM 5421 C CA . VAL A 1 712 ? 26.244 18.783 -46.198 1.00 94.50 712 VAL A CA 1
ATOM 5422 C C . VAL A 1 712 ? 26.112 20.110 -45.464 1.00 94.50 712 VAL A C 1
ATOM 5424 O O . VAL A 1 712 ? 26.239 21.162 -46.081 1.00 94.50 712 VAL A O 1
ATOM 5427 N N . ALA A 1 713 ? 25.835 20.067 -44.163 1.00 94.75 713 ALA A N 1
ATOM 5428 C CA . ALA A 1 713 ? 25.947 21.242 -43.304 1.00 94.75 713 ALA A CA 1
ATOM 5429 C C . ALA A 1 713 ? 27.223 21.130 -42.480 1.00 94.75 713 ALA A C 1
ATOM 5431 O O . ALA A 1 713 ? 27.514 20.051 -41.961 1.00 94.75 713 ALA A O 1
ATOM 5432 N N . TYR A 1 714 ? 27.924 22.239 -42.284 1.00 95.56 714 TYR A N 1
ATOM 5433 C CA . TYR A 1 714 ? 28.894 22.379 -41.200 1.00 95.56 714 TYR A CA 1
ATOM 5434 C C . TYR A 1 714 ? 28.645 23.688 -40.455 1.00 95.56 714 TYR A C 1
ATOM 5436 O O . TYR A 1 714 ? 28.046 24.616 -40.998 1.00 95.56 714 TYR A O 1
ATOM 5444 N N . CYS A 1 715 ? 29.088 23.762 -39.205 1.00 93.94 715 CYS A N 1
ATOM 5445 C CA . CYS A 1 715 ? 29.135 25.018 -38.469 1.00 93.94 715 CYS A CA 1
ATOM 5446 C C . CYS A 1 715 ? 30.559 25.307 -38.007 1.00 93.94 715 CYS A C 1
ATOM 5448 O O . CYS A 1 715 ? 31.310 24.376 -37.707 1.00 93.94 715 CYS A O 1
ATOM 5450 N N . ASP A 1 716 ? 30.921 26.581 -37.909 1.00 91.69 716 ASP A N 1
ATOM 5451 C CA . ASP A 1 716 ? 32.018 27.000 -37.036 1.00 91.69 716 ASP A CA 1
ATOM 5452 C C . ASP A 1 716 ? 31.447 27.304 -35.631 1.00 91.69 716 ASP A C 1
ATOM 5454 O O . ASP A 1 716 ? 30.467 26.676 -35.217 1.00 91.69 716 ASP A O 1
ATOM 5458 N N . GLU A 1 717 ? 32.045 28.216 -34.863 1.00 89.06 717 GLU A N 1
ATOM 5459 C CA . GLU A 1 717 ? 31.502 28.619 -33.561 1.00 89.06 717 GLU A CA 1
ATOM 5460 C C . GLU A 1 717 ? 30.233 29.492 -33.643 1.00 89.06 717 GLU A C 1
ATOM 5462 O O . GLU A 1 717 ? 29.498 29.551 -32.659 1.00 89.06 717 GLU A O 1
ATOM 5467 N N . ARG A 1 718 ? 29.953 30.177 -34.762 1.00 88.19 718 ARG A N 1
ATOM 5468 C CA . ARG A 1 718 ? 28.902 31.218 -34.872 1.00 88.19 718 ARG A CA 1
ATOM 5469 C C . ARG A 1 718 ? 28.021 31.114 -36.116 1.00 88.19 718 ARG A C 1
ATOM 5471 O O . ARG A 1 718 ? 26.919 31.656 -36.123 1.00 88.19 718 ARG A O 1
ATOM 5478 N N . GLU A 1 719 ? 28.482 30.428 -37.150 1.00 92.00 719 GLU A N 1
ATOM 5479 C CA . GLU A 1 719 ? 27.900 30.413 -38.488 1.00 92.00 719 GLU A CA 1
ATOM 5480 C C . GLU A 1 719 ? 27.623 28.974 -38.934 1.00 92.00 719 GLU A C 1
ATOM 5482 O O . GLU A 1 719 ? 28.357 28.043 -38.599 1.00 92.00 719 GLU A O 1
ATOM 5487 N N . VAL A 1 720 ? 26.534 28.785 -39.680 1.00 93.25 720 VAL A N 1
ATOM 5488 C CA . VAL A 1 720 ? 26.148 27.516 -40.306 1.00 93.25 720 VAL A CA 1
ATOM 5489 C C . VAL A 1 720 ? 26.207 27.693 -41.814 1.00 93.25 720 VAL A C 1
ATOM 5491 O O . VAL A 1 720 ? 25.576 28.595 -42.365 1.00 93.25 720 VAL A O 1
ATOM 5494 N N . PHE A 1 721 ? 26.929 26.795 -42.471 1.00 93.88 721 PHE A N 1
ATOM 5495 C CA . PHE A 1 721 ? 27.151 26.786 -43.908 1.00 93.88 721 PHE A CA 1
ATOM 5496 C C . PHE A 1 721 ? 26.551 25.533 -44.540 1.00 93.88 721 PHE A C 1
ATOM 5498 O O . PHE A 1 721 ? 26.496 24.468 -43.916 1.00 93.88 721 PHE A O 1
ATOM 5505 N N . ILE A 1 722 ? 26.131 25.662 -45.794 1.00 93.12 722 ILE A N 1
ATOM 5506 C CA . ILE A 1 722 ? 25.506 24.604 -46.581 1.00 93.12 722 ILE A CA 1
ATOM 5507 C C . ILE A 1 722 ? 26.314 24.361 -47.855 1.00 93.12 722 ILE A C 1
ATOM 5509 O O . ILE A 1 722 ? 26.694 25.289 -48.559 1.00 93.12 722 ILE A O 1
ATOM 5513 N N . ILE A 1 723 ? 26.562 23.089 -48.155 1.00 92.88 723 ILE A N 1
ATOM 5514 C CA . ILE A 1 723 ? 27.182 22.627 -49.397 1.00 92.88 723 ILE A CA 1
ATOM 5515 C C . ILE A 1 723 ? 26.194 21.675 -50.069 1.00 92.88 723 ILE A C 1
ATOM 5517 O O . ILE A 1 723 ? 25.758 20.686 -49.469 1.00 92.88 723 ILE A O 1
ATOM 5521 N N . ASN A 1 724 ? 25.849 21.955 -51.320 1.00 90.94 724 ASN A N 1
ATOM 5522 C CA . ASN A 1 724 ? 24.941 21.139 -52.114 1.00 90.94 724 ASN A CA 1
ATOM 5523 C C . ASN A 1 724 ? 25.750 20.202 -53.022 1.00 90.94 724 ASN A C 1
ATOM 5525 O O . ASN A 1 724 ? 26.707 20.607 -53.675 1.00 90.94 724 ASN A O 1
ATOM 5529 N N . VAL A 1 725 ? 25.376 18.923 -53.056 1.00 90.50 725 VAL A N 1
ATOM 5530 C CA . VAL A 1 725 ? 26.115 17.867 -53.762 1.00 90.50 725 VAL A CA 1
ATOM 5531 C C . VAL A 1 725 ? 25.167 17.169 -54.723 1.00 90.50 725 VAL A C 1
ATOM 5533 O O . VAL A 1 725 ? 24.267 16.440 -54.306 1.00 90.50 725 VAL A O 1
ATOM 5536 N N . THR A 1 726 ? 25.376 17.355 -56.021 1.00 88.12 726 THR A N 1
ATOM 5537 C CA . THR A 1 726 ? 24.610 16.691 -57.086 1.00 88.12 726 THR A CA 1
ATOM 5538 C C . THR A 1 726 ? 25.477 15.655 -57.792 1.00 88.12 726 THR A C 1
ATOM 5540 O O . THR A 1 726 ? 26.668 15.524 -57.500 1.00 88.12 726 THR A O 1
ATOM 5543 N N . LYS A 1 727 ? 24.901 14.862 -58.705 1.00 80.31 727 LYS A N 1
ATOM 5544 C CA . LYS A 1 727 ? 25.606 13.779 -59.417 1.00 80.31 727 LYS A CA 1
ATOM 5545 C C . LYS A 1 727 ? 26.938 14.207 -60.053 1.00 80.31 727 LYS A C 1
ATOM 5547 O O . LYS A 1 727 ? 27.866 13.405 -60.071 1.00 80.31 727 LYS A O 1
ATOM 5552 N N . ASN A 1 728 ? 27.009 15.437 -60.563 1.00 81.00 728 ASN A N 1
ATOM 5553 C CA . ASN A 1 728 ? 28.139 15.930 -61.352 1.00 81.00 728 ASN A CA 1
ATOM 5554 C C . ASN A 1 728 ? 28.891 17.097 -60.689 1.00 81.00 728 ASN A C 1
ATOM 5556 O O . ASN A 1 728 ? 29.922 17.493 -61.220 1.00 81.00 728 ASN A O 1
ATOM 5560 N N . ASP A 1 729 ? 28.367 17.670 -59.600 1.00 84.88 729 ASP A N 1
ATOM 5561 C CA . ASP A 1 729 ? 28.797 18.982 -59.103 1.00 84.88 729 ASP A CA 1
ATOM 5562 C C . ASP A 1 729 ? 28.691 19.103 -57.571 1.00 84.88 729 ASP A C 1
ATOM 5564 O O . ASP A 1 729 ? 27.859 18.437 -56.940 1.00 84.88 729 ASP A O 1
ATOM 5568 N N . VAL A 1 730 ? 29.528 19.962 -56.991 1.00 88.62 730 VAL A N 1
ATOM 5569 C CA . VAL A 1 730 ? 29.609 20.286 -55.561 1.00 88.62 730 VAL A CA 1
ATOM 5570 C C . VAL A 1 730 ? 29.661 21.808 -55.434 1.00 88.62 730 VAL A C 1
ATOM 5572 O O . VAL A 1 730 ? 30.677 22.418 -55.754 1.00 88.62 730 VAL A O 1
ATOM 5575 N N . THR A 1 731 ? 28.574 22.417 -54.960 1.00 86.50 731 THR A N 1
ATOM 5576 C CA . THR A 1 731 ? 28.406 23.879 -54.904 1.00 86.50 731 THR A CA 1
ATOM 5577 C C . THR A 1 731 ? 28.271 24.379 -53.464 1.00 86.50 731 THR A C 1
ATOM 5579 O O . THR A 1 731 ? 27.707 23.690 -52.610 1.00 86.50 731 THR A O 1
ATOM 5582 N N . GLY A 1 732 ? 28.767 25.588 -53.202 1.00 83.69 732 GLY A N 1
ATOM 5583 C CA . GLY A 1 732 ? 28.943 26.156 -51.859 1.00 83.69 732 GLY A CA 1
ATOM 5584 C C . GLY A 1 732 ? 30.427 26.177 -51.440 1.00 83.69 732 GLY A C 1
ATOM 5585 O O . GLY A 1 732 ? 31.294 25.887 -52.268 1.00 83.69 732 GLY A O 1
ATOM 5586 N N . PRO A 1 733 ? 30.752 26.492 -50.173 1.00 88.88 733 PRO A N 1
ATOM 5587 C CA . PRO A 1 733 ? 29.830 26.649 -49.050 1.00 88.88 733 PRO A CA 1
ATOM 5588 C C . PRO A 1 733 ? 29.076 27.986 -49.047 1.00 88.88 733 PRO A C 1
ATOM 5590 O O . PRO A 1 733 ? 29.683 29.054 -49.022 1.00 88.88 733 PRO A O 1
ATOM 5593 N N . ASP A 1 734 ? 27.750 27.909 -48.991 1.00 89.56 734 ASP A N 1
ATOM 5594 C CA . ASP A 1 734 ? 26.859 29.062 -48.861 1.00 89.56 734 ASP A CA 1
ATOM 5595 C C . ASP A 1 734 ? 26.574 29.330 -47.373 1.00 89.56 734 ASP A C 1
ATOM 5597 O O . ASP A 1 734 ? 26.277 28.397 -46.617 1.00 89.56 734 ASP A O 1
ATOM 5601 N N . LEU A 1 735 ? 26.649 30.589 -46.925 1.00 90.31 735 LEU A N 1
ATOM 5602 C CA . LEU A 1 735 ? 26.262 30.967 -45.559 1.00 90.31 735 LEU A CA 1
ATOM 5603 C C . LEU A 1 735 ? 24.741 30.838 -45.410 1.00 90.31 735 LEU A C 1
ATOM 5605 O O . LEU A 1 735 ? 23.986 31.522 -46.093 1.00 90.31 735 LEU A O 1
ATOM 5609 N N . ALA A 1 736 ? 24.289 29.975 -44.500 1.00 89.06 736 ALA A N 1
ATOM 5610 C CA . ALA A 1 736 ? 22.868 29.703 -44.295 1.00 89.06 736 ALA A CA 1
ATOM 5611 C C . ALA A 1 736 ? 22.293 30.363 -43.037 1.00 89.06 736 ALA A C 1
ATOM 5613 O O . ALA A 1 736 ? 21.100 30.654 -43.000 1.00 89.06 736 ALA A O 1
ATOM 5614 N N . TYR A 1 737 ? 23.106 30.577 -41.999 1.00 91.00 737 TYR A N 1
ATOM 5615 C CA . TYR A 1 737 ? 22.702 31.261 -40.767 1.00 91.00 737 TYR A CA 1
ATOM 5616 C C . TYR A 1 737 ? 23.927 31.795 -40.017 1.00 91.00 737 TYR A C 1
ATOM 5618 O O . TYR A 1 737 ? 24.924 31.085 -39.904 1.00 91.00 737 TYR A O 1
ATOM 5626 N N . SER A 1 738 ? 23.825 32.988 -39.431 1.00 88.19 738 SER A N 1
ATOM 5627 C CA . SER A 1 738 ? 24.814 33.540 -38.496 1.00 88.19 738 SER A CA 1
ATOM 5628 C C . SER A 1 738 ? 24.137 33.855 -37.159 1.00 88.19 738 SER A C 1
ATOM 5630 O O . SER A 1 738 ? 22.981 34.284 -37.129 1.00 88.19 738 SER A O 1
ATOM 5632 N N . MET A 1 739 ? 24.811 33.596 -36.034 1.00 83.44 739 MET A N 1
ATOM 5633 C CA . MET A 1 739 ? 24.283 33.952 -34.715 1.00 83.44 739 MET A CA 1
ATOM 5634 C C . MET A 1 739 ? 24.188 35.480 -34.566 1.00 83.44 739 MET A C 1
ATOM 5636 O O . MET A 1 739 ? 25.201 36.158 -34.736 1.00 83.44 739 MET A O 1
ATOM 5640 N N . PRO A 1 740 ? 23.022 36.039 -34.190 1.00 75.00 740 PRO A N 1
ATOM 5641 C CA . PRO A 1 740 ? 22.890 37.477 -33.990 1.00 75.00 740 PRO A CA 1
ATOM 5642 C C . PRO A 1 740 ? 23.714 37.952 -32.786 1.00 75.00 740 PRO A C 1
ATOM 5644 O O . PRO A 1 740 ? 23.707 37.323 -31.724 1.00 75.00 740 PRO A O 1
ATOM 5647 N N . GLU A 1 741 ? 24.391 39.091 -32.935 1.00 67.50 741 GLU A N 1
ATOM 5648 C CA . GLU A 1 741 ? 25.092 39.742 -31.827 1.00 67.50 741 GLU A CA 1
ATOM 5649 C C . GLU A 1 741 ? 24.084 40.445 -30.903 1.00 67.50 741 GLU A C 1
ATOM 5651 O O . GLU A 1 741 ? 23.300 41.283 -31.343 1.00 67.50 741 GLU A O 1
ATOM 5656 N N . ASP A 1 742 ? 24.109 40.140 -29.604 1.00 56.03 742 ASP A N 1
ATOM 5657 C CA . ASP A 1 742 ? 23.151 40.671 -28.618 1.00 56.03 742 ASP A CA 1
ATOM 5658 C C . ASP A 1 742 ? 23.584 42.001 -27.965 1.00 56.03 742 ASP A C 1
ATOM 5660 O O . ASP A 1 742 ? 22.991 42.444 -26.981 1.00 56.03 742 ASP A O 1
ATOM 5664 N N . GLY A 1 743 ? 24.645 42.631 -28.479 1.00 52.69 743 GLY A N 1
ATOM 5665 C CA . GLY A 1 743 ? 25.210 43.877 -27.952 1.00 52.69 743 GLY A CA 1
ATOM 5666 C C . GLY A 1 743 ? 25.912 43.755 -26.589 1.00 52.69 743 GLY A C 1
ATOM 5667 O O . GLY A 1 743 ? 26.484 44.735 -26.119 1.00 52.69 743 GLY A O 1
ATOM 5668 N N . THR A 1 744 ? 25.930 42.576 -25.952 1.00 57.00 744 THR A N 1
ATOM 5669 C CA . THR A 1 744 ? 26.536 42.383 -24.616 1.00 57.00 744 THR A CA 1
ATOM 5670 C C . THR A 1 744 ? 28.038 42.084 -24.651 1.00 57.00 744 THR A C 1
ATOM 5672 O O . THR A 1 744 ? 28.688 42.006 -23.605 1.00 57.00 744 THR A O 1
ATOM 5675 N N . GLY A 1 745 ? 28.597 41.887 -25.849 1.00 56.72 745 GLY A N 1
ATOM 5676 C CA . GLY A 1 745 ? 30.001 41.534 -26.071 1.00 56.72 745 GLY A CA 1
ATOM 5677 C C . GLY A 1 745 ? 30.361 40.081 -25.737 1.00 56.72 745 GLY A C 1
ATOM 5678 O O . GLY A 1 745 ? 31.539 39.731 -25.801 1.00 56.72 745 GLY A O 1
ATOM 5679 N N . VAL A 1 746 ? 29.395 39.223 -25.374 1.00 65.44 746 VAL A N 1
ATOM 5680 C CA . VAL A 1 746 ? 29.660 37.817 -25.030 1.00 65.44 746 VAL A CA 1
ATOM 5681 C C . VAL A 1 746 ? 28.595 36.892 -25.628 1.00 65.44 746 VAL A C 1
ATOM 5683 O O . VAL A 1 746 ? 27.493 36.780 -25.106 1.00 65.44 746 VAL A O 1
ATOM 5686 N N . GLN A 1 747 ? 28.940 36.197 -26.712 1.00 73.38 747 GLN A N 1
ATOM 5687 C CA . GLN A 1 747 ? 27.995 35.406 -27.514 1.00 73.38 747 GLN A CA 1
ATOM 5688 C C . GLN A 1 747 ? 27.976 33.910 -27.138 1.00 73.38 747 GLN A C 1
ATOM 5690 O O . GLN A 1 747 ? 28.960 33.396 -26.592 1.00 73.38 747 GLN A O 1
ATOM 5695 N N . PRO A 1 748 ? 26.879 33.182 -27.429 1.00 82.81 748 PRO A N 1
ATOM 5696 C CA . PRO A 1 748 ? 26.873 31.719 -27.476 1.00 82.81 748 PRO A CA 1
ATOM 5697 C C . PRO A 1 748 ? 27.817 31.177 -28.554 1.00 82.81 748 PRO A C 1
ATOM 5699 O O . PRO A 1 748 ? 28.156 31.882 -29.501 1.00 82.81 748 PRO A O 1
ATOM 5702 N N . SER A 1 749 ? 28.186 29.901 -28.441 1.00 89.19 749 SER A N 1
ATOM 5703 C CA . SER A 1 749 ? 28.893 29.182 -29.505 1.00 89.19 749 SER A CA 1
ATOM 5704 C C . SER A 1 749 ? 28.183 27.888 -29.888 1.00 89.19 749 SER A C 1
ATOM 5706 O O . SER A 1 749 ? 27.655 27.171 -29.029 1.00 89.19 749 SER A O 1
ATOM 5708 N N . PHE A 1 750 ? 28.141 27.576 -31.184 1.00 92.06 750 PHE A N 1
ATOM 5709 C CA . PHE A 1 750 ? 27.706 26.270 -31.667 1.00 92.06 750 PHE A CA 1
ATOM 5710 C C . PHE A 1 750 ? 28.646 25.178 -31.153 1.00 92.06 750 PHE A C 1
ATOM 5712 O O . PHE A 1 750 ? 29.850 25.369 -30.992 1.00 92.06 750 PHE A O 1
ATOM 5719 N N . ARG A 1 751 ? 28.071 24.009 -30.870 1.00 91.62 751 ARG A N 1
ATOM 5720 C CA . ARG A 1 751 ? 28.798 22.817 -30.427 1.00 91.62 751 ARG A CA 1
ATOM 5721 C C . ARG A 1 751 ? 28.553 21.612 -31.324 1.00 91.62 751 ARG A C 1
ATOM 5723 O O . ARG A 1 751 ? 29.453 20.794 -31.482 1.00 91.62 751 ARG A O 1
ATOM 5730 N N . ALA A 1 752 ? 27.338 21.474 -31.844 1.00 92.19 752 ALA A N 1
ATOM 5731 C CA . ALA A 1 752 ? 26.950 20.373 -32.712 1.00 92.19 752 ALA A CA 1
ATOM 5732 C C . ALA A 1 752 ? 25.715 20.743 -33.542 1.00 92.19 752 ALA A C 1
ATOM 5734 O O . ALA A 1 752 ? 24.873 21.514 -33.077 1.00 92.19 752 ALA A O 1
ATOM 5735 N N . ILE A 1 753 ? 25.562 20.135 -34.720 1.00 94.88 753 ILE A N 1
ATOM 5736 C CA . ILE A 1 753 ? 24.398 20.327 -35.605 1.00 94.88 753 ILE A CA 1
ATOM 5737 C C . ILE A 1 753 ? 23.879 18.993 -36.154 1.00 94.88 753 ILE A C 1
ATOM 5739 O O . ILE A 1 753 ? 24.659 18.083 -36.424 1.00 94.88 753 ILE A O 1
ATOM 5743 N N . ARG A 1 754 ? 22.561 18.845 -36.314 1.00 94.19 754 ARG A N 1
ATOM 5744 C CA . ARG A 1 754 ? 21.927 17.650 -36.905 1.00 94.19 754 ARG A CA 1
ATOM 5745 C C . ARG A 1 754 ? 20.754 18.043 -37.786 1.00 94.19 754 ARG A C 1
ATOM 5747 O O . ARG A 1 754 ? 19.909 18.830 -37.359 1.00 94.19 754 ARG A O 1
ATOM 5754 N N . TYR A 1 755 ? 20.650 17.466 -38.975 1.00 92.50 755 TYR A N 1
ATOM 5755 C CA . TYR A 1 755 ? 19.502 17.707 -39.844 1.00 92.50 755 TYR A CA 1
ATOM 5756 C C . TYR A 1 755 ? 18.206 17.130 -39.259 1.00 92.50 755 TYR A C 1
ATOM 5758 O O . TYR A 1 755 ? 18.142 15.980 -38.820 1.00 92.50 755 TYR A O 1
ATOM 5766 N N . ILE A 1 756 ? 17.144 17.934 -39.322 1.00 89.69 756 ILE A N 1
ATOM 5767 C CA . ILE A 1 756 ? 15.754 17.502 -39.139 1.00 89.69 756 ILE A CA 1
ATOM 5768 C C . ILE A 1 756 ? 15.139 17.227 -40.517 1.00 89.69 756 ILE A C 1
ATOM 5770 O O . ILE A 1 756 ? 14.503 16.199 -40.737 1.00 89.69 756 ILE A O 1
ATOM 5774 N N . SER A 1 757 ? 15.372 18.141 -41.461 1.00 87.56 757 SER A N 1
ATOM 5775 C CA . SER A 1 757 ? 14.922 18.084 -42.854 1.00 87.56 757 SER A CA 1
ATOM 5776 C C . SER A 1 757 ? 15.864 18.918 -43.739 1.00 87.56 757 SER A C 1
ATOM 5778 O O . SER A 1 757 ? 16.637 19.702 -43.190 1.00 87.56 757 SER A O 1
ATOM 5780 N N . PRO A 1 758 ? 15.768 18.859 -45.079 1.00 86.12 758 PRO A N 1
ATOM 5781 C CA . PRO A 1 758 ? 16.523 19.756 -45.966 1.00 86.12 758 PRO A CA 1
ATOM 5782 C C . PRO A 1 758 ? 16.274 21.260 -45.735 1.00 86.12 758 PRO A C 1
ATOM 5784 O O . PRO A 1 758 ? 17.054 22.081 -46.194 1.00 86.12 758 PRO A O 1
ATOM 5787 N N . VAL A 1 759 ? 15.196 21.633 -45.031 1.00 86.56 759 VAL A N 1
ATOM 5788 C CA . VAL A 1 759 ? 14.854 23.031 -44.700 1.00 86.56 759 VAL A CA 1
ATOM 5789 C C . VAL A 1 759 ? 14.970 23.349 -43.203 1.00 86.56 759 VAL A C 1
ATOM 5791 O O . VAL A 1 759 ? 14.693 24.473 -42.792 1.00 86.56 759 VAL A O 1
ATOM 5794 N N . PHE A 1 760 ? 15.383 22.385 -42.371 1.00 90.25 760 PHE A N 1
ATOM 5795 C CA . PHE A 1 760 ? 15.528 22.565 -40.924 1.00 90.25 760 PHE A CA 1
ATOM 5796 C C . PHE A 1 760 ? 16.732 21.809 -40.366 1.00 90.25 760 PHE A C 1
ATOM 5798 O O . PHE A 1 760 ? 16.808 20.579 -40.456 1.00 90.25 760 PHE A O 1
ATOM 5805 N N . ILE A 1 761 ? 17.597 22.531 -39.661 1.00 93.00 761 ILE A N 1
ATOM 5806 C CA . ILE A 1 761 ? 18.693 21.966 -38.880 1.00 93.00 761 ILE A CA 1
ATOM 5807 C C . ILE A 1 761 ? 18.462 22.240 -37.393 1.00 93.00 761 ILE A C 1
ATOM 5809 O O . ILE A 1 761 ? 17.981 23.301 -37.005 1.00 93.00 761 ILE A O 1
ATOM 5813 N N . MET A 1 762 ? 18.775 21.268 -36.547 1.00 94.44 762 MET A N 1
ATOM 5814 C CA . MET A 1 762 ? 18.821 21.451 -35.103 1.00 94.44 762 MET A CA 1
ATOM 5815 C C . MET A 1 762 ? 20.265 21.743 -34.708 1.00 94.44 762 MET A C 1
ATOM 5817 O O . MET A 1 762 ? 21.174 21.035 -35.140 1.00 94.44 762 MET A O 1
ATOM 5821 N N . ALA A 1 763 ? 20.480 22.762 -33.888 1.00 92.88 763 ALA A N 1
ATOM 5822 C CA . ALA A 1 763 ? 21.793 23.214 -33.463 1.00 92.88 763 ALA A CA 1
ATOM 5823 C C . ALA A 1 763 ? 21.871 23.285 -31.935 1.00 92.88 763 ALA A C 1
ATOM 5825 O O . ALA A 1 763 ? 21.000 23.842 -31.268 1.00 92.88 763 ALA A O 1
ATOM 5826 N N . LEU A 1 764 ? 22.928 22.704 -31.381 1.00 93.31 764 LEU A N 1
ATOM 5827 C CA . LEU A 1 764 ? 23.246 22.723 -29.962 1.00 93.31 764 LEU A CA 1
ATOM 5828 C C . LEU A 1 764 ? 24.255 23.843 -29.703 1.00 93.31 764 LEU A C 1
ATOM 5830 O O . LEU A 1 764 ?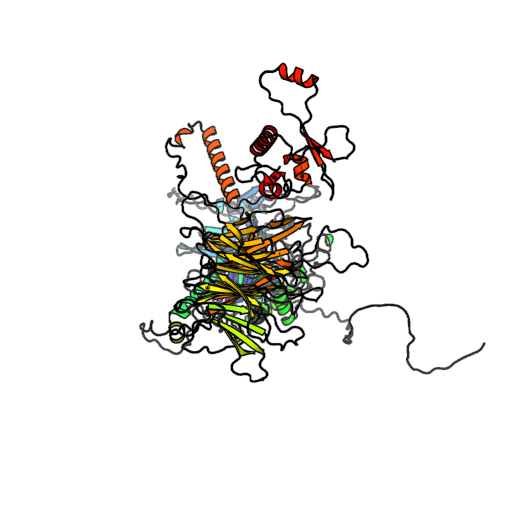 25.334 23.837 -30.299 1.00 93.31 764 LEU A O 1
ATOM 5834 N N . SER A 1 765 ? 23.932 24.767 -28.801 1.00 91.69 765 SER A N 1
ATOM 5835 C CA . SER A 1 765 ? 24.776 25.921 -28.479 1.00 91.69 765 SER A CA 1
ATOM 5836 C C . SER A 1 765 ? 25.104 25.970 -26.988 1.00 91.69 765 SER A C 1
ATOM 5838 O O . SER A 1 765 ? 24.210 25.902 -26.142 1.00 91.69 765 SER A O 1
ATOM 5840 N N . ASN A 1 766 ? 26.385 26.127 -26.653 1.00 90.12 766 ASN A N 1
ATOM 5841 C CA . ASN A 1 766 ? 26.818 26.401 -25.285 1.00 90.12 766 ASN A CA 1
ATOM 5842 C C . ASN A 1 766 ? 26.707 27.909 -25.021 1.00 90.12 766 ASN A C 1
ATOM 5844 O O . ASN A 1 766 ? 27.200 28.717 -25.808 1.00 90.12 766 ASN A O 1
ATOM 5848 N N . LEU A 1 767 ? 26.061 28.295 -23.918 1.00 86.50 767 LEU A N 1
ATOM 5849 C CA . LEU A 1 767 ? 25.974 29.698 -23.519 1.00 86.50 767 LEU A CA 1
ATOM 5850 C C . LEU A 1 767 ? 27.277 30.142 -22.837 1.00 86.50 767 LEU A C 1
ATOM 5852 O O . LEU A 1 767 ? 27.922 29.346 -22.141 1.00 86.50 767 LEU A O 1
ATOM 5856 N N . PRO A 1 768 ? 27.668 31.418 -22.980 1.00 82.81 768 PRO A N 1
ATOM 5857 C CA . PRO A 1 768 ? 28.913 31.911 -22.416 1.00 82.81 768 PRO A CA 1
ATOM 5858 C C . PRO A 1 768 ? 28.914 31.869 -20.885 1.00 82.81 768 PRO A C 1
ATOM 5860 O O . PRO A 1 768 ? 27.867 31.814 -20.231 1.00 82.81 768 PRO A O 1
ATOM 5863 N N . ARG A 1 769 ? 30.120 31.903 -20.301 1.00 81.81 769 ARG A N 1
ATOM 5864 C CA . ARG A 1 769 ? 30.356 31.839 -18.843 1.00 81.81 769 ARG A CA 1
ATOM 5865 C C . ARG A 1 769 ? 29.707 30.616 -18.163 1.00 81.81 769 ARG A C 1
ATOM 5867 O O . ARG A 1 769 ? 29.355 30.686 -16.991 1.00 81.81 769 ARG A O 1
ATOM 5874 N N . ASN A 1 770 ? 29.536 29.508 -18.894 1.00 80.25 770 ASN A N 1
ATOM 5875 C CA . ASN A 1 770 ? 28.867 28.279 -18.437 1.00 80.25 770 ASN A CA 1
ATOM 5876 C C . ASN A 1 770 ? 27.419 28.508 -17.938 1.00 80.25 770 ASN A C 1
ATOM 5878 O O . ASN A 1 770 ? 26.921 27.773 -17.086 1.00 80.25 770 ASN A O 1
ATOM 5882 N N . SER A 1 771 ? 26.731 29.529 -18.467 1.00 78.75 771 SER A N 1
ATOM 5883 C CA . SER A 1 771 ? 25.382 29.954 -18.039 1.00 78.75 771 SER A CA 1
ATOM 5884 C C . SER A 1 771 ? 24.227 29.075 -18.561 1.00 78.75 771 SER A C 1
ATOM 5886 O O . SER A 1 771 ? 23.042 29.418 -18.413 1.00 78.75 771 SER A O 1
ATOM 5888 N N . GLY A 1 772 ? 24.561 27.933 -19.167 1.00 84.88 772 GLY A N 1
ATOM 5889 C CA . GLY A 1 772 ? 23.639 26.904 -19.630 1.00 84.88 772 GLY A CA 1
ATOM 5890 C C . GLY A 1 772 ? 23.889 26.475 -21.074 1.00 84.88 772 GLY A C 1
ATOM 5891 O O . GLY A 1 772 ? 24.895 26.816 -21.695 1.00 84.88 772 GLY A O 1
ATOM 5892 N N . VAL A 1 773 ? 22.923 25.747 -21.623 1.00 87.81 773 VAL A N 1
ATOM 5893 C CA . VAL A 1 773 ? 22.934 25.243 -23.001 1.00 87.81 773 VAL A CA 1
ATOM 5894 C C . VAL A 1 773 ? 21.581 25.545 -23.638 1.00 87.81 773 VAL A C 1
ATOM 5896 O O . VAL A 1 773 ? 20.553 25.464 -22.961 1.00 87.81 773 VAL A O 1
ATOM 5899 N N . CYS A 1 774 ? 21.575 25.870 -24.928 1.00 87.12 774 CYS A N 1
ATOM 5900 C CA . CYS A 1 774 ? 20.364 26.022 -25.732 1.00 87.12 774 CYS A CA 1
ATOM 5901 C C . CYS A 1 774 ? 20.350 25.029 -26.897 1.00 87.12 774 CYS A C 1
ATOM 5903 O O . CYS A 1 774 ? 21.391 24.681 -27.457 1.00 87.12 774 CYS A O 1
ATOM 5905 N N . LEU A 1 775 ? 19.149 24.595 -27.266 1.00 88.50 775 LEU A N 1
ATOM 5906 C CA . LEU A 1 775 ? 18.869 23.762 -28.427 1.00 88.50 775 LEU A CA 1
ATOM 5907 C C . LEU A 1 775 ? 17.963 24.559 -29.369 1.00 88.50 775 LEU A C 1
ATOM 5909 O O . LEU A 1 775 ? 16.857 24.940 -28.990 1.00 88.50 775 LEU A O 1
ATOM 5913 N N . ASN A 1 776 ? 18.461 24.838 -30.569 1.00 87.19 776 ASN A N 1
ATOM 5914 C CA . ASN A 1 776 ? 17.910 25.794 -31.522 1.00 87.19 776 ASN A CA 1
ATOM 5915 C C . ASN A 1 776 ? 17.538 25.082 -32.828 1.00 87.19 776 ASN A C 1
ATOM 5917 O O . ASN A 1 776 ? 18.413 24.592 -33.536 1.00 87.19 776 ASN A O 1
ATOM 5921 N N . GLY A 1 777 ? 16.255 25.041 -33.177 1.00 86.25 777 GLY A N 1
ATOM 5922 C CA . GLY A 1 777 ? 15.805 24.641 -34.507 1.00 86.25 777 GLY A CA 1
ATOM 5923 C C . GLY A 1 777 ? 15.891 25.834 -35.451 1.00 86.25 777 GLY A C 1
ATOM 5924 O O . GLY A 1 777 ? 15.152 26.801 -35.281 1.00 86.25 777 GLY A O 1
ATOM 5925 N N . ILE A 1 778 ? 16.782 25.769 -36.435 1.00 87.62 778 ILE A N 1
ATOM 5926 C CA . ILE A 1 778 ? 17.036 26.812 -37.432 1.00 87.62 778 ILE A CA 1
ATOM 5927 C C . ILE A 1 778 ? 16.403 26.372 -38.756 1.00 87.62 778 ILE A C 1
ATOM 5929 O O . ILE A 1 778 ? 16.620 25.250 -39.218 1.00 87.62 778 ILE A O 1
ATOM 5933 N N . ARG A 1 779 ? 15.612 27.253 -39.370 1.00 87.62 779 ARG A N 1
ATOM 5934 C CA . ARG A 1 779 ? 15.108 27.095 -40.737 1.00 87.62 779 ARG A CA 1
ATOM 5935 C C . ARG A 1 779 ? 16.179 27.567 -41.714 1.00 87.62 779 ARG A C 1
ATOM 5937 O O . ARG A 1 779 ? 16.662 28.687 -41.574 1.00 87.62 779 ARG A O 1
ATOM 5944 N N . LEU A 1 780 ? 16.527 26.726 -42.680 1.00 87.00 780 LEU A N 1
ATOM 5945 C CA . LEU A 1 780 ? 17.535 27.017 -43.702 1.00 87.00 780 LEU A CA 1
ATOM 5946 C C . LEU A 1 780 ? 16.925 27.812 -44.880 1.00 87.00 780 LEU A C 1
ATOM 5948 O O . LEU A 1 780 ? 15.713 27.688 -45.119 1.00 87.00 780 LEU A O 1
ATOM 5952 N N . PRO A 1 781 ? 17.732 28.593 -45.630 1.00 82.44 781 PRO A N 1
ATOM 5953 C CA . PRO A 1 781 ? 17.301 29.235 -46.873 1.00 82.44 781 PRO A CA 1
ATOM 5954 C C . PRO A 1 781 ? 16.709 28.216 -47.853 1.00 82.44 781 PRO A C 1
ATOM 5956 O O . PRO A 1 781 ? 17.230 27.111 -48.011 1.00 82.44 781 PRO A O 1
ATOM 5959 N N . SER A 1 782 ? 15.583 28.557 -48.478 1.00 69.75 782 SER A N 1
ATOM 5960 C CA . SER A 1 782 ? 14.912 27.696 -49.462 1.00 69.75 782 SER A CA 1
ATOM 5961 C C . SER A 1 782 ? 13.812 28.456 -50.205 1.00 69.75 782 SER A C 1
ATOM 5963 O O . SER A 1 782 ? 12.927 29.036 -49.578 1.00 69.75 782 SER A O 1
ATOM 5965 N N . GLY A 1 783 ? 13.840 28.416 -51.542 1.00 65.88 783 GLY A N 1
ATOM 5966 C CA . GLY A 1 783 ? 12.858 29.107 -52.385 1.00 65.88 783 GLY A CA 1
ATOM 5967 C C . GLY A 1 783 ? 12.827 30.611 -52.104 1.00 65.88 783 GLY A C 1
ATOM 5968 O O . GLY A 1 783 ? 13.860 31.266 -52.171 1.00 65.88 783 GLY A O 1
ATOM 5969 N N . ASP A 1 784 ? 11.656 31.128 -51.731 1.00 47.75 784 ASP A N 1
ATOM 5970 C CA . ASP A 1 784 ? 11.394 32.551 -51.455 1.00 47.75 784 ASP A CA 1
ATOM 5971 C C . ASP A 1 784 ? 11.988 33.068 -50.119 1.00 47.75 784 ASP A C 1
ATOM 5973 O O . ASP A 1 784 ? 11.631 34.150 -49.650 1.00 47.75 784 ASP A O 1
ATOM 5977 N N . ILE A 1 785 ? 12.841 32.284 -49.448 1.00 57.41 785 ILE A N 1
ATOM 5978 C CA . ILE A 1 785 ? 13.486 32.636 -48.173 1.00 57.41 785 ILE A CA 1
ATOM 5979 C C . ILE A 1 785 ? 14.985 32.833 -48.414 1.00 57.41 785 ILE A C 1
ATOM 5981 O O . ILE A 1 785 ? 15.721 31.850 -48.515 1.00 57.41 785 ILE A O 1
ATOM 5985 N N . GLU A 1 786 ? 15.411 34.098 -48.466 1.00 56.44 786 GLU A N 1
ATOM 5986 C CA . GLU A 1 786 ? 16.794 34.509 -48.763 1.00 56.44 786 GLU A CA 1
ATOM 5987 C C . GLU A 1 786 ? 17.786 34.180 -47.629 1.00 56.44 786 GLU A C 1
ATOM 5989 O O . GLU A 1 786 ? 18.903 33.755 -47.906 1.00 56.44 786 GLU A O 1
ATOM 5994 N N . GLU A 1 787 ? 17.376 34.295 -46.359 1.00 73.50 787 GLU A N 1
ATOM 5995 C CA . GLU A 1 787 ? 18.237 34.050 -45.189 1.00 73.50 787 GLU A CA 1
ATOM 5996 C C . GLU A 1 787 ? 17.619 33.052 -44.194 1.00 73.50 787 GLU A C 1
ATOM 5998 O O . GLU A 1 787 ? 16.400 33.008 -43.978 1.00 73.50 787 GLU A O 1
ATOM 6003 N N . GLY A 1 788 ? 18.466 32.238 -43.556 1.00 78.00 788 GLY A N 1
ATOM 6004 C CA . GLY A 1 788 ? 18.036 31.302 -42.523 1.00 78.00 788 GLY A CA 1
ATOM 6005 C C . GLY A 1 788 ? 17.689 32.004 -41.212 1.00 78.00 788 GLY A C 1
ATOM 6006 O O . GLY A 1 788 ? 18.201 33.073 -40.891 1.00 78.00 788 GLY A O 1
ATOM 6007 N N . ARG A 1 789 ? 16.807 31.393 -40.417 1.00 80.62 789 ARG A N 1
ATOM 6008 C CA . ARG A 1 789 ? 16.262 32.015 -39.198 1.00 80.62 789 ARG A CA 1
ATOM 6009 C C . ARG A 1 789 ? 15.894 31.010 -38.117 1.00 80.62 789 ARG A C 1
ATOM 6011 O O . ARG A 1 789 ? 15.506 29.879 -38.408 1.00 80.62 789 ARG A O 1
ATOM 6018 N N . LEU A 1 790 ? 15.969 31.439 -36.860 1.00 76.56 790 LEU A N 1
ATOM 6019 C CA . LEU A 1 790 ? 15.534 30.645 -35.712 1.00 76.56 790 LEU A CA 1
ATOM 6020 C C . LEU A 1 790 ? 14.020 30.373 -35.795 1.00 76.56 790 LEU A C 1
ATOM 6022 O O . LEU A 1 790 ? 13.227 31.295 -35.967 1.00 76.56 790 LEU A O 1
ATOM 6026 N N . ALA A 1 791 ? 13.625 29.105 -35.685 1.00 74.56 791 ALA A N 1
ATOM 6027 C CA . ALA A 1 791 ? 12.235 28.652 -35.771 1.00 74.56 791 ALA A CA 1
ATOM 6028 C C . ALA A 1 791 ? 11.690 28.139 -34.429 1.00 74.56 791 ALA A C 1
ATOM 6030 O O . ALA A 1 791 ? 10.515 28.325 -34.131 1.00 74.56 791 ALA A O 1
ATOM 6031 N N . VAL A 1 792 ? 12.536 27.505 -33.612 1.00 76.50 792 VAL A N 1
ATOM 6032 C CA . VAL A 1 792 ? 12.202 27.069 -32.247 1.00 76.50 792 VAL A CA 1
ATOM 6033 C C . VAL A 1 792 ? 13.465 27.081 -31.385 1.00 76.50 792 VAL A C 1
ATOM 6035 O O . VAL A 1 792 ? 14.557 26.825 -31.889 1.00 76.50 792 VAL A O 1
ATOM 6038 N N . SER A 1 793 ? 13.345 27.362 -30.089 1.00 78.56 793 SER A N 1
ATOM 6039 C CA . SER A 1 793 ? 14.462 27.282 -29.142 1.00 78.56 793 SER A CA 1
ATOM 6040 C C . SER A 1 793 ? 13.996 26.727 -27.801 1.00 78.56 793 SER A C 1
ATOM 6042 O O . SER A 1 793 ? 12.884 27.012 -27.361 1.00 78.56 793 SER A O 1
ATOM 6044 N N . ALA A 1 794 ? 14.850 25.945 -27.144 1.00 76.75 794 ALA A N 1
ATOM 6045 C CA . ALA A 1 794 ? 14.663 25.508 -25.768 1.00 76.75 794 ALA A CA 1
ATOM 6046 C C . ALA A 1 794 ? 15.976 25.640 -24.986 1.00 76.75 794 ALA A C 1
ATOM 6048 O O . ALA A 1 794 ? 17.009 25.094 -25.382 1.00 76.75 794 ALA A O 1
ATOM 6049 N N . LYS A 1 795 ? 15.929 26.327 -23.838 1.00 80.38 795 LYS A N 1
ATOM 6050 C CA . LYS A 1 795 ? 17.028 26.329 -22.867 1.00 80.38 795 LYS A CA 1
ATOM 6051 C C . LYS A 1 795 ? 16.969 25.054 -22.026 1.00 80.38 795 LYS A C 1
ATOM 6053 O O . LYS A 1 795 ? 15.913 24.688 -21.512 1.00 80.38 795 LYS A O 1
ATOM 6058 N N . LEU A 1 796 ? 18.105 24.380 -21.881 1.00 79.81 796 LEU A N 1
ATOM 6059 C CA . LEU A 1 796 ? 18.203 23.125 -21.143 1.00 79.81 796 LEU A CA 1
ATOM 6060 C C . LEU A 1 796 ? 18.234 23.377 -19.617 1.00 79.81 796 LEU A C 1
ATOM 6062 O O . LEU A 1 796 ? 18.551 24.490 -19.183 1.00 79.81 796 LEU A O 1
ATOM 6066 N N . PRO A 1 797 ? 17.876 22.374 -18.784 1.00 74.25 797 PRO A N 1
ATOM 6067 C CA . PRO A 1 797 ? 17.809 22.503 -17.330 1.00 74.25 797 PRO A CA 1
ATOM 6068 C C . PRO A 1 797 ? 19.050 23.137 -16.698 1.00 74.25 797 PRO A C 1
ATOM 6070 O O . PRO A 1 797 ? 20.169 22.864 -17.114 1.00 74.25 797 PRO A O 1
ATOM 6073 N N . ARG A 1 798 ? 18.864 23.911 -15.618 1.00 69.06 798 ARG A N 1
ATOM 6074 C CA . ARG A 1 798 ? 19.939 24.693 -14.967 1.00 69.06 798 ARG A CA 1
ATOM 6075 C C . ARG A 1 798 ? 21.153 23.877 -14.485 1.00 69.06 798 ARG A C 1
ATOM 6077 O O . ARG A 1 798 ? 22.204 24.467 -14.280 1.00 69.06 798 ARG A O 1
ATOM 6084 N N . PHE A 1 799 ? 21.029 22.557 -14.310 1.00 71.19 799 PHE A N 1
ATOM 6085 C CA . PHE A 1 799 ? 22.164 21.681 -13.981 1.00 71.19 799 PHE A CA 1
ATOM 6086 C C . PHE A 1 799 ? 23.095 21.411 -15.179 1.00 71.19 799 PHE A C 1
ATOM 6088 O O . PHE A 1 799 ? 24.240 21.013 -14.993 1.00 71.19 799 PHE A O 1
ATOM 6095 N N . MET A 1 800 ? 22.619 21.626 -16.408 1.00 76.12 800 MET A N 1
ATOM 6096 C CA . MET A 1 800 ? 23.376 21.459 -17.645 1.00 76.12 800 MET A CA 1
ATOM 6097 C C . MET A 1 800 ? 24.076 22.775 -18.004 1.00 76.12 800 MET A C 1
ATOM 6099 O O . MET A 1 800 ? 23.529 23.619 -18.713 1.00 76.12 800 MET A O 1
ATOM 6103 N N . THR A 1 801 ? 25.290 22.960 -17.488 1.00 81.62 801 THR A N 1
ATOM 6104 C CA . THR A 1 801 ? 26.100 24.177 -17.691 1.00 81.62 801 THR A CA 1
ATOM 6105 C C . THR A 1 801 ? 26.858 24.189 -19.021 1.00 81.62 801 THR A C 1
ATOM 6107 O O . THR A 1 801 ? 27.106 25.264 -19.567 1.00 81.62 801 THR A O 1
ATOM 6110 N N . ARG A 1 802 ? 27.203 23.007 -19.554 1.00 85.56 802 ARG A N 1
ATOM 6111 C CA . ARG A 1 802 ? 27.771 22.777 -20.895 1.00 85.56 802 ARG A CA 1
ATOM 6112 C C . ARG A 1 802 ? 27.291 21.428 -21.433 1.00 85.56 802 ARG A C 1
ATOM 6114 O O . ARG A 1 802 ? 27.140 20.486 -20.661 1.00 85.56 802 ARG A O 1
ATOM 6121 N N . ALA A 1 803 ? 27.121 21.314 -22.745 1.00 86.69 803 ALA A N 1
ATOM 6122 C CA . ALA A 1 803 ? 26.840 20.053 -23.424 1.00 86.69 803 ALA A CA 1
ATOM 6123 C C . ALA A 1 803 ? 28.018 19.620 -24.307 1.00 86.69 803 ALA A C 1
ATOM 6125 O O . ALA A 1 803 ? 28.732 20.452 -24.877 1.00 86.69 803 ALA A O 1
ATOM 6126 N N . ALA A 1 804 ? 28.212 18.305 -24.410 1.00 84.44 804 ALA A N 1
ATOM 6127 C CA . ALA A 1 804 ? 29.319 17.689 -25.138 1.00 84.44 804 ALA A CA 1
ATOM 6128 C C . ALA A 1 804 ? 28.937 17.319 -26.579 1.00 84.44 804 ALA A C 1
ATOM 6130 O O . ALA A 1 804 ? 29.697 17.614 -27.505 1.00 84.44 804 ALA A O 1
ATOM 6131 N N . SER A 1 805 ? 27.766 16.696 -26.753 1.00 86.88 805 SER A N 1
ATOM 6132 C CA . SER A 1 805 ? 27.236 16.186 -28.023 1.00 86.88 805 SER A CA 1
ATOM 6133 C C . SER A 1 805 ? 25.716 15.981 -27.938 1.00 86.88 805 SER A C 1
ATOM 6135 O O . SER A 1 805 ? 25.139 15.967 -26.846 1.00 86.88 805 SER A O 1
ATOM 6137 N N . PHE A 1 806 ? 25.060 15.797 -29.085 1.00 93.50 806 PHE A N 1
ATOM 6138 C CA . PHE A 1 806 ? 23.658 15.383 -29.159 1.00 93.50 806 PHE A CA 1
ATOM 6139 C C . PHE A 1 806 ? 23.355 14.521 -30.394 1.00 93.50 806 PHE A C 1
ATOM 6141 O O . PHE A 1 806 ? 24.059 14.567 -31.412 1.00 93.50 806 PHE A O 1
ATOM 6148 N N . ALA A 1 807 ? 22.279 13.742 -30.291 1.00 91.44 807 ALA A N 1
ATOM 6149 C CA . ALA A 1 807 ? 21.751 12.881 -31.341 1.00 91.44 807 ALA A CA 1
ATOM 6150 C C . ALA A 1 807 ? 20.277 13.203 -31.617 1.00 91.44 807 ALA A C 1
ATOM 6152 O O . ALA A 1 807 ? 19.527 13.544 -30.702 1.00 91.44 807 ALA A O 1
ATOM 6153 N N . VAL A 1 808 ? 19.858 13.050 -32.875 1.00 92.12 808 VAL A N 1
ATOM 6154 C CA . VAL A 1 808 ? 18.482 13.296 -33.328 1.00 92.12 808 VAL A CA 1
ATOM 6155 C C . VAL A 1 808 ? 18.007 12.148 -34.218 1.00 92.12 808 VAL A C 1
ATOM 6157 O O . VAL A 1 808 ? 18.783 11.625 -35.023 1.00 92.12 808 VAL A O 1
ATOM 6160 N N . ARG A 1 809 ? 16.732 11.753 -34.104 1.00 91.00 809 ARG A N 1
ATOM 6161 C CA . ARG A 1 809 ? 16.123 10.759 -34.999 1.00 91.00 809 ARG A CA 1
ATOM 6162 C C . ARG A 1 809 ? 14.628 10.993 -35.229 1.00 91.00 809 ARG A C 1
ATOM 6164 O O . ARG A 1 809 ? 13.869 11.173 -34.284 1.00 91.00 809 ARG A O 1
ATOM 6171 N N . ASN A 1 810 ? 14.207 10.921 -36.491 1.00 89.62 810 ASN A N 1
ATOM 6172 C CA . ASN A 1 810 ? 12.800 10.880 -36.903 1.00 89.62 810 ASN A CA 1
ATOM 6173 C C . ASN A 1 810 ? 12.177 9.510 -36.560 1.00 89.62 810 ASN A C 1
ATOM 6175 O O . ASN A 1 810 ? 12.748 8.486 -36.943 1.00 89.62 810 ASN A O 1
ATOM 6179 N N . VAL A 1 811 ? 11.009 9.474 -35.906 1.00 87.38 811 VAL A N 1
ATOM 6180 C CA . VAL A 1 811 ? 10.293 8.212 -35.605 1.00 87.38 811 VAL A CA 1
ATOM 6181 C C . VAL A 1 811 ? 9.340 7.754 -36.722 1.00 87.38 811 VAL A C 1
ATOM 6183 O O . VAL A 1 811 ? 8.775 6.668 -36.634 1.00 87.38 811 VAL A O 1
ATOM 6186 N N . ASN A 1 812 ? 9.180 8.537 -37.795 1.00 83.69 812 ASN A N 1
ATOM 6187 C CA . ASN A 1 812 ? 8.468 8.156 -39.021 1.00 83.69 812 ASN A CA 1
ATOM 6188 C C . ASN A 1 812 ? 9.314 8.525 -40.253 1.00 83.69 812 ASN A C 1
ATOM 6190 O O . ASN A 1 812 ? 9.123 9.574 -40.868 1.00 83.69 812 ASN A O 1
ATOM 6194 N N . THR A 1 813 ? 10.289 7.682 -40.606 1.00 76.31 813 THR A N 1
ATOM 6195 C CA . THR A 1 813 ? 11.132 7.896 -41.796 1.00 76.31 813 THR A CA 1
ATOM 6196 C C . THR A 1 813 ? 10.276 7.949 -43.076 1.00 76.31 813 THR A C 1
ATOM 6198 O O . THR A 1 813 ? 9.424 7.070 -43.247 1.00 76.31 813 THR A O 1
ATOM 6201 N N . PRO A 1 814 ? 10.478 8.937 -43.972 1.00 75.06 814 PRO A N 1
ATOM 6202 C CA . PRO A 1 814 ? 9.707 9.045 -45.209 1.00 75.06 814 PRO A CA 1
ATOM 6203 C C . PRO A 1 814 ? 10.027 7.910 -46.211 1.00 75.06 814 PRO A C 1
ATOM 6205 O O . PRO A 1 814 ? 11.088 7.286 -46.110 1.00 75.06 814 PRO A O 1
ATOM 6208 N N . PRO A 1 815 ? 9.135 7.627 -47.185 1.00 71.00 815 PRO A N 1
ATOM 6209 C CA . PRO A 1 815 ? 9.303 6.514 -48.130 1.00 71.00 815 PRO A CA 1
ATOM 6210 C C . PRO A 1 815 ? 10.476 6.672 -49.113 1.00 71.00 815 PRO A C 1
ATOM 6212 O O . PRO A 1 815 ? 11.044 5.671 -49.562 1.00 71.00 815 PRO A O 1
ATOM 6215 N N . GLY A 1 816 ? 10.826 7.905 -49.479 1.00 70.38 816 GLY A N 1
ATOM 6216 C CA . GLY A 1 816 ? 11.912 8.255 -50.392 1.00 70.38 816 GLY A CA 1
ATOM 6217 C C . GLY A 1 816 ? 12.795 9.405 -49.886 1.00 70.38 816 GLY A C 1
ATOM 6218 O O . GLY A 1 816 ? 12.432 10.100 -48.934 1.00 70.38 816 GLY A O 1
ATOM 6219 N N . PRO A 1 817 ? 13.980 9.604 -50.491 1.00 69.50 817 PRO A N 1
ATOM 6220 C CA . PRO A 1 817 ? 14.855 10.728 -50.174 1.00 69.50 817 PRO A CA 1
ATOM 6221 C C . PRO A 1 817 ? 14.280 12.014 -50.778 1.00 69.50 817 PRO A C 1
ATOM 6223 O O . PRO A 1 817 ? 13.904 12.023 -51.946 1.00 69.50 817 PRO A O 1
ATOM 6226 N N . GLY A 1 818 ? 14.216 13.094 -49.998 1.00 67.69 818 GLY A N 1
ATOM 6227 C CA . GLY A 1 818 ? 13.603 14.358 -50.435 1.00 67.69 818 GLY A CA 1
ATOM 6228 C C . GLY A 1 818 ? 12.071 14.414 -50.367 1.00 67.69 818 GLY A C 1
ATOM 6229 O O . GLY A 1 818 ? 11.507 15.497 -50.510 1.00 67.69 818 GLY A O 1
ATOM 6230 N N . ASP A 1 819 ? 11.388 13.294 -50.098 1.00 76.50 819 ASP A N 1
ATOM 6231 C CA . ASP A 1 819 ? 9.941 13.288 -49.851 1.00 76.50 819 ASP A CA 1
ATOM 6232 C C . ASP A 1 819 ? 9.592 14.212 -48.670 1.00 76.50 819 ASP A C 1
ATOM 6234 O O . ASP A 1 819 ? 10.280 14.227 -47.641 1.00 76.50 819 ASP A O 1
ATOM 6238 N N . ARG A 1 820 ? 8.472 14.941 -48.774 1.00 73.50 820 ARG A N 1
ATOM 6239 C CA . ARG A 1 820 ? 7.964 15.759 -47.663 1.00 73.50 820 ARG A CA 1
ATOM 6240 C C . ARG A 1 820 ? 7.712 14.895 -46.426 1.00 73.50 820 ARG A C 1
ATOM 6242 O O . ARG A 1 820 ? 6.998 13.896 -46.488 1.00 73.50 820 ARG A O 1
ATOM 6249 N N . LEU A 1 821 ? 8.237 15.337 -45.283 1.00 75.94 821 LEU A N 1
ATOM 6250 C CA . LEU A 1 821 ? 8.172 14.608 -44.010 1.00 75.94 821 LEU A CA 1
ATOM 6251 C C . LEU A 1 821 ? 6.747 14.407 -43.469 1.00 75.94 821 LEU A C 1
ATOM 6253 O O . LEU A 1 821 ? 6.514 13.479 -42.694 1.00 75.94 821 LEU A O 1
ATOM 6257 N N . GLY A 1 822 ? 5.798 15.268 -43.849 1.00 77.19 822 GLY A N 1
ATOM 6258 C CA . GLY A 1 822 ? 4.442 15.241 -43.306 1.00 77.19 822 GLY A CA 1
ATOM 6259 C C . GLY A 1 822 ? 4.414 15.550 -41.804 1.00 77.19 822 GLY A C 1
ATOM 6260 O O . GLY A 1 822 ? 5.254 16.292 -41.294 1.00 77.19 822 GLY A O 1
ATOM 6261 N N . ASN A 1 823 ? 3.446 14.974 -41.087 1.00 80.56 823 ASN A N 1
ATOM 6262 C CA . ASN A 1 823 ? 3.320 15.144 -39.637 1.00 80.56 823 ASN A CA 1
ATOM 6263 C C . ASN A 1 823 ? 4.078 14.033 -38.895 1.00 80.56 823 ASN A C 1
ATOM 6265 O O . ASN A 1 823 ? 3.591 12.901 -38.809 1.00 80.56 823 ASN A O 1
ATOM 6269 N N . THR A 1 824 ? 5.246 14.350 -38.331 1.00 86.62 824 THR A N 1
ATOM 6270 C CA . THR A 1 824 ? 6.116 13.384 -37.642 1.00 86.62 824 THR A CA 1
ATOM 6271 C C . THR A 1 824 ? 6.809 13.976 -36.417 1.00 86.62 824 THR A C 1
ATOM 6273 O O . THR A 1 824 ? 7.117 15.160 -36.378 1.00 86.62 824 THR A O 1
ATOM 6276 N N . GLN A 1 825 ? 7.115 13.119 -35.445 1.00 89.94 825 GLN A N 1
ATOM 6277 C CA . GLN A 1 825 ? 7.887 13.466 -34.261 1.00 89.94 825 GLN A CA 1
ATOM 6278 C C . GLN A 1 825 ? 9.370 13.102 -34.445 1.00 89.94 825 GLN A C 1
ATOM 6280 O O . GLN A 1 825 ? 9.719 12.078 -35.042 1.00 89.94 825 GLN A O 1
ATOM 6285 N N . PHE A 1 826 ? 10.254 13.914 -33.880 1.00 92.44 826 PHE A N 1
ATOM 6286 C CA . PHE A 1 826 ? 11.678 13.627 -33.738 1.00 92.44 826 PHE A CA 1
ATOM 6287 C C . PHE A 1 826 ? 12.024 13.464 -32.260 1.00 92.44 826 PHE A C 1
ATOM 6289 O O . PHE A 1 826 ? 11.525 14.209 -31.420 1.00 92.44 826 PHE A O 1
ATOM 6296 N N . VAL A 1 827 ? 12.904 12.511 -31.957 1.00 92.44 827 VAL A N 1
ATOM 6297 C CA . VAL A 1 827 ? 13.516 12.323 -30.636 1.00 92.44 827 VAL A CA 1
ATOM 6298 C C . VAL A 1 827 ? 14.903 12.943 -30.652 1.00 92.44 827 VAL A C 1
ATOM 6300 O O . VAL A 1 827 ? 15.662 12.740 -31.602 1.00 92.44 827 VAL A O 1
ATOM 6303 N N . ILE A 1 828 ? 15.230 13.683 -29.598 1.00 93.62 828 ILE A N 1
ATOM 6304 C CA . ILE A 1 828 ? 16.502 14.376 -29.422 1.00 93.62 828 ILE A CA 1
ATOM 6305 C C . ILE A 1 828 ? 17.090 13.975 -28.067 1.00 93.62 828 ILE A C 1
ATOM 6307 O O . ILE A 1 828 ? 16.404 14.051 -27.052 1.00 93.62 828 ILE A O 1
ATOM 6311 N N . ALA A 1 829 ? 18.358 13.572 -28.043 1.00 93.19 829 ALA A N 1
ATOM 6312 C CA . ALA A 1 829 ? 19.094 13.229 -26.827 1.00 93.19 829 ALA A CA 1
ATOM 6313 C C . ALA A 1 829 ? 20.342 14.111 -26.715 1.00 93.19 829 ALA A C 1
ATOM 6315 O O . ALA A 1 829 ? 21.156 14.114 -27.637 1.00 93.19 829 ALA A O 1
ATOM 6316 N N . VAL A 1 830 ? 20.495 14.851 -25.611 1.00 92.50 830 VAL A N 1
ATOM 6317 C CA . VAL A 1 830 ? 21.587 15.821 -25.392 1.00 92.50 830 VAL A CA 1
ATOM 6318 C C . VAL A 1 830 ? 22.427 15.422 -24.179 1.00 92.50 830 VAL A C 1
ATOM 6320 O O . VAL A 1 830 ? 21.880 15.289 -23.085 1.00 92.50 830 VAL A O 1
ATOM 6323 N N . ALA A 1 831 ? 23.742 15.264 -24.359 1.00 90.44 831 ALA A N 1
ATOM 6324 C CA . ALA A 1 831 ? 24.682 14.860 -23.310 1.00 90.44 831 ALA A CA 1
ATOM 6325 C C . ALA A 1 831 ? 25.383 16.049 -22.640 1.00 90.44 831 ALA A C 1
ATOM 6327 O O . ALA A 1 831 ? 25.872 16.962 -23.309 1.00 90.44 831 ALA A O 1
ATOM 6328 N N . SER A 1 832 ? 25.511 15.979 -21.316 1.00 84.56 832 SER A N 1
ATOM 6329 C CA . SER A 1 832 ? 26.166 16.965 -20.455 1.00 84.56 832 SER A CA 1
ATOM 6330 C C . SER A 1 832 ? 26.865 16.259 -19.306 1.00 84.56 832 SER A C 1
ATOM 6332 O O . SER A 1 832 ? 26.196 15.794 -18.381 1.00 84.56 832 SER A O 1
ATOM 6334 N N . PHE A 1 833 ? 28.198 16.230 -19.329 1.00 81.88 833 PHE A N 1
ATOM 6335 C CA . PHE A 1 833 ? 29.002 15.508 -18.340 1.00 81.88 833 PHE A CA 1
ATOM 6336 C C . PHE A 1 833 ? 28.485 14.063 -18.197 1.00 81.88 833 PHE A C 1
ATOM 6338 O O . PHE A 1 833 ? 28.561 13.323 -19.171 1.00 81.88 833 PHE A O 1
ATOM 6345 N N . GLN A 1 834 ? 27.913 13.674 -17.058 1.00 81.38 834 GLN A N 1
ATOM 6346 C CA . GLN A 1 834 ? 27.406 12.318 -16.790 1.00 81.38 834 GLN A CA 1
ATOM 6347 C C . GLN A 1 834 ? 25.890 12.139 -17.060 1.00 81.38 834 GLN A C 1
ATOM 6349 O O . GLN A 1 834 ? 25.339 11.071 -16.805 1.00 81.38 834 GLN A O 1
ATOM 6354 N N . ALA A 1 835 ? 25.188 13.167 -17.555 1.00 84.31 835 ALA A N 1
ATOM 6355 C CA . ALA A 1 835 ? 23.729 13.171 -17.722 1.00 84.31 835 ALA A CA 1
ATOM 6356 C C . ALA A 1 835 ? 23.280 13.308 -19.190 1.00 84.31 835 ALA A C 1
ATOM 6358 O O . ALA A 1 835 ? 23.941 13.961 -20.002 1.00 84.31 835 ALA A O 1
ATOM 6359 N N . ILE A 1 836 ? 22.105 12.752 -19.513 1.00 89.19 836 ILE A N 1
ATOM 6360 C CA . ILE A 1 836 ? 21.460 12.856 -20.831 1.00 89.19 836 ILE A CA 1
ATOM 6361 C C . ILE A 1 836 ? 20.028 13.374 -20.678 1.00 89.19 836 ILE A C 1
ATOM 6363 O O . ILE A 1 836 ? 19.198 12.744 -20.028 1.00 89.19 836 ILE A O 1
ATOM 6367 N N . SER A 1 837 ? 19.702 14.482 -21.340 1.00 89.00 837 SER A N 1
ATOM 6368 C CA . SER A 1 837 ? 18.333 15.010 -21.399 1.00 89.00 837 SER A CA 1
ATOM 6369 C C . SER A 1 837 ? 17.660 14.630 -22.717 1.00 89.00 837 SER A C 1
ATOM 6371 O O . SER A 1 837 ? 18.217 14.872 -23.790 1.00 89.00 837 SER A O 1
ATOM 6373 N N . LEU A 1 838 ? 16.454 14.061 -22.638 1.00 90.25 838 LEU A N 1
ATOM 6374 C CA . LEU A 1 838 ? 15.630 13.681 -23.786 1.00 90.25 838 LEU A CA 1
ATOM 6375 C C . LEU A 1 838 ? 14.549 14.724 -24.065 1.00 90.25 838 LEU A C 1
ATOM 6377 O O . LEU A 1 838 ? 13.851 15.169 -23.153 1.00 90.25 838 LEU A O 1
ATOM 6381 N N . TYR A 1 839 ? 14.371 15.043 -25.343 1.00 89.94 839 TYR A N 1
ATOM 6382 C CA . TYR A 1 839 ? 13.345 15.940 -25.865 1.00 89.94 839 TYR A CA 1
ATOM 6383 C C . TYR A 1 839 ? 12.630 15.299 -27.053 1.00 89.94 839 TYR A C 1
ATOM 6385 O O . TYR A 1 839 ? 13.191 14.456 -27.760 1.00 89.94 839 TYR A O 1
ATOM 6393 N N . THR A 1 840 ? 11.413 15.757 -27.313 1.00 91.12 840 THR A N 1
ATOM 6394 C CA . THR A 1 840 ? 10.714 15.553 -28.585 1.00 91.12 840 THR A CA 1
ATOM 6395 C C . THR A 1 840 ? 10.480 16.888 -29.270 1.00 91.12 840 THR A C 1
ATOM 6397 O O . THR A 1 840 ? 10.320 17.892 -28.586 1.00 91.12 840 THR A O 1
ATOM 6400 N N . VAL A 1 841 ? 10.427 16.898 -30.601 1.00 87.69 841 VAL A N 1
ATOM 6401 C CA . VAL A 1 841 ? 9.922 18.026 -31.401 1.00 87.69 841 VAL A CA 1
ATOM 6402 C C . VAL A 1 841 ? 8.998 17.491 -32.490 1.00 87.69 841 VAL A C 1
ATOM 6404 O O . VAL A 1 841 ? 9.265 16.434 -33.067 1.00 87.69 841 VAL A O 1
ATOM 6407 N N . GLU A 1 842 ? 7.901 18.188 -32.760 1.00 85.00 842 GLU A N 1
ATOM 6408 C CA . GLU A 1 842 ? 6.952 17.836 -33.815 1.00 85.00 842 GLU A CA 1
ATOM 6409 C C . GLU A 1 842 ? 7.246 18.638 -35.082 1.00 85.00 842 GLU A C 1
ATOM 6411 O O . GLU A 1 842 ? 7.312 19.867 -35.068 1.00 85.00 842 GLU A O 1
ATOM 6416 N N . HIS A 1 843 ? 7.375 17.931 -36.199 1.00 86.75 843 HIS A N 1
ATOM 6417 C CA . HIS A 1 843 ? 7.316 18.498 -37.535 1.00 86.75 843 HIS A CA 1
ATOM 6418 C C . HIS A 1 843 ? 5.873 18.408 -38.034 1.00 86.75 843 HIS A C 1
ATOM 6420 O O . HIS A 1 843 ? 5.313 17.309 -38.106 1.00 86.75 843 HIS A O 1
ATOM 6426 N N . ARG A 1 844 ? 5.269 19.542 -38.399 1.00 77.62 844 ARG A N 1
ATOM 6427 C CA . ARG A 1 844 ? 3.949 19.596 -39.044 1.00 77.62 844 ARG A CA 1
ATOM 6428 C C . ARG A 1 844 ? 4.068 20.196 -40.442 1.00 77.62 844 ARG A C 1
ATOM 6430 O O . ARG A 1 844 ? 4.755 21.195 -40.625 1.00 77.62 844 ARG A O 1
ATOM 6437 N N . SER A 1 845 ? 3.376 19.591 -41.404 1.00 69.50 845 SER A N 1
ATOM 6438 C CA . SER A 1 845 ? 3.366 20.000 -42.813 1.00 69.50 845 SER A CA 1
ATOM 6439 C C . SER A 1 845 ? 1.934 20.312 -43.245 1.00 69.50 845 SER A C 1
ATOM 6441 O O . SER A 1 845 ? 1.049 19.465 -43.094 1.00 69.50 845 SER A O 1
ATOM 6443 N N . ALA A 1 846 ? 1.692 21.517 -43.762 1.00 58.41 846 ALA A N 1
ATOM 6444 C CA . ALA A 1 846 ? 0.375 21.979 -44.203 1.00 58.41 846 ALA A CA 1
ATOM 6445 C C . ALA A 1 846 ? 0.491 22.807 -45.493 1.00 58.41 846 ALA A C 1
ATOM 6447 O O . ALA A 1 846 ? 1.210 23.802 -45.530 1.00 58.41 846 ALA A O 1
ATOM 6448 N N . ALA A 1 847 ? -0.223 22.404 -46.550 1.00 63.88 847 ALA A N 1
ATOM 6449 C CA . ALA A 1 847 ? -0.194 23.013 -47.888 1.00 63.88 847 ALA A CA 1
ATOM 6450 C C . ALA A 1 847 ? 1.228 23.212 -48.467 1.00 63.88 847 ALA A C 1
ATOM 6452 O O . ALA A 1 847 ? 1.771 22.297 -49.086 1.00 63.88 847 ALA A O 1
ATOM 6453 N N . HIS A 1 848 ? 1.843 24.381 -48.262 1.00 52.81 848 HIS A N 1
ATOM 6454 C CA . HIS A 1 848 ? 3.201 24.730 -48.718 1.00 52.81 848 HIS A CA 1
ATOM 6455 C C . HIS A 1 848 ? 4.165 25.065 -47.565 1.00 52.81 848 HIS A C 1
ATOM 6457 O O . HIS A 1 848 ? 5.275 25.533 -47.801 1.00 52.81 848 HIS A O 1
ATOM 6463 N N . LEU A 1 849 ? 3.750 24.832 -46.318 1.00 59.84 849 LEU A N 1
ATOM 6464 C CA . LEU A 1 849 ? 4.457 25.256 -45.120 1.00 59.84 849 LEU A CA 1
ATOM 6465 C C . LEU A 1 849 ? 4.834 24.060 -44.239 1.00 59.84 849 LEU A C 1
ATOM 6467 O O . LEU A 1 849 ? 3.969 23.336 -43.749 1.00 59.84 849 LEU A O 1
ATOM 6471 N N . ASP A 1 850 ? 6.130 23.922 -43.980 1.00 68.62 850 ASP A N 1
ATOM 6472 C CA . ASP A 1 850 ? 6.671 23.046 -42.943 1.00 68.62 850 ASP A CA 1
ATOM 6473 C C . ASP A 1 850 ? 7.016 23.859 -41.682 1.00 68.62 850 ASP A C 1
ATOM 6475 O O . ASP A 1 850 ? 7.546 24.976 -41.773 1.00 68.62 850 ASP A O 1
ATOM 6479 N N . LEU A 1 851 ? 6.703 23.307 -40.508 1.00 71.19 851 LEU A N 1
ATOM 6480 C CA . LEU A 1 851 ? 6.869 23.920 -39.186 1.00 71.19 851 LEU A CA 1
ATOM 6481 C C . LEU A 1 851 ? 7.508 22.938 -38.198 1.00 71.19 851 LEU A C 1
ATOM 6483 O O . LEU A 1 851 ? 7.124 21.770 -38.155 1.00 71.19 851 LEU A O 1
ATOM 6487 N N . LEU A 1 852 ? 8.407 23.441 -37.346 1.00 73.00 852 LEU A N 1
ATOM 6488 C CA . LEU A 1 852 ? 8.853 22.758 -36.128 1.00 73.00 852 LEU A CA 1
ATOM 6489 C C . LEU A 1 852 ? 8.192 23.402 -34.913 1.00 73.00 852 LEU A C 1
ATOM 6491 O O . LEU A 1 852 ? 8.325 24.606 -34.711 1.00 73.00 852 LEU A O 1
ATOM 6495 N N . ILE A 1 853 ? 7.497 22.600 -34.111 1.00 72.81 853 ILE A N 1
ATOM 6496 C CA . ILE A 1 853 ? 6.784 23.040 -32.908 1.00 72.81 853 ILE A CA 1
ATOM 6497 C C . ILE A 1 853 ? 6.952 22.019 -31.774 1.00 72.81 853 ILE A C 1
ATOM 6499 O O . ILE A 1 853 ? 7.486 20.932 -31.982 1.00 72.81 853 ILE A O 1
ATOM 6503 N N . GLU A 1 854 ? 6.462 22.348 -30.575 1.00 70.81 854 GLU A N 1
ATOM 6504 C CA . GLU A 1 854 ? 6.398 21.409 -29.440 1.00 70.81 854 GLU A CA 1
ATOM 6505 C C . GLU A 1 854 ? 7.765 20.780 -29.087 1.00 70.81 854 GLU A C 1
ATOM 6507 O O . GLU A 1 854 ? 7.862 19.580 -28.830 1.00 70.81 854 GLU A O 1
ATOM 6512 N N . LEU A 1 855 ? 8.832 21.594 -29.045 1.00 79.81 855 LEU A N 1
ATOM 6513 C CA . LEU A 1 855 ? 10.138 21.182 -28.514 1.00 79.81 855 LEU A CA 1
ATOM 6514 C C . LEU A 1 855 ? 10.050 21.021 -26.982 1.00 79.81 855 LEU A C 1
ATOM 6516 O O . LEU A 1 855 ? 10.256 21.970 -26.227 1.00 79.81 855 LEU A O 1
ATOM 6520 N N . VAL A 1 856 ? 9.691 19.820 -26.529 1.00 78.69 856 VAL A N 1
ATOM 6521 C CA . VAL A 1 856 ? 9.279 19.520 -25.147 1.00 78.69 856 VAL A CA 1
ATOM 6522 C C . VAL A 1 856 ? 10.261 18.543 -24.481 1.00 78.69 856 VAL A C 1
ATOM 6524 O O . VAL A 1 856 ? 10.621 17.538 -25.100 1.00 78.69 856 VAL A O 1
ATOM 6527 N N . PRO A 1 857 ? 10.696 18.786 -23.226 1.00 80.88 857 PRO A N 1
ATOM 6528 C CA . PRO A 1 857 ? 11.476 17.817 -22.457 1.00 80.88 857 PRO A CA 1
ATOM 6529 C C . PRO A 1 857 ? 10.623 16.597 -22.092 1.00 80.88 857 PRO A C 1
ATOM 6531 O O . PRO A 1 857 ? 9.496 16.736 -21.624 1.00 80.88 857 PRO A O 1
ATOM 6534 N N . VAL A 1 858 ? 11.183 15.401 -22.261 1.00 80.44 858 VAL A N 1
ATOM 6535 C CA . VAL A 1 858 ? 10.513 14.125 -21.967 1.00 80.44 858 VAL A CA 1
ATOM 6536 C C . VAL A 1 858 ? 11.007 13.540 -20.647 1.00 80.44 858 VAL A C 1
ATOM 6538 O O . VAL A 1 858 ? 10.210 13.227 -19.771 1.00 80.44 858 VAL A O 1
ATOM 6541 N N . MET A 1 859 ? 12.323 13.401 -20.486 1.00 80.69 859 MET A N 1
ATOM 6542 C CA . MET A 1 859 ? 12.953 12.911 -19.256 1.00 80.69 859 MET A CA 1
ATOM 6543 C C . MET A 1 859 ? 14.437 13.293 -19.220 1.00 80.69 859 MET A C 1
ATOM 6545 O O . MET A 1 859 ? 15.004 13.682 -20.240 1.00 80.69 859 MET A O 1
ATOM 6549 N N . ALA A 1 860 ? 15.080 13.140 -18.064 1.00 82.38 860 ALA A N 1
ATOM 6550 C CA . ALA A 1 860 ? 16.530 13.234 -17.937 1.00 82.38 860 ALA A CA 1
ATOM 6551 C C . ALA A 1 860 ? 17.077 11.982 -17.245 1.00 82.38 860 ALA A C 1
ATOM 6553 O O . ALA A 1 860 ? 16.591 11.592 -16.185 1.00 82.38 860 ALA A O 1
ATOM 6554 N N . LEU A 1 861 ? 18.088 11.380 -17.859 1.00 79.44 861 LEU A N 1
ATOM 6555 C CA . LEU A 1 861 ? 18.917 10.321 -17.306 1.00 79.44 861 LEU A CA 1
ATOM 6556 C C . LEU A 1 861 ? 20.096 10.993 -16.593 1.00 79.44 861 LEU A C 1
ATOM 6558 O O . LEU A 1 861 ? 20.744 11.872 -17.167 1.00 79.44 861 LEU A O 1
ATOM 6562 N N . LYS A 1 862 ? 20.353 10.616 -15.344 1.00 82.38 862 LYS A N 1
ATOM 6563 C CA . LYS A 1 862 ? 21.489 11.100 -14.551 1.00 82.38 862 LYS A CA 1
ATOM 6564 C C . LYS A 1 862 ? 22.469 9.963 -14.322 1.00 82.38 862 LYS A C 1
ATOM 6566 O O . LYS A 1 862 ? 22.062 8.807 -14.396 1.00 82.38 862 LYS A O 1
ATOM 6571 N N . ASP A 1 863 ? 23.717 10.329 -14.049 1.00 81.00 863 ASP A N 1
ATOM 6572 C CA . ASP A 1 863 ? 24.764 9.420 -13.578 1.00 81.00 863 ASP A CA 1
ATOM 6573 C C . ASP A 1 863 ? 24.917 8.183 -14.487 1.00 81.00 863 ASP A C 1
ATOM 6575 O O . ASP A 1 863 ? 25.141 7.062 -14.041 1.00 81.00 863 ASP A O 1
ATOM 6579 N N . VAL A 1 864 ? 24.762 8.410 -15.800 1.00 74.94 864 VAL A N 1
ATOM 6580 C CA . VAL A 1 864 ? 24.727 7.377 -16.851 1.00 74.94 864 VAL A CA 1
ATOM 6581 C C . VAL A 1 864 ? 26.086 6.696 -17.008 1.00 74.94 864 VAL A C 1
ATOM 6583 O O . VAL A 1 864 ? 26.163 5.534 -17.396 1.00 74.94 864 VAL A O 1
ATOM 6586 N N . HIS A 1 865 ? 27.152 7.435 -16.707 1.00 77.69 865 HIS A N 1
ATOM 6587 C CA . HIS A 1 865 ? 28.535 6.989 -16.761 1.00 77.69 865 HIS A CA 1
ATOM 6588 C C . HIS A 1 865 ? 29.328 7.594 -15.589 1.00 77.69 865 HIS A C 1
ATOM 6590 O O . HIS A 1 865 ? 29.040 8.729 -15.200 1.00 77.69 865 HIS A O 1
ATOM 6596 N N . PRO A 1 866 ? 30.368 6.916 -15.065 1.00 74.50 866 PRO A N 1
ATOM 6597 C CA . PRO A 1 866 ? 31.244 7.477 -14.031 1.00 74.50 866 PRO A CA 1
ATOM 6598 C C . PRO A 1 866 ? 32.097 8.656 -14.520 1.00 74.50 866 PRO A C 1
ATOM 6600 O O . PRO A 1 866 ? 32.495 9.501 -13.722 1.00 74.50 866 PRO A O 1
ATOM 6603 N N . LEU A 1 867 ? 32.378 8.743 -15.824 1.00 79.44 867 LEU A N 1
ATOM 6604 C CA . LEU A 1 867 ? 33.096 9.857 -16.453 1.00 79.44 867 LEU A CA 1
ATOM 6605 C C . LEU A 1 867 ? 32.222 10.570 -17.496 1.00 79.44 867 LEU A C 1
ATOM 6607 O O . LEU A 1 867 ? 31.094 10.175 -17.784 1.00 79.44 867 LEU A O 1
ATOM 6611 N N . ASN A 1 868 ? 32.741 11.663 -18.056 1.00 82.62 868 ASN A N 1
ATOM 6612 C CA . ASN A 1 868 ? 32.000 12.495 -19.002 1.00 82.62 868 ASN A CA 1
ATOM 6613 C C . ASN A 1 868 ? 31.655 11.740 -20.290 1.00 82.62 868 ASN A C 1
ATOM 6615 O O . ASN A 1 868 ? 32.529 11.153 -20.929 1.00 82.62 868 ASN A O 1
ATOM 6619 N N . ILE A 1 869 ? 30.394 11.849 -20.706 1.00 83.94 869 ILE A N 1
ATOM 6620 C CA . ILE A 1 869 ? 29.880 11.365 -21.984 1.00 83.94 869 ILE A CA 1
ATOM 6621 C C . ILE A 1 869 ? 30.564 12.120 -23.125 1.00 83.94 869 ILE A C 1
ATOM 6623 O O . ILE A 1 869 ? 30.522 13.351 -23.195 1.00 83.94 869 ILE A O 1
ATOM 6627 N N . THR A 1 870 ? 31.157 11.368 -24.045 1.00 81.50 870 THR A N 1
ATOM 6628 C CA . THR A 1 870 ? 31.844 11.880 -25.235 1.00 81.50 870 THR A CA 1
ATOM 6629 C C . THR A 1 870 ? 30.927 11.891 -26.456 1.00 81.50 870 THR A C 1
ATOM 6631 O O . THR A 1 870 ? 30.994 12.814 -27.270 1.00 81.50 870 THR A O 1
ATOM 6634 N N . SER A 1 871 ? 30.034 10.902 -26.581 1.00 82.81 871 SER A N 1
ATOM 6635 C CA . SER A 1 871 ? 29.193 10.713 -27.767 1.00 82.81 871 SER A CA 1
ATOM 6636 C C . SER A 1 871 ? 27.825 10.100 -27.451 1.00 82.81 871 SER A C 1
ATOM 6638 O O . SER A 1 871 ? 27.660 9.397 -26.455 1.00 82.81 871 SER A O 1
ATOM 6640 N N . LEU A 1 872 ? 26.851 10.360 -28.333 1.00 87.62 872 LEU A N 1
ATOM 6641 C CA . LEU A 1 872 ? 25.491 9.815 -28.311 1.00 87.62 872 LEU A CA 1
ATOM 6642 C C . LEU A 1 872 ? 25.081 9.329 -29.707 1.00 87.62 872 LEU A C 1
ATOM 6644 O O . LEU A 1 872 ? 25.371 9.990 -30.705 1.00 87.62 872 LEU A O 1
ATOM 6648 N N . ALA A 1 873 ? 24.313 8.240 -29.776 1.00 86.19 873 ALA A N 1
ATOM 6649 C CA . ALA A 1 873 ? 23.707 7.755 -31.015 1.00 86.19 873 ALA A CA 1
ATOM 6650 C C . ALA A 1 873 ? 22.289 7.202 -30.792 1.00 86.19 873 ALA A C 1
ATOM 6652 O O . ALA A 1 873 ? 22.063 6.392 -29.899 1.00 86.19 873 ALA A O 1
ATOM 6653 N N . LEU A 1 874 ? 21.339 7.594 -31.649 1.00 86.75 874 LEU A N 1
ATOM 6654 C CA . LEU A 1 874 ? 19.977 7.041 -31.691 1.00 86.75 874 LEU A CA 1
ATOM 6655 C C . LEU A 1 874 ? 19.826 6.070 -32.869 1.00 86.75 874 LEU A C 1
ATOM 6657 O O . LEU A 1 874 ? 20.119 6.438 -34.014 1.00 86.75 874 LEU A O 1
ATOM 6661 N N . SER A 1 875 ? 19.324 4.859 -32.618 1.00 82.56 875 SER A N 1
ATOM 6662 C CA . SER A 1 875 ? 19.063 3.854 -33.657 1.00 82.56 875 SER A CA 1
ATOM 6663 C C . SER A 1 875 ? 18.018 4.339 -34.668 1.00 82.56 875 SER A C 1
ATOM 6665 O O . SER A 1 875 ? 17.089 5.065 -34.318 1.00 82.56 875 SER A O 1
ATOM 6667 N N . ALA A 1 876 ? 18.125 3.923 -35.931 1.00 80.50 876 ALA A N 1
ATOM 6668 C CA . ALA A 1 876 ? 17.047 4.138 -36.896 1.00 80.50 876 ALA A CA 1
ATOM 6669 C C . ALA A 1 876 ? 15.814 3.292 -36.526 1.00 80.50 876 ALA A C 1
ATOM 6671 O O . ALA A 1 876 ? 15.959 2.160 -36.066 1.00 80.50 876 ALA A O 1
ATOM 6672 N N . PHE A 1 877 ? 14.611 3.824 -36.750 1.00 81.12 877 PHE A N 1
ATOM 6673 C CA . PHE A 1 877 ? 13.360 3.093 -36.554 1.00 81.12 877 PHE A CA 1
ATOM 6674 C C . PHE A 1 877 ? 12.789 2.634 -37.898 1.00 81.12 877 PHE A C 1
ATOM 6676 O O . PHE A 1 877 ? 12.619 3.430 -38.820 1.00 81.12 877 PHE A O 1
ATOM 6683 N N . ALA A 1 878 ? 12.471 1.345 -37.997 1.00 73.31 878 ALA A N 1
ATOM 6684 C CA . ALA A 1 878 ? 11.799 0.753 -39.144 1.00 73.31 878 ALA A CA 1
ATOM 6685 C C . ALA A 1 878 ? 10.426 0.229 -38.691 1.00 73.31 878 ALA A C 1
ATOM 6687 O O . ALA A 1 878 ? 10.390 -0.675 -37.852 1.00 73.31 878 ALA A O 1
ATOM 6688 N N . PRO A 1 879 ? 9.300 0.750 -39.220 1.00 71.25 879 PRO A N 1
ATOM 6689 C CA . PRO A 1 879 ? 7.972 0.251 -38.880 1.00 71.25 879 PRO A CA 1
ATOM 6690 C C . PRO A 1 879 ? 7.863 -1.267 -39.115 1.00 71.25 879 PRO A C 1
ATOM 6692 O O . PRO A 1 879 ? 8.110 -1.729 -40.235 1.00 71.25 879 PRO A O 1
ATOM 6695 N N . PRO A 1 880 ? 7.492 -2.071 -38.100 1.00 72.19 880 PRO A N 1
ATOM 6696 C CA . PRO A 1 880 ? 7.345 -3.509 -38.280 1.00 72.19 880 PRO A CA 1
ATOM 6697 C C . PRO A 1 880 ? 6.259 -3.845 -39.307 1.00 72.19 880 PRO A C 1
ATOM 6699 O O . PRO A 1 880 ? 5.184 -3.249 -39.308 1.00 72.19 880 PRO A O 1
ATOM 6702 N N . LYS A 1 881 ? 6.504 -4.866 -40.138 1.00 65.56 881 LYS A N 1
ATOM 6703 C CA . LYS A 1 881 ? 5.537 -5.346 -41.147 1.00 65.56 881 LYS A CA 1
ATOM 6704 C C . LYS A 1 881 ? 4.305 -6.046 -40.543 1.00 65.56 881 LYS A C 1
ATOM 6706 O O . LYS A 1 881 ? 3.352 -6.324 -41.264 1.00 65.56 881 LYS A O 1
ATOM 6711 N N . ALA A 1 882 ? 4.330 -6.360 -39.247 1.00 67.12 882 ALA A N 1
ATOM 6712 C CA . ALA A 1 882 ? 3.219 -6.986 -38.535 1.00 67.12 882 ALA A CA 1
ATOM 6713 C C . ALA A 1 882 ? 2.075 -5.978 -38.275 1.00 67.12 882 ALA A C 1
ATOM 6715 O O . ALA A 1 882 ? 2.351 -4.811 -37.995 1.00 67.12 882 ALA A O 1
ATOM 6716 N N . PRO A 1 883 ? 0.794 -6.398 -38.306 1.00 57.16 883 PRO A N 1
ATOM 6717 C CA . PRO A 1 883 ? -0.342 -5.484 -38.144 1.00 57.16 883 PRO A CA 1
ATOM 6718 C C . PRO A 1 883 ? -0.407 -4.828 -36.751 1.00 57.16 883 PRO A C 1
ATOM 6720 O O . PRO A 1 883 ? -0.674 -3.625 -36.653 1.00 57.16 883 PRO A O 1
ATOM 6723 N N . ASN A 1 884 ? -0.099 -5.602 -35.702 1.00 62.19 884 ASN A N 1
ATOM 6724 C CA . ASN A 1 884 ? -0.050 -5.185 -34.296 1.00 62.19 884 ASN A CA 1
ATOM 6725 C C . ASN A 1 884 ? 1.316 -5.556 -33.682 1.00 62.19 884 ASN A C 1
ATOM 6727 O O . ASN A 1 884 ? 1.441 -6.621 -33.081 1.00 62.19 884 ASN A O 1
ATOM 6731 N N . PRO A 1 885 ? 2.361 -4.732 -33.861 1.00 62.31 885 PRO A N 1
ATOM 6732 C CA . PRO A 1 885 ? 3.664 -4.995 -33.263 1.00 62.31 885 PRO A CA 1
ATOM 6733 C C . PRO A 1 885 ? 3.670 -4.703 -31.759 1.00 62.31 885 PRO A C 1
ATOM 6735 O O . PRO A 1 885 ? 3.406 -3.579 -31.332 1.00 62.31 885 PRO A O 1
ATOM 6738 N N . THR A 1 886 ? 4.030 -5.710 -30.970 1.00 55.66 886 THR A N 1
ATOM 6739 C CA . THR A 1 886 ? 4.473 -5.558 -29.580 1.00 55.66 886 THR A CA 1
ATOM 6740 C C . THR A 1 886 ? 5.920 -5.052 -29.551 1.00 55.66 886 THR A C 1
ATOM 6742 O O . THR A 1 886 ? 6.704 -5.407 -30.428 1.00 55.66 886 THR A O 1
ATOM 6745 N N . ASN A 1 887 ? 6.284 -4.260 -28.538 1.00 65.62 887 ASN A N 1
ATOM 6746 C CA . ASN A 1 887 ? 7.639 -3.726 -28.305 1.00 65.62 887 ASN A CA 1
ATOM 6747 C C . ASN A 1 887 ? 8.171 -2.819 -29.436 1.00 65.62 887 ASN A C 1
ATOM 6749 O O . ASN A 1 887 ? 9.158 -3.116 -30.105 1.00 65.62 887 ASN A O 1
ATOM 6753 N N . LEU A 1 888 ? 7.519 -1.670 -29.629 1.00 82.19 888 LEU A N 1
ATOM 6754 C CA . LEU A 1 888 ? 8.020 -0.590 -30.481 1.00 82.19 888 LEU A CA 1
ATOM 6755 C C . LEU A 1 888 ? 9.014 0.271 -29.689 1.00 82.19 888 LEU A C 1
ATOM 6757 O O . LEU A 1 888 ? 8.621 0.893 -28.704 1.00 82.19 888 LEU A O 1
ATOM 6761 N N . VAL A 1 889 ? 10.281 0.319 -30.105 1.00 81.88 889 VAL A N 1
ATOM 6762 C CA . VAL A 1 889 ? 11.351 1.023 -29.374 1.00 81.88 889 VAL A CA 1
ATOM 6763 C C . VAL A 1 889 ? 12.380 1.676 -30.305 1.00 81.88 889 VAL A C 1
ATOM 6765 O O . VAL A 1 889 ? 12.522 1.280 -31.464 1.00 81.88 889 VAL A O 1
ATOM 6768 N N . ILE A 1 890 ? 13.118 2.654 -29.778 1.00 83.19 890 ILE A N 1
ATOM 6769 C CA . ILE A 1 890 ? 14.385 3.169 -30.321 1.00 83.19 890 ILE A CA 1
ATOM 6770 C C . ILE A 1 890 ? 15.449 3.041 -29.235 1.00 83.19 890 ILE A C 1
ATOM 6772 O O . ILE A 1 890 ? 15.187 3.367 -28.081 1.00 83.19 890 ILE A O 1
ATOM 6776 N N . ASN A 1 891 ? 16.657 2.630 -29.610 1.00 82.88 891 ASN A N 1
ATOM 6777 C CA . ASN A 1 891 ? 17.776 2.521 -28.684 1.00 82.88 891 ASN A CA 1
ATOM 6778 C C . ASN A 1 891 ? 18.645 3.783 -28.756 1.00 82.88 891 ASN A C 1
ATOM 6780 O O . ASN A 1 891 ? 18.961 4.279 -29.842 1.00 82.88 891 ASN A O 1
ATOM 6784 N N . LEU A 1 892 ? 19.041 4.278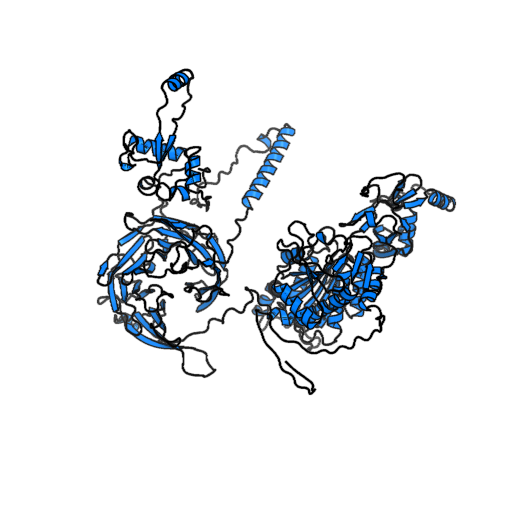 -27.590 1.00 85.19 892 LEU A N 1
ATOM 6785 C CA . LEU A 1 892 ? 19.995 5.355 -27.380 1.00 85.19 892 LEU A CA 1
ATOM 6786 C C . LEU A 1 892 ? 21.268 4.754 -26.790 1.00 85.19 892 LEU A C 1
ATOM 6788 O O . LEU A 1 892 ? 21.232 4.247 -25.676 1.00 85.19 892 LEU A O 1
ATOM 6792 N N . ALA A 1 893 ? 22.376 4.834 -27.518 1.00 83.81 893 ALA A N 1
ATOM 6793 C CA . ALA A 1 893 ? 23.695 4.487 -27.007 1.00 83.81 893 ALA A CA 1
ATOM 6794 C C . ALA A 1 893 ? 24.448 5.752 -26.571 1.00 83.81 893 ALA A C 1
ATOM 6796 O O . ALA A 1 893 ? 24.407 6.770 -27.273 1.00 83.81 893 ALA A O 1
ATOM 6797 N N . SER A 1 894 ? 25.161 5.666 -25.453 1.00 83.62 894 SER A N 1
ATOM 6798 C CA . SER A 1 894 ? 26.109 6.669 -24.966 1.00 83.62 894 SER A CA 1
ATOM 6799 C C . SER A 1 894 ? 27.454 6.029 -24.635 1.00 83.62 894 SER A C 1
ATOM 6801 O O . SER A 1 894 ? 27.518 4.850 -24.289 1.00 83.62 894 SER A O 1
ATOM 6803 N N . VAL A 1 895 ? 28.526 6.809 -24.777 1.00 82.31 895 VAL A N 1
ATOM 6804 C CA . VAL A 1 895 ? 29.910 6.393 -24.498 1.00 82.31 895 VAL A CA 1
ATOM 6805 C C . VAL A 1 895 ? 30.584 7.468 -23.652 1.00 82.31 895 VAL A C 1
ATOM 6807 O O . VAL A 1 895 ? 30.349 8.655 -23.903 1.00 82.31 895 VAL A O 1
ATOM 6810 N N . SER A 1 896 ? 31.422 7.087 -22.684 1.00 81.62 896 SER A N 1
ATOM 6811 C CA . SER A 1 896 ? 32.198 8.033 -21.863 1.00 81.62 896 SER A CA 1
ATOM 6812 C C . SER A 1 896 ? 33.710 7.941 -22.079 1.00 81.62 896 SER A C 1
ATOM 6814 O O . SER A 1 896 ? 34.211 7.063 -22.779 1.00 81.62 896 SER A O 1
ATOM 6816 N N . LEU A 1 897 ? 34.451 8.860 -21.450 1.00 75.00 897 LEU A N 1
ATOM 6817 C CA . LEU A 1 897 ? 35.919 8.845 -21.388 1.00 75.00 897 LEU A CA 1
ATOM 6818 C C . LEU A 1 897 ? 36.513 7.565 -20.764 1.00 75.00 897 LEU A C 1
ATOM 6820 O O . LEU A 1 897 ? 37.708 7.339 -20.914 1.00 75.00 897 LEU A O 1
ATOM 6824 N N . ASN A 1 898 ? 35.717 6.734 -20.079 1.00 73.88 898 ASN A N 1
ATOM 6825 C CA . ASN A 1 898 ? 36.164 5.452 -19.521 1.00 73.88 898 ASN A CA 1
ATOM 6826 C C . ASN A 1 898 ? 36.039 4.267 -20.506 1.00 73.88 898 ASN A C 1
ATOM 6828 O O . ASN A 1 898 ? 36.192 3.119 -20.097 1.00 73.88 898 ASN A O 1
ATOM 6832 N N . ASN A 1 899 ? 35.716 4.526 -21.781 1.00 66.06 899 ASN A N 1
ATOM 6833 C CA . ASN A 1 899 ? 35.422 3.519 -22.817 1.00 66.06 899 ASN A CA 1
ATOM 6834 C C . ASN A 1 899 ? 34.260 2.560 -22.476 1.00 66.06 899 ASN A C 1
ATOM 6836 O O . ASN A 1 899 ? 34.113 1.501 -23.086 1.00 66.06 899 ASN A O 1
ATOM 6840 N N . ASP A 1 900 ? 33.404 2.936 -21.529 1.00 67.94 900 ASP A N 1
ATOM 6841 C CA . ASP A 1 900 ? 32.174 2.235 -21.183 1.00 67.94 900 ASP A CA 1
ATOM 6842 C C . ASP A 1 900 ? 31.002 2.691 -22.068 1.00 67.94 900 ASP A C 1
ATOM 6844 O O . ASP A 1 900 ? 30.940 3.835 -22.528 1.00 67.94 900 ASP A O 1
ATOM 6848 N N . VAL A 1 901 ? 30.055 1.780 -22.309 1.00 74.31 901 VAL A N 1
ATOM 6849 C CA . VAL A 1 901 ? 28.901 1.994 -23.194 1.00 74.31 901 VAL A CA 1
ATOM 6850 C C . VAL A 1 901 ? 27.612 1.703 -22.435 1.00 74.31 901 VAL A C 1
ATOM 6852 O O . VAL A 1 901 ? 27.415 0.584 -21.964 1.00 74.31 901 VAL A O 1
ATOM 6855 N N . ALA A 1 902 ? 26.711 2.682 -22.374 1.00 69.56 902 ALA A N 1
ATOM 6856 C CA . ALA A 1 902 ? 25.365 2.510 -21.836 1.00 69.56 902 ALA A CA 1
ATOM 6857 C C . ALA A 1 902 ? 24.340 2.529 -22.979 1.00 69.56 902 ALA A C 1
ATOM 6859 O O . ALA A 1 902 ? 24.485 3.274 -23.952 1.00 69.56 902 ALA A O 1
ATOM 6860 N N . ILE A 1 903 ? 23.304 1.689 -22.881 1.00 77.94 903 ILE A N 1
ATOM 6861 C CA . ILE A 1 903 ? 22.227 1.604 -23.874 1.00 77.94 903 ILE A CA 1
ATOM 6862 C C . ILE A 1 903 ? 20.880 1.744 -23.166 1.00 77.94 903 ILE A C 1
ATOM 6864 O O . ILE A 1 903 ? 20.488 0.893 -22.372 1.00 77.94 903 ILE A O 1
ATOM 6868 N N . HIS A 1 904 ? 20.150 2.805 -23.498 1.00 75.56 904 HIS A N 1
ATOM 6869 C CA . HIS A 1 904 ? 18.806 3.075 -23.000 1.00 75.56 904 HIS A CA 1
ATOM 6870 C C . HIS A 1 904 ? 17.762 2.827 -24.088 1.00 75.56 904 HIS A C 1
ATOM 6872 O O . HIS A 1 904 ? 17.965 3.157 -25.257 1.00 75.56 904 HIS A O 1
ATOM 6878 N N . THR A 1 905 ? 16.609 2.299 -23.691 1.00 78.69 905 THR A N 1
ATOM 6879 C CA . THR A 1 905 ? 15.506 1.981 -24.603 1.00 78.69 905 THR A CA 1
ATOM 6880 C C . THR A 1 905 ? 14.399 3.022 -24.463 1.00 78.69 905 THR A C 1
ATOM 6882 O O . THR A 1 905 ? 13.851 3.214 -23.381 1.00 78.69 905 THR A O 1
ATOM 6885 N N . ILE A 1 906 ? 14.048 3.692 -25.560 1.00 83.62 906 ILE A N 1
ATOM 6886 C CA . ILE A 1 906 ? 12.993 4.709 -25.622 1.00 83.62 906 ILE A CA 1
ATOM 6887 C C . ILE A 1 906 ? 11.738 4.060 -26.229 1.00 83.62 906 ILE A C 1
ATOM 6889 O O . ILE A 1 906 ? 11.753 3.713 -27.415 1.00 83.62 906 ILE A O 1
ATOM 6893 N N . PRO A 1 907 ? 10.647 3.876 -25.462 1.00 85.06 907 PRO A N 1
ATOM 6894 C CA . PRO A 1 907 ? 9.446 3.220 -25.963 1.00 85.06 907 PRO A CA 1
ATOM 6895 C C . PRO A 1 907 ? 8.650 4.138 -26.897 1.00 85.06 907 PRO A C 1
ATOM 6897 O O . PRO A 1 907 ? 8.519 5.343 -26.663 1.00 85.06 907 PRO A O 1
ATOM 6900 N N . LEU A 1 908 ? 8.069 3.550 -27.941 1.00 86.38 908 LEU A N 1
ATOM 6901 C CA . LEU A 1 908 ? 7.205 4.209 -28.918 1.00 86.38 908 LEU A CA 1
ATOM 6902 C C . LEU A 1 908 ? 5.777 3.645 -28.868 1.00 86.38 908 LEU A C 1
ATOM 6904 O O . LEU A 1 908 ? 5.543 2.489 -28.521 1.00 86.38 908 LEU A O 1
ATOM 6908 N N . LYS A 1 909 ? 4.808 4.459 -29.286 1.00 85.12 909 LYS A N 1
ATOM 6909 C CA . LYS A 1 909 ? 3.399 4.095 -29.474 1.00 85.12 909 LYS A CA 1
ATOM 6910 C C . LYS A 1 909 ? 2.950 4.404 -30.900 1.00 85.12 909 LYS A C 1
ATOM 6912 O O . LYS A 1 909 ? 3.388 5.380 -31.506 1.00 85.12 909 LYS A O 1
ATOM 6917 N N . LYS A 1 910 ? 2.041 3.583 -31.428 1.00 83.44 910 LYS A N 1
ATOM 6918 C CA . LYS A 1 910 ? 1.353 3.816 -32.706 1.00 83.44 910 LYS A CA 1
ATOM 6919 C C . LYS A 1 910 ? 0.134 4.707 -32.459 1.00 83.44 910 LYS A C 1
ATOM 6921 O O . LYS A 1 910 ? -0.737 4.349 -31.670 1.00 83.44 910 LYS A O 1
ATOM 6926 N N . LEU A 1 911 ? 0.073 5.858 -33.121 1.00 75.19 911 LEU A N 1
ATOM 6927 C CA . LEU A 1 911 ? -1.036 6.805 -33.020 1.00 75.19 911 LEU A CA 1
ATOM 6928 C C . LEU A 1 911 ? -2.147 6.451 -34.018 1.00 75.19 911 LEU A C 1
ATOM 6930 O O . LEU A 1 911 ? -1.882 6.110 -35.174 1.00 75.19 911 LEU A O 1
ATOM 6934 N N . LYS A 1 912 ? -3.405 6.575 -33.584 1.00 62.12 912 LYS A N 1
ATOM 6935 C CA . LYS A 1 912 ? -4.567 6.595 -34.483 1.00 62.12 912 LYS A CA 1
ATOM 6936 C C . LYS A 1 912 ? -4.720 8.019 -35.034 1.00 62.12 912 LYS A C 1
ATOM 6938 O O . LYS A 1 912 ? -4.610 8.973 -34.273 1.00 62.12 912 LYS A O 1
ATOM 6943 N N . GLN A 1 913 ? -4.949 8.168 -36.339 1.00 54.94 913 GLN A N 1
ATOM 6944 C CA . GLN A 1 913 ? -5.339 9.458 -36.919 1.00 54.94 913 GLN A CA 1
ATOM 6945 C C . GLN A 1 913 ? -6.851 9.643 -36.771 1.00 54.94 913 GLN A C 1
ATOM 6947 O O . GLN A 1 913 ? -7.616 8.855 -37.326 1.00 54.94 913 GLN A O 1
ATOM 6952 N N . GLU A 1 914 ? -7.264 10.695 -36.074 1.00 40.00 914 GLU A N 1
ATOM 6953 C CA . GLU A 1 914 ? -8.651 11.169 -36.039 1.00 40.00 914 GLU A CA 1
ATOM 6954 C C . GLU A 1 914 ? -8.855 12.284 -37.085 1.00 40.00 914 GLU A C 1
ATOM 6956 O O . GLU A 1 914 ? -7.901 12.947 -37.492 1.00 40.00 914 GLU A O 1
ATOM 6961 N N . GLY A 1 915 ? -10.088 12.462 -37.572 1.00 45.22 915 GLY A N 1
ATOM 6962 C CA . GLY A 1 915 ? -10.492 13.612 -38.402 1.00 45.22 915 GLY A CA 1
ATOM 6963 C C . GLY A 1 915 ? -10.205 13.575 -39.916 1.00 45.22 915 GLY A C 1
ATOM 6964 O O . GLY A 1 915 ? -10.735 14.412 -40.638 1.00 45.22 915 GLY A O 1
ATOM 6965 N N . ALA A 1 916 ? -9.424 12.627 -40.448 1.00 39.97 916 ALA A N 1
ATOM 6966 C CA . ALA A 1 916 ? -9.104 12.606 -41.887 1.00 39.97 916 ALA A CA 1
ATOM 6967 C C . ALA A 1 916 ? -10.248 12.017 -42.759 1.00 39.97 916 ALA A C 1
ATOM 6969 O O . ALA A 1 916 ? -10.672 10.887 -42.487 1.00 39.97 916 ALA A O 1
ATOM 6970 N N . PRO A 1 917 ? -10.688 12.688 -43.852 1.00 40.47 917 PRO A N 1
ATOM 6971 C CA . PRO A 1 917 ? -11.874 12.311 -44.636 1.00 40.47 917 PRO A CA 1
ATOM 6972 C C . PRO A 1 917 ? -11.808 10.901 -45.245 1.00 40.47 917 PRO A C 1
ATOM 6974 O O . PRO A 1 917 ? -10.737 10.304 -45.384 1.00 40.47 917 PRO A O 1
ATOM 6977 N N . ALA A 1 918 ? -12.970 10.347 -45.603 1.00 39.81 918 ALA A N 1
ATOM 6978 C CA . ALA A 1 918 ? -13.114 8.950 -46.011 1.00 39.81 918 ALA A CA 1
ATOM 6979 C C . ALA A 1 918 ? -12.304 8.568 -47.271 1.00 39.81 918 ALA A C 1
ATOM 6981 O O . ALA A 1 918 ? -11.994 9.378 -48.144 1.00 39.81 918 ALA A O 1
ATOM 6982 N N . LYS A 1 919 ? -11.940 7.285 -47.353 1.00 43.16 919 LYS A N 1
ATOM 6983 C CA . LYS A 1 919 ? -11.065 6.712 -48.386 1.00 43.16 919 LYS A CA 1
ATOM 6984 C C . LYS A 1 919 ? -11.766 6.699 -49.760 1.00 43.16 919 LYS A C 1
ATOM 6986 O O . LYS A 1 919 ? -12.813 6.072 -49.887 1.00 43.16 919 LYS A O 1
ATOM 6991 N N . LYS A 1 920 ? -11.160 7.272 -50.813 1.00 47.53 920 LYS A N 1
ATOM 6992 C CA . LYS A 1 920 ? -11.525 6.906 -52.200 1.00 47.53 920 LYS A CA 1
ATOM 6993 C C . LYS A 1 920 ? -11.136 5.440 -52.446 1.00 47.53 920 LYS A C 1
ATOM 6995 O O . LYS A 1 920 ? -10.053 5.006 -52.040 1.00 47.53 920 LYS A O 1
ATOM 7000 N N . ALA A 1 921 ? -12.021 4.671 -53.077 1.00 35.69 921 ALA A N 1
ATOM 7001 C CA . ALA A 1 921 ? -11.791 3.254 -53.352 1.00 35.69 921 ALA A CA 1
ATOM 7002 C C . ALA A 1 921 ? -10.554 3.048 -54.254 1.00 35.69 921 ALA A C 1
ATOM 7004 O O . ALA A 1 921 ? -10.326 3.818 -55.181 1.00 35.69 921 ALA A O 1
ATOM 7005 N N . GLY A 1 922 ? -9.751 2.018 -53.966 1.00 47.12 922 GLY A N 1
ATOM 7006 C CA . GLY A 1 922 ? -8.566 1.642 -54.757 1.00 47.12 922 GLY A CA 1
ATOM 7007 C C . GLY A 1 922 ? -7.220 2.249 -54.327 1.00 47.12 922 GLY A C 1
ATOM 7008 O O . GLY A 1 922 ? -6.185 1.763 -54.768 1.00 47.12 922 GLY A O 1
ATOM 7009 N N . GLY A 1 923 ? -7.191 3.255 -53.443 1.00 46.56 923 GLY A N 1
ATOM 7010 C CA . GLY A 1 923 ? -5.929 3.868 -52.994 1.00 46.56 923 GLY A CA 1
ATOM 7011 C C . GLY A 1 923 ? -5.089 2.993 -52.035 1.00 46.56 923 GLY A C 1
ATOM 7012 O O . GLY A 1 923 ? -5.669 2.237 -51.237 1.00 46.56 923 GLY A O 1
ATOM 7013 N N . PRO A 1 924 ? -3.741 3.124 -52.049 1.00 44.09 924 PRO A N 1
ATOM 7014 C CA . PRO A 1 924 ? -2.841 2.400 -51.145 1.00 44.09 924 PRO A CA 1
ATOM 7015 C C . PRO A 1 924 ? -3.142 2.680 -49.655 1.00 44.09 924 PRO A C 1
ATOM 7017 O O . PRO A 1 924 ? -3.778 3.684 -49.316 1.00 44.09 924 PRO A O 1
ATOM 7020 N N . PRO A 1 925 ? -2.744 1.781 -48.732 1.00 47.00 925 PRO A N 1
ATOM 7021 C CA . PRO A 1 925 ? -2.980 1.965 -47.301 1.00 47.00 925 PRO A CA 1
ATOM 7022 C C . PRO A 1 925 ? -2.245 3.201 -46.756 1.00 47.00 925 PRO A C 1
ATOM 7024 O O . PRO A 1 925 ? -1.100 3.461 -47.119 1.00 47.00 925 PRO A O 1
ATOM 7027 N N . ARG A 1 926 ? -2.901 3.955 -45.859 1.00 58.31 926 ARG A N 1
ATOM 7028 C CA . ARG A 1 926 ? -2.303 5.135 -45.208 1.00 58.31 926 ARG A CA 1
ATOM 7029 C C . ARG A 1 926 ? -1.109 4.716 -44.330 1.00 58.31 926 ARG A C 1
ATOM 7031 O O . ARG A 1 926 ? -1.230 3.710 -43.622 1.00 58.31 926 ARG A O 1
ATOM 7038 N N . PRO A 1 927 ? 0.007 5.470 -44.323 1.00 59.84 927 PRO A N 1
ATOM 7039 C CA . PRO A 1 927 ? 1.124 5.199 -43.424 1.00 59.84 927 PRO A CA 1
ATOM 7040 C C . PRO A 1 927 ? 0.693 5.346 -41.957 1.00 59.84 927 PRO A C 1
ATOM 7042 O O . PRO A 1 927 ? -0.106 6.215 -41.607 1.00 59.84 927 PRO A O 1
ATOM 7045 N N . SER A 1 928 ? 1.210 4.475 -41.089 1.00 68.75 928 SER A N 1
ATOM 7046 C CA . SER A 1 928 ? 0.971 4.550 -39.641 1.00 68.75 928 SER A CA 1
ATOM 7047 C C . SER A 1 928 ? 1.903 5.580 -39.005 1.00 68.75 928 SER A C 1
ATOM 7049 O O . SER A 1 928 ? 3.103 5.519 -39.251 1.00 68.75 928 SER A O 1
ATOM 7051 N N . ARG A 1 929 ? 1.371 6.479 -38.163 1.00 81.06 929 ARG A N 1
ATOM 7052 C CA . ARG A 1 929 ? 2.176 7.432 -37.380 1.00 81.06 929 ARG A CA 1
ATOM 7053 C C . ARG A 1 929 ? 2.572 6.820 -36.035 1.00 81.06 929 ARG A C 1
ATOM 7055 O O . ARG A 1 929 ? 1.748 6.215 -35.351 1.00 81.06 929 ARG A O 1
ATOM 7062 N N . TYR A 1 930 ? 3.818 7.025 -35.649 1.00 85.62 930 TYR A N 1
ATOM 7063 C CA . TYR A 1 930 ? 4.426 6.639 -34.384 1.00 85.62 930 TYR A CA 1
ATOM 7064 C C . TYR A 1 930 ? 4.880 7.896 -33.628 1.00 85.62 930 TYR A C 1
ATOM 7066 O O . TYR A 1 930 ? 5.137 8.935 -34.241 1.00 85.62 930 TYR A O 1
ATOM 7074 N N . ALA A 1 931 ? 4.947 7.801 -32.302 1.00 87.25 931 ALA A N 1
ATOM 7075 C CA . ALA A 1 931 ? 5.433 8.837 -31.388 1.00 87.25 931 ALA A CA 1
ATOM 7076 C C . ALA A 1 931 ? 6.019 8.183 -30.126 1.00 87.25 931 ALA A C 1
ATOM 7078 O O . ALA A 1 931 ? 5.772 7.003 -29.877 1.00 87.25 931 ALA A O 1
ATOM 7079 N N . VAL A 1 932 ? 6.758 8.930 -29.310 1.00 86.69 932 VAL A N 1
ATOM 7080 C CA . VAL A 1 932 ? 7.263 8.462 -28.011 1.00 86.69 932 VAL A CA 1
ATOM 7081 C C . VAL A 1 932 ? 6.102 8.108 -27.070 1.00 86.69 932 VAL A C 1
ATOM 7083 O O . VAL A 1 932 ? 5.078 8.794 -27.015 1.00 86.69 932 VAL A O 1
ATOM 7086 N N . ALA A 1 933 ? 6.235 6.992 -26.350 1.00 81.25 933 ALA A N 1
ATOM 7087 C CA . ALA A 1 933 ? 5.224 6.491 -25.416 1.00 81.25 933 ALA A CA 1
ATOM 7088 C C . ALA A 1 933 ? 5.338 7.085 -24.001 1.00 81.25 933 ALA A C 1
ATOM 7090 O O . ALA A 1 933 ? 4.388 6.980 -23.229 1.00 81.25 933 ALA A O 1
ATOM 7091 N N . LEU A 1 934 ? 6.464 7.724 -23.682 1.00 74.06 934 LEU A N 1
ATOM 7092 C CA . LEU A 1 934 ? 6.689 8.448 -22.431 1.00 74.06 934 LEU A CA 1
ATOM 7093 C C . LEU A 1 934 ? 5.783 9.687 -22.355 1.00 74.06 934 LEU A C 1
ATOM 7095 O O . LEU A 1 934 ? 5.583 10.380 -23.355 1.00 74.06 934 LEU A O 1
ATOM 7099 N N . ALA A 1 935 ? 5.240 9.970 -21.172 1.00 56.50 935 ALA A N 1
ATOM 7100 C CA . ALA A 1 935 ? 4.518 11.212 -20.920 1.00 56.50 935 ALA A CA 1
ATOM 7101 C C . ALA A 1 935 ? 5.525 12.327 -20.579 1.00 56.50 935 ALA A C 1
ATOM 7103 O O . ALA A 1 935 ? 6.469 12.055 -19.833 1.00 56.50 935 ALA A O 1
ATOM 7104 N N . PRO A 1 936 ? 5.350 13.567 -21.074 1.00 57.28 936 PRO A N 1
ATOM 7105 C CA . PRO A 1 936 ? 6.147 14.688 -20.593 1.00 57.28 936 PRO A CA 1
ATOM 7106 C C . PRO A 1 936 ? 5.876 14.910 -19.093 1.00 57.28 936 PRO A C 1
ATOM 7108 O O . PRO A 1 936 ? 4.757 14.651 -18.632 1.00 57.28 936 PRO A O 1
ATOM 7111 N N . PRO A 1 937 ? 6.859 15.400 -18.315 1.00 51.72 937 PRO A N 1
ATOM 7112 C CA . PRO A 1 937 ? 6.653 15.704 -16.908 1.00 51.72 937 PRO A CA 1
ATOM 7113 C C . PRO A 1 937 ? 5.533 16.738 -16.783 1.00 51.72 937 PRO A C 1
ATOM 7115 O O . PRO A 1 937 ? 5.532 17.755 -17.483 1.00 51.72 937 PRO A O 1
ATOM 7118 N N . SER A 1 938 ? 4.566 16.477 -15.901 1.00 43.38 938 SER A N 1
ATOM 7119 C CA . SER A 1 938 ? 3.460 17.403 -15.672 1.00 43.38 938 SER A CA 1
ATOM 7120 C C . SER A 1 938 ? 4.012 18.781 -15.303 1.00 43.38 938 SER A C 1
ATOM 7122 O O . SER A 1 938 ? 4.877 18.900 -14.431 1.00 43.38 938 SER A O 1
ATOM 7124 N N . LYS A 1 939 ? 3.524 19.839 -15.972 1.00 40.84 939 LYS A N 1
ATOM 7125 C CA . LYS A 1 939 ? 3.841 21.225 -15.595 1.00 40.84 939 LYS A CA 1
ATOM 7126 C C . LYS A 1 939 ? 3.436 21.396 -14.132 1.00 40.84 939 LYS A C 1
ATOM 7128 O O . LYS A 1 939 ? 2.249 21.451 -13.822 1.00 40.84 939 LYS A O 1
ATOM 7133 N N . ALA A 1 940 ? 4.414 21.425 -13.230 1.00 37.97 940 ALA A N 1
ATOM 7134 C CA . ALA A 1 940 ? 4.139 21.453 -11.805 1.00 37.97 940 ALA A CA 1
ATOM 7135 C C . ALA A 1 940 ? 3.457 22.779 -11.448 1.00 37.97 940 ALA A C 1
ATOM 7137 O O . ALA A 1 940 ? 4.110 23.817 -11.413 1.00 37.97 940 ALA A O 1
ATOM 7138 N N . THR A 1 941 ? 2.168 22.740 -11.107 1.00 35.12 941 THR A N 1
ATOM 7139 C CA . THR A 1 941 ? 1.324 23.892 -10.715 1.00 35.12 941 THR A CA 1
ATOM 7140 C C . THR A 1 941 ? 1.743 24.566 -9.397 1.00 35.12 941 THR A C 1
ATOM 7142 O O . THR A 1 941 ? 1.048 25.439 -8.878 1.00 35.12 941 THR A O 1
ATOM 7145 N N . ARG A 1 942 ? 2.912 24.197 -8.859 1.00 38.38 942 ARG A N 1
ATOM 7146 C CA . ARG A 1 942 ? 3.491 24.696 -7.607 1.00 38.38 942 ARG A CA 1
ATOM 7147 C C . ARG A 1 942 ? 3.683 26.225 -7.537 1.00 38.38 942 ARG A C 1
ATOM 7149 O O . ARG A 1 942 ? 3.396 26.746 -6.462 1.00 38.38 942 ARG A O 1
ATOM 7156 N N . PRO A 1 943 ? 4.101 26.972 -8.587 1.00 38.62 943 PRO A N 1
ATOM 7157 C CA . PRO A 1 943 ? 4.273 28.420 -8.449 1.00 38.62 943 PRO A CA 1
ATOM 7158 C C . PRO A 1 943 ? 2.931 29.162 -8.348 1.00 38.62 943 PRO A C 1
ATOM 7160 O O . PRO A 1 943 ? 2.835 30.124 -7.593 1.00 38.62 943 PRO A O 1
ATOM 7163 N N . LEU A 1 944 ? 1.875 28.685 -9.025 1.00 38.88 944 LEU A N 1
ATOM 7164 C CA . LEU A 1 944 ? 0.543 29.299 -8.951 1.00 38.88 944 LEU A CA 1
ATOM 7165 C C . LEU A 1 944 ? -0.110 29.102 -7.576 1.00 38.88 944 LEU A C 1
ATOM 7167 O O . LEU A 1 944 ? -0.703 30.036 -7.045 1.00 38.88 944 LEU A O 1
ATOM 7171 N N . ILE A 1 945 ? 0.035 27.914 -6.979 1.00 42.81 945 ILE A N 1
ATOM 7172 C CA . ILE A 1 945 ? -0.502 27.634 -5.638 1.00 42.81 945 ILE A CA 1
ATOM 7173 C C . ILE A 1 945 ? 0.234 28.467 -4.580 1.00 42.81 945 ILE A C 1
ATOM 7175 O O . ILE A 1 945 ? -0.412 29.048 -3.713 1.00 42.81 945 ILE A O 1
ATOM 7179 N N . LEU A 1 946 ? 1.565 28.587 -4.669 1.00 42.19 946 LEU A N 1
ATOM 7180 C CA . LEU A 1 946 ? 2.335 29.409 -3.731 1.00 42.19 946 LEU A CA 1
ATOM 7181 C C . LEU A 1 946 ? 1.962 30.897 -3.843 1.00 42.19 946 LEU A C 1
ATOM 7183 O O . LEU A 1 946 ? 1.765 31.552 -2.822 1.00 42.19 946 LEU A O 1
ATOM 7187 N N . LEU A 1 947 ? 1.798 31.416 -5.067 1.00 44.44 947 LEU A N 1
ATOM 7188 C CA . LEU A 1 947 ? 1.370 32.797 -5.295 1.00 44.44 947 LEU A CA 1
ATOM 7189 C C . LEU A 1 947 ? -0.053 33.045 -4.770 1.00 44.44 947 LEU A C 1
ATOM 7191 O O . LEU A 1 947 ? -0.282 34.046 -4.098 1.00 44.44 947 LEU A O 1
ATOM 7195 N N . ALA A 1 948 ? -0.988 32.120 -5.004 1.00 45.44 948 ALA A N 1
ATOM 7196 C CA . ALA A 1 948 ? -2.347 32.211 -4.473 1.00 45.44 948 ALA A CA 1
ATOM 7197 C C . ALA A 1 948 ? -2.367 32.204 -2.934 1.00 45.44 948 ALA A C 1
ATOM 7199 O O . ALA A 1 948 ? -3.061 33.018 -2.331 1.00 45.44 948 ALA A O 1
ATOM 7200 N N . VAL A 1 949 ? -1.563 31.350 -2.288 1.00 58.75 949 VAL A N 1
ATOM 7201 C CA . VAL A 1 949 ? -1.426 31.326 -0.821 1.00 58.75 949 VAL A CA 1
ATOM 7202 C C . VAL A 1 949 ? -0.849 32.645 -0.294 1.00 58.75 949 VAL A C 1
ATOM 7204 O O . VAL A 1 949 ? -1.390 33.197 0.660 1.00 58.75 949 VAL A O 1
ATOM 7207 N N . VAL A 1 950 ? 0.184 33.203 -0.935 1.00 64.25 950 VAL A N 1
ATOM 7208 C CA . VAL A 1 950 ? 0.753 34.509 -0.550 1.00 64.25 950 VAL A CA 1
ATOM 7209 C C . VAL A 1 950 ? -0.264 35.643 -0.726 1.00 64.25 950 VAL A C 1
ATOM 7211 O O . VAL A 1 950 ? -0.392 36.480 0.164 1.00 64.25 950 VAL A O 1
ATOM 7214 N N . VAL A 1 951 ? -1.038 35.657 -1.816 1.00 66.19 951 VAL A N 1
ATOM 7215 C CA . VAL A 1 951 ? -2.094 36.660 -2.046 1.00 66.19 951 VAL A CA 1
ATOM 7216 C C . VAL A 1 951 ? -3.224 36.536 -1.018 1.00 66.19 951 VAL A C 1
ATOM 7218 O O . VAL A 1 951 ? -3.683 37.554 -0.509 1.00 66.19 951 VAL A O 1
ATOM 7221 N N . VAL A 1 952 ? -3.637 35.319 -0.646 1.00 67.12 952 VAL A N 1
ATOM 7222 C CA . VAL A 1 952 ? -4.640 35.092 0.413 1.00 67.12 952 VAL A CA 1
ATOM 7223 C C . VAL A 1 952 ? -4.119 35.532 1.786 1.00 67.12 952 VAL A C 1
ATOM 7225 O O . VAL A 1 952 ? -4.860 36.166 2.534 1.00 67.12 952 VAL A O 1
ATOM 7228 N N . ILE A 1 953 ? -2.847 35.274 2.109 1.00 68.75 953 ILE A N 1
ATOM 7229 C CA . ILE A 1 953 ? -2.215 35.750 3.351 1.00 68.75 953 ILE A CA 1
ATOM 7230 C C . ILE A 1 953 ? -2.152 37.285 3.375 1.00 68.75 953 ILE A C 1
ATOM 7232 O O . ILE A 1 953 ? -2.559 37.894 4.362 1.00 68.75 953 ILE A O 1
ATOM 7236 N N . LEU A 1 954 ? -1.720 37.928 2.285 1.00 62.59 954 LEU A N 1
ATOM 7237 C CA . LEU A 1 954 ? -1.687 39.392 2.180 1.00 62.59 954 LEU A CA 1
ATOM 7238 C C . LEU A 1 954 ? -3.092 40.011 2.253 1.00 62.59 954 LEU A C 1
ATOM 7240 O O . LEU A 1 954 ? -3.268 41.033 2.911 1.00 62.59 954 LEU A O 1
ATOM 7244 N N . ALA A 1 955 ? -4.104 39.379 1.652 1.00 64.44 955 ALA A N 1
ATOM 7245 C CA . ALA A 1 955 ? -5.497 39.812 1.753 1.00 64.44 955 ALA A CA 1
ATOM 7246 C C . ALA A 1 955 ? -6.059 39.661 3.180 1.00 64.44 955 ALA A C 1
ATOM 7248 O O . ALA A 1 955 ? -6.788 40.538 3.645 1.00 64.44 955 ALA A O 1
ATOM 7249 N N . ALA A 1 956 ? -5.693 38.594 3.898 1.00 66.44 956 ALA A N 1
ATOM 7250 C CA . ALA A 1 956 ? -6.077 38.394 5.295 1.00 66.44 956 ALA A CA 1
ATOM 7251 C C . ALA A 1 956 ? -5.413 39.427 6.224 1.00 66.44 956 ALA A C 1
ATOM 7253 O O . ALA A 1 956 ? -6.085 40.006 7.077 1.00 66.44 956 ALA A O 1
ATOM 7254 N N . ILE A 1 957 ? -4.125 39.725 6.011 1.00 66.44 957 ILE A N 1
ATOM 7255 C CA . ILE A 1 957 ? -3.399 40.787 6.725 1.00 66.44 957 ILE A CA 1
ATOM 7256 C C . ILE A 1 957 ? -4.028 42.157 6.427 1.00 66.44 957 ILE A C 1
ATOM 7258 O O . ILE A 1 957 ? -4.309 42.912 7.355 1.00 66.44 957 ILE A O 1
ATOM 7262 N N . ALA A 1 958 ? -4.333 42.463 5.162 1.00 60.56 958 ALA A N 1
ATOM 7263 C CA . ALA A 1 958 ? -4.992 43.712 4.783 1.00 60.56 958 ALA A CA 1
ATOM 7264 C C . ALA A 1 958 ? -6.390 43.855 5.415 1.00 60.56 958 ALA A C 1
ATOM 7266 O O . ALA A 1 958 ? -6.722 44.924 5.924 1.00 60.56 958 ALA A O 1
ATOM 7267 N N . GLN A 1 959 ? -7.196 42.784 5.455 1.00 63.78 959 GLN A N 1
ATOM 7268 C CA . GLN A 1 959 ? -8.480 42.790 6.168 1.00 63.78 959 GLN A CA 1
ATOM 7269 C C . GLN A 1 959 ? -8.323 42.974 7.682 1.00 63.78 959 GLN A C 1
ATOM 7271 O O . GLN A 1 959 ? -9.159 43.639 8.294 1.00 63.78 959 GLN A O 1
ATOM 7276 N N . TYR A 1 960 ? -7.283 42.398 8.288 1.00 66.81 960 TYR A N 1
ATOM 7277 C CA . TYR A 1 960 ? -6.996 42.567 9.711 1.00 66.81 960 TYR A CA 1
ATOM 7278 C C . TYR A 1 960 ? -6.604 44.016 10.037 1.00 66.81 960 TYR A C 1
ATOM 7280 O O . TYR A 1 960 ? -7.195 44.614 10.934 1.00 66.81 960 TYR A O 1
ATOM 7288 N N . VAL A 1 961 ? -5.693 44.621 9.265 1.00 62.94 961 VAL A N 1
ATOM 7289 C CA . VAL A 1 961 ? -5.291 46.034 9.415 1.00 62.94 961 VAL A CA 1
ATOM 7290 C C . VAL A 1 961 ? -6.487 46.978 9.225 1.00 62.94 961 VAL A C 1
ATOM 7292 O O . VAL A 1 961 ? -6.754 47.801 10.101 1.00 62.94 961 VAL A O 1
ATOM 7295 N N . LEU A 1 962 ? -7.281 46.799 8.160 1.00 61.72 962 LEU A N 1
ATOM 7296 C CA . LEU A 1 962 ? -8.480 47.612 7.895 1.00 61.72 962 LEU A CA 1
ATOM 7297 C C . LEU A 1 962 ? -9.551 47.511 8.996 1.00 61.72 962 LEU A C 1
ATOM 7299 O O . LEU A 1 962 ? -10.263 48.482 9.236 1.00 61.72 962 LEU A O 1
ATOM 7303 N N . LYS A 1 963 ? -9.673 46.362 9.677 1.00 60.62 963 LYS A N 1
ATOM 7304 C CA . LYS A 1 963 ? -10.595 46.191 10.817 1.00 60.62 963 LYS A CA 1
ATOM 7305 C C . LYS A 1 963 ? -10.035 46.687 12.151 1.00 60.62 963 LYS A C 1
ATOM 7307 O O . LYS A 1 963 ? -10.820 46.921 13.064 1.00 60.62 963 LYS A O 1
ATOM 7312 N N . SER A 1 964 ? -8.716 46.831 12.269 1.00 57.97 964 SER A N 1
ATOM 7313 C CA . SER A 1 964 ? -8.045 47.199 13.526 1.00 57.97 964 SER A CA 1
ATOM 7314 C C . SER A 1 964 ? -7.818 48.708 13.673 1.00 57.97 964 SER A C 1
ATOM 7316 O O . SER A 1 964 ? -7.462 49.159 14.756 1.00 57.97 964 SER A O 1
ATOM 7318 N N . GLY A 1 965 ? -8.010 49.495 12.605 1.00 54.00 965 GLY A N 1
ATOM 7319 C CA . GLY A 1 965 ? -7.875 50.960 12.633 1.00 54.00 965 GLY A CA 1
ATOM 7320 C C . GLY A 1 965 ? -6.436 51.477 12.762 1.00 54.00 965 GLY A C 1
ATOM 7321 O O . GLY A 1 965 ? -6.242 52.650 13.064 1.00 54.00 965 GLY A O 1
ATOM 7322 N N . VAL A 1 966 ? -5.441 50.613 12.541 1.00 57.97 966 VAL A N 1
ATOM 7323 C CA . VAL A 1 966 ? -4.007 50.935 12.615 1.00 57.97 966 VAL A CA 1
ATOM 7324 C C . VAL A 1 966 ? -3.517 51.447 11.257 1.00 57.97 966 VAL A C 1
ATOM 7326 O O . VAL A 1 966 ? -3.928 50.933 10.214 1.00 57.97 966 VAL A O 1
ATOM 7329 N N . ASP A 1 967 ? -2.639 52.453 11.260 1.00 53.78 967 ASP A N 1
ATOM 7330 C CA . ASP A 1 967 ? -2.087 53.046 10.038 1.00 53.78 967 ASP A CA 1
ATOM 7331 C C . ASP A 1 967 ? -1.229 52.014 9.264 1.00 53.78 967 ASP A C 1
ATOM 7333 O O . ASP A 1 967 ? -0.278 51.457 9.824 1.00 53.78 967 ASP A O 1
ATOM 7337 N N . PRO A 1 968 ? -1.505 51.748 7.968 1.00 47.47 968 PRO A N 1
ATOM 7338 C CA . PRO A 1 968 ? -0.742 50.783 7.171 1.00 47.47 968 PRO A CA 1
ATOM 7339 C C . PRO A 1 968 ? 0.765 51.068 7.071 1.00 47.47 968 PRO A C 1
ATOM 7341 O O . PRO A 1 968 ? 1.532 50.172 6.713 1.00 47.47 968 PRO A O 1
ATOM 7344 N N . SER A 1 969 ? 1.205 52.297 7.362 1.00 51.53 969 SER A N 1
ATOM 7345 C CA . SER A 1 969 ? 2.614 52.692 7.296 1.00 51.53 969 SER A CA 1
ATOM 7346 C C . SER A 1 969 ? 3.486 52.174 8.448 1.00 51.53 969 SER A C 1
ATOM 7348 O O . SER A 1 969 ? 4.709 52.199 8.310 1.00 51.53 969 SER A O 1
ATOM 7350 N N . GLU A 1 970 ? 2.908 51.625 9.524 1.00 52.53 970 GLU A N 1
ATOM 7351 C CA . GLU A 1 970 ? 3.682 50.982 10.603 1.00 52.53 970 GLU A CA 1
ATOM 7352 C C . GLU A 1 970 ? 4.197 49.579 10.227 1.00 52.53 970 GLU A C 1
ATOM 7354 O O . GLU A 1 970 ? 5.259 49.164 10.689 1.00 52.53 970 GLU A O 1
ATOM 7359 N N . PHE A 1 971 ? 3.496 48.855 9.344 1.00 52.19 971 PHE A N 1
ATOM 7360 C CA . PHE A 1 971 ? 3.892 47.505 8.904 1.00 52.19 971 PHE A CA 1
ATOM 7361 C C . PHE A 1 971 ? 4.867 47.492 7.716 1.00 52.19 971 PHE A C 1
ATOM 7363 O O . PHE A 1 971 ? 5.540 46.487 7.483 1.00 52.19 971 PHE A O 1
ATOM 7370 N N . PHE A 1 972 ? 4.960 48.593 6.965 1.00 47.34 972 PHE A N 1
ATOM 7371 C CA . PHE A 1 972 ? 5.826 48.716 5.792 1.00 47.34 972 PHE A CA 1
ATOM 7372 C C . PHE A 1 972 ? 6.791 49.898 5.963 1.00 47.34 972 PHE A C 1
ATOM 7374 O O . PHE A 1 972 ? 6.448 51.024 5.588 1.00 47.34 972 PHE A O 1
ATOM 7381 N N . PRO A 1 973 ? 8.007 49.679 6.504 1.00 39.59 973 PRO A N 1
ATOM 7382 C CA . PRO A 1 973 ? 8.964 50.759 6.704 1.00 39.59 973 PRO A CA 1
ATOM 7383 C C . PRO A 1 973 ? 9.316 51.435 5.372 1.00 39.59 973 PRO A C 1
ATOM 7385 O O . PRO A 1 973 ? 9.732 50.791 4.402 1.00 39.59 973 PRO A O 1
ATOM 7388 N N . LYS A 1 974 ? 9.173 52.765 5.336 1.00 43.78 974 LYS A N 1
ATOM 7389 C CA . LYS A 1 974 ? 9.566 53.604 4.198 1.00 43.78 974 LYS A CA 1
ATOM 7390 C C . LYS A 1 974 ? 11.077 53.502 3.981 1.00 43.78 974 LYS A C 1
ATOM 7392 O O . LYS A 1 974 ? 11.832 54.219 4.630 1.00 43.78 974 LYS A O 1
ATOM 7397 N N . GLY A 1 975 ? 11.510 52.653 3.049 1.00 45.06 975 GLY A N 1
ATOM 7398 C CA . GLY A 1 975 ? 12.911 52.643 2.621 1.00 45.06 975 GLY A CA 1
ATOM 7399 C C . GLY A 1 975 ? 13.584 51.303 2.343 1.00 45.06 975 GLY A C 1
ATOM 7400 O O . GLY A 1 975 ? 14.805 51.313 2.240 1.00 45.06 975 GLY A O 1
ATOM 7401 N N . THR A 1 976 ? 12.869 50.186 2.151 1.00 33.03 976 THR A N 1
ATOM 7402 C CA . THR A 1 976 ? 13.514 48.989 1.564 1.00 33.03 976 THR A CA 1
ATOM 7403 C C . THR A 1 976 ? 12.614 48.167 0.637 1.00 33.03 976 THR A C 1
ATOM 7405 O O . THR A 1 976 ? 12.455 46.959 0.802 1.00 33.03 976 THR A O 1
ATOM 7408 N N . MET A 1 977 ? 12.105 48.785 -0.437 1.00 26.33 977 MET A N 1
ATOM 7409 C CA . MET A 1 977 ? 11.943 47.998 -1.665 1.00 26.33 977 MET A CA 1
ATOM 7410 C C . MET A 1 977 ? 13.343 47.652 -2.169 1.00 26.33 977 MET A C 1
ATOM 7412 O O . MET A 1 977 ? 14.000 48.476 -2.802 1.00 26.33 977 MET A O 1
ATOM 7416 N N . VAL A 1 978 ? 13.795 46.427 -1.896 1.00 28.08 978 VAL A N 1
ATOM 7417 C CA . VAL A 1 978 ? 14.878 45.826 -2.675 1.00 28.08 978 VAL A CA 1
ATOM 7418 C C . VAL A 1 978 ? 14.308 45.564 -4.064 1.00 28.08 978 VAL A C 1
ATOM 7420 O O . VAL A 1 978 ? 13.754 44.500 -4.336 1.00 28.08 978 VAL A O 1
ATOM 7423 N N . THR A 1 979 ? 14.421 46.558 -4.943 1.00 26.56 979 THR A N 1
ATOM 7424 C CA . THR A 1 979 ? 14.338 46.318 -6.379 1.00 26.56 979 THR A CA 1
ATOM 7425 C C . THR A 1 979 ? 15.382 45.250 -6.714 1.00 26.56 979 THR A C 1
ATOM 7427 O O . THR A 1 979 ? 16.556 45.415 -6.360 1.00 26.56 979 THR A O 1
ATOM 7430 N N . PRO A 1 980 ? 15.004 44.124 -7.349 1.00 24.58 980 PRO A N 1
ATOM 7431 C CA . PRO A 1 980 ? 15.983 43.177 -7.855 1.00 24.58 980 PRO A CA 1
ATOM 7432 C C . PRO A 1 980 ? 16.910 43.932 -8.804 1.00 24.58 980 PRO A C 1
ATOM 7434 O O . PRO A 1 980 ? 16.472 44.462 -9.822 1.00 24.58 980 PRO A O 1
ATOM 7437 N N . ARG A 1 981 ? 18.179 44.051 -8.412 1.00 23.31 981 ARG A N 1
ATOM 7438 C CA . ARG A 1 981 ? 19.161 44.878 -9.109 1.00 23.31 981 ARG A CA 1
ATOM 7439 C C . ARG A 1 981 ? 19.329 44.354 -10.534 1.00 23.31 981 ARG A C 1
ATOM 7441 O O . ARG A 1 981 ? 19.808 43.235 -10.719 1.00 23.31 981 ARG A O 1
ATOM 7448 N N . GLU A 1 982 ? 18.948 45.158 -11.524 1.00 31.05 982 GLU A N 1
ATOM 7449 C CA . GLU A 1 982 ? 19.209 44.867 -12.934 1.00 31.05 982 GLU A CA 1
ATOM 7450 C C . GLU A 1 982 ? 20.721 44.673 -13.122 1.00 31.05 982 GLU A C 1
ATOM 7452 O O . GLU A 1 982 ? 21.520 45.572 -12.857 1.00 31.05 982 GLU A O 1
ATOM 7457 N N . GLY A 1 983 ? 21.128 43.451 -13.470 1.00 29.69 983 GLY A N 1
ATOM 7458 C CA . GLY A 1 983 ? 22.529 43.044 -13.319 1.00 29.69 983 GLY A CA 1
ATOM 7459 C C . GLY A 1 983 ? 22.795 41.573 -13.628 1.00 29.69 983 GLY A C 1
ATOM 7460 O O . GLY A 1 983 ? 23.580 40.925 -12.943 1.00 29.69 983 GLY A O 1
ATOM 7461 N N . GLY A 1 984 ? 22.125 41.025 -14.640 1.00 25.34 984 GLY A N 1
ATOM 7462 C CA . GLY A 1 984 ? 22.299 39.645 -15.089 1.00 25.34 984 GLY A CA 1
ATOM 7463 C C . GLY A 1 984 ? 21.373 39.357 -16.263 1.00 25.34 984 GLY A C 1
ATOM 7464 O O . GLY A 1 984 ? 20.191 39.682 -16.194 1.00 25.34 984 GLY A O 1
ATOM 7465 N N . ALA A 1 985 ? 21.917 38.803 -17.351 1.00 26.22 985 ALA A N 1
ATOM 7466 C CA . ALA A 1 985 ? 21.204 38.622 -18.617 1.00 26.22 985 ALA A CA 1
ATOM 7467 C C . ALA A 1 985 ? 19.829 37.955 -18.426 1.00 26.22 985 ALA A C 1
ATOM 7469 O O . ALA A 1 985 ? 19.725 36.936 -17.736 1.00 26.22 985 ALA A O 1
ATOM 7470 N N . ARG A 1 986 ? 18.791 38.534 -19.053 1.00 23.28 986 ARG A N 1
ATOM 7471 C CA . ARG A 1 986 ? 17.394 38.077 -18.971 1.00 23.28 986 ARG A CA 1
ATOM 7472 C C . ARG A 1 986 ? 17.312 36.563 -19.173 1.00 23.28 986 ARG A C 1
ATOM 7474 O O . ARG A 1 986 ? 17.545 36.054 -20.268 1.00 23.28 986 ARG A O 1
ATOM 7481 N N . ALA A 1 987 ? 16.923 35.845 -18.124 1.00 24.05 987 ALA A N 1
ATOM 7482 C CA . ALA A 1 987 ? 16.478 34.471 -18.270 1.00 24.05 987 ALA A CA 1
ATOM 7483 C C . ALA A 1 987 ? 15.124 34.496 -18.988 1.00 24.05 987 ALA A C 1
ATOM 7485 O O . ALA A 1 987 ? 14.107 34.794 -18.370 1.00 24.05 987 ALA A O 1
ATOM 7486 N N . VAL A 1 988 ? 15.120 34.205 -20.290 1.00 28.02 988 VAL A N 1
ATOM 7487 C CA . VAL A 1 988 ? 13.881 33.957 -21.032 1.00 28.02 988 VAL A CA 1
ATOM 7488 C C . VAL A 1 988 ? 13.274 32.669 -20.476 1.00 28.02 988 VAL A C 1
ATOM 7490 O O . VAL A 1 988 ? 13.746 31.567 -20.765 1.00 28.02 988 VAL A O 1
ATOM 7493 N N . GLU A 1 989 ? 12.274 32.811 -19.607 1.00 24.16 989 GLU A N 1
ATOM 7494 C CA . GLU A 1 989 ? 11.428 31.695 -19.201 1.00 24.16 989 GLU A CA 1
ATOM 7495 C C . GLU A 1 989 ? 10.664 31.168 -20.418 1.00 24.16 989 GLU A C 1
ATOM 7497 O O . GLU A 1 989 ? 10.221 31.933 -21.275 1.00 24.16 989 GLU A O 1
ATOM 7502 N N . ALA A 1 990 ? 10.506 29.847 -20.493 1.00 28.16 990 ALA A N 1
ATOM 7503 C CA . ALA A 1 990 ? 9.752 29.195 -21.555 1.00 28.16 990 ALA A CA 1
ATOM 7504 C C . ALA A 1 990 ? 8.240 29.390 -21.340 1.00 28.16 990 ALA A C 1
ATOM 7506 O O . ALA A 1 990 ? 7.536 28.484 -20.885 1.00 28.16 990 ALA A O 1
ATOM 7507 N N . VAL A 1 991 ? 7.752 30.587 -21.665 1.00 24.84 991 VAL A N 1
ATOM 7508 C CA . VAL A 1 991 ? 6.326 30.863 -21.862 1.00 24.84 991 VAL A CA 1
ATOM 7509 C C . VAL A 1 991 ? 5.864 30.030 -23.062 1.00 24.84 991 VAL A C 1
ATOM 7511 O O . VAL A 1 991 ? 6.483 30.064 -24.123 1.00 24.84 991 VAL A O 1
ATOM 7514 N N . LEU A 1 992 ? 4.822 29.219 -22.872 1.00 28.67 992 LEU A N 1
ATOM 7515 C CA . LEU A 1 992 ? 4.310 28.268 -23.866 1.00 28.67 992 LEU A CA 1
ATOM 7516 C C . LEU A 1 992 ? 2.882 28.677 -24.250 1.00 28.67 992 LEU A C 1
ATOM 7518 O O . LEU A 1 992 ? 1.974 28.340 -23.480 1.00 28.67 992 LEU A O 1
ATOM 7522 N N . PRO A 1 993 ? 2.685 29.350 -25.402 1.00 29.50 993 PRO A N 1
ATOM 7523 C CA . PRO A 1 993 ? 1.379 29.808 -25.861 1.00 29.50 993 PRO A CA 1
ATOM 7524 C C . PRO A 1 993 ? 0.334 28.709 -26.025 1.00 29.50 993 PRO A C 1
ATOM 7526 O O . PRO A 1 993 ? 0.658 27.559 -26.325 1.00 29.50 993 PRO A O 1
ATOM 7529 N N . GLU A 1 994 ? -0.930 29.083 -25.840 1.00 29.91 994 GLU A N 1
ATOM 7530 C CA . GLU A 1 994 ? -2.077 28.225 -26.131 1.00 29.91 994 GLU A CA 1
ATOM 7531 C C . GLU A 1 994 ? -2.515 28.466 -27.585 1.00 29.91 994 GLU A C 1
ATOM 7533 O O . GLU A 1 994 ? -2.548 29.603 -28.055 1.00 29.91 994 GLU A O 1
ATOM 7538 N N . VAL A 1 995 ? -2.759 27.393 -28.341 1.00 37.22 995 VAL A N 1
ATOM 7539 C CA . VAL A 1 995 ? -2.854 27.458 -29.810 1.00 37.22 995 VAL A CA 1
ATOM 7540 C C . VAL A 1 995 ? -4.308 27.540 -30.262 1.00 37.22 995 VAL A C 1
ATOM 7542 O O . VAL A 1 995 ? -5.082 26.616 -30.023 1.00 37.22 995 VAL A O 1
ATOM 7545 N N . LEU A 1 996 ? -4.642 28.613 -30.978 1.00 34.97 996 LEU A N 1
ATOM 7546 C CA . LEU A 1 996 ? -5.954 28.843 -31.587 1.00 34.97 996 LEU A CA 1
ATOM 7547 C C . LEU A 1 996 ? -5.993 28.355 -33.040 1.00 34.97 996 LEU A C 1
ATOM 7549 O O . LEU A 1 996 ? -4.983 28.330 -33.747 1.00 34.97 996 LEU A O 1
ATOM 7553 N N . THR A 1 997 ? -7.185 27.999 -33.505 1.00 40.78 997 THR A N 1
ATOM 7554 C CA . THR A 1 997 ? -7.461 27.681 -34.909 1.00 40.78 997 THR A CA 1
ATOM 7555 C C . THR A 1 997 ? -7.680 28.955 -35.746 1.00 40.78 997 THR A C 1
ATOM 7557 O O . THR A 1 997 ? -8.070 29.993 -35.205 1.00 40.78 997 THR A O 1
ATOM 7560 N N . PRO A 1 998 ? -7.508 28.908 -37.086 1.00 42.00 998 PRO A N 1
ATOM 7561 C CA . PRO A 1 998 ? -7.712 30.078 -37.953 1.00 42.00 998 PRO A CA 1
ATOM 7562 C C . PRO A 1 998 ? -9.106 30.724 -37.857 1.00 42.00 998 PRO A C 1
ATOM 7564 O O . PRO A 1 998 ? -9.248 31.918 -38.110 1.00 42.00 998 PRO A O 1
ATOM 7567 N N . GLY A 1 999 ? -10.133 29.953 -37.480 1.00 43.69 999 GLY A N 1
ATOM 7568 C CA . GLY A 1 999 ? -11.487 30.466 -37.259 1.00 43.69 999 GLY A CA 1
ATOM 7569 C C . GLY A 1 999 ? -11.637 31.266 -35.967 1.00 43.69 999 GLY A C 1
ATOM 7570 O O . GLY A 1 999 ? -12.317 32.288 -35.956 1.00 43.69 999 GLY A O 1
ATOM 7571 N N . GLU A 1 1000 ? -10.969 30.843 -34.893 1.00 44.59 1000 GLU A N 1
ATOM 7572 C CA . GLU A 1 1000 ? -11.020 31.520 -33.590 1.00 44.59 1000 GLU A CA 1
ATOM 7573 C C . GLU A 1 1000 ? -10.314 32.882 -33.636 1.00 44.59 1000 GLU A C 1
ATOM 7575 O O . GLU A 1 1000 ? -10.841 33.854 -33.095 1.00 44.59 1000 GLU A O 1
ATOM 7580 N N . PHE A 1 1001 ? -9.197 32.976 -34.369 1.00 45.25 1001 PHE A N 1
ATOM 7581 C CA . PHE A 1 1001 ? -8.509 34.243 -34.638 1.00 45.25 1001 PHE A CA 1
ATOM 7582 C C . PHE A 1 1001 ? -9.407 35.226 -35.413 1.00 45.25 1001 PHE A C 1
ATOM 7584 O O . PHE A 1 1001 ? -9.577 36.379 -35.013 1.00 45.25 1001 PHE A O 1
ATOM 7591 N N . LEU A 1 1002 ? -10.037 34.779 -36.510 1.00 50.22 1002 LEU A N 1
ATOM 7592 C CA . LEU A 1 1002 ? -10.923 35.634 -37.312 1.00 50.22 1002 LEU A CA 1
ATOM 7593 C C . LEU A 1 1002 ? -12.152 36.102 -36.522 1.00 50.22 1002 LEU A C 1
ATOM 7595 O O . LEU A 1 1002 ? -12.517 37.273 -36.617 1.00 50.22 1002 LEU A O 1
ATOM 7599 N N . ALA A 1 1003 ? -12.748 35.228 -35.707 1.00 52.19 1003 ALA A N 1
ATOM 7600 C CA . ALA A 1 1003 ? -13.897 35.558 -34.865 1.00 52.19 1003 ALA A CA 1
ATOM 7601 C C . ALA A 1 1003 ? -13.580 36.580 -33.755 1.00 52.19 1003 ALA A C 1
ATOM 7603 O O . ALA A 1 1003 ? -14.495 37.244 -33.264 1.00 52.19 1003 ALA A O 1
ATOM 7604 N N . ARG A 1 1004 ? -12.307 36.724 -33.361 1.00 49.44 1004 ARG A N 1
ATOM 7605 C CA . ARG A 1 1004 ? -11.843 37.746 -32.408 1.00 49.44 1004 ARG A CA 1
ATOM 7606 C C . ARG A 1 1004 ? -11.372 39.033 -33.076 1.00 49.44 1004 ARG A C 1
ATOM 7608 O O . ARG A 1 1004 ? -11.604 40.102 -32.520 1.00 49.44 1004 ARG A O 1
ATOM 7615 N N . LEU A 1 1005 ? -10.789 38.954 -34.274 1.00 46.94 1005 LEU A N 1
ATOM 7616 C CA . LEU A 1 1005 ? -10.445 40.138 -35.067 1.00 46.94 1005 LEU A CA 1
ATOM 7617 C C . LEU A 1 1005 ? -11.702 40.861 -35.593 1.00 46.94 1005 LEU A C 1
ATOM 7619 O O . LEU A 1 1005 ? -11.722 42.088 -35.675 1.00 46.94 1005 LEU A O 1
ATOM 7623 N N . VAL A 1 1006 ? -12.751 40.104 -35.941 1.00 55.91 1006 VAL A N 1
ATOM 7624 C CA . VAL A 1 1006 ? -14.065 40.610 -36.369 1.00 55.91 1006 VAL A CA 1
ATOM 7625 C C . VAL A 1 1006 ? -15.173 39.769 -35.704 1.00 55.91 1006 VAL A C 1
ATOM 7627 O O . VAL A 1 1006 ? -15.417 38.635 -36.129 1.00 55.91 1006 VAL A O 1
ATOM 7630 N N . PRO A 1 1007 ? -15.879 40.303 -34.686 1.00 46.84 1007 PRO A N 1
ATOM 7631 C CA . PRO A 1 1007 ? -16.923 39.572 -33.968 1.00 46.84 1007 PRO A CA 1
ATOM 7632 C C . PRO A 1 1007 ? -18.018 39.026 -34.896 1.00 46.84 1007 PRO A C 1
ATOM 7634 O O . PRO A 1 1007 ? -18.744 39.785 -35.537 1.00 46.84 1007 PRO A O 1
ATOM 7637 N N . GLY A 1 1008 ? -18.149 37.697 -34.943 1.00 48.81 1008 GLY A N 1
ATOM 7638 C CA . GLY A 1 1008 ? -19.136 36.991 -35.773 1.00 48.81 1008 GLY A CA 1
ATOM 7639 C C . GLY A 1 1008 ? -18.636 36.501 -37.140 1.00 48.81 1008 GLY A C 1
ATOM 7640 O O . GLY A 1 1008 ? -19.436 35.965 -37.907 1.00 48.81 1008 GLY A O 1
ATOM 7641 N N . ALA A 1 1009 ? -17.345 36.646 -37.460 1.00 50.28 1009 ALA A N 1
ATOM 7642 C CA . ALA A 1 1009 ? -16.755 36.049 -38.661 1.00 50.28 1009 ALA A CA 1
ATOM 7643 C C . ALA A 1 1009 ? -16.764 34.503 -38.618 1.00 50.28 1009 ALA A C 1
ATOM 7645 O O . ALA A 1 1009 ? -16.651 33.892 -37.555 1.00 50.28 1009 ALA A O 1
ATOM 7646 N N . THR A 1 1010 ? -16.891 33.866 -39.787 1.00 48.16 1010 THR A N 1
ATOM 7647 C CA . THR A 1 1010 ? -16.924 32.399 -39.936 1.00 48.16 1010 THR A CA 1
ATOM 7648 C C . THR A 1 1010 ? -15.569 31.837 -40.369 1.00 48.16 1010 THR A C 1
ATOM 7650 O O . THR A 1 1010 ? -14.802 32.500 -41.064 1.00 48.16 1010 THR A O 1
ATOM 7653 N N . THR A 1 1011 ? -15.269 30.601 -39.959 1.00 50.59 1011 THR A N 1
ATOM 7654 C CA . THR A 1 1011 ? -14.030 29.899 -40.324 1.00 50.59 1011 THR A CA 1
ATOM 7655 C C . THR A 1 1011 ? -13.964 29.637 -41.837 1.00 50.59 1011 THR A C 1
ATOM 7657 O O . THR A 1 1011 ? -14.879 28.991 -42.354 1.00 50.59 1011 THR A O 1
ATOM 7660 N N . PRO A 1 1012 ? -12.899 30.060 -42.547 1.00 45.84 1012 PRO A N 1
ATOM 7661 C CA . PRO A 1 1012 ? -12.744 29.810 -43.981 1.00 45.84 1012 PRO A CA 1
ATOM 7662 C C . PRO A 1 1012 ? -12.544 28.321 -44.290 1.00 45.84 1012 PRO A C 1
ATOM 7664 O O . PRO A 1 1012 ? -11.894 27.601 -43.524 1.00 45.84 1012 PRO A O 1
ATOM 7667 N N . GLN A 1 1013 ? -13.061 27.863 -45.433 1.00 44.75 1013 GLN A N 1
ATOM 7668 C CA . GLN A 1 1013 ? -12.775 26.523 -45.957 1.00 44.75 1013 GLN A CA 1
ATOM 7669 C C . GLN A 1 1013 ? -11.485 26.492 -46.797 1.00 44.75 1013 GLN A C 1
ATOM 7671 O O . GLN A 1 1013 ? -10.935 27.522 -47.191 1.00 44.75 1013 GLN A O 1
ATOM 7676 N N . GLU A 1 1014 ? -10.971 25.287 -47.055 1.00 40.22 1014 GLU A N 1
ATOM 7677 C CA . GLU A 1 1014 ? -9.715 25.070 -47.783 1.00 40.22 1014 GLU A CA 1
ATOM 7678 C C . GLU A 1 1014 ? -9.810 25.603 -49.229 1.00 40.22 1014 GLU A C 1
ATOM 7680 O O . GLU A 1 1014 ? -10.481 25.017 -50.076 1.00 40.22 1014 GLU A O 1
ATOM 7685 N N . GLY A 1 1015 ? -9.135 26.729 -49.496 1.00 43.38 1015 GLY A N 1
ATOM 7686 C CA . GLY A 1 1015 ? -9.110 27.409 -50.800 1.00 43.38 1015 GLY A CA 1
ATOM 7687 C C . GLY A 1 1015 ? -9.836 28.762 -50.863 1.00 43.38 1015 GLY A C 1
ATOM 7688 O O . GLY A 1 1015 ? -9.775 29.418 -51.899 1.00 43.38 1015 GLY A O 1
ATOM 7689 N N . GLU A 1 1016 ? -10.495 29.206 -49.789 1.00 49.34 1016 GLU A N 1
ATOM 7690 C CA . GLU A 1 1016 ? -11.195 30.499 -49.743 1.00 49.34 1016 GLU A CA 1
ATOM 7691 C C . GLU A 1 1016 ? -10.278 31.675 -49.350 1.00 49.34 1016 GLU A C 1
ATOM 7693 O O . GLU A 1 1016 ? -9.430 31.553 -48.466 1.00 49.34 1016 GLU A O 1
ATOM 7698 N N . VAL A 1 1017 ? -10.488 32.849 -49.963 1.00 52.38 1017 VAL A N 1
ATOM 7699 C CA . VAL A 1 1017 ? -9.765 34.097 -49.651 1.00 52.38 1017 VAL A CA 1
ATOM 7700 C C . VAL A 1 1017 ? -10.727 35.111 -49.031 1.00 52.38 1017 VAL A C 1
ATOM 7702 O O . VAL A 1 1017 ? -11.758 35.430 -49.617 1.00 52.38 1017 VAL A O 1
ATOM 7705 N N . TYR A 1 1018 ? -10.383 35.649 -47.860 1.00 52.06 1018 TYR A N 1
ATOM 7706 C CA . TYR A 1 1018 ? -11.143 36.702 -47.175 1.00 52.06 1018 TYR A CA 1
ATOM 7707 C C . TYR A 1 1018 ? -10.382 38.031 -47.221 1.00 52.06 1018 TYR A C 1
ATOM 7709 O O . TYR A 1 1018 ? -9.163 38.059 -47.062 1.00 52.06 1018 TYR A O 1
ATOM 7717 N N . VAL A 1 1019 ? -11.108 39.136 -47.405 1.00 56.66 1019 VAL A N 1
ATOM 7718 C CA . VAL A 1 1019 ? -10.565 40.501 -47.367 1.00 56.66 1019 VAL A CA 1
ATOM 7719 C C . VAL A 1 1019 ? -11.087 41.220 -46.132 1.00 56.66 1019 VAL A C 1
ATOM 7721 O O . VAL A 1 1019 ? -12.289 41.241 -45.867 1.00 56.66 1019 VAL A O 1
ATOM 7724 N N . VAL A 1 1020 ? -10.168 41.838 -45.393 1.00 54.62 1020 VAL A N 1
ATOM 7725 C CA . VAL A 1 1020 ? -10.468 42.700 -44.248 1.00 54.62 1020 VAL A CA 1
ATOM 7726 C C . VAL A 1 1020 ? -10.470 44.152 -44.726 1.00 54.62 1020 VAL A C 1
ATOM 7728 O O . VAL A 1 1020 ? -9.488 44.602 -45.316 1.00 54.62 1020 VAL A O 1
ATOM 7731 N N . ARG A 1 1021 ? -11.563 44.887 -44.492 1.00 57.50 1021 ARG A N 1
ATOM 7732 C CA . ARG A 1 1021 ? -11.703 46.302 -44.869 1.00 57.50 1021 ARG A CA 1
ATOM 7733 C C . ARG A 1 1021 ? -12.194 47.171 -43.714 1.00 57.50 1021 ARG A C 1
ATOM 7735 O O . ARG A 1 1021 ? -12.828 46.690 -42.778 1.00 57.50 1021 ARG A O 1
ATOM 7742 N N . GLU A 1 1022 ? -11.911 48.460 -43.819 1.00 52.34 1022 GLU A N 1
ATOM 7743 C CA . GLU A 1 1022 ? -12.341 49.508 -42.896 1.00 52.34 1022 GLU A CA 1
ATOM 7744 C C . GLU A 1 1022 ? -13.400 50.360 -43.612 1.00 52.34 1022 GLU A C 1
ATOM 7746 O O . GLU A 1 1022 ? -13.101 51.008 -44.616 1.00 52.34 1022 GLU A O 1
ATOM 7751 N N . ASP A 1 1023 ? -14.652 50.308 -43.146 1.00 54.19 1023 ASP A N 1
ATOM 7752 C CA . ASP A 1 1023 ? -15.739 51.115 -43.717 1.00 54.19 1023 ASP A CA 1
ATOM 7753 C C . ASP A 1 1023 ? -15.747 52.504 -43.051 1.00 54.19 1023 ASP A C 1
ATOM 7755 O O . ASP A 1 1023 ? -15.745 52.615 -41.822 1.00 54.19 1023 ASP A O 1
ATOM 7759 N N . ALA A 1 1024 ? -15.800 53.576 -43.847 1.00 51.34 1024 ALA A N 1
ATOM 7760 C CA . ALA A 1 1024 ? -15.993 54.928 -43.319 1.00 51.34 1024 ALA A CA 1
ATOM 7761 C C . ALA A 1 1024 ? -17.402 55.078 -42.709 1.00 51.34 1024 ALA A C 1
ATOM 7763 O O . ALA A 1 1024 ? -18.380 54.579 -43.271 1.00 51.34 1024 ALA A O 1
ATOM 7764 N N . MET A 1 1025 ? -17.517 55.775 -41.571 1.00 46.59 1025 MET A N 1
ATOM 7765 C CA . MET A 1 1025 ? -18.806 55.939 -40.885 1.00 46.59 1025 MET A CA 1
ATOM 7766 C C . MET A 1 1025 ? -19.841 56.694 -41.742 1.00 46.59 1025 MET A C 1
ATOM 7768 O O . MET A 1 1025 ? -19.482 57.656 -42.428 1.00 46.59 1025 MET A O 1
ATOM 7772 N N . PRO A 1 1026 ? -21.138 56.335 -41.655 1.00 49.41 1026 PRO A N 1
ATOM 7773 C CA . PRO A 1 1026 ? -22.216 57.142 -42.212 1.00 49.41 1026 PRO A CA 1
ATOM 7774 C C . PRO A 1 1026 ? -22.222 58.557 -41.620 1.00 49.41 1026 PRO A C 1
ATOM 7776 O O . PRO A 1 1026 ? -22.013 58.754 -40.423 1.00 49.41 1026 PRO A O 1
ATOM 7779 N N . HIS A 1 1027 ? -22.531 59.552 -42.453 1.00 45.09 1027 HIS A N 1
ATOM 7780 C CA . HIS A 1 1027 ? -22.422 60.973 -42.093 1.00 45.09 1027 HIS A CA 1
ATOM 7781 C C . HIS A 1 1027 ? -23.287 61.395 -40.883 1.00 45.09 1027 HIS A C 1
ATOM 7783 O O . HIS A 1 1027 ? -22.972 62.380 -40.221 1.00 45.09 1027 HIS A O 1
ATOM 7789 N N . ALA A 1 1028 ? -24.343 60.635 -40.568 1.00 48.62 1028 ALA A N 1
ATOM 7790 C CA . ALA A 1 1028 ? -25.233 60.879 -39.431 1.00 48.62 1028 ALA A CA 1
ATOM 7791 C C . ALA A 1 1028 ? -24.601 60.554 -38.060 1.00 48.62 1028 ALA A C 1
ATOM 7793 O O . ALA A 1 1028 ? -24.960 61.167 -37.054 1.00 48.62 1028 ALA A O 1
ATOM 7794 N N . ASP A 1 1029 ? -23.646 59.619 -38.001 1.00 48.00 1029 ASP A N 1
ATOM 7795 C CA . ASP A 1 1029 ? -22.978 59.246 -36.745 1.00 48.00 1029 ASP A CA 1
ATOM 7796 C C . ASP A 1 1029 ? -21.806 60.188 -36.409 1.00 48.00 1029 ASP A C 1
ATOM 7798 O O . ASP A 1 1029 ? -21.450 60.357 -35.241 1.00 48.00 1029 ASP A O 1
ATOM 7802 N N . LEU A 1 1030 ? -21.261 60.880 -37.419 1.00 47.38 1030 LEU A N 1
ATOM 7803 C CA . LEU A 1 1030 ? -20.255 61.936 -37.255 1.00 47.38 1030 LEU A CA 1
ATOM 7804 C C . LEU A 1 1030 ? -20.813 63.167 -36.519 1.00 47.38 1030 LEU A C 1
ATOM 7806 O O . LEU A 1 1030 ? -20.152 63.686 -35.619 1.00 47.38 1030 LEU A O 1
ATOM 7810 N N . GLU A 1 1031 ? -22.042 63.598 -36.825 1.00 49.16 1031 GLU A N 1
ATOM 7811 C CA . GLU A 1 1031 ? -22.680 64.733 -36.132 1.00 49.16 1031 GLU A CA 1
ATOM 7812 C C . GLU A 1 1031 ? -22.968 64.425 -34.652 1.00 49.16 1031 GLU A C 1
ATOM 7814 O O . GLU A 1 1031 ? -22.810 65.288 -33.788 1.00 49.16 1031 GLU A O 1
ATOM 7819 N N . ARG A 1 1032 ? -23.307 63.169 -34.320 1.00 48.00 1032 ARG A N 1
ATOM 7820 C CA . ARG A 1 1032 ? -23.471 62.729 -32.921 1.00 48.00 1032 ARG A CA 1
ATOM 7821 C C . ARG A 1 1032 ? -22.172 62.757 -32.118 1.00 48.00 1032 ARG A C 1
ATOM 7823 O O . ARG A 1 1032 ? -22.229 62.994 -30.912 1.00 48.00 1032 ARG A O 1
ATOM 7830 N N . ALA A 1 1033 ? -21.031 62.506 -32.758 1.00 45.97 1033 ALA A N 1
ATOM 7831 C CA . ALA A 1 1033 ? -19.726 62.521 -32.101 1.00 45.97 1033 ALA A CA 1
ATOM 7832 C C . ALA A 1 1033 ? -19.223 63.951 -31.828 1.00 45.97 1033 ALA A C 1
ATOM 7834 O O . ALA A 1 1033 ? -18.631 64.198 -30.782 1.00 45.97 1033 ALA A O 1
ATOM 7835 N N . GLN A 1 1034 ? -19.511 64.912 -32.714 1.00 47.88 1034 GLN A N 1
ATOM 7836 C CA . GLN A 1 1034 ? -19.074 66.309 -32.555 1.00 47.88 1034 GLN A CA 1
ATOM 7837 C C . GLN A 1 1034 ? -19.756 67.055 -31.390 1.00 47.88 1034 GLN A C 1
ATOM 7839 O O . GLN A 1 1034 ? -19.257 68.087 -30.951 1.00 47.88 1034 GLN A O 1
ATOM 7844 N N . GLY A 1 1035 ? -20.867 66.534 -30.855 1.00 50.53 1035 GLY A N 1
ATOM 7845 C CA . GLY A 1 1035 ? -21.601 67.131 -29.730 1.00 50.53 1035 GLY A CA 1
ATOM 7846 C C . GLY A 1 1035 ? -21.095 66.774 -28.323 1.00 50.53 1035 GLY A C 1
ATOM 7847 O O . GLY A 1 1035 ? -21.732 67.174 -27.348 1.00 50.53 1035 GLY A O 1
ATOM 7848 N N . LYS A 1 1036 ? -20.011 65.995 -28.181 1.00 43.09 1036 LYS A N 1
ATOM 7849 C CA . LYS A 1 1036 ? -19.412 65.643 -26.879 1.00 43.09 1036 LYS A CA 1
ATOM 7850 C C . LYS A 1 1036 ? -17.888 65.682 -26.961 1.00 43.09 1036 LYS A C 1
ATOM 7852 O O . LYS A 1 1036 ? -17.294 64.966 -27.760 1.00 43.09 1036 LYS A O 1
ATOM 7857 N N . GLU A 1 1037 ? -17.261 66.493 -26.113 1.00 42.38 1037 GLU A N 1
ATOM 7858 C CA . GLU A 1 1037 ? -15.804 66.637 -26.089 1.00 42.38 1037 GLU A CA 1
ATOM 7859 C C . GLU A 1 1037 ? -15.096 65.302 -25.785 1.00 42.38 1037 GLU A C 1
ATOM 7861 O O . GLU A 1 1037 ? -15.461 64.579 -24.859 1.00 42.38 1037 GLU A O 1
ATOM 7866 N N . ASN A 1 1038 ? -14.053 65.008 -26.568 1.00 44.28 1038 ASN A N 1
ATOM 7867 C CA . ASN A 1 1038 ? -13.072 63.938 -26.358 1.00 44.28 1038 ASN A CA 1
ATOM 7868 C C . ASN A 1 1038 ? -13.615 62.515 -26.110 1.00 44.28 1038 ASN A C 1
ATOM 7870 O O . ASN A 1 1038 ? -13.240 61.852 -25.143 1.00 44.28 1038 ASN A O 1
ATOM 7874 N N . VAL A 1 1039 ? -14.370 61.976 -27.074 1.00 39.31 1039 VAL A N 1
ATOM 7875 C CA . VAL A 1 1039 ? -14.450 60.517 -27.279 1.00 39.31 1039 VAL A CA 1
ATOM 7876 C C . VAL A 1 1039 ? -14.039 60.173 -28.712 1.00 39.31 1039 VAL A C 1
ATOM 7878 O O . VAL A 1 1039 ? -14.812 60.339 -29.653 1.00 39.31 1039 VAL A O 1
ATOM 7881 N N . ALA A 1 1040 ? -12.819 59.660 -28.879 1.00 41.41 1040 ALA A N 1
ATOM 7882 C CA . ALA A 1 1040 ? -12.380 59.072 -30.141 1.00 41.41 1040 ALA A CA 1
ATOM 7883 C C . ALA A 1 1040 ? -13.060 57.705 -30.327 1.00 41.41 1040 ALA A C 1
ATOM 7885 O O . ALA A 1 1040 ? -12.659 56.714 -29.718 1.00 41.41 1040 ALA A O 1
ATOM 7886 N N . VAL A 1 1041 ? -14.111 57.652 -31.149 1.00 44.03 1041 VAL A N 1
ATOM 7887 C CA . VAL A 1 1041 ? -14.792 56.397 -31.500 1.00 44.03 1041 VAL A CA 1
ATOM 7888 C C . VAL A 1 1041 ? -14.023 55.718 -32.644 1.00 44.03 1041 VAL A C 1
ATOM 7890 O O . VAL A 1 1041 ? -13.840 56.346 -33.689 1.00 44.03 1041 VAL A O 1
ATOM 7893 N N . PRO A 1 1042 ? -13.545 54.469 -32.483 1.00 44.97 1042 PRO A N 1
ATOM 7894 C CA . PRO A 1 1042 ? -12.744 53.807 -33.507 1.00 44.97 1042 PRO A CA 1
ATOM 7895 C C . PRO A 1 1042 ? -13.594 53.352 -34.713 1.00 44.97 1042 PRO A C 1
ATOM 7897 O O . PRO A 1 1042 ? -14.747 52.948 -34.536 1.00 44.97 1042 PRO A O 1
ATOM 7900 N N . PRO A 1 1043 ? -13.035 53.374 -35.938 1.00 49.91 1043 PRO A N 1
ATOM 7901 C CA . PRO A 1 1043 ? -13.703 52.878 -37.143 1.00 49.91 1043 PRO A CA 1
ATOM 7902 C C . PRO A 1 1043 ? -13.952 51.360 -37.092 1.00 49.91 1043 PRO A C 1
ATOM 7904 O O . PRO A 1 1043 ? -13.176 50.605 -36.505 1.00 49.91 1043 PRO A O 1
ATOM 7907 N N . GLN A 1 1044 ? -15.034 50.901 -37.731 1.00 50.38 1044 GLN A N 1
ATOM 7908 C CA . GLN A 1 1044 ? -15.408 49.483 -37.745 1.00 50.38 1044 GLN A CA 1
ATOM 7909 C C . GLN A 1 1044 ? -14.691 48.706 -38.857 1.00 50.38 1044 GLN A C 1
ATOM 7911 O O . GLN A 1 1044 ? -14.810 49.016 -40.044 1.00 50.38 1044 GLN A O 1
ATOM 7916 N N . ILE A 1 1045 ? -14.000 47.641 -38.452 1.00 54.47 1045 ILE A N 1
ATOM 7917 C CA . ILE A 1 1045 ? -13.335 46.682 -39.337 1.00 54.47 1045 ILE A CA 1
ATOM 7918 C C . ILE A 1 1045 ? -14.308 45.536 -39.654 1.00 54.47 1045 ILE A C 1
ATOM 7920 O O . ILE A 1 1045 ? -14.965 45.010 -38.756 1.00 54.47 1045 ILE A O 1
ATOM 7924 N N . LYS A 1 1046 ? -14.391 45.130 -40.925 1.00 52.84 1046 LYS A N 1
ATOM 7925 C CA . LYS A 1 1046 ? -15.198 43.989 -41.392 1.00 52.84 1046 LYS A CA 1
ATOM 7926 C C . LYS A 1 1046 ? -14.349 43.024 -42.209 1.00 52.84 1046 LYS A C 1
ATOM 7928 O O . LYS A 1 1046 ? -13.464 43.452 -42.945 1.00 52.84 1046 LYS A O 1
ATOM 7933 N N . ALA A 1 1047 ? -14.661 41.734 -42.124 1.00 54.75 1047 ALA A N 1
ATOM 7934 C CA . ALA A 1 1047 ? -14.090 40.690 -42.968 1.00 54.75 1047 ALA A CA 1
ATOM 7935 C C . ALA A 1 1047 ? -15.184 40.116 -43.879 1.00 54.75 1047 ALA A C 1
ATOM 7937 O O . ALA A 1 1047 ? -16.235 39.700 -43.395 1.00 54.75 1047 ALA A O 1
ATOM 7938 N N . GLU A 1 1048 ? -14.940 40.087 -45.187 1.00 54.28 1048 GLU A N 1
ATOM 7939 C CA . GLU A 1 1048 ? -15.863 39.531 -46.184 1.00 54.28 1048 GLU A CA 1
ATOM 7940 C C . GLU A 1 1048 ? -15.121 38.556 -47.112 1.00 54.28 1048 GLU A C 1
ATOM 7942 O O . GLU A 1 1048 ? -13.952 38.761 -47.445 1.00 54.28 1048 GLU A O 1
ATOM 7947 N N . LEU A 1 1049 ? -15.801 37.487 -47.540 1.00 49.88 1049 LEU A N 1
ATOM 7948 C CA . LEU A 1 1049 ? -15.270 36.541 -48.526 1.00 49.88 1049 LEU A CA 1
ATOM 7949 C C . LEU A 1 1049 ? -15.042 37.270 -49.858 1.00 49.88 1049 LEU A C 1
ATOM 7951 O O . LEU A 1 1049 ? -15.969 37.893 -50.386 1.00 49.88 1049 LEU A O 1
ATOM 7955 N N . HIS A 1 1050 ? -13.840 37.167 -50.426 1.00 56.09 1050 HIS A N 1
ATOM 7956 C CA . HIS A 1 1050 ? -13.541 37.772 -51.717 1.00 56.09 1050 HIS A CA 1
ATOM 7957 C C . HIS A 1 1050 ? -14.320 37.051 -52.818 1.00 56.09 1050 HIS A C 1
ATOM 7959 O O . HIS A 1 1050 ? -14.095 35.876 -53.104 1.00 56.09 1050 HIS A O 1
ATOM 7965 N N . LYS A 1 1051 ? -15.264 37.766 -53.429 1.00 52.44 1051 LYS A N 1
ATOM 7966 C CA . LYS A 1 1051 ? -15.959 37.349 -54.646 1.00 52.44 1051 LYS A CA 1
ATOM 7967 C C . LYS A 1 1051 ? -15.568 38.336 -55.735 1.00 52.44 1051 LYS A C 1
ATOM 7969 O O . LYS A 1 1051 ? -15.783 39.534 -55.549 1.00 52.44 1051 LYS A O 1
ATOM 7974 N N . ASP A 1 1052 ? -15.068 37.834 -56.863 1.00 49.34 1052 ASP A N 1
ATOM 7975 C CA . ASP A 1 1052 ? -14.462 38.605 -57.972 1.00 49.34 1052 ASP A CA 1
ATOM 7976 C C . ASP A 1 1052 ? -15.391 39.637 -58.662 1.00 49.34 1052 ASP A C 1
ATOM 7978 O O . ASP A 1 1052 ? -15.046 40.222 -59.686 1.00 49.34 1052 ASP A O 1
ATOM 7982 N N . THR A 1 1053 ? -16.604 39.855 -58.147 1.00 44.94 1053 THR A N 1
ATOM 7983 C CA . THR A 1 1053 ? -17.694 40.614 -58.779 1.00 44.94 1053 THR A CA 1
ATOM 7984 C C . THR A 1 1053 ? -18.229 41.787 -57.945 1.00 44.94 1053 THR A C 1
ATOM 7986 O O . THR A 1 1053 ? -19.261 42.369 -58.290 1.00 44.94 1053 THR A O 1
ATOM 7989 N N . LEU A 1 1054 ? -17.541 42.195 -56.871 1.00 41.00 1054 LEU A N 1
ATOM 7990 C CA . LEU A 1 1054 ? -17.897 43.408 -56.121 1.00 41.00 1054 LEU A CA 1
ATOM 7991 C C . LEU A 1 1054 ? -17.472 44.683 -56.872 1.00 41.00 1054 LEU A C 1
ATOM 7993 O O . LEU A 1 1054 ? -16.296 44.908 -57.143 1.00 41.00 1054 LEU A O 1
ATOM 7997 N N . LYS A 1 1055 ? -18.444 45.555 -57.179 1.00 45.66 1055 LYS A N 1
ATOM 7998 C CA . LYS A 1 1055 ? -18.223 46.864 -57.823 1.00 45.66 1055 LYS A CA 1
ATOM 7999 C C . LYS A 1 1055 ? -17.555 47.857 -56.857 1.00 45.66 1055 LYS A C 1
ATOM 8001 O O . LYS A 1 1055 ? -18.224 48.685 -56.246 1.00 45.66 1055 LYS A O 1
ATOM 8006 N N . GLY A 1 1056 ? -16.234 47.781 -56.755 1.00 52.28 1056 GLY A N 1
ATOM 8007 C CA . GLY A 1 1056 ? -15.363 48.678 -55.992 1.00 52.28 1056 GLY A CA 1
ATOM 8008 C C . GLY A 1 1056 ? -13.911 48.525 -56.453 1.00 52.28 1056 GLY A C 1
ATOM 8009 O O . GLY A 1 1056 ? -13.629 47.700 -57.321 1.00 52.28 1056 GLY A O 1
ATOM 8010 N N . LYS A 1 1057 ? -12.979 49.324 -55.912 1.00 50.91 1057 LYS A N 1
ATOM 8011 C CA . LYS A 1 1057 ? -11.545 49.141 -56.213 1.00 50.91 1057 LYS A CA 1
ATOM 8012 C C . LYS A 1 1057 ? -11.099 47.722 -55.803 1.00 50.91 1057 LYS A C 1
ATOM 8014 O O . LYS A 1 1057 ? -11.562 47.252 -54.762 1.00 50.91 1057 LYS A O 1
ATOM 8019 N N . PRO A 1 1058 ? -10.215 47.056 -56.571 1.00 53.44 1058 PRO A N 1
ATOM 8020 C CA . PRO A 1 1058 ? -9.685 45.749 -56.191 1.00 53.44 1058 PRO A CA 1
ATOM 8021 C C . PRO A 1 1058 ? -8.944 45.828 -54.850 1.00 53.44 1058 PRO A C 1
ATOM 8023 O O . PRO A 1 1058 ? -8.404 46.878 -54.490 1.00 53.44 1058 PRO A O 1
ATOM 8026 N N . ALA A 1 1059 ? -8.926 44.716 -54.114 1.00 53.62 1059 ALA A N 1
ATOM 8027 C CA . ALA A 1 1059 ? -8.160 44.612 -52.879 1.00 53.62 1059 ALA A CA 1
ATOM 8028 C C . ALA A 1 1059 ? -6.662 44.752 -53.190 1.00 53.62 1059 ALA A C 1
ATOM 8030 O O . ALA A 1 1059 ? -6.156 44.084 -54.090 1.00 53.62 1059 ALA A O 1
ATOM 8031 N N . GLN A 1 1060 ? -5.973 45.628 -52.462 1.00 53.44 1060 GLN A N 1
ATOM 8032 C CA . GLN A 1 1060 ? -4.551 45.897 -52.670 1.00 53.44 1060 GLN A CA 1
ATOM 8033 C C . GLN A 1 1060 ? -3.697 44.966 -51.812 1.00 53.44 1060 GLN A C 1
ATOM 8035 O O . GLN A 1 1060 ? -4.022 44.719 -50.646 1.00 53.44 1060 GLN A O 1
ATOM 8040 N N . SER A 1 1061 ? -2.594 44.465 -52.369 1.00 51.91 1061 SER A N 1
ATOM 8041 C CA . SER A 1 1061 ? -1.626 43.686 -51.591 1.00 51.91 1061 SER A CA 1
ATOM 8042 C C . SER A 1 1061 ? -0.929 44.566 -50.545 1.00 51.91 1061 SER A C 1
ATOM 8044 O O . SER A 1 1061 ? -0.874 45.791 -50.679 1.00 51.91 1061 SER A O 1
ATOM 8046 N N . TRP A 1 1062 ? -0.341 43.960 -49.503 1.00 53.72 1062 TRP A N 1
ATOM 8047 C CA . TRP A 1 1062 ? 0.437 44.714 -48.507 1.00 53.72 1062 TRP A CA 1
ATOM 8048 C C . TRP A 1 1062 ? 1.536 45.565 -49.153 1.00 53.72 1062 TRP A C 1
ATOM 8050 O O . TRP A 1 1062 ? 1.842 46.648 -48.663 1.00 53.72 1062 TRP A O 1
ATOM 8060 N N . ASP A 1 1063 ? 2.112 45.111 -50.267 1.00 48.91 1063 ASP A N 1
ATOM 8061 C CA . ASP A 1 1063 ? 3.137 45.848 -50.999 1.00 48.91 1063 ASP A CA 1
ATOM 8062 C C . ASP A 1 1063 ? 2.631 47.140 -51.644 1.00 48.91 1063 ASP A C 1
ATOM 8064 O O . ASP A 1 1063 ? 3.347 48.143 -51.631 1.00 48.91 1063 ASP A O 1
ATOM 8068 N N . GLU A 1 1064 ? 1.385 47.159 -52.106 1.00 51.94 1064 GLU A N 1
ATOM 8069 C CA . GLU A 1 1064 ? 0.753 48.301 -52.778 1.00 51.94 1064 GLU A CA 1
ATOM 8070 C C . GLU A 1 1064 ? 0.244 49.388 -51.814 1.00 51.94 1064 GLU A C 1
ATOM 8072 O O . GLU A 1 1064 ? -0.095 50.487 -52.255 1.00 51.94 1064 GLU A O 1
ATOM 8077 N N . LEU A 1 1065 ? 0.205 49.117 -50.504 1.00 56.34 1065 LEU A N 1
ATOM 8078 C CA . LEU A 1 1065 ? -0.191 50.101 -49.490 1.00 56.34 1065 LEU A CA 1
ATOM 8079 C C . LEU A 1 1065 ? 0.840 51.236 -49.350 1.00 56.34 1065 LEU A C 1
ATOM 8081 O O . LEU A 1 1065 ? 2.053 51.024 -49.462 1.00 56.34 1065 LEU A O 1
ATOM 8085 N N . SER A 1 1066 ? 0.374 52.445 -49.028 1.00 62.59 1066 SER A N 1
ATOM 8086 C CA . SER A 1 1066 ? 1.256 53.589 -48.763 1.00 62.59 1066 SER A CA 1
ATOM 8087 C C . SER A 1 1066 ? 2.096 53.390 -47.491 1.00 62.59 1066 SER A C 1
ATOM 8089 O O . SER A 1 1066 ? 1.778 52.567 -46.628 1.00 62.59 1066 SER A O 1
ATOM 8091 N N . ALA A 1 1067 ? 3.182 54.156 -47.348 1.00 55.88 1067 ALA A N 1
ATOM 8092 C CA . ALA A 1 1067 ? 4.030 54.099 -46.154 1.00 55.88 1067 ALA A CA 1
ATOM 8093 C C . ALA A 1 1067 ? 3.257 54.452 -44.866 1.00 55.88 1067 ALA A C 1
ATOM 8095 O O . ALA A 1 1067 ? 3.429 53.778 -43.852 1.00 55.88 1067 ALA A O 1
ATOM 8096 N N . GLU A 1 1068 ? 2.356 55.438 -44.925 1.00 49.88 1068 GLU A N 1
ATOM 8097 C CA . GLU A 1 1068 ? 1.476 55.807 -43.808 1.00 49.88 1068 GLU A CA 1
ATOM 8098 C C . GLU A 1 1068 ? 0.488 54.686 -43.463 1.00 49.88 1068 GLU A C 1
ATOM 8100 O O . GLU A 1 1068 ? 0.337 54.343 -42.293 1.00 49.88 1068 GLU A O 1
ATOM 8105 N N . GLN A 1 1069 ? -0.128 54.045 -44.464 1.00 54.03 1069 GLN A N 1
ATOM 8106 C CA . GLN A 1 1069 ? -1.029 52.906 -44.242 1.00 54.03 1069 GLN A CA 1
ATOM 8107 C C . GLN A 1 1069 ? -0.294 51.720 -43.600 1.00 54.03 1069 GLN A C 1
ATOM 8109 O O . GLN A 1 1069 ? -0.795 51.120 -42.648 1.00 54.03 1069 GLN A O 1
ATOM 8114 N N . LYS A 1 1070 ? 0.923 51.412 -44.070 1.00 57.25 1070 LYS A N 1
ATOM 8115 C CA . LYS A 1 1070 ? 1.796 50.379 -43.487 1.00 57.25 1070 LYS A CA 1
ATOM 8116 C C . LYS A 1 1070 ? 2.188 50.705 -42.042 1.00 57.25 1070 LYS A C 1
ATOM 8118 O O . LYS A 1 1070 ? 2.236 49.801 -41.211 1.00 57.25 1070 LYS A O 1
ATOM 8123 N N . ALA A 1 1071 ? 2.459 51.973 -41.727 1.00 53.31 1071 ALA A N 1
ATOM 8124 C CA . ALA A 1 1071 ? 2.772 52.417 -40.368 1.00 53.31 1071 ALA A CA 1
ATOM 8125 C C . ALA A 1 1071 ? 1.552 52.334 -39.433 1.00 53.31 1071 ALA A C 1
ATOM 8127 O O . ALA A 1 1071 ? 1.669 51.822 -38.321 1.00 53.31 1071 ALA A O 1
ATOM 8128 N N . LEU A 1 1072 ? 0.371 52.751 -39.902 1.00 52.91 1072 LEU A N 1
ATOM 8129 C CA . LEU A 1 1072 ? -0.871 52.703 -39.128 1.00 52.91 1072 LEU A CA 1
ATOM 8130 C C . LEU A 1 1072 ? -1.266 51.260 -38.765 1.00 52.91 1072 LEU A C 1
ATOM 8132 O O . LEU A 1 1072 ? -1.657 50.993 -37.629 1.00 52.91 1072 LEU A O 1
ATOM 8136 N N . TRP A 1 1073 ? -1.109 50.316 -39.700 1.00 54.97 1073 TRP A N 1
ATOM 8137 C CA . TRP A 1 1073 ? -1.341 48.891 -39.439 1.00 54.97 1073 TRP A CA 1
ATOM 8138 C C . TRP A 1 1073 ? -0.351 48.292 -38.432 1.00 54.97 1073 TRP A C 1
ATOM 8140 O O . TRP A 1 1073 ? -0.773 47.524 -37.569 1.00 54.97 1073 TRP A O 1
ATOM 8150 N N . LYS A 1 1074 ? 0.936 48.671 -38.480 1.00 54.47 1074 LYS A N 1
ATOM 8151 C CA . LYS A 1 1074 ? 1.925 48.259 -37.465 1.00 54.47 1074 LYS A CA 1
ATOM 8152 C C . LYS A 1 1074 ? 1.549 48.768 -36.073 1.00 54.47 1074 LYS A C 1
ATOM 8154 O O . LYS A 1 1074 ? 1.413 47.959 -35.163 1.00 54.47 1074 LYS A O 1
ATOM 8159 N N . ALA A 1 1075 ? 1.280 50.067 -35.933 1.00 50.69 1075 ALA A N 1
ATOM 8160 C CA . ALA A 1 1075 ? 0.924 50.675 -34.649 1.00 50.69 1075 ALA A CA 1
ATOM 8161 C C . ALA A 1 1075 ? -0.354 50.068 -34.034 1.00 50.69 1075 ALA A C 1
ATOM 8163 O O . ALA A 1 1075 ? -0.467 49.936 -32.815 1.00 50.69 1075 ALA A O 1
ATOM 8164 N N . ARG A 1 1076 ? -1.326 49.650 -34.861 1.00 51.66 1076 ARG A N 1
ATOM 8165 C CA . ARG A 1 1076 ? -2.515 48.922 -34.383 1.00 51.66 1076 ARG A CA 1
ATOM 8166 C C . ARG A 1 1076 ? -2.188 47.507 -33.887 1.00 51.66 1076 ARG A C 1
ATOM 8168 O O . ARG A 1 1076 ? -2.761 47.100 -32.882 1.00 51.66 1076 ARG A O 1
ATOM 8175 N N . LEU A 1 1077 ? -1.267 46.781 -34.527 1.00 48.91 1077 LEU A N 1
ATOM 8176 C CA . LEU A 1 1077 ? -0.812 45.469 -34.041 1.00 48.91 1077 LEU A CA 1
ATOM 8177 C C . LEU A 1 1077 ? 0.073 45.572 -32.790 1.00 48.91 1077 LEU A C 1
ATOM 8179 O O . LEU A 1 1077 ? -0.016 44.711 -31.919 1.00 48.91 1077 LEU A O 1
ATOM 8183 N N . GLU A 1 1078 ? 0.879 46.627 -32.660 1.00 47.94 1078 GLU A N 1
ATOM 8184 C CA . GLU A 1 1078 ? 1.623 46.940 -31.431 1.00 47.94 1078 GLU A CA 1
ATOM 8185 C C . GLU A 1 1078 ? 0.658 47.206 -30.268 1.00 47.94 1078 GLU A C 1
ATOM 8187 O O . GLU A 1 1078 ? 0.759 46.558 -29.228 1.00 47.94 1078 GLU A O 1
ATOM 8192 N N . ASN A 1 1079 ? -0.350 48.062 -30.472 1.00 44.59 1079 ASN A N 1
ATOM 8193 C CA . ASN A 1 1079 ? -1.376 48.356 -29.463 1.00 44.59 1079 ASN A CA 1
ATOM 8194 C C . ASN A 1 1079 ? -2.280 47.155 -29.124 1.00 44.59 1079 ASN A C 1
ATOM 8196 O O . ASN A 1 1079 ? -2.808 47.090 -28.016 1.00 44.59 1079 ASN A O 1
ATOM 8200 N N . ALA A 1 1080 ? -2.448 46.194 -30.038 1.00 41.28 1080 ALA A N 1
ATOM 8201 C CA . ALA A 1 1080 ? -3.111 44.918 -29.756 1.00 41.28 1080 ALA A CA 1
ATOM 8202 C C . ALA A 1 1080 ? -2.217 43.925 -28.975 1.00 41.28 1080 ALA A C 1
ATOM 8204 O O . ALA A 1 1080 ? -2.692 42.873 -28.555 1.00 41.28 1080 ALA A O 1
ATOM 8205 N N . GLY A 1 1081 ? -0.931 44.237 -28.765 1.00 33.47 1081 GLY A N 1
ATOM 8206 C CA . GLY A 1 1081 ? 0.033 43.355 -28.101 1.00 33.47 1081 GLY A CA 1
ATOM 8207 C C . GLY A 1 1081 ? 0.539 42.219 -28.996 1.00 33.47 1081 GLY A C 1
ATOM 8208 O O . GLY A 1 1081 ? 0.840 41.131 -28.505 1.00 33.47 1081 GLY A O 1
ATOM 8209 N N . HIS A 1 1082 ? 0.564 42.425 -30.316 1.00 41.72 1082 HIS A N 1
ATOM 8210 C CA . HIS A 1 1082 ? 0.783 41.383 -31.332 1.00 41.72 1082 HIS A CA 1
ATOM 8211 C C . HIS A 1 1082 ? 1.935 41.697 -32.304 1.00 41.72 1082 HIS A C 1
ATOM 8213 O O . HIS A 1 1082 ? 2.096 41.025 -33.324 1.00 41.72 1082 HIS A O 1
ATOM 8219 N N . TRP A 1 1083 ? 2.756 42.702 -31.993 1.00 41.12 1083 TRP A N 1
ATOM 8220 C CA . TRP A 1 1083 ? 3.922 43.092 -32.784 1.00 41.12 1083 TRP A CA 1
ATOM 8221 C C . TRP A 1 1083 ? 5.104 43.461 -31.882 1.00 41.12 1083 TRP A C 1
ATOM 8223 O O . TRP A 1 1083 ? 4.924 44.035 -30.811 1.00 41.12 1083 TRP A O 1
ATOM 8233 N N . ALA A 1 1084 ? 6.315 43.125 -32.327 1.00 39.12 1084 ALA A N 1
ATOM 8234 C CA . ALA A 1 1084 ? 7.573 43.439 -31.661 1.00 39.12 1084 ALA A CA 1
ATOM 8235 C C . ALA A 1 1084 ? 8.631 43.815 -32.711 1.00 39.12 1084 ALA A C 1
ATOM 8237 O O . ALA A 1 1084 ? 8.627 43.278 -33.821 1.00 39.12 1084 ALA A O 1
ATOM 8238 N N . GLU A 1 1085 ? 9.548 44.717 -32.346 1.00 37.12 1085 GLU A N 1
ATOM 8239 C CA . GLU A 1 1085 ? 10.489 45.417 -33.246 1.00 37.12 1085 GLU A CA 1
ATOM 8240 C C . GLU A 1 1085 ? 11.274 44.517 -34.223 1.00 37.12 1085 GLU A C 1
ATOM 8242 O O . GLU A 1 1085 ? 11.614 44.937 -35.327 1.00 37.12 1085 GLU A O 1
ATOM 8247 N N . HIS A 1 1086 ? 11.532 43.267 -33.840 1.00 39.22 1086 HIS A N 1
ATOM 8248 C CA . HIS A 1 1086 ? 12.378 42.307 -34.552 1.00 39.22 1086 HIS A CA 1
ATOM 8249 C C . HIS A 1 1086 ? 11.627 41.360 -35.515 1.00 39.22 1086 HIS A C 1
ATOM 8251 O O . HIS A 1 1086 ? 12.256 40.498 -36.123 1.00 39.22 1086 HIS A O 1
ATOM 8257 N N . LEU A 1 1087 ? 10.301 41.485 -35.684 1.00 40.69 1087 LEU A N 1
ATOM 8258 C CA . LEU A 1 1087 ? 9.510 40.545 -36.508 1.00 40.69 1087 LEU A CA 1
ATOM 8259 C C . LEU A 1 1087 ? 9.518 40.832 -38.026 1.00 40.69 1087 LEU A C 1
ATOM 8261 O O . LEU A 1 1087 ? 9.198 39.944 -38.817 1.00 40.69 1087 LEU A O 1
ATOM 8265 N N . GLY A 1 1088 ? 9.923 42.036 -38.450 1.00 43.16 1088 GLY A N 1
ATOM 8266 C CA . GLY A 1 1088 ? 10.109 42.396 -39.865 1.00 43.16 1088 GLY A CA 1
ATOM 8267 C C . GLY A 1 1088 ? 8.821 42.479 -40.709 1.00 43.16 1088 GLY A C 1
ATOM 8268 O O . GLY A 1 1088 ? 7.737 42.069 -40.310 1.00 43.16 1088 GLY A O 1
ATOM 8269 N N . THR A 1 1089 ? 8.907 43.031 -41.926 1.00 37.81 1089 THR A N 1
ATOM 8270 C CA . THR A 1 1089 ? 7.719 43.227 -42.795 1.00 37.81 1089 THR A CA 1
ATOM 8271 C C . THR A 1 1089 ? 7.226 41.951 -43.489 1.00 37.81 1089 THR A C 1
ATOM 8273 O O . THR A 1 1089 ? 6.116 41.945 -44.025 1.00 37.81 1089 THR A O 1
ATOM 8276 N N . GLY A 1 1090 ? 8.003 40.861 -43.447 1.00 40.94 1090 GLY A N 1
ATOM 8277 C CA . GLY A 1 1090 ? 7.658 39.570 -44.059 1.00 40.94 1090 GLY A CA 1
ATOM 8278 C C . GLY A 1 1090 ? 6.376 38.938 -43.508 1.00 40.94 1090 GLY A C 1
ATOM 8279 O O . GLY A 1 1090 ? 5.707 38.202 -44.232 1.00 40.94 1090 GLY A O 1
ATOM 8280 N N . VAL A 1 1091 ? 5.980 39.306 -42.281 1.00 42.81 1091 VAL A N 1
ATOM 8281 C CA . VAL A 1 1091 ? 4.711 38.932 -41.629 1.00 42.81 1091 VAL A CA 1
ATOM 8282 C C . VAL A 1 1091 ? 3.488 39.145 -42.533 1.00 42.81 1091 VAL A C 1
ATOM 8284 O O . VAL A 1 1091 ? 2.551 38.350 -42.507 1.00 42.81 1091 VAL A O 1
ATOM 8287 N N . PHE A 1 1092 ? 3.517 40.167 -43.391 1.00 42.44 1092 PHE A N 1
ATOM 8288 C CA . PHE A 1 1092 ? 2.400 40.502 -44.273 1.00 42.44 1092 PHE A CA 1
ATOM 8289 C C . PHE A 1 1092 ? 2.515 39.969 -45.710 1.00 42.44 1092 PHE A C 1
ATOM 8291 O O . PHE A 1 1092 ? 1.524 39.991 -46.434 1.00 42.44 1092 PHE A O 1
ATOM 8298 N N . LYS A 1 1093 ? 3.693 39.497 -46.144 1.00 40.31 1093 LYS A N 1
ATOM 8299 C CA . LYS A 1 1093 ? 3.958 39.174 -47.563 1.00 40.31 1093 LYS A CA 1
ATOM 8300 C C . LYS A 1 1093 ? 3.857 37.694 -47.937 1.00 40.31 1093 LYS A C 1
ATOM 8302 O O . LYS A 1 1093 ? 3.686 37.383 -49.107 1.00 40.31 1093 LYS A O 1
ATOM 8307 N N . GLY A 1 1094 ? 3.944 36.782 -46.969 1.00 43.56 1094 GLY A N 1
ATOM 8308 C CA . GLY A 1 1094 ? 3.835 35.335 -47.231 1.00 43.56 1094 GLY A CA 1
ATOM 8309 C C . GLY A 1 1094 ? 3.404 34.510 -46.018 1.00 43.56 1094 GLY A C 1
ATOM 8310 O O . GLY A 1 1094 ? 3.738 33.332 -45.921 1.00 43.56 1094 GLY A O 1
ATOM 8311 N N . LEU A 1 1095 ? 2.774 35.153 -45.025 1.00 34.09 1095 LEU A N 1
ATOM 8312 C CA . LEU A 1 1095 ? 2.955 34.731 -43.631 1.00 34.09 1095 LEU A CA 1
ATOM 8313 C C . LEU A 1 1095 ? 1.785 35.034 -42.672 1.00 34.09 1095 LEU A C 1
ATOM 8315 O O . LEU A 1 1095 ? 1.895 34.736 -41.482 1.00 34.09 1095 LEU A O 1
ATOM 8319 N N . VAL A 1 1096 ? 0.676 35.602 -43.166 1.00 30.67 1096 VAL A N 1
ATOM 8320 C CA . VAL A 1 1096 ? -0.322 36.316 -42.334 1.00 30.67 1096 VAL A CA 1
ATOM 8321 C C . VAL A 1 1096 ? -1.037 35.440 -41.288 1.00 30.67 1096 VAL A C 1
ATOM 8323 O O . VAL A 1 1096 ? -1.498 35.976 -40.288 1.00 30.67 1096 VAL A O 1
ATOM 8326 N N . PHE A 1 1097 ? -1.077 34.108 -41.436 1.00 40.22 1097 PHE A N 1
ATOM 8327 C CA . PHE A 1 1097 ? -1.803 33.231 -40.494 1.00 40.22 1097 PHE A CA 1
ATOM 8328 C C . PHE A 1 1097 ? -1.008 32.065 -39.886 1.00 40.22 1097 PHE A C 1
ATOM 8330 O O . PHE A 1 1097 ? -1.582 31.282 -39.135 1.00 40.22 1097 PHE A O 1
ATOM 8337 N N . SER A 1 1098 ? 0.297 31.927 -40.153 1.00 35.03 1098 SER A N 1
ATOM 8338 C CA . SER A 1 1098 ? 1.080 30.788 -39.629 1.00 35.03 1098 SER A CA 1
ATOM 8339 C C . SER A 1 1098 ? 2.175 31.151 -38.629 1.00 35.03 1098 SER A C 1
ATOM 8341 O O . SER A 1 1098 ? 2.457 30.343 -37.747 1.00 35.03 1098 SER A O 1
ATOM 8343 N N . GLN A 1 1099 ? 2.777 32.344 -38.717 1.00 33.25 1099 GLN A N 1
ATOM 8344 C CA . GLN A 1 1099 ? 3.822 32.763 -37.766 1.00 33.25 1099 GLN A CA 1
ATOM 8345 C C . GLN A 1 1099 ? 3.308 33.708 -36.669 1.00 33.25 1099 GLN A C 1
ATOM 8347 O O . GLN A 1 1099 ? 3.792 33.623 -35.545 1.00 33.25 1099 GLN A O 1
ATOM 8352 N N . ILE A 1 1100 ? 2.253 34.495 -36.924 1.00 31.95 1100 ILE A N 1
ATOM 8353 C CA . ILE A 1 1100 ? 1.525 35.213 -35.857 1.00 31.95 1100 ILE A CA 1
ATOM 8354 C C . ILE A 1 1100 ? 0.828 34.215 -34.914 1.00 31.95 1100 ILE A C 1
ATOM 8356 O O . ILE A 1 1100 ? 0.952 34.334 -33.697 1.00 31.95 1100 ILE A O 1
ATOM 8360 N N . ALA A 1 1101 ? 0.177 33.177 -35.456 1.00 33.56 1101 ALA A N 1
ATOM 8361 C CA . ALA A 1 1101 ? -0.570 32.181 -34.675 1.00 33.56 1101 ALA A CA 1
ATOM 8362 C C . ALA A 1 1101 ? 0.284 31.406 -33.646 1.00 33.56 1101 ALA A C 1
ATOM 8364 O O . ALA A 1 1101 ? -0.251 30.894 -32.666 1.00 33.56 1101 ALA A O 1
ATOM 8365 N N . GLY A 1 1102 ? 1.607 31.330 -33.842 1.00 33.00 1102 GLY A N 1
ATOM 8366 C CA . GLY A 1 1102 ? 2.532 30.718 -32.881 1.00 33.00 1102 GLY A CA 1
ATOM 8367 C C . GLY A 1 1102 ? 3.012 31.654 -31.764 1.00 33.00 1102 GLY A C 1
ATOM 8368 O O . GLY A 1 1102 ? 3.445 31.166 -30.724 1.00 33.00 1102 GLY A O 1
ATOM 8369 N N . ALA A 1 1103 ? 2.942 32.976 -31.962 1.00 28.62 1103 ALA A N 1
ATOM 8370 C CA . ALA A 1 1103 ? 3.491 33.978 -31.042 1.00 28.62 1103 ALA A CA 1
ATOM 8371 C C . ALA A 1 1103 ? 2.416 34.769 -30.272 1.00 28.62 1103 ALA A C 1
ATOM 8373 O O . ALA A 1 1103 ? 2.666 35.208 -29.154 1.00 28.62 1103 ALA A O 1
ATOM 8374 N N . VAL A 1 1104 ? 1.215 34.927 -30.839 1.00 27.66 1104 VAL A N 1
ATOM 8375 C CA . VAL A 1 1104 ? 0.119 35.724 -30.250 1.00 27.66 1104 VAL A CA 1
ATOM 8376 C C . VAL A 1 1104 ? -0.719 34.960 -29.216 1.00 27.66 1104 VAL A C 1
ATOM 8378 O O . VAL A 1 1104 ? -1.332 35.581 -28.350 1.00 27.66 1104 VAL A O 1
ATOM 8381 N N . GLY A 1 1105 ? -0.664 33.625 -29.200 1.00 33.81 1105 GLY A N 1
ATOM 8382 C CA . GLY A 1 1105 ? -1.448 32.765 -28.297 1.00 33.81 1105 GLY A CA 1
ATOM 8383 C C . GLY A 1 1105 ? -1.174 32.888 -26.783 1.00 33.81 1105 GLY A C 1
ATOM 8384 O O . GLY A 1 1105 ? -1.589 32.007 -26.031 1.00 33.81 1105 GLY A O 1
ATOM 8385 N N . GLN A 1 1106 ? -0.437 33.906 -26.309 1.00 29.00 1106 GLN A N 1
ATOM 8386 C CA . GLN A 1 1106 ? -0.270 34.197 -24.873 1.00 29.00 1106 GLN A CA 1
ATOM 8387 C C . GLN A 1 1106 ? 0.104 35.654 -24.526 1.00 29.00 1106 GLN A C 1
ATOM 8389 O O . GLN A 1 1106 ? 0.976 35.900 -23.696 1.00 29.00 1106 GLN A O 1
ATOM 8394 N N . ALA A 1 1107 ? -0.601 36.633 -25.099 1.00 26.31 1107 ALA A N 1
ATOM 8395 C CA . ALA A 1 1107 ? -0.642 37.995 -24.532 1.00 26.31 1107 ALA A CA 1
ATOM 8396 C C . ALA A 1 1107 ? -2.076 38.410 -24.166 1.00 26.31 1107 ALA A C 1
ATOM 8398 O O . ALA A 1 1107 ? -2.348 38.814 -23.038 1.00 26.31 1107 ALA A O 1
ATOM 8399 N N . VAL A 1 1108 ? -3.011 38.199 -25.088 1.00 24.17 1108 VAL A N 1
ATOM 8400 C CA . VAL A 1 1108 ? -4.456 38.136 -24.841 1.00 24.17 1108 VAL A CA 1
ATOM 8401 C C . VAL A 1 1108 ? -4.971 36.977 -25.690 1.00 24.17 1108 VAL A C 1
ATOM 8403 O O . VAL A 1 1108 ? -4.351 36.637 -26.696 1.00 24.17 1108 VAL A O 1
ATOM 8406 N N . GLY A 1 1109 ? -6.086 36.350 -25.314 1.00 32.56 1109 GLY A N 1
ATOM 8407 C CA . GLY A 1 1109 ? -6.797 35.483 -26.248 1.00 32.56 1109 GLY A CA 1
ATOM 8408 C C . GLY A 1 1109 ? -7.311 36.313 -27.429 1.00 32.56 1109 GLY A C 1
ATOM 8409 O O . GLY A 1 1109 ? -8.395 36.883 -27.321 1.00 32.56 1109 GLY A O 1
ATOM 8410 N N . GLY A 1 1110 ? -6.522 36.360 -28.507 1.00 25.69 1110 GLY A N 1
ATOM 8411 C CA . GLY A 1 1110 ? -6.774 37.011 -29.799 1.00 25.69 1110 GLY A CA 1
ATOM 8412 C C . GLY A 1 1110 ? -6.713 35.986 -30.918 1.00 25.69 1110 GLY A C 1
ATOM 8413 O O . GLY A 1 1110 ? -5.669 35.926 -31.591 1.00 25.69 1110 GLY A O 1
#